Protein AF-0000000086705430 (afdb_homodimer)

Secondary structure (DSSP, 8-state):
-PPPEEETTEEEEEEEEEEESSTT-TTS-EEEEEEEEEEEGGGTTS-PPEEEEE-STTT-PPP--SSS-HHHHHHTTT-EEEEEE-TTSTTSS---TTTTTTS-HHHHHHHHTTSSHHHHHHHHHHHHHHH-TTS-EEEEEETHHHHHHHHHHHH-GGGEEEEEEES----TT--HHHHHHHHHHHHHHHHHHHHHHSTTHHHHHHHHHHHHHHS--B-TTS-B--HHHHHGGGGGGGSTTHHHHHHHHHHTSEETTEEPHHHHHHHHHH-GGGT-HHHHHTTGGGG-SSS---SHHHHHHHT-GGGS--TTSPP----S---TTHHHHSTTTGGGHHHHHHHHH---PPP---HHHHHT--S-EEEEEETT-SSS-HHHHHHHHHTSTTEEEEEESSS-TTHHHHHHHHHHHHHHHHHH--/-PPPEEETTEEEEEEEEEEESSTT-TTS-EEEEEEEEEEEGGGTTS-PPEEEEE-STTT-PPP--SSS-HHHHHHTTT-EEEEEE-TTSTTSS---TTTTTTS-HHHHHHHHTTSSHHHHHHHHHHHHHHH-TTS-EEEEEETHHHHHHHHHHHH-GGGEEEEEEES----TT--HHHHHHHHHHHHHHHHHHHHHHSTTHHHHHHHHHHHHHHS--B-TTS-B--HHHHHGGGGGGGSTTHHHHHHHHHHTSEETTEEPHHHHHHHHHH-GGGT-HHHHHTTGGGG-SSS---SHHHHHHHT-GGGS--TTSPP----S---TTHHHHSTTTGGGHHHHHHHHH---PPP---HHHHHT--S-EEEEEETT-SSS-HHHHHHHHHTSTTEEEEEESSS-TTHHHHHHHHHHHHHHHHHH--

InterPro domains:
  IPR000073 Alpha/beta hydrolase fold-1 [PF00561] (49-266)
  IPR002410 Peptidase S33 [PR00793] (51-59)
  IPR002410 Peptidase S33 [PR00793] (81-92)
  IPR002410 Peptidase S33 [PR00793] (139-153)
  IPR029058 Alpha/Beta hydrolase fold [G3DSA:3.40.50.1820] (36-416)
  IPR029058 Alpha/Beta hydrolase fold [SSF53474] (45-415)
  IPR051601 Serine protease/Carboxylesterase S33 [PTHR43248] (41-415)

pLDDT: mean 97.18, std 2.96, range [55.62, 98.94]

Organism: NCBI:txid218936

Sequence (844 aa):
MMTPYTLDGMLCQPMTLSVPLDHQQPQGAQITLFARTLVDKDRQDDNLPWLLFLQGGPGFGAPRPTARSGWLKRALQEFRVLLLDQRGTGNSTPVSAQALAHLTPTEQADYLRHFRADNIVRDAECWRAQLSPERPWSLLGQSFGGFCCLTYLSLFPEALREVYITGGIPPLGRRADEVYEATLRRVADKQDALCTRFPAMQGLLDRLATHLHHNEVCLPNGQRLTVEQFQQQGLDLGASDGPESLYYLLEGAFDGEQLNPAFLYQLQGMQPFNSHPIFAILHESIYAEGLATAWAAERVRQRHPDLNWAPGKALRFTGEMIYPWMFEQFRELRPLREAAHLLAEKRDWPPLYDRARLAANLVPVACAVYAEDMYVEFDYSRDTLKGLGSSRVWITNEYEHNGIRADGERILDRLITLNRDRMMTPYTLDGMLCQPMTLSVPLDHQQPQGAQITLFARTLVDKDRQDDNLPWLLFLQGGPGFGAPRPTARSGWLKRALQEFRVLLLDQRGTGNSTPVSAQALAHLTPTEQADYLRHFRADNIVRDAECWRAQLSPERPWSLLGQSFGGFCCLTYLSLFPEALREVYITGGIPPLGRRADEVYEATLRRVADKQDALCTRFPAMQGLLDRLATHLHHNEVCLPNGQRLTVEQFQQQGLDLGASDGPESLYYLLEGAFDGEQLNPAFLYQLQGMQPFNSHPIFAILHESIYAEGLATAWAAERVRQRHPDLNWAPGKALRFTGEMIYPWMFEQFRELRPLREAAHLLAEKRDWPPLYDRARLAANLVPVACAVYAEDMYVEFDYSRDTLKGLGSSRVWITNEYEHNGIRADGERILDRLITLNRDR

Solvent-accessible surface area (backbone atoms only — not comparable to full-atom values): 43039 Å² total; per-residue (Å²): 130,60,75,62,36,72,47,77,64,27,36,36,36,49,46,72,46,81,41,40,51,44,78,92,37,65,87,52,60,68,39,45,34,23,35,34,36,37,26,35,51,93,49,64,85,54,92,55,51,44,32,40,43,33,43,36,63,50,41,38,35,36,84,79,80,73,55,67,46,45,37,55,42,51,45,42,74,64,25,30,37,37,35,35,18,39,65,38,6,63,70,1,55,49,58,42,49,76,74,44,60,90,47,52,48,68,50,39,31,63,58,55,68,45,60,42,53,64,44,42,40,52,52,49,49,57,50,37,57,71,77,37,66,88,50,48,32,27,40,40,14,32,29,43,10,12,36,31,48,52,28,31,44,37,74,45,46,82,51,41,54,37,37,36,30,38,43,19,58,52,52,73,94,47,53,51,44,57,52,43,53,54,29,51,52,38,37,50,51,50,49,54,50,45,34,64,54,34,73,62,43,58,59,49,48,32,51,51,40,49,48,33,72,77,37,95,42,61,31,61,61,65,31,62,50,42,52,68,60,57,22,38,58,38,46,43,55,34,34,82,52,20,54,52,51,52,50,53,48,55,70,42,29,53,56,85,92,38,71,28,69,45,32,37,51,52,54,52,69,69,49,61,49,68,57,20,41,44,39,50,67,46,37,69,55,78,51,34,57,52,36,45,51,60,48,27,45,44,57,45,49,70,75,36,66,67,62,63,69,49,92,92,47,69,68,45,59,40,38,94,64,58,46,77,63,49,27,71,46,38,71,51,34,35,83,41,33,64,20,38,54,53,54,28,58,38,46,76,39,65,74,52,66,39,66,68,46,31,40,65,30,74,47,38,28,15,32,41,43,30,62,70,24,32,84,47,54,45,69,42,27,52,56,37,51,74,47,34,28,50,57,44,78,47,76,40,74,88,40,38,54,45,32,60,78,76,44,7,34,62,51,50,51,49,34,53,49,60,43,66,73,112,130,59,77,63,35,72,46,75,65,25,35,35,37,48,44,72,47,80,42,39,51,43,76,92,37,67,88,51,61,69,42,45,35,24,34,35,38,38,28,35,52,94,49,65,85,54,91,53,51,46,31,38,43,34,44,36,63,51,42,41,35,38,84,78,78,75,56,66,46,44,38,55,42,51,45,42,74,63,25,30,36,37,35,36,18,41,65,40,7,62,69,1,55,49,57,44,47,75,75,44,59,88,44,52,49,68,51,41,31,63,59,55,68,44,59,43,55,66,46,42,41,52,52,49,49,56,49,37,58,71,77,38,66,88,50,49,32,28,41,40,13,34,29,44,11,12,36,31,48,50,26,32,44,37,75,45,45,84,51,42,54,37,38,37,28,38,41,19,58,52,50,73,92,48,54,52,46,58,52,43,53,53,29,51,52,37,36,49,52,51,48,53,51,44,34,65,56,34,73,62,44,56,60,48,48,34,51,52,38,50,48,33,72,77,36,94,43,59,31,62,61,64,31,64,49,44,51,68,62,57,22,37,56,36,45,42,55,35,34,82,54,22,53,52,51,51,49,54,47,53,70,42,29,53,56,86,92,40,72,28,68,44,32,37,51,51,53,51,70,68,49,61,50,67,58,20,40,43,39,50,69,46,38,70,55,77,52,34,57,53,37,46,52,59,49,26,46,46,58,45,48,70,73,36,65,69,59,62,68,49,93,93,48,69,69,44,58,40,38,96,65,56,47,76,63,48,28,71,47,39,72,51,34,36,82,41,32,62,18,38,55,52,54,28,58,38,45,76,41,64,73,51,66,39,66,69,46,31,40,65,30,74,47,38,28,14,31,41,42,30,63,69,24,34,83,44,56,44,69,43,28,52,57,36,52,74,47,34,27,51,59,43,78,47,77,39,75,87,40,36,54,46,33,60,78,76,44,7,34,63,51,50,52,49,34,53,48,60,45,64,73,112

Radius of gyration: 27.66 Å; Cα contacts (8 Å, |Δi|>4): 1716; chains: 2; bounding box: 60×81×69 Å

Structure (mmCIF, N/CA/C/O backbone):
data_AF-0000000086705430-model_v1
#
loop_
_entity.id
_entity.type
_entity.pdbx_description
1 polymer 'Alpha/beta hydrolase'
#
loop_
_atom_site.group_PDB
_atom_site.id
_atom_site.type_symbol
_atom_site.label_atom_id
_atom_site.label_alt_id
_atom_site.label_comp_id
_atom_site.label_asym_id
_atom_site.label_entity_id
_atom_site.label_seq_id
_atom_site.pdbx_PDB_ins_code
_atom_site.Cartn_x
_atom_site.Cartn_y
_atom_site.Cartn_z
_atom_site.occupancy
_atom_site.B_iso_or_equiv
_atom_site.auth_seq_id
_atom_site.auth_comp_id
_atom_site.auth_asym_id
_atom_site.auth_atom_id
_atom_site.pdbx_PDB_model_num
ATOM 1 N N . MET A 1 1 ? 25.406 -14.023 -11.812 1 56.09 1 MET A N 1
ATOM 2 C CA . MET A 1 1 ? 24.688 -14.32 -10.578 1 56.09 1 MET A CA 1
ATOM 3 C C . MET A 1 1 ? 24.406 -13.047 -9.797 1 56.09 1 MET A C 1
ATOM 5 O O . MET A 1 1 ? 25.234 -12.141 -9.75 1 56.09 1 MET A O 1
ATOM 9 N N . MET A 1 2 ? 23.109 -12.875 -9.391 1 79.75 2 MET A N 1
ATOM 10 C CA . MET A 1 2 ? 22.766 -11.695 -8.594 1 79.75 2 MET A CA 1
ATOM 11 C C . MET A 1 2 ? 23.438 -11.742 -7.23 1 79.75 2 MET A C 1
ATOM 13 O O . MET A 1 2 ? 23.688 -12.828 -6.691 1 79.75 2 MET A O 1
ATOM 17 N N . THR A 1 3 ? 23.953 -10.734 -6.789 1 88.06 3 THR A N 1
ATOM 18 C CA . THR A 1 3 ? 24.766 -10.641 -5.578 1 88.06 3 THR A CA 1
ATOM 19 C C . THR A 1 3 ? 23.906 -10.852 -4.336 1 88.06 3 THR A C 1
ATOM 21 O O . THR A 1 3 ? 22.828 -10.258 -4.207 1 88.06 3 THR A O 1
ATOM 24 N N . PRO A 1 4 ? 24.359 -11.852 -3.506 1 93.5 4 PRO A N 1
ATOM 25 C CA . PRO A 1 4 ? 23.656 -12.031 -2.238 1 93.5 4 PRO A CA 1
ATOM 26 C C . PRO A 1 4 ? 23.719 -10.789 -1.347 1 93.5 4 PRO A C 1
ATOM 28 O O . PRO A 1 4 ? 24.594 -9.945 -1.522 1 93.5 4 PRO A O 1
ATOM 31 N N . TYR A 1 5 ? 22.797 -10.648 -0.457 1 93.88 5 TYR A N 1
ATOM 32 C CA . TYR A 1 5 ? 22.781 -9.594 0.545 1 93.88 5 TYR A CA 1
ATOM 33 C C . TYR A 1 5 ? 22.188 -10.094 1.859 1 93.88 5 TYR A C 1
ATOM 35 O O . TYR A 1 5 ? 21.609 -11.18 1.914 1 93.88 5 TYR A O 1
ATOM 43 N N . THR A 1 6 ? 22.453 -9.359 2.932 1 94.44 6 THR A N 1
ATOM 44 C CA . THR A 1 6 ? 21.938 -9.703 4.25 1 94.44 6 THR A CA 1
ATOM 45 C C . THR A 1 6 ? 20.812 -8.758 4.652 1 94.44 6 THR A C 1
ATOM 47 O O . THR A 1 6 ? 20.875 -7.559 4.402 1 94.44 6 THR A O 1
ATOM 50 N N . LEU A 1 7 ? 19.797 -9.352 5.207 1 94.25 7 LEU A N 1
ATOM 51 C CA . LEU A 1 7 ? 18.625 -8.617 5.699 1 94.25 7 LEU A CA 1
ATOM 52 C C . LEU A 1 7 ? 18.172 -9.164 7.047 1 94.25 7 LEU A C 1
ATOM 54 O O . LEU A 1 7 ? 17.703 -10.305 7.133 1 94.25 7 LEU A O 1
ATOM 58 N N . ASP A 1 8 ? 18.312 -8.352 8.102 1 94.25 8 ASP A N 1
ATOM 59 C CA . ASP A 1 8 ? 17.844 -8.695 9.438 1 94.25 8 ASP A CA 1
ATOM 60 C C . ASP A 1 8 ? 18.297 -10.094 9.836 1 94.25 8 ASP A C 1
ATOM 62 O O . ASP A 1 8 ? 17.484 -10.93 10.234 1 94.25 8 ASP A O 1
ATOM 66 N N . GLY A 1 9 ? 19.438 -10.422 9.57 1 95.56 9 GLY A N 1
ATOM 67 C CA . GLY A 1 9 ? 20.031 -11.68 9.984 1 95.56 9 GLY A CA 1
ATOM 68 C C . GLY A 1 9 ? 19.781 -12.812 9.008 1 95.56 9 GLY A C 1
ATOM 69 O O . GLY A 1 9 ? 20.172 -13.953 9.25 1 95.56 9 GLY A O 1
ATOM 70 N N . MET A 1 10 ? 19.141 -12.555 7.902 1 97.44 10 MET A N 1
ATOM 71 C CA . MET A 1 10 ? 18.922 -13.539 6.848 1 97.44 10 MET A CA 1
ATOM 72 C C . MET A 1 10 ? 19.875 -13.312 5.676 1 97.44 10 MET A C 1
ATOM 74 O O . MET A 1 10 ? 20.109 -12.172 5.281 1 97.44 10 MET A O 1
ATOM 78 N N . LEU A 1 11 ? 20.422 -14.352 5.262 1 97.38 11 LEU A N 1
ATOM 79 C CA . LEU A 1 11 ? 21.125 -14.297 3.99 1 97.38 11 LEU A CA 1
ATOM 80 C C . LEU A 1 11 ? 20.172 -14.508 2.824 1 97.38 11 LEU A C 1
ATOM 82 O O . LEU A 1 11 ? 19.453 -15.508 2.779 1 97.38 11 LEU A O 1
ATOM 86 N N . CYS A 1 12 ? 20.156 -13.555 1.908 1 97.31 12 CYS A N 1
ATOM 87 C CA . CYS A 1 12 ? 19.266 -13.57 0.756 1 97.31 12 CYS A CA 1
ATOM 88 C C . CYS A 1 12 ? 20.047 -13.727 -0.542 1 97.31 12 CYS A C 1
ATOM 90 O O . CYS A 1 12 ? 21 -12.977 -0.793 1 97.31 12 CYS A O 1
ATOM 92 N N . GLN A 1 13 ? 19.609 -14.695 -1.346 1 96.56 13 GLN A N 1
ATOM 93 C CA . GLN A 1 13 ? 20.312 -14.945 -2.604 1 96.56 13 GLN A CA 1
ATOM 94 C C . GLN A 1 13 ? 19.328 -15.023 -3.77 1 96.56 13 GLN A C 1
ATOM 96 O O . GLN A 1 13 ? 18.625 -16.031 -3.939 1 96.56 13 GLN A O 1
ATOM 101 N N . PRO A 1 14 ? 19.266 -13.961 -4.594 1 96.38 14 PRO A N 1
ATOM 102 C CA . PRO A 1 14 ? 18.5 -14.055 -5.84 1 96.38 14 PRO A CA 1
ATOM 103 C C . PRO A 1 14 ? 19.156 -14.977 -6.867 1 96.38 14 PRO A C 1
ATOM 105 O O . PRO A 1 14 ? 20.375 -15 -6.984 1 96.38 14 PRO A O 1
ATOM 108 N N . MET A 1 15 ? 18.266 -15.727 -7.531 1 96.69 15 MET A N 1
ATOM 109 C CA . MET A 1 15 ? 18.75 -16.688 -8.531 1 96.69 15 MET A CA 1
ATOM 110 C C . MET A 1 15 ? 17.797 -16.75 -9.719 1 96.69 15 MET A C 1
ATOM 112 O O . MET A 1 15 ? 16.609 -16.391 -9.594 1 96.69 15 MET A O 1
ATOM 116 N N . THR A 1 16 ? 18.328 -17.172 -10.852 1 97.19 16 THR A N 1
ATOM 117 C CA . THR A 1 16 ? 17.516 -17.406 -12.039 1 97.19 16 THR A CA 1
ATOM 118 C C . THR A 1 16 ? 17.766 -18.797 -12.602 1 97.19 16 THR A C 1
ATOM 120 O O . THR A 1 16 ? 18.797 -19.406 -12.336 1 97.19 16 THR A O 1
ATOM 123 N N . LEU A 1 17 ? 16.844 -19.297 -13.273 1 97.88 17 LEU A N 1
ATOM 124 C CA . LEU A 1 17 ? 16.875 -20.609 -13.914 1 97.88 17 LEU A CA 1
ATOM 125 C C . LEU A 1 17 ? 16.109 -20.594 -15.234 1 97.88 17 LEU A C 1
ATOM 127 O O . LEU A 1 17 ? 15.016 -20.031 -15.312 1 97.88 17 LEU A O 1
ATOM 131 N N . SER A 1 18 ? 16.734 -21.078 -16.312 1 98.12 18 SER A N 1
ATOM 132 C CA . SER A 1 18 ? 16.016 -21.219 -17.578 1 98.12 18 SER A CA 1
ATOM 133 C C . SER A 1 18 ? 15.258 -22.531 -17.625 1 98.12 18 SER A C 1
ATOM 135 O O . SER A 1 18 ? 15.797 -23.594 -17.297 1 98.12 18 SER A O 1
ATOM 137 N N . VAL A 1 19 ? 14.008 -22.453 -17.969 1 98.62 19 VAL A N 1
ATOM 138 C CA . VAL A 1 19 ? 13.172 -23.641 -18.094 1 98.62 19 VAL A CA 1
ATOM 139 C C . VAL A 1 19 ? 12.352 -23.562 -19.375 1 98.62 19 VAL A C 1
ATOM 141 O O . VAL A 1 19 ? 12.188 -22.5 -19.953 1 98.62 19 VAL A O 1
ATOM 144 N N . PRO A 1 20 ? 11.859 -24.75 -19.844 1 98.5 20 PRO A N 1
ATOM 145 C CA . PRO A 1 20 ? 11.008 -24.703 -21.031 1 98.5 20 PRO A CA 1
ATOM 146 C C . PRO A 1 20 ? 9.68 -24 -20.781 1 98.5 20 PRO A C 1
ATOM 148 O O . PRO A 1 20 ? 9.094 -24.141 -19.703 1 98.5 20 PRO A O 1
ATOM 151 N N . LEU A 1 21 ? 9.211 -23.219 -21.781 1 98.62 21 LEU A N 1
ATOM 152 C CA . LEU A 1 21 ? 7.852 -22.688 -21.734 1 98.62 21 LEU A CA 1
ATOM 153 C C . LEU A 1 21 ? 6.832 -23.812 -21.609 1 98.62 21 LEU A C 1
ATOM 155 O O . LEU A 1 21 ? 5.914 -23.75 -20.797 1 98.62 21 LEU A O 1
ATOM 159 N N . ASP A 1 22 ? 6.973 -24.75 -22.469 1 98.19 22 ASP A N 1
ATOM 160 C CA . ASP A 1 22 ? 6.203 -25.984 -22.469 1 98.19 22 ASP A CA 1
ATOM 161 C C . ASP A 1 22 ? 7.059 -27.172 -22.016 1 98.19 22 ASP A C 1
ATOM 163 O O . ASP A 1 22 ? 7.918 -27.641 -22.766 1 98.19 22 ASP A O 1
ATOM 167 N N . HIS A 1 23 ? 6.816 -27.656 -20.812 1 97.69 23 HIS A N 1
ATOM 168 C CA . HIS A 1 23 ? 7.629 -28.734 -20.25 1 97.69 23 HIS A CA 1
ATOM 169 C C . HIS A 1 23 ? 7.504 -30.016 -21.062 1 97.69 23 HIS A C 1
ATOM 171 O O . HIS A 1 23 ? 8.32 -30.922 -20.922 1 97.69 23 HIS A O 1
ATOM 177 N N . GLN A 1 24 ? 6.488 -30.125 -21.891 1 95.94 24 GLN A N 1
ATOM 178 C CA . GLN A 1 24 ? 6.355 -31.266 -22.781 1 95.94 24 GLN A CA 1
ATOM 179 C C . GLN A 1 24 ? 7.262 -31.125 -24 1 95.94 24 GLN A C 1
ATOM 181 O O . GLN A 1 24 ? 7.465 -32.094 -24.75 1 95.94 24 GLN A O 1
ATOM 186 N N . GLN A 1 25 ? 7.75 -29.922 -24.172 1 97 25 GLN A N 1
ATOM 187 C CA . GLN A 1 25 ? 8.719 -29.641 -25.219 1 97 25 GLN A CA 1
ATOM 188 C C . GLN A 1 25 ? 9.992 -29.016 -24.656 1 97 25 GLN A C 1
ATOM 190 O O . GLN A 1 25 ? 10.289 -27.859 -24.891 1 97 25 GLN A O 1
ATOM 195 N N . PRO A 1 26 ? 10.789 -29.781 -24.016 1 95.94 26 PRO A N 1
ATOM 196 C CA . PRO A 1 26 ? 11.945 -29.266 -23.281 1 95.94 26 PRO A CA 1
ATOM 197 C C . PRO A 1 26 ? 12.922 -28.516 -24.188 1 95.94 26 PRO A C 1
ATOM 199 O O . PRO A 1 26 ? 13.672 -27.656 -23.719 1 95.94 26 PRO A O 1
ATOM 202 N N . GLN A 1 27 ? 12.93 -28.812 -25.547 1 96.25 27 GLN A N 1
ATOM 203 C CA . GLN A 1 27 ? 13.859 -28.156 -26.469 1 96.25 27 GLN A CA 1
ATOM 204 C C . GLN A 1 27 ? 13.203 -26.953 -27.141 1 96.25 27 GLN A C 1
ATOM 206 O O . GLN A 1 27 ? 13.82 -26.312 -28 1 96.25 27 GLN A O 1
ATOM 211 N N . GLY A 1 28 ? 11.977 -26.641 -26.734 1 97.25 28 GLY A N 1
ATOM 212 C CA . GLY A 1 28 ? 11.266 -25.516 -27.312 1 97.25 28 GLY A CA 1
ATOM 213 C C . GLY A 1 28 ? 11.633 -24.188 -26.703 1 97.25 28 GLY A C 1
ATOM 214 O O . GLY A 1 28 ? 12.766 -24 -26.234 1 97.25 28 GLY A O 1
ATOM 215 N N . ALA A 1 29 ? 10.758 -23.281 -26.797 1 97.56 29 ALA A N 1
ATOM 216 C CA . ALA A 1 29 ? 10.961 -21.938 -26.234 1 97.56 29 ALA A CA 1
ATOM 217 C C . ALA A 1 29 ? 11.273 -22.016 -24.75 1 97.56 29 ALA A C 1
ATOM 219 O O . ALA A 1 29 ? 10.703 -22.828 -24.016 1 97.56 29 ALA A O 1
ATOM 220 N N . GLN A 1 30 ? 12.148 -21.172 -24.297 1 98.19 30 GLN A N 1
ATOM 221 C CA . GLN A 1 30 ? 12.57 -21.125 -22.906 1 98.19 30 GLN A CA 1
ATOM 222 C C . GLN A 1 30 ? 12.062 -19.844 -22.219 1 98.19 30 GLN A C 1
ATOM 224 O O . GLN A 1 30 ? 11.828 -18.844 -22.891 1 98.19 30 GLN A O 1
ATOM 229 N N . ILE A 1 31 ? 11.852 -19.938 -20.938 1 98.12 31 ILE A N 1
ATOM 230 C CA . ILE A 1 31 ? 11.586 -18.766 -20.125 1 98.12 31 ILE A CA 1
ATOM 231 C C . ILE A 1 31 ? 12.523 -18.734 -18.922 1 98.12 31 ILE A C 1
ATOM 233 O O . ILE A 1 31 ? 13.148 -19.75 -18.594 1 98.12 31 ILE A O 1
ATOM 237 N N . THR A 1 32 ? 12.656 -17.578 -18.375 1 97.75 32 THR A N 1
ATOM 238 C CA . THR A 1 32 ? 13.508 -17.406 -17.203 1 97.75 32 THR A CA 1
ATOM 239 C C . THR A 1 32 ? 12.672 -17.375 -15.922 1 97.75 32 THR A C 1
ATOM 241 O O . THR A 1 32 ? 11.688 -16.641 -15.844 1 97.75 32 THR A O 1
ATOM 244 N N . LEU A 1 33 ? 13.055 -18.188 -14.938 1 98.31 33 LEU A N 1
ATOM 245 C CA . LEU A 1 33 ? 12.477 -18.141 -13.602 1 98.31 33 LEU A CA 1
ATOM 246 C C . LEU A 1 33 ? 13.375 -17.391 -12.633 1 98.31 33 LEU A C 1
ATOM 248 O O . LEU A 1 33 ? 14.602 -17.422 -12.766 1 98.31 33 LEU A O 1
ATOM 252 N N . PHE A 1 34 ? 12.75 -16.703 -11.758 1 98.12 34 PHE A N 1
ATOM 253 C CA . PHE A 1 34 ? 13.438 -16.031 -10.664 1 98.12 34 PHE A CA 1
ATOM 254 C C . PHE A 1 34 ? 13.023 -16.594 -9.32 1 98.12 34 PHE A C 1
ATOM 256 O O . PHE A 1 34 ? 11.844 -16.891 -9.094 1 98.12 34 PHE A O 1
ATOM 263 N N . ALA A 1 35 ? 13.953 -16.797 -8.414 1 98.5 35 ALA A N 1
ATOM 264 C CA . ALA A 1 35 ? 13.695 -17.156 -7.027 1 98.5 35 ALA A CA 1
ATOM 265 C C . ALA A 1 35 ? 14.703 -16.516 -6.09 1 98.5 35 ALA A C 1
ATOM 267 O O . ALA A 1 35 ? 15.742 -16.016 -6.535 1 98.5 35 ALA A O 1
ATOM 268 N N . ARG A 1 36 ? 14.344 -16.391 -4.898 1 98 36 ARG A N 1
ATOM 269 C CA . ARG A 1 36 ? 15.227 -15.898 -3.844 1 98 36 ARG A CA 1
ATOM 270 C C . ARG A 1 36 ? 15.32 -16.906 -2.701 1 98 36 ARG A C 1
ATOM 272 O O . ARG A 1 36 ? 14.305 -17.328 -2.158 1 98 36 ARG A O 1
ATOM 279 N N . THR A 1 37 ? 16.531 -17.281 -2.359 1 98.31 37 THR A N 1
ATOM 280 C CA . THR A 1 37 ? 16.719 -18.172 -1.22 1 98.31 37 THR A CA 1
ATOM 281 C C . THR A 1 37 ? 16.969 -17.375 0.055 1 98.31 37 THR A C 1
ATOM 283 O O . THR A 1 37 ? 17.625 -16.344 0.02 1 98.31 37 THR A O 1
ATOM 286 N N . LEU A 1 38 ? 16.422 -17.797 1.114 1 98.69 38 LEU A N 1
ATOM 287 C CA . LEU A 1 38 ? 16.609 -17.219 2.436 1 98.69 38 LEU A CA 1
ATOM 288 C C . LEU A 1 38 ? 17.094 -18.266 3.428 1 98.69 38 LEU A C 1
ATOM 290 O O . LEU A 1 38 ? 16.625 -19.406 3.422 1 98.69 38 LEU A O 1
ATOM 294 N N . VAL A 1 39 ? 18.047 -17.922 4.227 1 98.62 39 VAL A N 1
ATOM 295 C CA . VAL A 1 39 ? 18.516 -18.781 5.297 1 98.62 39 VAL A CA 1
ATOM 296 C C . VAL A 1 39 ? 19.031 -17.938 6.457 1 98.62 39 VAL A C 1
ATOM 298 O O . VAL A 1 39 ? 19.469 -16.797 6.262 1 98.62 39 VAL A O 1
ATOM 301 N N . ASP A 1 40 ? 18.859 -18.453 7.645 1 98.38 40 ASP A N 1
ATOM 302 C CA . ASP A 1 40 ? 19.516 -17.812 8.781 1 98.38 40 ASP A CA 1
ATOM 303 C C . ASP A 1 40 ? 21.016 -17.672 8.539 1 98.38 40 ASP A C 1
ATOM 305 O O . ASP A 1 40 ? 21.703 -18.672 8.289 1 98.38 40 ASP A O 1
ATOM 309 N N . LYS A 1 41 ? 21.469 -16.484 8.648 1 97.38 41 LYS A N 1
ATOM 310 C CA . LYS A 1 41 ? 22.859 -16.203 8.328 1 97.38 41 LYS A CA 1
ATOM 311 C C . LYS A 1 41 ? 23.797 -17.047 9.172 1 97.38 41 LYS A C 1
ATOM 313 O O . LYS A 1 41 ? 24.859 -17.484 8.703 1 97.38 41 LYS A O 1
ATOM 318 N N . ASP A 1 42 ? 23.422 -17.281 10.398 1 97.31 42 ASP A N 1
ATOM 319 C CA . ASP A 1 42 ? 24.266 -18.047 11.32 1 97.31 42 ASP A CA 1
ATOM 320 C C . ASP A 1 42 ? 24.172 -19.531 11.039 1 97.31 42 ASP A C 1
ATOM 322 O O . ASP A 1 42 ? 24.953 -20.328 11.578 1 97.31 42 ASP A O 1
ATOM 326 N N . ARG A 1 43 ? 23.281 -19.984 10.156 1 97.5 43 ARG A N 1
ATOM 327 C CA . ARG A 1 43 ? 23.094 -21.406 9.859 1 97.5 43 ARG A CA 1
ATOM 328 C C . ARG A 1 43 ? 23.281 -21.672 8.367 1 97.5 43 ARG A C 1
ATOM 330 O O . ARG A 1 43 ? 22.734 -22.641 7.844 1 97.5 43 ARG A O 1
ATOM 337 N N . GLN A 1 44 ? 23.922 -20.766 7.703 1 96.06 44 GLN A N 1
ATOM 338 C CA . GLN A 1 44 ? 24.047 -20.844 6.254 1 96.06 44 GLN A CA 1
ATOM 339 C C . GLN A 1 44 ? 24.812 -22.094 5.832 1 96.06 44 GLN A C 1
ATOM 341 O O . GLN A 1 44 ? 24.625 -22.609 4.727 1 96.06 44 GLN A O 1
ATOM 346 N N . ASP A 1 45 ? 25.625 -22.688 6.734 1 96.75 45 ASP A N 1
ATOM 347 C CA . ASP A 1 45 ? 26.453 -23.859 6.398 1 96.75 45 ASP A CA 1
ATOM 348 C C . ASP A 1 45 ? 25.797 -25.141 6.875 1 96.75 45 ASP A C 1
ATOM 350 O O . ASP A 1 45 ? 26.281 -26.234 6.586 1 96.75 45 ASP A O 1
ATOM 354 N N . ASP A 1 46 ? 24.703 -24.984 7.566 1 96.94 46 ASP A N 1
ATOM 355 C CA . ASP A 1 46 ? 23.969 -26.156 8.008 1 96.94 46 ASP A CA 1
ATOM 356 C C . ASP A 1 46 ? 23.234 -26.828 6.836 1 96.94 46 ASP A C 1
ATOM 358 O O . ASP A 1 46 ? 22.922 -26.172 5.848 1 96.94 46 ASP A O 1
ATOM 362 N N . ASN A 1 47 ? 23.078 -28.125 6.961 1 96.06 47 ASN A N 1
ATOM 363 C CA . ASN A 1 47 ? 22.281 -28.859 5.977 1 96.06 47 ASN A CA 1
ATOM 364 C C . ASN A 1 47 ? 20.797 -28.828 6.316 1 96.06 47 ASN A C 1
ATOM 366 O O . ASN A 1 47 ? 20.219 -29.844 6.652 1 96.06 47 ASN A O 1
ATOM 370 N N . LEU A 1 48 ? 20.234 -27.703 6.121 1 97.94 48 LEU A N 1
ATOM 371 C CA . LEU A 1 48 ? 18.828 -27.5 6.453 1 97.94 48 LEU A CA 1
ATOM 372 C C . LEU A 1 48 ? 17.922 -27.953 5.309 1 97.94 48 LEU A C 1
ATOM 374 O O . LEU A 1 48 ? 18.297 -27.828 4.137 1 97.94 48 LEU A O 1
ATOM 378 N N . PRO A 1 49 ? 16.812 -28.547 5.641 1 97.94 49 PRO A N 1
ATOM 379 C CA . PRO A 1 49 ? 15.852 -28.875 4.578 1 97.94 49 PRO A CA 1
ATOM 380 C C . PRO A 1 49 ? 15.289 -27.625 3.893 1 97.94 49 PRO A C 1
ATOM 382 O O . PRO A 1 49 ? 15.289 -26.547 4.477 1 97.94 49 PRO A O 1
ATOM 385 N N . TRP A 1 50 ? 14.789 -27.828 2.67 1 98.69 50 TRP A N 1
ATOM 386 C CA . TRP A 1 50 ? 14.25 -26.719 1.89 1 98.69 50 TRP A CA 1
ATOM 387 C C . TRP A 1 50 ? 12.742 -26.609 2.066 1 98.69 50 TRP A C 1
ATOM 389 O O . TRP A 1 50 ? 12.047 -27.625 2.17 1 98.69 50 TRP A O 1
ATOM 399 N N . LEU A 1 51 ? 12.258 -25.391 2.158 1 98.88 51 LEU A N 1
ATOM 400 C CA . LEU A 1 51 ? 10.844 -25.047 2.121 1 98.88 51 LEU A CA 1
ATOM 401 C C . LEU A 1 51 ? 10.531 -24.125 0.946 1 98.88 51 LEU A C 1
ATOM 403 O O . LEU A 1 51 ? 11.078 -23.031 0.86 1 98.88 51 LEU A O 1
ATOM 407 N N . LEU A 1 52 ? 9.75 -24.609 -0.003 1 98.88 52 LEU A N 1
ATOM 408 C CA . LEU A 1 52 ? 9.289 -23.797 -1.12 1 98.88 52 LEU A CA 1
ATOM 409 C C . LEU A 1 52 ? 7.984 -23.078 -0.771 1 98.88 52 LEU A C 1
ATOM 411 O O . LEU A 1 52 ? 7.027 -23.719 -0.32 1 98.88 52 LEU A O 1
ATOM 415 N N . PHE A 1 53 ? 7.988 -21.781 -0.928 1 98.88 53 PHE A N 1
ATOM 416 C CA . PHE A 1 53 ? 6.746 -21.031 -0.764 1 98.88 53 PHE A CA 1
ATOM 417 C C . PHE A 1 53 ? 6.035 -20.859 -2.102 1 98.88 53 PHE A C 1
ATOM 419 O O . PHE A 1 53 ? 6.633 -20.391 -3.07 1 98.88 53 PHE A O 1
ATOM 426 N N . LEU A 1 54 ? 4.789 -21.25 -2.17 1 98.81 54 LEU A N 1
ATOM 427 C CA . LEU A 1 54 ? 3.936 -21.047 -3.336 1 98.81 54 LEU A CA 1
ATOM 428 C C . LEU A 1 54 ? 2.895 -19.969 -3.068 1 98.81 54 LEU A C 1
ATOM 430 O O . LEU A 1 54 ? 2.008 -20.141 -2.23 1 98.81 54 LEU A O 1
ATOM 434 N N . GLN A 1 55 ? 2.977 -18.938 -3.842 1 98.12 55 GLN A N 1
ATOM 435 C CA . GLN A 1 55 ? 2.229 -17.703 -3.658 1 98.12 55 GLN A CA 1
ATOM 436 C C . GLN A 1 55 ? 0.789 -17.844 -4.141 1 98.12 55 GLN A C 1
ATOM 438 O O . GLN A 1 55 ? 0.521 -18.578 -5.094 1 98.12 55 GLN A O 1
ATOM 443 N N . GLY A 1 56 ? -0.086 -17.094 -3.457 1 97.5 56 GLY A N 1
ATOM 444 C CA . GLY A 1 56 ? -1.464 -17.016 -3.914 1 97.5 56 GLY A CA 1
ATOM 445 C C . GLY A 1 56 ? -1.619 -16.25 -5.211 1 97.5 56 GLY A C 1
ATOM 446 O O . GLY A 1 56 ? -0.658 -15.656 -5.711 1 97.5 56 GLY A O 1
ATOM 447 N N . GLY A 1 57 ? -2.893 -16.266 -5.785 1 96.62 57 GLY A N 1
ATOM 448 C CA . GLY A 1 57 ? -3.148 -15.633 -7.07 1 96.62 57 GLY A CA 1
ATOM 449 C C . GLY A 1 57 ? -4.25 -16.312 -7.863 1 96.62 57 GLY A C 1
ATOM 450 O O . GLY A 1 57 ? -5.367 -16.484 -7.367 1 96.62 57 GLY A O 1
ATOM 451 N N . PRO A 1 58 ? -3.994 -16.766 -9.07 1 97.44 58 PRO A N 1
ATOM 452 C CA . PRO A 1 58 ? -2.672 -16.797 -9.703 1 97.44 58 PRO A CA 1
ATOM 453 C C . PRO A 1 58 ? -2.215 -15.414 -10.156 1 97.44 58 PRO A C 1
ATOM 455 O O . PRO A 1 58 ? -3.014 -14.469 -10.195 1 97.44 58 PRO A O 1
ATOM 458 N N . GLY A 1 59 ? -0.959 -15.305 -10.367 1 97.94 59 GLY A N 1
ATOM 459 C CA . GLY A 1 59 ? -0.475 -14.141 -11.102 1 97.94 59 GLY A CA 1
ATOM 460 C C . GLY A 1 59 ? 0.304 -13.172 -10.234 1 97.94 59 GLY A C 1
ATOM 461 O O . GLY A 1 59 ? 0.555 -12.031 -10.641 1 97.94 59 GLY A O 1
ATOM 462 N N . PHE A 1 60 ? 0.664 -13.609 -9.078 1 97.81 60 PHE A N 1
ATOM 463 C CA . PHE A 1 60 ? 1.457 -12.758 -8.195 1 97.81 60 PHE A CA 1
ATOM 464 C C . PHE A 1 60 ? 2.809 -13.391 -7.902 1 97.81 60 PHE A C 1
ATOM 466 O O . PHE A 1 60 ? 2.906 -14.617 -7.75 1 97.81 60 PHE A O 1
ATOM 473 N N . GLY A 1 61 ? 3.824 -12.586 -7.836 1 97.25 61 GLY A N 1
ATOM 474 C CA . GLY A 1 61 ? 5.141 -13.062 -7.449 1 97.25 61 GLY A CA 1
ATOM 475 C C . GLY A 1 61 ? 5.266 -13.328 -5.961 1 97.25 61 GLY A C 1
ATOM 476 O O . GLY A 1 61 ? 4.391 -12.945 -5.18 1 97.25 61 GLY A O 1
ATOM 477 N N . ALA A 1 62 ? 6.332 -14 -5.586 1 98.06 62 ALA A N 1
ATOM 478 C CA . ALA A 1 62 ? 6.594 -14.289 -4.18 1 98.06 62 ALA A CA 1
ATOM 479 C C . ALA A 1 62 ? 6.828 -13.008 -3.389 1 98.06 62 ALA A C 1
ATOM 481 O O . ALA A 1 62 ? 7.188 -11.969 -3.961 1 98.06 62 ALA A O 1
ATOM 482 N N . PRO A 1 63 ? 6.562 -13.086 -2.094 1 97.19 63 PRO A N 1
ATOM 483 C CA . PRO A 1 63 ? 6.809 -11.898 -1.271 1 97.19 63 PRO A CA 1
ATOM 484 C C . PRO A 1 63 ? 8.266 -11.438 -1.32 1 97.19 63 PRO A C 1
ATOM 486 O O . PRO A 1 63 ? 9.172 -12.258 -1.509 1 97.19 63 PRO A O 1
ATOM 489 N N . ARG A 1 64 ? 8.484 -10.172 -1.201 1 97.38 64 ARG A N 1
ATOM 490 C CA . ARG A 1 64 ? 9.789 -9.539 -1.018 1 97.38 64 ARG A CA 1
ATOM 491 C C . ARG A 1 64 ? 10 -9.148 0.44 1 97.38 64 ARG A C 1
ATOM 493 O O . ARG A 1 64 ? 9.484 -8.125 0.898 1 97.38 64 ARG A O 1
ATOM 500 N N . PRO A 1 65 ? 10.773 -9.922 1.157 1 96.44 65 PRO A N 1
ATOM 501 C CA . PRO A 1 65 ? 10.898 -9.688 2.598 1 96.44 65 PRO A CA 1
ATOM 502 C C . PRO A 1 65 ? 11.641 -8.391 2.92 1 96.44 65 PRO A C 1
ATOM 504 O O . PRO A 1 65 ? 12.633 -8.062 2.254 1 96.44 65 PRO A O 1
ATOM 507 N N . THR A 1 66 ? 11.164 -7.688 3.91 1 95 66 THR A N 1
ATOM 508 C CA . THR A 1 66 ? 11.859 -6.488 4.371 1 95 66 THR A CA 1
ATOM 509 C C . THR A 1 66 ? 12.406 -6.695 5.781 1 95 66 THR A C 1
ATOM 511 O O . THR A 1 66 ? 13.141 -5.848 6.297 1 95 66 THR A O 1
ATOM 514 N N . ALA A 1 67 ? 12.031 -7.715 6.422 1 94.25 67 ALA A N 1
ATOM 515 C CA . ALA A 1 67 ? 12.508 -8.117 7.742 1 94.25 67 ALA A CA 1
ATOM 516 C C . ALA A 1 67 ? 12.281 -9.602 7.98 1 94.25 67 ALA A C 1
ATOM 518 O O . ALA A 1 67 ? 11.547 -10.258 7.23 1 94.25 67 ALA A O 1
ATOM 519 N N . ARG A 1 68 ? 13.047 -10.219 8.953 1 96.12 68 ARG A N 1
ATOM 520 C CA . ARG A 1 68 ? 12.789 -11.562 9.453 1 96.12 68 ARG A CA 1
ATOM 521 C C . ARG A 1 68 ? 11.539 -11.594 10.328 1 96.12 68 ARG A C 1
ATOM 523 O O . ARG A 1 68 ? 11.641 -11.578 11.555 1 96.12 68 ARG A O 1
ATOM 530 N N . SER A 1 69 ? 10.359 -11.695 9.641 1 95.62 69 SER A N 1
ATOM 531 C CA . SER A 1 69 ? 9.086 -11.57 10.352 1 95.62 69 SER A CA 1
ATOM 532 C C . SER A 1 69 ? 8.047 -12.539 9.789 1 95.62 69 SER A C 1
ATOM 534 O O . SER A 1 69 ? 8.297 -13.211 8.789 1 95.62 69 SER A O 1
ATOM 536 N N . GLY A 1 70 ? 6.941 -12.727 10.508 1 97.06 70 GLY A N 1
ATOM 537 C CA . GLY A 1 70 ? 5.84 -13.562 10.047 1 97.06 70 GLY A CA 1
ATOM 538 C C . GLY A 1 70 ? 6.223 -15.016 9.891 1 97.06 70 GLY A C 1
ATOM 539 O O . GLY A 1 70 ? 6.945 -15.57 10.727 1 97.06 70 GLY A O 1
ATOM 540 N N . TRP A 1 71 ? 5.648 -15.578 8.844 1 98.56 71 TRP A N 1
ATOM 541 C CA . TRP A 1 71 ? 5.895 -17 8.641 1 98.56 71 TRP A CA 1
ATOM 542 C C . TRP A 1 71 ? 7.363 -17.25 8.312 1 98.56 71 TRP A C 1
ATOM 544 O O . TRP A 1 71 ? 7.891 -18.328 8.602 1 98.56 71 TRP A O 1
ATOM 554 N N . LEU A 1 72 ? 8.086 -16.281 7.793 1 98.62 72 LEU A N 1
ATOM 555 C CA . LEU A 1 72 ? 9.5 -16.422 7.48 1 98.62 72 LEU A CA 1
ATOM 556 C C . LEU A 1 72 ? 10.32 -16.609 8.758 1 98.62 72 LEU A C 1
ATOM 558 O O . LEU A 1 72 ? 11.266 -17.406 8.781 1 98.62 72 LEU A O 1
ATOM 562 N N . LYS A 1 73 ? 9.93 -15.773 9.797 1 98.31 73 LYS A N 1
ATOM 563 C CA . LYS A 1 73 ? 10.609 -15.891 11.078 1 98.31 73 LYS A CA 1
ATOM 564 C C . LYS A 1 73 ? 10.539 -17.328 11.602 1 98.31 73 LYS A C 1
ATOM 566 O O . LYS A 1 73 ? 11.547 -17.875 12.062 1 98.31 73 LYS A O 1
ATOM 571 N N . ARG A 1 74 ? 9.398 -17.906 11.484 1 98.69 74 ARG A N 1
ATOM 572 C CA . ARG A 1 74 ? 9.211 -19.266 11.969 1 98.69 74 ARG A CA 1
ATOM 573 C C . ARG A 1 74 ? 9.898 -20.281 11.055 1 98.69 74 ARG A C 1
ATOM 575 O O . ARG A 1 74 ? 10.523 -21.234 11.531 1 98.69 74 ARG A O 1
ATOM 582 N N . ALA A 1 75 ? 9.781 -20.125 9.766 1 98.81 75 ALA A N 1
ATOM 583 C CA . ALA A 1 75 ? 10.328 -21.078 8.789 1 98.81 75 ALA A CA 1
ATOM 584 C C . ALA A 1 75 ? 11.852 -21.141 8.898 1 98.81 75 ALA A C 1
ATOM 586 O O . ALA A 1 75 ? 12.43 -22.234 8.828 1 98.81 75 ALA A O 1
ATOM 587 N N . LEU A 1 76 ? 12.469 -20.031 9.102 1 98.69 76 LEU A N 1
ATOM 588 C CA . LEU A 1 76 ? 13.922 -19.922 9.055 1 98.69 76 LEU A CA 1
ATOM 589 C C . LEU A 1 76 ? 14.562 -20.578 10.281 1 98.69 76 LEU A C 1
ATOM 591 O O . LEU A 1 76 ? 15.773 -20.797 10.312 1 98.69 76 LEU A O 1
ATOM 595 N N . GLN A 1 77 ? 13.727 -20.938 11.25 1 98.06 77 GLN A N 1
ATOM 596 C CA . GLN A 1 77 ? 14.234 -21.672 12.398 1 98.06 77 GLN A CA 1
ATOM 597 C C . GLN A 1 77 ? 14.672 -23.078 11.992 1 98.06 77 GLN A C 1
ATOM 599 O O . GLN A 1 77 ? 15.539 -23.672 12.641 1 98.06 77 GLN A O 1
ATOM 604 N N . GLU A 1 78 ? 14.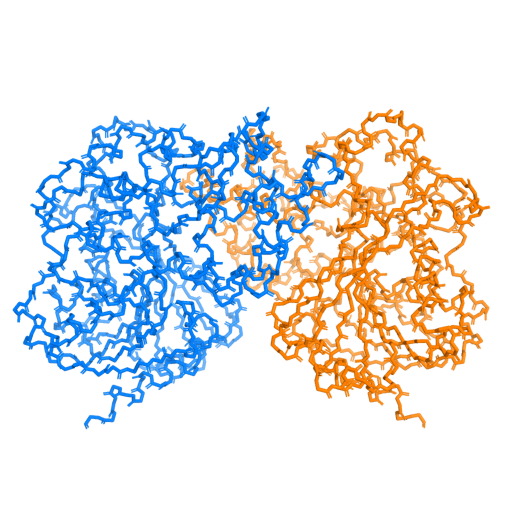109 -23.594 10.891 1 97.31 78 GLU A N 1
ATOM 605 C CA . GLU A 1 78 ? 14.398 -25 10.625 1 97.31 78 GLU A CA 1
ATOM 606 C C . GLU A 1 78 ? 14.609 -25.234 9.133 1 97.31 78 GLU A C 1
ATOM 608 O O . GLU A 1 78 ? 15.055 -26.312 8.734 1 97.31 78 GLU A O 1
ATOM 613 N N . PHE A 1 79 ? 14.336 -24.219 8.297 1 98.69 79 PHE A N 1
ATOM 614 C CA . PHE A 1 79 ? 14.375 -24.453 6.855 1 98.69 79 PHE A CA 1
ATOM 615 C C . PHE A 1 79 ? 15.289 -23.438 6.176 1 98.69 79 PHE A C 1
ATOM 617 O O . PHE A 1 79 ? 15.539 -22.359 6.723 1 98.69 79 PHE A O 1
ATOM 624 N N . ARG A 1 80 ? 15.797 -23.812 4.996 1 98.56 80 ARG A N 1
ATOM 625 C CA . ARG A 1 80 ? 16.094 -22.859 3.932 1 98.56 80 ARG A CA 1
ATOM 626 C C . ARG A 1 80 ? 14.844 -22.578 3.098 1 98.56 80 ARG A C 1
ATOM 628 O O . ARG A 1 80 ? 14.117 -23.5 2.717 1 98.56 80 ARG A O 1
ATOM 635 N N . VAL A 1 81 ? 14.633 -21.328 2.857 1 98.88 81 VAL A N 1
ATOM 636 C CA . VAL A 1 81 ? 13.375 -20.969 2.203 1 98.88 81 VAL A CA 1
ATOM 637 C C . VAL A 1 81 ? 13.641 -20.578 0.756 1 98.88 81 VAL A C 1
ATOM 639 O O . VAL A 1 81 ? 14.609 -19.859 0.47 1 98.88 81 VAL A O 1
ATOM 642 N N . LEU A 1 82 ? 12.852 -21.094 -0.143 1 98.88 82 LEU A N 1
ATOM 643 C CA . LEU A 1 82 ? 12.852 -20.641 -1.53 1 98.88 82 LEU A CA 1
ATOM 644 C C . LEU A 1 82 ? 11.578 -19.859 -1.842 1 98.88 82 LEU A C 1
ATOM 646 O O . LEU A 1 82 ? 10.469 -20.391 -1.744 1 98.88 82 LEU A O 1
ATOM 650 N N . LEU A 1 83 ? 11.742 -18.609 -2.131 1 98.81 83 LEU A N 1
ATOM 651 C CA . LEU A 1 83 ? 10.672 -17.75 -2.641 1 98.81 83 LEU A CA 1
ATOM 652 C C . LEU A 1 83 ? 10.68 -17.719 -4.164 1 98.81 83 LEU A C 1
ATOM 654 O O . LEU A 1 83 ? 11.523 -17.062 -4.773 1 98.81 83 LEU A O 1
ATOM 658 N N . LEU A 1 84 ? 9.695 -18.359 -4.742 1 98.69 84 LEU A N 1
ATOM 659 C CA . LEU A 1 84 ? 9.648 -18.531 -6.191 1 98.69 84 LEU A CA 1
ATOM 660 C C . LEU A 1 84 ? 8.641 -17.562 -6.816 1 98.69 84 LEU A C 1
ATOM 662 O O . LEU A 1 84 ? 7.461 -17.578 -6.465 1 98.69 84 LEU A O 1
ATOM 666 N N . ASP A 1 85 ? 9.156 -16.688 -7.66 1 98.62 85 ASP A N 1
ATOM 667 C CA . ASP A 1 85 ? 8.211 -16.062 -8.578 1 98.62 85 ASP A CA 1
ATOM 668 C C . ASP A 1 85 ? 7.672 -17.062 -9.586 1 98.62 85 ASP A C 1
ATOM 670 O O . ASP A 1 85 ? 8.406 -17.531 -10.469 1 98.62 85 ASP A O 1
ATOM 674 N N . GLN A 1 86 ? 6.445 -17.391 -9.414 1 98.81 86 GLN A N 1
ATOM 675 C CA . GLN A 1 86 ? 5.844 -18.328 -10.367 1 98.81 86 GLN A CA 1
ATOM 676 C C . GLN A 1 86 ? 5.922 -17.766 -11.789 1 98.81 86 GLN A C 1
ATOM 678 O O . GLN A 1 86 ? 6 -16.562 -11.992 1 98.81 86 GLN A O 1
ATOM 683 N N . ARG A 1 87 ? 6.031 -18.75 -12.797 1 98.75 87 ARG A N 1
ATOM 684 C CA . ARG A 1 87 ? 6.156 -18.328 -14.188 1 98.75 87 ARG A CA 1
ATOM 685 C C . ARG A 1 87 ? 5.156 -17.219 -14.523 1 98.75 87 ARG A C 1
ATOM 687 O O . ARG A 1 87 ? 3.988 -17.297 -14.133 1 98.75 87 ARG A O 1
ATOM 694 N N . GLY A 1 88 ? 5.633 -16.156 -15.195 1 98.38 88 GLY A N 1
ATOM 695 C CA . GLY A 1 88 ? 4.797 -15.055 -15.648 1 98.38 88 GLY A CA 1
ATOM 696 C C . GLY A 1 88 ? 4.621 -13.969 -14.602 1 98.38 88 GLY A C 1
ATOM 697 O O . GLY A 1 88 ? 3.967 -12.953 -14.852 1 98.38 88 GLY A O 1
ATOM 698 N N . THR A 1 89 ? 5.23 -14.117 -13.406 1 98.19 89 THR A N 1
ATOM 699 C CA . THR A 1 89 ? 5.031 -13.164 -12.32 1 98.19 89 THR A CA 1
ATOM 700 C C . THR A 1 89 ? 6.371 -12.625 -11.828 1 98.19 89 THR A C 1
ATOM 702 O O . THR A 1 89 ? 7.418 -13.227 -12.086 1 98.19 89 THR A O 1
ATOM 705 N N . GLY A 1 90 ? 6.293 -11.461 -11.156 1 97 90 GLY A N 1
ATOM 706 C CA . GLY A 1 90 ? 7.504 -10.906 -10.57 1 97 90 GLY A CA 1
ATOM 707 C C . GLY A 1 90 ? 8.625 -10.742 -11.578 1 97 90 GLY A C 1
ATOM 708 O O . GLY A 1 90 ? 8.445 -10.102 -12.617 1 97 90 GLY A O 1
ATOM 709 N N . ASN A 1 91 ? 9.719 -11.461 -11.266 1 97.12 91 ASN A N 1
ATOM 710 C CA . ASN A 1 91 ? 10.883 -11.367 -12.141 1 97.12 91 ASN A CA 1
ATOM 711 C C . ASN A 1 91 ? 11.047 -12.625 -13 1 97.12 91 ASN A C 1
ATOM 713 O O . ASN A 1 91 ? 12.062 -12.797 -13.664 1 97.12 91 ASN A O 1
ATOM 717 N N . SER A 1 92 ? 10.023 -13.484 -12.938 1 98.25 92 SER A N 1
ATOM 718 C CA . SER A 1 92 ? 10.016 -14.68 -13.773 1 98.25 92 SER A CA 1
ATOM 719 C C . SER A 1 92 ? 9.32 -14.43 -15.102 1 98.25 92 SER A C 1
ATOM 721 O O . SER A 1 92 ? 8.133 -14.734 -15.25 1 98.25 92 SER A O 1
ATOM 723 N N . THR A 1 93 ? 9.984 -13.93 -16.047 1 97.56 93 THR A N 1
ATOM 724 C CA . THR A 1 93 ? 9.414 -13.625 -17.359 1 97.56 93 THR A CA 1
ATOM 725 C C . THR A 1 93 ? 7.984 -13.117 -17.219 1 97.56 93 THR A C 1
ATOM 727 O O . THR A 1 93 ? 7.043 -13.773 -17.672 1 97.56 93 THR A O 1
ATOM 730 N N . PRO A 1 94 ? 7.852 -11.922 -16.719 1 97.56 94 PRO A N 1
ATOM 731 C CA . PRO A 1 94 ? 6.512 -11.445 -16.375 1 97.56 94 PRO A CA 1
ATOM 732 C C . PRO A 1 94 ? 5.621 -11.234 -17.594 1 97.56 94 PRO A C 1
ATOM 734 O O . PRO A 1 94 ? 6.094 -10.781 -18.641 1 97.56 94 PRO A O 1
ATOM 737 N N . VAL A 1 95 ? 4.375 -11.578 -17.406 1 97.69 95 VAL A N 1
ATOM 738 C CA . VAL A 1 95 ? 3.365 -11.43 -18.438 1 97.69 95 VAL A CA 1
ATOM 739 C C . VAL A 1 95 ? 2.73 -10.039 -18.344 1 97.69 95 VAL A C 1
ATOM 741 O O . VAL A 1 95 ? 2.42 -9.57 -17.25 1 97.69 95 VAL A O 1
ATOM 744 N N . SER A 1 96 ? 2.59 -9.367 -19.438 1 96.75 96 SER A N 1
ATOM 745 C CA . SER A 1 96 ? 1.839 -8.133 -19.625 1 96.75 96 SER A CA 1
ATOM 746 C C . SER A 1 96 ? 1.338 -8.008 -21.062 1 96.75 96 SER A C 1
ATOM 748 O O . SER A 1 96 ? 1.777 -8.742 -21.953 1 96.75 96 SER A O 1
ATOM 750 N N . ALA A 1 97 ? 0.358 -7.125 -21.203 1 96.56 97 ALA A N 1
ATOM 751 C CA . ALA A 1 97 ? -0.102 -6.871 -22.562 1 96.56 97 ALA A CA 1
ATOM 752 C C . ALA A 1 97 ? 1.053 -6.43 -23.469 1 96.56 97 ALA A C 1
ATOM 754 O O . ALA A 1 97 ? 1.145 -6.844 -24.625 1 96.56 97 ALA A O 1
ATOM 755 N N . GLN A 1 98 ? 1.901 -5.625 -22.922 1 95.38 98 GLN A N 1
ATOM 756 C CA . GLN A 1 98 ? 3.053 -5.121 -23.656 1 95.38 98 GLN A CA 1
ATOM 757 C C . GLN A 1 98 ? 3.998 -6.254 -24.047 1 95.38 98 GLN A C 1
ATOM 759 O O . GLN A 1 98 ? 4.465 -6.312 -25.188 1 95.38 98 GLN A O 1
ATOM 764 N N . ALA A 1 99 ? 4.273 -7.129 -23.156 1 96.19 99 ALA A N 1
ATOM 765 C CA . ALA A 1 99 ? 5.203 -8.227 -23.391 1 96.19 99 ALA A CA 1
ATOM 766 C C . ALA A 1 99 ? 4.676 -9.172 -24.469 1 96.19 99 ALA A C 1
ATOM 768 O O . ALA A 1 99 ? 5.453 -9.812 -25.172 1 96.19 99 ALA A O 1
ATOM 769 N N . LEU A 1 100 ? 3.359 -9.211 -24.609 1 97.75 100 LEU A N 1
ATOM 770 C CA . LEU A 1 100 ? 2.762 -10.172 -25.531 1 97.75 100 LEU A CA 1
ATOM 771 C C . LEU A 1 100 ? 2.285 -9.484 -26.812 1 97.75 100 LEU A C 1
ATOM 773 O O . LEU A 1 100 ? 1.687 -10.125 -27.672 1 97.75 100 LEU A O 1
ATOM 777 N N . ALA A 1 101 ? 2.564 -8.211 -26.953 1 96.88 101 ALA A N 1
ATOM 778 C CA . ALA A 1 101 ? 2.002 -7.395 -28.031 1 96.88 101 ALA A CA 1
ATOM 779 C C . ALA A 1 101 ? 2.453 -7.902 -29.391 1 96.88 101 ALA A C 1
ATOM 781 O O . ALA A 1 101 ? 1.766 -7.695 -30.406 1 96.88 101 ALA A O 1
ATOM 782 N N . HIS A 1 102 ? 3.588 -8.547 -29.453 1 97.31 102 HIS A N 1
ATOM 783 C CA . HIS A 1 102 ? 4.137 -9.008 -30.719 1 97.31 102 HIS A CA 1
ATOM 784 C C . HIS A 1 102 ? 3.439 -10.281 -31.188 1 97.31 102 HIS A C 1
ATOM 786 O O . HIS A 1 102 ? 3.633 -10.711 -32.344 1 97.31 102 HIS A O 1
ATOM 792 N N . LEU A 1 103 ? 2.604 -10.883 -30.391 1 98.5 103 LEU A N 1
ATOM 793 C CA . LEU A 1 103 ? 1.909 -12.125 -30.703 1 98.5 103 LEU A CA 1
ATOM 794 C C . LEU A 1 103 ? 0.478 -11.852 -31.156 1 98.5 103 LEU A C 1
ATOM 796 O O . LEU A 1 103 ? -0.154 -10.906 -30.688 1 98.5 103 LEU A O 1
ATOM 800 N N . THR A 1 104 ? -0.049 -12.703 -32.062 1 98.5 104 THR A N 1
ATOM 801 C CA . THR A 1 104 ? -1.469 -12.68 -32.406 1 98.5 104 THR A CA 1
ATOM 802 C C . THR A 1 104 ? -2.309 -13.188 -31.219 1 98.5 104 THR A C 1
ATOM 804 O O . THR A 1 104 ? -1.785 -13.828 -30.312 1 98.5 104 THR A O 1
ATOM 807 N N . PRO A 1 105 ? -3.572 -12.914 -31.234 1 98.38 105 PRO A N 1
ATOM 808 C CA . PRO A 1 105 ? -4.422 -13.398 -30.141 1 98.38 105 PRO A CA 1
ATOM 809 C C . PRO A 1 105 ? -4.336 -14.906 -29.953 1 98.38 105 PRO A C 1
ATOM 811 O O . PRO A 1 105 ? -4.285 -15.391 -28.812 1 98.38 105 PRO A O 1
ATOM 814 N N . THR A 1 106 ? -4.305 -15.625 -31.016 1 98.62 106 THR A N 1
ATOM 815 C CA . THR A 1 106 ? -4.188 -17.078 -30.938 1 98.62 106 THR A CA 1
ATOM 816 C C . THR A 1 106 ? -2.852 -17.484 -30.328 1 98.62 106 THR A C 1
ATOM 818 O O . THR A 1 106 ? -2.793 -18.375 -29.484 1 98.62 106 THR A O 1
ATOM 821 N N . GLU A 1 107 ? -1.828 -16.75 -30.719 1 98.62 107 GLU A N 1
ATOM 822 C CA . GLU A 1 107 ? -0.504 -17.016 -30.156 1 98.62 107 GLU A CA 1
ATOM 823 C C . GLU A 1 107 ? -0.436 -16.625 -28.688 1 98.62 107 GLU A C 1
ATOM 825 O O . GLU A 1 107 ? 0.232 -17.297 -27.891 1 98.62 107 GLU A O 1
ATOM 830 N N . GLN A 1 108 ? -1.082 -15.516 -28.359 1 98.75 108 GLN A N 1
ATOM 831 C CA . GLN A 1 108 ? -1.166 -15.125 -26.953 1 98.75 108 GLN A CA 1
ATOM 832 C C . GLN A 1 108 ? -1.816 -16.219 -26.125 1 98.75 108 GLN A C 1
ATOM 834 O O . GLN A 1 108 ? -1.298 -16.578 -25.062 1 98.75 108 GLN A O 1
ATOM 839 N N . ALA A 1 109 ? -2.943 -16.703 -26.562 1 98.69 109 ALA A N 1
ATOM 840 C CA . ALA A 1 109 ? -3.658 -17.75 -25.859 1 98.69 109 ALA A CA 1
ATOM 841 C C . ALA A 1 109 ? -2.799 -19.016 -25.719 1 98.69 109 ALA A C 1
ATOM 843 O O . ALA A 1 109 ? -2.764 -19.641 -24.656 1 98.69 109 ALA A O 1
ATOM 844 N N . ASP A 1 110 ? -2.098 -19.359 -26.812 1 98.19 110 ASP A N 1
ATOM 845 C CA . ASP A 1 110 ? -1.225 -20.531 -26.828 1 98.19 110 ASP A CA 1
ATOM 846 C C . ASP A 1 110 ? -0.073 -20.359 -25.844 1 98.19 110 ASP A C 1
ATOM 848 O O . ASP A 1 110 ? 0.352 -21.328 -25.203 1 98.19 110 ASP A O 1
ATOM 852 N N . TYR A 1 111 ? 0.433 -19.156 -25.766 1 98.56 111 TYR A N 1
ATOM 853 C CA . TYR A 1 111 ? 1.497 -18.828 -24.828 1 98.56 111 TYR A CA 1
ATOM 854 C C . TYR A 1 111 ? 0.995 -18.922 -23.391 1 98.56 111 TYR A C 1
ATOM 856 O O . TYR A 1 111 ? 1.604 -19.594 -22.547 1 98.56 111 TYR A O 1
ATOM 864 N N . LEU A 1 112 ? -0.143 -18.328 -23.125 1 98.69 112 LEU A N 1
ATOM 865 C CA . LEU A 1 112 ? -0.667 -18.125 -21.781 1 98.69 112 LEU A CA 1
ATOM 866 C C . LEU A 1 112 ? -1.159 -19.438 -21.188 1 98.69 112 LEU A C 1
ATOM 868 O O . LEU A 1 112 ? -1.149 -19.609 -19.969 1 98.69 112 LEU A O 1
ATOM 872 N N . ARG A 1 113 ? -1.525 -20.375 -22 1 97.94 113 ARG A N 1
ATOM 873 C CA . ARG A 1 113 ? -2.051 -21.641 -21.5 1 97.94 113 ARG A CA 1
ATOM 874 C C .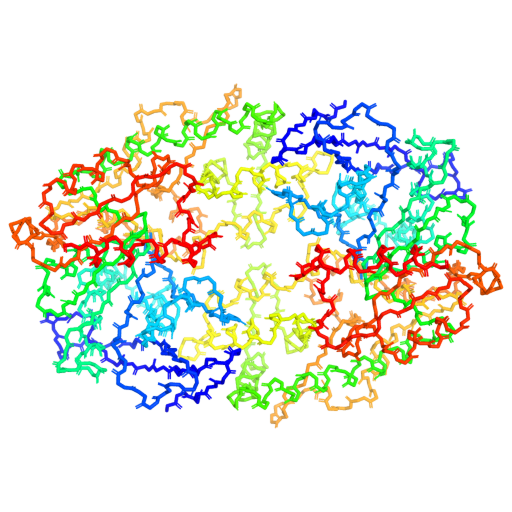 ARG A 1 113 ? -0.99 -22.391 -20.719 1 97.94 113 ARG A C 1
ATOM 876 O O . ARG A 1 113 ? -1.312 -23.312 -19.953 1 97.94 113 ARG A O 1
ATOM 883 N N . HIS A 1 114 ? 0.298 -22.016 -20.828 1 98.38 114 HIS A N 1
ATOM 884 C CA . HIS A 1 114 ? 1.403 -22.719 -20.188 1 98.38 114 HIS A CA 1
ATOM 885 C C . HIS A 1 114 ? 1.713 -22.156 -18.812 1 98.38 114 HIS A C 1
ATOM 887 O O . HIS A 1 114 ? 2.705 -22.531 -18.188 1 98.38 114 HIS A O 1
ATOM 893 N N . PHE A 1 115 ? 0.904 -21.281 -18.297 1 98.5 115 PHE A N 1
ATOM 894 C CA . PHE A 1 115 ? 1.241 -20.594 -17.062 1 98.5 115 PHE A CA 1
ATOM 895 C C . PHE A 1 115 ? 0.311 -21.016 -15.938 1 98.5 115 PHE A C 1
ATOM 897 O O . PHE A 1 115 ? 0.076 -20.25 -15 1 98.5 115 PHE A O 1
ATOM 904 N N . ARG A 1 116 ? -0.19 -22.234 -15.961 1 97.62 116 ARG A N 1
ATOM 905 C CA . ARG A 1 116 ? -1.086 -22.766 -14.945 1 97.62 116 ARG A CA 1
ATOM 906 C C . ARG A 1 116 ? -0.319 -23.609 -13.93 1 97.62 116 ARG A C 1
ATOM 908 O O . ARG A 1 116 ? 0.91 -23.703 -13.992 1 97.62 116 ARG A O 1
ATOM 915 N N . ALA A 1 117 ? -1.05 -24.188 -12.969 1 98.44 117 ALA A N 1
ATOM 916 C CA . ALA A 1 117 ? -0.491 -24.875 -11.812 1 98.44 117 ALA A CA 1
ATOM 917 C C . ALA A 1 117 ? 0.391 -26.047 -12.242 1 98.44 117 ALA A C 1
ATOM 919 O O . ALA A 1 117 ? 1.415 -26.328 -11.609 1 98.44 117 ALA A O 1
ATOM 920 N N . ASP A 1 118 ? 0.046 -26.781 -13.297 1 98.06 118 ASP A N 1
ATOM 921 C CA . ASP A 1 118 ? 0.819 -27.953 -13.734 1 98.06 118 ASP A CA 1
ATOM 922 C C . ASP A 1 118 ? 2.246 -27.547 -14.109 1 98.06 118 ASP A C 1
ATOM 924 O O . ASP A 1 118 ? 3.205 -28.219 -13.711 1 98.06 118 ASP A O 1
ATOM 928 N N . ASN A 1 119 ? 2.355 -26.406 -14.797 1 98.5 119 ASN A N 1
ATOM 929 C CA . ASN A 1 119 ? 3.686 -25.953 -15.188 1 98.5 119 ASN A CA 1
ATOM 930 C C . ASN A 1 119 ? 4.402 -25.25 -14.039 1 98.5 119 ASN A C 1
ATOM 932 O O . ASN A 1 119 ? 5.633 -25.312 -13.945 1 98.5 119 ASN A O 1
ATOM 936 N N . ILE A 1 120 ? 3.674 -24.578 -13.172 1 98.75 120 ILE A N 1
ATOM 937 C CA . ILE A 1 120 ? 4.277 -23.984 -11.992 1 98.75 120 ILE A CA 1
ATOM 938 C C . ILE A 1 120 ? 4.953 -25.062 -11.148 1 98.75 120 ILE A C 1
ATOM 940 O O . ILE A 1 120 ? 6.082 -24.891 -10.688 1 98.75 120 ILE A O 1
ATOM 944 N N . VAL A 1 121 ? 4.293 -26.188 -10.977 1 98.81 121 VAL A N 1
ATOM 945 C CA . VAL A 1 121 ? 4.816 -27.312 -10.195 1 98.81 121 VAL A CA 1
ATOM 946 C C . VAL A 1 121 ? 6.047 -27.891 -10.891 1 98.81 121 VAL A C 1
ATOM 948 O O . VAL A 1 121 ? 7.035 -28.234 -10.242 1 98.81 121 VAL A O 1
ATOM 951 N N . ARG A 1 122 ? 6 -28.016 -12.203 1 98.81 122 ARG A N 1
ATOM 952 C CA . ARG A 1 122 ? 7.145 -28.531 -12.945 1 98.81 122 ARG A CA 1
ATOM 953 C C . ARG A 1 122 ? 8.328 -27.578 -12.875 1 98.81 122 ARG A C 1
ATOM 955 O O . ARG A 1 122 ? 9.477 -28 -12.852 1 98.81 122 ARG A O 1
ATOM 962 N N . ASP A 1 123 ? 8.031 -26.25 -12.906 1 98.88 123 ASP A N 1
ATOM 963 C CA . ASP A 1 123 ? 9.078 -25.266 -12.625 1 98.88 123 ASP A CA 1
ATOM 964 C C . ASP A 1 123 ? 9.719 -25.516 -11.266 1 98.88 123 ASP A C 1
ATOM 966 O O . ASP A 1 123 ? 10.945 -25.469 -11.133 1 98.88 123 ASP A O 1
ATOM 970 N N . ALA A 1 124 ? 8.875 -25.734 -10.242 1 98.81 124 ALA A N 1
ATOM 971 C CA . ALA A 1 124 ? 9.359 -26 -8.891 1 98.81 124 ALA A CA 1
ATOM 972 C C . ALA A 1 124 ? 10.273 -27.219 -8.875 1 98.81 124 ALA A C 1
ATOM 974 O O . ALA A 1 124 ? 11.297 -27.234 -8.18 1 98.81 124 ALA A O 1
ATOM 975 N N . GLU A 1 125 ? 9.953 -28.25 -9.609 1 98.56 125 GLU A N 1
ATOM 976 C CA . GLU A 1 125 ? 10.766 -29.453 -9.672 1 98.56 125 GLU A CA 1
ATOM 977 C C . GLU A 1 125 ? 12.133 -29.172 -10.305 1 98.56 125 GLU A C 1
ATOM 979 O O . GLU A 1 125 ? 13.133 -29.781 -9.93 1 98.56 125 GLU A O 1
ATOM 984 N N . CYS A 1 126 ? 12.125 -28.25 -11.273 1 98.5 126 CYS A N 1
ATOM 985 C CA . CYS A 1 126 ? 13.406 -27.859 -11.836 1 98.5 126 CYS A CA 1
ATOM 986 C C . CYS A 1 126 ? 14.297 -27.234 -10.766 1 98.5 126 CYS A C 1
ATOM 988 O O . CYS A 1 126 ? 15.5 -27.5 -10.727 1 98.5 126 CYS A O 1
ATOM 990 N N . TRP A 1 127 ? 13.742 -26.422 -9.914 1 98.62 127 TRP A N 1
ATOM 991 C CA . TRP A 1 127 ? 14.484 -25.844 -8.805 1 98.62 127 TRP A CA 1
ATOM 992 C C . TRP A 1 127 ? 14.922 -26.922 -7.82 1 98.62 127 TRP A C 1
ATOM 994 O O . TRP A 1 127 ? 16.062 -26.906 -7.34 1 98.62 127 TRP A O 1
ATOM 1004 N N . ARG A 1 128 ? 14.016 -27.859 -7.469 1 98.56 128 ARG A N 1
ATOM 1005 C CA . ARG A 1 128 ? 14.328 -28.922 -6.512 1 98.56 128 ARG A CA 1
ATOM 1006 C C . ARG A 1 128 ? 15.508 -29.75 -6.98 1 98.56 128 ARG A C 1
ATOM 1008 O O . ARG A 1 128 ? 16.391 -30.094 -6.188 1 98.56 128 ARG A O 1
ATOM 1015 N N . ALA A 1 129 ? 15.469 -30.031 -8.25 1 97.69 129 ALA A N 1
ATOM 1016 C CA . ALA A 1 129 ? 16.547 -30.844 -8.828 1 97.69 129 ALA A CA 1
ATOM 1017 C C . ALA A 1 129 ? 17.906 -30.172 -8.625 1 97.69 129 ALA A C 1
ATOM 1019 O O . ALA A 1 129 ? 18.922 -30.844 -8.469 1 97.69 129 ALA A O 1
ATOM 1020 N N . GLN A 1 130 ? 17.906 -28.906 -8.57 1 96.88 130 GLN A N 1
ATOM 1021 C CA . GLN A 1 130 ? 19.141 -28.141 -8.422 1 96.88 130 GLN A CA 1
ATOM 1022 C C . GLN A 1 130 ? 19.484 -27.953 -6.945 1 96.88 130 GLN A C 1
ATOM 1024 O O . GLN A 1 130 ? 20.656 -28.094 -6.551 1 96.88 130 GLN A O 1
ATOM 1029 N N . LEU A 1 131 ? 18.547 -27.672 -6.121 1 97.44 131 LEU A N 1
ATOM 1030 C CA . LEU A 1 131 ? 18.797 -27.188 -4.766 1 97.44 131 LEU A CA 1
ATOM 1031 C C . LEU A 1 131 ? 18.781 -28.344 -3.77 1 97.44 131 LEU A C 1
ATOM 1033 O O . LEU A 1 131 ? 19.453 -28.297 -2.738 1 97.44 131 LEU A O 1
ATOM 1037 N N . SER A 1 132 ? 17.953 -29.25 -4.059 1 96.75 132 SER A N 1
ATOM 1038 C CA . SER A 1 132 ? 17.75 -30.375 -3.148 1 96.75 132 SER A CA 1
ATOM 1039 C C . SER A 1 132 ? 17.656 -31.688 -3.91 1 96.75 132 SER A C 1
ATOM 1041 O O . SER A 1 132 ? 16.703 -32.438 -3.738 1 96.75 132 SER A O 1
ATOM 1043 N N . PRO A 1 133 ? 18.609 -32.094 -4.637 1 95 133 PRO A N 1
ATOM 1044 C CA . PRO A 1 133 ? 18.531 -33.281 -5.508 1 95 133 PRO A CA 1
ATOM 1045 C C . PRO A 1 133 ? 18.422 -34.594 -4.73 1 95 133 PRO A C 1
ATOM 1047 O O . PRO A 1 133 ? 17.844 -35.562 -5.23 1 95 133 PRO A O 1
ATOM 1050 N N . GLU A 1 134 ? 18.859 -34.656 -3.523 1 93.31 134 GLU A N 1
ATOM 1051 C CA . GLU A 1 134 ? 18.984 -35.938 -2.828 1 93.31 134 GLU A CA 1
ATOM 1052 C C . GLU A 1 134 ? 17.859 -36.125 -1.805 1 93.31 134 GLU A C 1
ATOM 1054 O O . GLU A 1 134 ? 17.75 -37.188 -1.179 1 93.31 134 GLU A O 1
ATOM 1059 N N . ARG A 1 135 ? 17.125 -35.125 -1.61 1 94.75 135 ARG A N 1
ATOM 1060 C CA . ARG A 1 135 ? 16.094 -35.219 -0.592 1 94.75 135 ARG A CA 1
ATOM 1061 C C . ARG A 1 135 ? 14.82 -34.5 -1.012 1 94.75 135 ARG A C 1
ATOM 1063 O O . ARG A 1 135 ? 14.898 -33.469 -1.701 1 94.75 135 ARG A O 1
ATOM 1070 N N . PRO A 1 136 ? 13.703 -35 -0.574 1 97.94 136 PRO A N 1
ATOM 1071 C CA . PRO A 1 136 ? 12.461 -34.25 -0.788 1 97.94 136 PRO A CA 1
ATOM 1072 C C . PRO A 1 136 ? 12.422 -32.938 -0.042 1 97.94 136 PRO A C 1
ATOM 1074 O O . PRO A 1 136 ? 13.148 -32.75 0.94 1 97.94 136 PRO A O 1
ATOM 1077 N N . TRP A 1 137 ? 11.703 -32 -0.591 1 98.62 137 TRP A N 1
ATOM 1078 C CA . TRP A 1 137 ? 11.586 -30.719 0.087 1 98.62 137 TRP A CA 1
ATOM 1079 C C . TRP A 1 137 ? 10.164 -30.5 0.586 1 98.62 137 TRP A C 1
ATOM 1081 O O . TRP A 1 137 ? 9.305 -31.375 0.438 1 98.62 137 TRP A O 1
ATOM 1091 N N . SER A 1 138 ? 9.93 -29.422 1.392 1 98.81 138 SER A N 1
ATOM 1092 C CA . SER A 1 1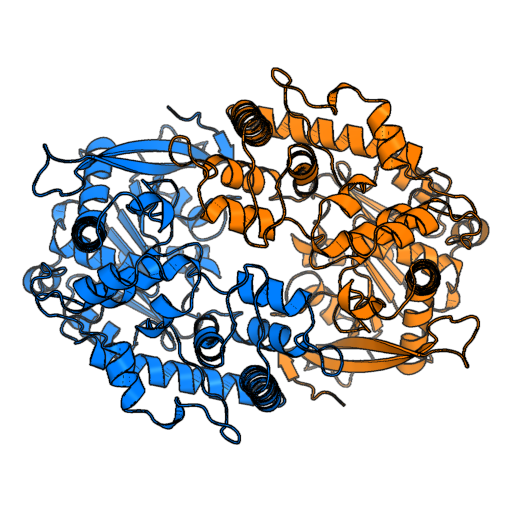38 ? 8.641 -29.094 1.983 1 98.81 138 SER A CA 1
ATOM 1093 C C . SER A 1 138 ? 7.988 -27.922 1.256 1 98.81 138 SER A C 1
ATOM 1095 O O . SER A 1 138 ? 8.672 -27.141 0.593 1 98.81 138 SER A O 1
ATOM 1097 N N . LEU A 1 139 ? 6.668 -27.875 1.348 1 98.88 139 LEU A N 1
ATOM 1098 C CA . LEU A 1 139 ? 5.926 -26.812 0.698 1 98.88 139 LEU A CA 1
ATOM 1099 C C . LEU A 1 139 ? 5.141 -26 1.72 1 98.88 139 LEU A C 1
ATOM 1101 O O . LEU A 1 139 ? 4.648 -26.547 2.711 1 98.88 139 LEU A O 1
ATOM 1105 N N . LEU A 1 140 ? 5.062 -24.719 1.529 1 98.94 140 LEU A N 1
ATOM 1106 C CA . LEU A 1 140 ? 4.078 -23.828 2.119 1 98.94 140 LEU A CA 1
ATOM 1107 C C . LEU A 1 140 ? 3.293 -23.094 1.037 1 98.94 140 LEU A C 1
ATOM 1109 O O . LEU A 1 140 ? 3.863 -22.328 0.263 1 98.94 140 LEU A O 1
ATOM 1113 N N . GLY A 1 141 ? 2.02 -23.375 0.922 1 98.81 141 GLY A N 1
ATOM 1114 C CA . GLY A 1 141 ? 1.187 -22.766 -0.107 1 98.81 141 GLY A CA 1
ATOM 1115 C C . GLY A 1 141 ? 0.058 -21.938 0.457 1 98.81 141 GLY A C 1
ATOM 1116 O O . GLY A 1 141 ? -0.646 -22.359 1.373 1 98.81 141 GLY A O 1
ATOM 1117 N N . GLN A 1 142 ? -0.068 -20.766 -0.03 1 98.5 142 GLN A N 1
ATOM 1118 C CA . GLN A 1 142 ? -1.135 -19.859 0.357 1 98.5 142 GLN A CA 1
ATOM 1119 C C . GLN A 1 142 ? -2.139 -19.672 -0.777 1 98.5 142 GLN A C 1
ATOM 1121 O O . GLN A 1 142 ? -1.755 -19.375 -1.91 1 98.5 142 GLN A O 1
ATOM 1126 N N . SER A 1 143 ? -3.504 -19.844 -0.435 1 98.38 143 SER A N 1
ATOM 1127 C CA . SER A 1 143 ? -4.539 -19.609 -1.435 1 98.38 143 SER A CA 1
ATOM 1128 C C . SER A 1 143 ? -4.27 -20.406 -2.709 1 98.38 143 SER A C 1
ATOM 1130 O O . SER A 1 143 ? -4.125 -21.625 -2.664 1 98.38 143 SER A O 1
ATOM 1132 N N . PHE A 1 144 ? -4.09 -19.781 -3.863 1 98.69 144 PHE A N 1
ATOM 1133 C CA . PHE A 1 144 ? -3.758 -20.453 -5.113 1 98.69 144 PHE A CA 1
ATOM 1134 C C . PHE A 1 144 ? -2.5 -21.297 -4.949 1 98.69 144 PHE A C 1
ATOM 1136 O O . PHE A 1 144 ? -2.391 -22.375 -5.539 1 98.69 144 PHE A O 1
ATOM 1143 N N . GLY A 1 145 ? -1.587 -20.828 -4.129 1 98.81 145 GLY A N 1
ATOM 1144 C CA . GLY A 1 145 ? -0.417 -21.641 -3.826 1 98.81 145 GLY A CA 1
ATOM 1145 C C . GLY A 1 145 ? -0.762 -22.969 -3.189 1 98.81 145 GLY A C 1
ATOM 1146 O O . GLY A 1 145 ? -0.054 -23.953 -3.385 1 98.81 145 GLY A O 1
ATOM 1147 N N . GLY A 1 146 ? -1.817 -22.953 -2.393 1 98.88 146 GLY A N 1
ATOM 1148 C CA . GLY A 1 146 ? -2.318 -24.203 -1.855 1 98.88 146 GLY A CA 1
ATOM 1149 C C . GLY A 1 146 ? -2.887 -25.125 -2.92 1 98.88 146 GLY A C 1
ATOM 1150 O O . GLY A 1 146 ? -2.695 -26.344 -2.865 1 98.88 146 GLY A O 1
ATOM 1151 N N . PHE A 1 147 ? -3.594 -24.547 -3.947 1 98.81 147 PHE A N 1
ATOM 1152 C CA . PHE A 1 147 ? -4.039 -25.328 -5.09 1 98.81 147 PHE A CA 1
ATOM 1153 C C . PHE A 1 147 ? -2.859 -26 -5.781 1 98.81 147 PHE A C 1
ATOM 1155 O O . PHE A 1 147 ? -2.92 -27.188 -6.113 1 98.81 147 PHE A O 1
ATOM 1162 N N . CYS A 1 148 ? -1.785 -25.266 -5.875 1 98.88 148 CYS A N 1
ATOM 1163 C CA . CYS A 1 148 ? -0.58 -25.797 -6.504 1 98.88 148 CYS A CA 1
ATOM 1164 C C . CYS A 1 148 ? 0.015 -26.938 -5.684 1 98.88 148 CYS A C 1
ATOM 1166 O O . CYS A 1 148 ? 0.593 -27.875 -6.238 1 98.88 148 CYS A O 1
ATOM 1168 N N . CYS A 1 149 ? -0.13 -26.875 -4.367 1 98.88 149 CYS A N 1
ATOM 1169 C CA . CYS A 1 149 ? 0.363 -27.953 -3.518 1 98.88 149 CYS A CA 1
ATOM 1170 C C . CYS A 1 149 ? -0.323 -29.266 -3.859 1 98.88 149 CYS A C 1
ATOM 1172 O O . CYS A 1 149 ? 0.327 -30.312 -3.922 1 98.88 149 CYS A O 1
ATOM 1174 N N . LEU A 1 150 ? -1.617 -29.219 -4.09 1 98.88 150 LEU A N 1
ATOM 1175 C CA . LEU A 1 150 ? -2.318 -30.453 -4.422 1 98.88 150 LEU A CA 1
ATOM 1176 C C . LEU A 1 150 ? -1.959 -30.922 -5.828 1 98.88 150 LEU A C 1
ATOM 1178 O O . LEU A 1 150 ? -1.907 -32.125 -6.094 1 98.88 150 LEU A O 1
ATOM 1182 N N . THR A 1 151 ? -1.742 -29.953 -6.734 1 98.88 151 THR A N 1
ATOM 1183 C CA . THR A 1 151 ? -1.202 -30.328 -8.031 1 98.88 151 THR A CA 1
ATOM 1184 C C . THR A 1 151 ? 0.15 -31.016 -7.879 1 98.88 151 THR A C 1
ATOM 1186 O O . THR A 1 151 ? 0.415 -32.031 -8.531 1 98.88 151 THR A O 1
ATOM 1189 N N . TYR A 1 152 ? 0.958 -30.484 -7.008 1 98.94 152 TYR A N 1
ATOM 1190 C CA . TYR A 1 152 ? 2.277 -31.047 -6.738 1 98.94 152 TYR A CA 1
ATOM 1191 C C . TYR A 1 152 ? 2.164 -32.469 -6.18 1 98.94 152 TYR A C 1
ATOM 1193 O O . TYR A 1 152 ? 2.857 -33.375 -6.637 1 98.94 152 TYR A O 1
ATOM 1201 N N . LEU A 1 153 ? 1.297 -32.719 -5.238 1 98.81 153 LEU A N 1
ATOM 1202 C CA . LEU A 1 153 ? 1.058 -34.031 -4.645 1 98.81 153 LEU A CA 1
ATOM 1203 C C . LEU A 1 153 ? 0.543 -35.031 -5.691 1 98.81 153 LEU A C 1
ATOM 1205 O O . LEU A 1 153 ? 0.772 -36.219 -5.582 1 98.81 153 LEU A O 1
ATOM 1209 N N . SER A 1 154 ? -0.146 -34.5 -6.703 1 98.75 154 SER A N 1
ATOM 1210 C CA . SER A 1 154 ? -0.683 -35.344 -7.777 1 98.75 154 SER A CA 1
ATOM 1211 C C . SER A 1 154 ? 0.413 -35.75 -8.75 1 98.75 154 SER A C 1
ATOM 1213 O O . SER A 1 154 ? 0.413 -36.875 -9.242 1 98.75 154 SER A O 1
ATOM 1215 N N . LEU A 1 155 ? 1.366 -34.844 -8.969 1 98.31 155 LEU A N 1
ATOM 1216 C CA . LEU A 1 155 ? 2.322 -35.062 -10.047 1 98.31 155 LEU A CA 1
ATOM 1217 C C . LEU A 1 155 ? 3.627 -35.625 -9.516 1 98.31 155 LEU A C 1
ATOM 1219 O O . LEU A 1 155 ? 4.242 -36.5 -10.156 1 98.31 155 LEU A O 1
ATOM 1223 N N . PHE A 1 156 ? 4.066 -35.125 -8.328 1 98.38 156 PHE A N 1
ATOM 1224 C CA . PHE A 1 156 ? 5.383 -35.469 -7.824 1 98.38 156 PHE A CA 1
ATOM 1225 C C . PHE A 1 156 ? 5.348 -35.688 -6.312 1 98.38 156 PHE A C 1
ATOM 1227 O O . PHE A 1 156 ? 6.148 -35.094 -5.582 1 98.38 156 PHE A O 1
ATOM 1234 N N . PRO A 1 157 ? 4.531 -36.625 -5.82 1 98.31 157 PRO A N 1
ATOM 1235 C CA . PRO A 1 157 ? 4.48 -36.812 -4.371 1 98.31 157 PRO A CA 1
ATOM 1236 C C . PRO A 1 157 ? 5.812 -37.281 -3.789 1 98.31 157 PRO A C 1
ATOM 1238 O O . PRO A 1 157 ? 6.141 -36.938 -2.645 1 98.31 157 PRO A O 1
ATOM 1241 N N . GLU A 1 158 ? 6.609 -37.969 -4.543 1 97.56 158 GLU A N 1
ATOM 1242 C CA . GLU A 1 158 ? 7.883 -38.5 -4.086 1 97.56 158 GLU A CA 1
ATOM 1243 C C . GLU A 1 158 ? 8.898 -37.406 -3.826 1 97.56 158 GLU A C 1
ATOM 1245 O O . GLU A 1 158 ? 9.906 -37.625 -3.146 1 97.56 158 GLU A O 1
ATOM 1250 N N . ALA A 1 159 ? 8.633 -36.219 -4.328 1 98.44 159 ALA A N 1
ATOM 1251 C CA . ALA A 1 159 ? 9.547 -35.094 -4.199 1 98.44 159 ALA A CA 1
ATOM 1252 C C . ALA A 1 159 ? 9.266 -34.312 -2.928 1 98.44 159 ALA A C 1
ATOM 1254 O O . ALA A 1 159 ? 9.984 -33.344 -2.607 1 98.44 159 ALA A O 1
ATOM 1255 N N . LEU A 1 160 ? 8.273 -34.719 -2.119 1 98.75 160 LEU A N 1
ATOM 1256 C CA . LEU A 1 160 ? 7.801 -33.875 -1.034 1 98.75 160 LEU A CA 1
ATOM 1257 C C . LEU A 1 160 ? 7.984 -34.562 0.315 1 98.75 160 LEU A C 1
ATOM 1259 O O . LEU A 1 160 ? 7.758 -35.781 0.437 1 98.75 160 LEU A O 1
ATOM 1263 N N . ARG A 1 161 ? 8.453 -33.781 1.249 1 98.12 161 ARG A N 1
ATOM 1264 C CA . ARG A 1 161 ? 8.625 -34.281 2.609 1 98.12 161 ARG A CA 1
ATOM 1265 C C . ARG A 1 161 ? 7.406 -33.969 3.467 1 98.12 161 ARG A C 1
ATOM 1267 O O . ARG A 1 161 ? 6.902 -34.844 4.176 1 98.12 161 ARG A O 1
ATOM 1274 N N . GLU A 1 162 ? 6.949 -32.781 3.523 1 98.19 162 GLU A N 1
ATOM 1275 C CA . GLU A 1 162 ? 5.77 -32.281 4.227 1 98.19 162 GLU A CA 1
ATOM 1276 C C . GLU A 1 162 ? 5.172 -31.078 3.51 1 98.19 162 GLU A C 1
ATOM 1278 O O . GLU A 1 162 ? 5.883 -30.344 2.828 1 98.19 162 GLU A O 1
ATOM 1283 N N . VAL A 1 163 ? 3.887 -30.891 3.658 1 98.81 163 VAL A N 1
ATOM 1284 C CA . VAL A 1 163 ? 3.178 -29.844 2.943 1 98.81 163 VAL A CA 1
ATOM 1285 C C . VAL A 1 163 ? 2.311 -29.047 3.918 1 98.81 163 VAL A C 1
ATOM 1287 O O . VAL A 1 163 ? 1.557 -29.625 4.703 1 98.81 163 VAL A O 1
ATOM 1290 N N . TYR A 1 164 ? 2.439 -27.734 3.896 1 98.88 164 TYR A N 1
ATOM 1291 C CA . TYR A 1 164 ? 1.614 -26.812 4.672 1 98.88 164 TYR A CA 1
ATOM 1292 C C . TYR A 1 164 ? 0.765 -25.938 3.754 1 98.88 164 TYR A C 1
ATOM 1294 O O . TYR A 1 164 ? 1.277 -25.344 2.807 1 98.88 164 TYR A O 1
ATOM 1302 N N . ILE A 1 165 ? -0.543 -25.859 3.994 1 98.81 165 ILE A N 1
ATOM 1303 C CA . ILE A 1 165 ? -1.442 -25.109 3.135 1 98.81 165 ILE A CA 1
ATOM 1304 C C . ILE A 1 165 ? -2.27 -24.141 3.979 1 98.81 165 ILE A C 1
ATOM 1306 O O . ILE A 1 165 ? -2.807 -24.516 5.023 1 98.81 165 ILE A O 1
ATOM 1310 N N . THR A 1 166 ? -2.354 -22.891 3.568 1 98.75 166 THR A N 1
ATOM 1311 C CA . THR A 1 166 ? -3.186 -21.906 4.242 1 98.75 166 THR A CA 1
ATOM 1312 C C . THR A 1 166 ? -4.203 -21.312 3.275 1 98.75 166 THR A C 1
ATOM 1314 O O . THR A 1 166 ? -3.832 -20.672 2.283 1 98.75 166 THR A O 1
ATOM 1317 N N . GLY A 1 167 ? -5.453 -21.531 3.506 1 98.06 167 GLY A N 1
ATOM 1318 C CA . GLY A 1 167 ? -6.539 -20.938 2.746 1 98.06 167 GLY A CA 1
ATOM 1319 C C . GLY A 1 167 ? -6.555 -21.359 1.29 1 98.06 167 GLY A C 1
ATOM 1320 O O . GLY A 1 167 ? -6.906 -20.578 0.409 1 98.06 167 GLY A O 1
ATOM 1321 N N . GLY A 1 168 ? -6.133 -22.562 1.017 1 98.44 168 GLY A N 1
ATOM 1322 C CA . GLY A 1 168 ? -5.977 -22.891 -0.392 1 98.44 168 GLY A CA 1
ATOM 1323 C C . GLY A 1 168 ? -6.188 -24.359 -0.692 1 98.44 168 GLY A C 1
ATOM 1324 O O . GLY A 1 168 ? -5.301 -25.016 -1.233 1 98.44 168 GLY A O 1
ATOM 1325 N N . ILE A 1 169 ? -7.355 -24.953 -0.311 1 98.62 169 ILE A N 1
ATOM 1326 C CA . ILE A 1 169 ? -7.738 -26.312 -0.72 1 98.62 169 ILE A CA 1
ATOM 1327 C C . ILE A 1 169 ? -8.656 -26.234 -1.939 1 98.62 169 ILE A C 1
ATOM 1329 O O . ILE A 1 169 ? -9.75 -25.656 -1.869 1 98.62 169 ILE A O 1
ATOM 1333 N N . PRO A 1 170 ? -8.203 -26.766 -3.09 1 98.38 170 PRO A N 1
ATOM 1334 C CA . PRO A 1 170 ? -9.008 -26.625 -4.309 1 98.38 170 PRO A CA 1
ATOM 1335 C C . PRO A 1 170 ? -10.328 -27.391 -4.238 1 98.38 170 PRO A C 1
ATOM 1337 O O . PRO A 1 170 ? -10.414 -28.422 -3.557 1 98.38 170 PRO A O 1
ATOM 1340 N N . PRO A 1 171 ? -11.32 -26.984 -4.926 1 97.88 171 PRO A N 1
ATOM 1341 C CA . PRO A 1 171 ? -12.617 -27.656 -4.992 1 97.88 171 PRO A CA 1
ATOM 1342 C C . PRO A 1 171 ? -12.625 -28.797 -6.004 1 97.88 171 PRO A C 1
ATOM 1344 O O . PRO A 1 171 ? -13.266 -28.703 -7.055 1 97.88 171 PRO A O 1
ATOM 1347 N N . LEU A 1 172 ? -12.039 -29.922 -5.656 1 97.06 172 LEU A N 1
ATOM 1348 C CA . LEU A 1 172 ? -11.891 -31.047 -6.574 1 97.06 172 LEU A CA 1
ATOM 1349 C C . LEU A 1 172 ? -13.258 -31.578 -7.004 1 97.06 172 LEU A C 1
ATOM 1351 O O . LEU A 1 172 ? -14.148 -31.766 -6.172 1 97.06 172 LEU A O 1
ATOM 1355 N N . GLY A 1 173 ? -13.398 -31.688 -8.25 1 92.06 173 GLY A N 1
ATOM 1356 C CA . GLY A 1 173 ? -14.617 -32.281 -8.789 1 92.06 173 GLY A CA 1
ATOM 1357 C C . GLY A 1 173 ? -15.742 -31.297 -8.953 1 92.06 173 GLY A C 1
ATOM 1358 O O . GLY A 1 173 ? -16.844 -31.656 -9.375 1 92.06 173 GLY A O 1
ATOM 1359 N N . ARG A 1 174 ? -15.469 -30.094 -8.625 1 94.69 174 ARG A N 1
ATOM 1360 C CA . ARG A 1 174 ? -16.484 -29.062 -8.773 1 94.69 174 ARG A CA 1
ATOM 1361 C C . ARG A 1 174 ? -16.266 -28.25 -10.047 1 94.69 174 ARG A C 1
ATOM 1363 O O . ARG A 1 174 ? -15.125 -28 -10.445 1 94.69 174 ARG A O 1
ATOM 1370 N N . ARG A 1 175 ? -17.391 -27.891 -10.633 1 94.88 175 ARG A N 1
ATOM 1371 C CA . ARG A 1 175 ? -17.312 -26.984 -11.766 1 94.88 175 ARG A CA 1
ATOM 1372 C C . ARG A 1 175 ? -17.109 -25.547 -11.297 1 94.88 175 ARG A C 1
ATOM 1374 O O . ARG A 1 175 ? -17.516 -25.188 -10.188 1 94.88 175 ARG A O 1
ATOM 1381 N N . ALA A 1 176 ? -16.547 -24.75 -12.172 1 97.62 176 ALA A N 1
ATOM 1382 C CA . ALA A 1 176 ? -16.344 -23.328 -11.867 1 97.62 176 ALA A CA 1
ATOM 1383 C C . ALA A 1 176 ? -17.656 -22.656 -11.477 1 97.62 176 ALA A C 1
ATOM 1385 O O . ALA A 1 176 ? -17.688 -21.812 -10.586 1 97.62 176 ALA A O 1
ATOM 1386 N N . ASP A 1 177 ? -18.766 -23.062 -12.094 1 98 177 ASP A N 1
ATOM 1387 C CA . ASP A 1 177 ? -20.078 -22.5 -11.797 1 98 177 ASP A CA 1
ATOM 1388 C C . ASP A 1 177 ? -20.422 -22.688 -10.32 1 98 177 ASP A C 1
ATOM 1390 O O . ASP A 1 177 ? -20.938 -21.766 -9.68 1 98 177 ASP A O 1
ATOM 1394 N N . GLU A 1 178 ? -20.188 -23.844 -9.852 1 98 178 GLU A N 1
ATOM 1395 C CA . GLU A 1 178 ? -20.5 -24.156 -8.461 1 98 178 GLU A CA 1
ATOM 1396 C C . GLU A 1 178 ? -19.672 -23.297 -7.512 1 98 178 GLU A C 1
ATOM 1398 O O . GLU A 1 178 ? -20.172 -22.797 -6.5 1 98 178 GLU A O 1
ATOM 1403 N N . VAL A 1 179 ? -18.422 -23.156 -7.848 1 98.19 179 VAL A N 1
ATOM 1404 C CA . VAL A 1 179 ? -17.516 -22.375 -7.027 1 98.19 179 VAL A CA 1
ATOM 1405 C C . VAL A 1 179 ? -18 -20.922 -6.965 1 98.19 179 VAL A C 1
ATOM 1407 O O . VAL A 1 179 ? -18.078 -20.344 -5.883 1 98.19 179 VAL A O 1
ATOM 1410 N N . TYR A 1 180 ? -18.344 -20.344 -8.094 1 98.44 180 TYR A N 1
ATOM 1411 C CA . TYR A 1 180 ? -18.734 -18.938 -8.148 1 98.44 180 TYR A CA 1
ATOM 1412 C C . TYR A 1 180 ? -20.078 -18.734 -7.461 1 98.44 180 TYR A C 1
ATOM 1414 O O . TYR A 1 180 ? -20.312 -17.688 -6.844 1 98.44 180 TYR A O 1
ATOM 1422 N N . GLU A 1 181 ? -21 -19.75 -7.578 1 98.31 181 GLU A N 1
ATOM 1423 C CA . GLU A 1 181 ? -22.266 -19.656 -6.848 1 98.31 181 GLU A CA 1
ATOM 1424 C C . GLU A 1 181 ? -22.016 -19.562 -5.344 1 98.31 181 GLU A C 1
ATOM 1426 O O . GLU A 1 181 ? -22.625 -18.734 -4.66 1 98.31 181 GLU A O 1
ATOM 1431 N N . ALA A 1 182 ? -21.156 -20.391 -4.891 1 98.25 182 ALA A N 1
ATOM 1432 C CA . ALA A 1 182 ? -20.859 -20.438 -3.459 1 98.25 182 ALA A CA 1
ATOM 1433 C C . ALA A 1 182 ? -20.156 -19.156 -3.01 1 98.25 182 ALA A C 1
ATOM 1435 O O . ALA A 1 182 ? -20.484 -18.594 -1.967 1 98.25 182 ALA A O 1
ATOM 1436 N N . THR A 1 183 ? -19.172 -18.703 -3.758 1 97.94 183 THR A N 1
ATOM 1437 C CA . THR A 1 183 ? -18.359 -17.562 -3.334 1 97.94 183 THR A CA 1
ATOM 1438 C C . THR A 1 183 ? -19.156 -16.266 -3.463 1 97.94 183 THR A C 1
ATOM 1440 O O . THR A 1 183 ? -18.953 -15.328 -2.686 1 97.94 183 THR A O 1
ATOM 1443 N N . LEU A 1 184 ? -20.062 -16.188 -4.438 1 97.94 184 LEU A N 1
ATOM 1444 C CA . LEU A 1 184 ? -20.938 -15.023 -4.531 1 97.94 184 LEU A CA 1
ATOM 1445 C C . LEU A 1 184 ? -21.781 -14.883 -3.273 1 97.94 184 LEU A C 1
ATOM 1447 O O . LEU A 1 184 ? -22.047 -13.766 -2.816 1 97.94 184 LEU A O 1
ATOM 1451 N N . ARG A 1 185 ? -22.25 -16.016 -2.758 1 97 185 ARG A N 1
ATOM 1452 C CA . ARG A 1 185 ? -23.016 -15.977 -1.517 1 97 185 ARG A CA 1
ATOM 1453 C C . ARG A 1 185 ? -22.172 -15.445 -0.365 1 97 185 ARG A C 1
ATOM 1455 O O . ARG A 1 185 ? -22.656 -14.68 0.47 1 97 185 ARG A O 1
ATOM 1462 N N . ARG A 1 186 ? -20.891 -15.867 -0.33 1 98 186 ARG A N 1
ATOM 1463 C CA . ARG A 1 186 ? -19.984 -15.383 0.7 1 98 186 ARG A CA 1
ATOM 1464 C C . ARG A 1 186 ? -19.781 -13.875 0.595 1 98 186 ARG A C 1
ATOM 1466 O O . ARG A 1 186 ? -19.703 -13.18 1.611 1 98 186 ARG A O 1
ATOM 1473 N N . VAL A 1 187 ? -19.672 -13.352 -0.61 1 98.25 187 VAL A N 1
ATOM 1474 C CA . VAL A 1 187 ? -19.531 -11.914 -0.824 1 98.25 187 VAL A CA 1
ATOM 1475 C C . VAL A 1 187 ? -20.734 -11.172 -0.268 1 98.25 187 VAL A C 1
ATOM 1477 O O . VAL A 1 187 ? -20.594 -10.156 0.411 1 98.25 187 VAL A O 1
ATOM 1480 N N . ALA A 1 188 ? -21.906 -11.711 -0.6 1 97.94 188 ALA A N 1
ATOM 1481 C CA . ALA A 1 188 ? -23.141 -11.102 -0.115 1 97.94 188 ALA A CA 1
ATOM 1482 C C . ALA A 1 188 ? -23.172 -11.062 1.41 1 97.94 188 ALA A C 1
ATOM 1484 O O . ALA A 1 188 ? -23.547 -10.047 2.004 1 97.94 188 ALA A O 1
ATOM 1485 N N . ASP A 1 189 ? -22.781 -12.164 2.01 1 97.88 189 ASP A N 1
ATOM 1486 C CA . ASP A 1 189 ? -22.734 -12.234 3.467 1 97.88 189 ASP A CA 1
ATOM 1487 C C . ASP A 1 189 ? -21.766 -11.188 4.027 1 97.88 189 ASP A C 1
ATOM 1489 O O . ASP A 1 189 ? -22.078 -10.516 5.016 1 97.88 189 ASP A O 1
ATOM 1493 N N . LYS A 1 190 ? -20.594 -11.109 3.416 1 98.06 190 LYS A N 1
ATOM 1494 C CA . LYS A 1 190 ? -19.578 -10.156 3.867 1 98.06 190 LYS A CA 1
ATOM 1495 C C . LYS A 1 190 ? -20.062 -8.719 3.707 1 98.06 190 LYS A C 1
ATOM 1497 O O . LYS A 1 190 ? -19.797 -7.875 4.562 1 98.06 190 LYS A O 1
ATOM 1502 N N . GLN A 1 191 ? -20.703 -8.445 2.631 1 98.12 191 GLN A N 1
ATOM 1503 C CA . GLN A 1 191 ? -21.234 -7.098 2.426 1 98.12 191 GLN A CA 1
ATOM 1504 C C . GLN A 1 191 ? -22.312 -6.773 3.451 1 98.12 191 GLN A C 1
ATOM 1506 O O . GLN A 1 191 ? -22.359 -5.656 3.975 1 98.12 191 GLN A O 1
ATOM 1511 N N . ASP A 1 192 ? -23.234 -7.715 3.68 1 97.88 192 ASP A N 1
ATOM 1512 C CA . ASP A 1 192 ? -24.281 -7.496 4.68 1 97.88 192 ASP A CA 1
ATOM 1513 C C . ASP A 1 192 ? -23.672 -7.195 6.047 1 97.88 192 ASP A C 1
ATOM 1515 O O . ASP A 1 192 ? -24.125 -6.293 6.754 1 97.88 192 ASP A O 1
ATOM 1519 N N . ALA A 1 193 ? -22.688 -7.934 6.375 1 96.88 193 ALA A N 1
ATOM 1520 C CA . ALA A 1 193 ? -21.984 -7.695 7.637 1 96.88 193 ALA A CA 1
ATOM 1521 C C . ALA A 1 193 ? -21.328 -6.316 7.648 1 96.88 193 ALA A C 1
ATOM 1523 O O . ALA A 1 193 ? -21.359 -5.625 8.672 1 96.88 193 ALA A O 1
ATOM 1524 N N . LEU A 1 194 ? -20.703 -5.938 6.551 1 96.81 194 LEU A N 1
ATOM 1525 C CA . LEU A 1 194 ? -20.094 -4.625 6.398 1 96.81 194 LEU A CA 1
ATOM 1526 C C . LEU A 1 194 ? -21.109 -3.518 6.633 1 96.81 194 LEU A C 1
ATOM 1528 O O . LEU A 1 194 ? -20.844 -2.572 7.379 1 96.81 194 LEU A O 1
ATOM 1532 N N . CYS A 1 195 ? -22.25 -3.609 6.012 1 96.62 195 CYS A N 1
ATOM 1533 C CA . CYS A 1 195 ? -23.281 -2.58 6.094 1 96.62 195 CYS A CA 1
ATOM 1534 C C . CYS A 1 195 ? -23.906 -2.549 7.484 1 96.62 195 CYS A C 1
ATOM 1536 O O . CYS A 1 195 ? -24.391 -1.506 7.926 1 96.62 195 CYS A O 1
ATOM 1538 N N . THR A 1 196 ? -23.891 -3.711 8.148 1 95.38 196 THR A N 1
ATOM 1539 C CA . THR A 1 196 ? -24.359 -3.746 9.531 1 95.38 196 THR A CA 1
ATOM 1540 C C . THR A 1 196 ? -23.391 -3.016 10.445 1 95.38 196 THR A C 1
ATOM 1542 O O . THR A 1 196 ? -23.797 -2.24 11.312 1 95.38 196 THR A O 1
ATOM 1545 N N . ARG A 1 197 ? -22.156 -3.223 10.25 1 93.94 197 ARG A N 1
ATOM 1546 C CA . ARG A 1 197 ? -21.109 -2.629 11.07 1 93.94 197 ARG A CA 1
ATOM 1547 C C . ARG A 1 197 ? -21.016 -1.125 10.844 1 93.94 197 ARG A C 1
ATOM 1549 O O . ARG A 1 197 ? -20.734 -0.365 11.773 1 93.94 197 ARG A O 1
ATOM 1556 N N . PHE A 1 198 ? -21.172 -0.788 9.617 1 94.62 198 PHE A N 1
ATOM 1557 C CA . PHE A 1 198 ? -21.141 0.615 9.219 1 94.62 198 PHE A CA 1
ATOM 1558 C C . PHE A 1 198 ? -22.484 1.038 8.633 1 94.62 198 PHE A C 1
ATOM 1560 O O . PHE A 1 198 ? -22.688 0.962 7.422 1 94.62 198 PHE A O 1
ATOM 1567 N N . PRO A 1 199 ? -23.281 1.613 9.391 1 91.69 199 PRO A N 1
ATOM 1568 C CA . PRO A 1 199 ? -24.656 1.889 8.961 1 91.69 199 PRO A CA 1
ATOM 1569 C C . PRO A 1 199 ? -24.719 2.834 7.766 1 91.69 199 PRO A C 1
ATOM 1571 O O . PRO A 1 199 ? -25.672 2.781 6.98 1 91.69 199 PRO A O 1
ATOM 1574 N N . ALA A 1 200 ? -23.734 3.639 7.578 1 92.75 200 ALA A N 1
ATOM 1575 C CA . ALA A 1 200 ? -23.719 4.602 6.48 1 92.75 200 ALA A CA 1
ATOM 1576 C C . ALA A 1 200 ? -23.234 3.949 5.188 1 92.75 200 ALA A C 1
ATOM 1578 O O . ALA A 1 200 ? -23.359 4.531 4.105 1 92.75 200 ALA A O 1
ATOM 1579 N N . MET A 1 201 ? -22.797 2.756 5.238 1 96.12 201 MET A N 1
ATOM 1580 C CA . MET A 1 201 ? -22.031 2.15 4.152 1 96.12 201 MET A CA 1
ATOM 1581 C C . MET A 1 201 ? -22.891 2.008 2.896 1 96.12 201 MET A C 1
ATOM 1583 O O . MET A 1 201 ? -22.469 2.398 1.807 1 96.12 201 MET A O 1
ATOM 1587 N N . GLN A 1 202 ? -24.109 1.448 3.039 1 97.06 202 GLN A N 1
ATOM 1588 C CA . GLN A 1 202 ? -24.938 1.219 1.86 1 97.06 202 GLN A CA 1
ATOM 1589 C C . GLN A 1 202 ? -25.25 2.529 1.139 1 97.06 202 GLN A C 1
ATOM 1591 O O . GLN A 1 202 ? -25.25 2.578 -0.094 1 97.06 202 GLN A O 1
ATOM 1596 N N . GLY A 1 203 ? -25.531 3.578 1.931 1 96.38 203 GLY A N 1
ATOM 1597 C CA . GLY A 1 203 ? -25.734 4.883 1.327 1 96.38 203 GLY A CA 1
ATOM 1598 C C . GLY A 1 203 ? -24.531 5.379 0.54 1 96.38 203 GLY A C 1
ATOM 1599 O O . GLY A 1 203 ? -24.688 5.938 -0.548 1 96.38 203 GLY A O 1
ATOM 1600 N N . LEU A 1 204 ? -23.344 5.18 1.071 1 96.69 204 LEU A N 1
ATOM 1601 C CA . LEU A 1 204 ? -22.109 5.574 0.392 1 96.69 204 LEU A CA 1
ATOM 1602 C C . LEU A 1 204 ? -21.938 4.797 -0.91 1 96.69 204 LEU A C 1
ATOM 1604 O O . LEU A 1 204 ? -21.562 5.371 -1.935 1 96.69 204 LEU A O 1
ATOM 1608 N N . LEU A 1 205 ? -22.234 3.518 -0.852 1 98.25 205 LEU A N 1
ATOM 1609 C CA . LEU A 1 205 ? -22.141 2.67 -2.035 1 98.25 205 LEU A CA 1
ATOM 1610 C C . LEU A 1 205 ? -23.078 3.168 -3.131 1 98.25 205 LEU A C 1
ATOM 1612 O O . LEU A 1 205 ? -22.672 3.326 -4.281 1 98.25 205 LEU A O 1
ATOM 1616 N N . ASP A 1 206 ? -24.266 3.412 -2.756 1 98.31 206 ASP A N 1
ATOM 1617 C CA . ASP A 1 206 ? -25.297 3.812 -3.715 1 98.31 206 ASP A CA 1
ATOM 1618 C C . ASP A 1 206 ? -25 5.195 -4.293 1 98.31 206 ASP A C 1
ATOM 1620 O O . ASP A 1 206 ? -25.25 5.445 -5.473 1 98.31 206 ASP A O 1
ATOM 1624 N N . ARG A 1 207 ? -24.469 6.066 -3.453 1 97.69 207 ARG A N 1
ATOM 1625 C CA . ARG A 1 207 ? -24.109 7.398 -3.922 1 97.69 207 ARG A CA 1
ATOM 1626 C C . ARG A 1 207 ? -23.062 7.332 -5.016 1 97.69 207 ARG A C 1
ATOM 1628 O O . ARG A 1 207 ? -23.188 7.984 -6.051 1 97.69 207 ARG A O 1
ATOM 1635 N N . LEU A 1 208 ? -22.016 6.559 -4.77 1 98.38 208 LEU A N 1
ATOM 1636 C CA . LEU A 1 208 ? -20.953 6.449 -5.762 1 98.38 208 LEU A CA 1
ATOM 1637 C C . LEU A 1 208 ? -21.469 5.777 -7.035 1 98.38 208 LEU A C 1
ATOM 1639 O O . LEU A 1 208 ? -21.172 6.23 -8.141 1 98.38 208 LEU A O 1
ATOM 1643 N N . ALA A 1 209 ? -22.219 4.691 -6.906 1 98.62 209 ALA A N 1
ATOM 1644 C CA . ALA A 1 209 ? -22.766 4 -8.078 1 98.62 209 ALA A CA 1
ATOM 1645 C C . ALA A 1 209 ? -23.609 4.945 -8.93 1 98.62 209 ALA A C 1
ATOM 1647 O O . ALA A 1 209 ? -23.484 4.969 -10.156 1 98.62 209 ALA A O 1
ATOM 1648 N N . THR A 1 210 ? -24.453 5.684 -8.25 1 98.38 210 THR A N 1
ATOM 1649 C CA . THR A 1 210 ? -25.312 6.645 -8.945 1 98.38 210 THR A CA 1
ATOM 1650 C C . THR A 1 210 ? -24.469 7.695 -9.656 1 98.38 210 THR A C 1
ATOM 1652 O O . THR A 1 210 ? -24.734 8.039 -10.812 1 98.38 210 THR A O 1
ATOM 1655 N N . HIS A 1 211 ? -23.469 8.172 -8.992 1 98.44 211 HIS A N 1
ATOM 1656 C CA . HIS A 1 211 ? -22.578 9.156 -9.602 1 98.44 211 HIS A CA 1
ATOM 1657 C C . HIS A 1 211 ? -21.906 8.594 -10.852 1 98.44 211 HIS A C 1
ATOM 1659 O O . HIS A 1 211 ? -21.828 9.266 -11.883 1 98.44 211 HIS A O 1
ATOM 1665 N N . LEU A 1 212 ? -21.422 7.359 -10.781 1 98.44 212 LEU A N 1
ATOM 1666 C CA . LEU A 1 212 ? -20.734 6.719 -11.898 1 98.44 212 LEU A CA 1
ATOM 1667 C C . LEU A 1 212 ? -21.688 6.488 -13.062 1 98.44 212 LEU A C 1
ATOM 1669 O O . LEU A 1 212 ? -21.266 6.508 -14.227 1 98.44 212 LEU A O 1
ATOM 1673 N N . HIS A 1 213 ? -22.938 6.234 -12.734 1 97.81 213 HIS A N 1
ATOM 1674 C CA . HIS A 1 213 ? -23.938 6.016 -13.766 1 97.81 213 HIS A CA 1
ATOM 1675 C C . HIS A 1 213 ? -24.219 7.293 -14.555 1 97.81 213 HIS A C 1
ATOM 1677 O O . HIS A 1 213 ? -24.391 7.25 -15.773 1 97.81 213 HIS A O 1
ATOM 1683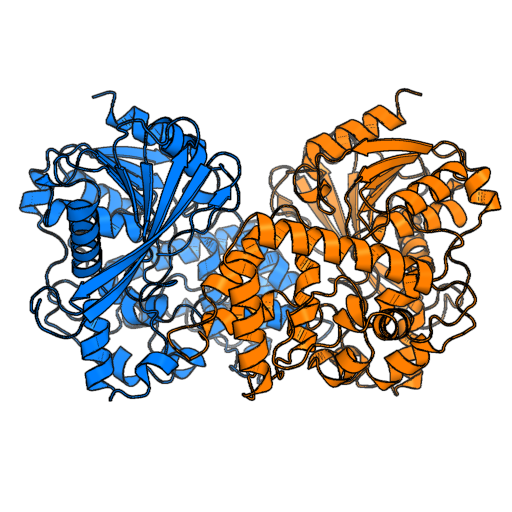 N N . HIS A 1 214 ? -24.172 8.422 -13.891 1 97.25 214 HIS A N 1
ATOM 1684 C CA . HIS A 1 214 ? -24.594 9.68 -14.492 1 97.25 214 HIS A CA 1
ATOM 1685 C C . HIS A 1 214 ? -23.422 10.453 -15.055 1 97.25 214 HIS A C 1
ATOM 1687 O O . HIS A 1 214 ? -23.594 11.406 -15.82 1 97.25 214 HIS A O 1
ATOM 1693 N N . ASN A 1 215 ? -22.219 10.055 -14.656 1 97.56 215 ASN A N 1
ATOM 1694 C CA . ASN A 1 215 ? -21.031 10.82 -15.062 1 97.56 215 ASN A CA 1
ATOM 1695 C C . ASN A 1 215 ? -19.953 9.906 -15.625 1 97.56 215 ASN A C 1
ATOM 1697 O O . ASN A 1 215 ? -19.781 8.773 -15.18 1 97.56 215 ASN A O 1
ATOM 1701 N N . GLU A 1 216 ? -19.281 10.383 -16.656 1 97.62 216 GLU A N 1
ATOM 1702 C CA . GLU A 1 216 ? -18.078 9.695 -17.109 1 97.62 216 GLU A CA 1
ATOM 1703 C C . GLU A 1 216 ? -16.891 10 -16.188 1 97.62 216 GLU A C 1
ATOM 1705 O O . GLU A 1 216 ? -16.375 11.117 -16.188 1 97.62 216 GLU A O 1
ATOM 1710 N N . VAL A 1 217 ? -16.547 9.094 -15.383 1 98.12 217 VAL A N 1
ATOM 1711 C CA . VAL A 1 217 ? -15.438 9.227 -14.453 1 98.12 217 VAL A CA 1
ATOM 1712 C C . VAL A 1 217 ? -14.266 8.375 -14.922 1 98.12 217 VAL A C 1
ATOM 1714 O O . VAL A 1 217 ? -14.438 7.203 -15.266 1 98.12 217 VAL A O 1
ATOM 1717 N N . CYS A 1 218 ? -13.062 8.922 -14.961 1 98.19 218 CYS A N 1
ATOM 1718 C CA . CYS A 1 218 ? -11.867 8.188 -15.344 1 98.19 218 CYS A CA 1
ATOM 1719 C C . CYS A 1 218 ? -10.883 8.109 -14.18 1 98.19 218 CYS A C 1
ATOM 1721 O O . CYS A 1 218 ? -10.734 9.07 -13.422 1 98.19 218 CYS A O 1
ATOM 1723 N N . LEU A 1 219 ? -10.266 6.949 -14.039 1 98 219 LEU A N 1
ATOM 1724 C CA . LEU A 1 219 ? -9.133 6.805 -13.125 1 98 219 LEU A CA 1
ATOM 1725 C C . LEU A 1 219 ? -7.902 7.52 -13.68 1 98 219 LEU A C 1
ATOM 1727 O O . LEU A 1 219 ? -7.891 7.941 -14.836 1 98 219 LEU A O 1
ATOM 1731 N N . PRO A 1 220 ? -6.879 7.668 -12.844 1 97 220 PRO A N 1
ATOM 1732 C CA . PRO A 1 220 ? -5.707 8.438 -13.273 1 97 220 PRO A CA 1
ATOM 1733 C C . PRO A 1 220 ? -5.055 7.867 -14.531 1 97 220 PRO A C 1
ATOM 1735 O O . PRO A 1 220 ? -4.484 8.617 -15.328 1 97 220 PRO A O 1
ATOM 1738 N N . ASN A 1 221 ? -5.168 6.641 -14.789 1 97.06 221 ASN A N 1
ATOM 1739 C CA . ASN A 1 221 ? -4.539 6.027 -15.953 1 97.06 221 ASN A CA 1
ATOM 1740 C C . ASN A 1 221 ? -5.41 6.172 -17.203 1 97.06 221 ASN A C 1
ATOM 1742 O O . ASN A 1 221 ? -5.113 5.582 -18.234 1 97.06 221 ASN A O 1
ATOM 1746 N N . GLY A 1 222 ? -6.535 6.855 -17.094 1 97.38 222 GLY A N 1
ATOM 1747 C CA . GLY A 1 222 ? -7.418 7.086 -18.234 1 97.38 222 GLY A CA 1
ATOM 1748 C C . GLY A 1 222 ? -8.523 6.051 -18.344 1 97.38 222 GLY A C 1
ATOM 1749 O O . GLY A 1 222 ? -9.422 6.184 -19.172 1 97.38 222 GLY A O 1
ATOM 1750 N N . GLN A 1 223 ? -8.492 5.027 -17.531 1 97.88 223 GLN A N 1
ATOM 1751 C CA . GLN A 1 223 ? -9.508 3.979 -17.516 1 97.88 223 GLN A CA 1
ATOM 1752 C C . GLN A 1 223 ? -10.836 4.512 -16.984 1 97.88 223 GLN A C 1
ATOM 1754 O O . GLN A 1 223 ? -10.891 5.133 -15.93 1 97.88 223 GLN A O 1
ATOM 1759 N N . ARG A 1 224 ? -11.898 4.312 -17.781 1 98.19 224 ARG A N 1
ATOM 1760 C CA . ARG A 1 224 ? -13.219 4.676 -17.266 1 98.19 224 ARG A CA 1
ATOM 1761 C C . ARG A 1 224 ? -13.602 3.807 -16.078 1 98.19 224 ARG A C 1
ATOM 1763 O O . ARG A 1 224 ? -13.414 2.59 -16.109 1 98.19 224 ARG A O 1
ATOM 1770 N N . LEU A 1 225 ? -14.016 4.457 -15.031 1 98.5 225 LEU A N 1
ATOM 1771 C CA . LEU A 1 225 ? -14.523 3.738 -13.867 1 98.5 225 LEU A CA 1
ATOM 1772 C C . LEU A 1 225 ? -16.031 3.521 -13.969 1 98.5 225 LEU A C 1
ATOM 1774 O O . LEU A 1 225 ? -16.797 4.48 -13.914 1 98.5 225 LEU A O 1
ATOM 1778 N N . THR A 1 226 ? -16.453 2.303 -14.148 1 98.38 226 THR A N 1
ATOM 1779 C CA . THR A 1 226 ? -17.859 1.97 -14.312 1 98.38 226 THR A CA 1
ATOM 1780 C C . THR A 1 226 ? -18.422 1.374 -13.031 1 98.38 226 THR A C 1
ATOM 1782 O O . THR A 1 226 ? -17.672 1.065 -12.102 1 98.38 226 THR A O 1
ATOM 1785 N N . VAL A 1 227 ? -19.734 1.257 -12.945 1 98.38 227 VAL A N 1
ATOM 1786 C CA . VAL A 1 227 ? -20.406 0.67 -11.789 1 98.38 227 VAL A CA 1
ATOM 1787 C C . VAL A 1 227 ? -19.969 -0.781 -11.617 1 98.38 227 VAL A C 1
ATOM 1789 O O . VAL A 1 227 ? -19.75 -1.242 -10.492 1 98.38 227 VAL A O 1
ATOM 1792 N N . GLU A 1 228 ? -19.766 -1.509 -12.727 1 97.69 228 GLU A N 1
ATOM 1793 C CA . GLU A 1 228 ? -19.344 -2.902 -12.656 1 97.69 228 GLU A CA 1
ATOM 1794 C C . GLU A 1 228 ? -17.938 -3.02 -12.055 1 97.69 228 GLU A C 1
ATOM 1796 O O . GLU A 1 228 ? -17.672 -3.92 -11.258 1 97.69 228 GLU A O 1
ATOM 1801 N N . GLN A 1 229 ? -17.062 -2.104 -12.508 1 98 229 GLN A N 1
ATOM 1802 C CA . GLN A 1 229 ? -15.727 -2.086 -11.906 1 98 229 GLN A CA 1
ATOM 1803 C C . GLN A 1 229 ? -15.805 -1.821 -10.406 1 98 229 GLN A C 1
ATOM 1805 O O . GLN A 1 229 ? -15.102 -2.459 -9.617 1 98 229 GLN A O 1
ATOM 1810 N N . PHE A 1 230 ? -16.672 -0.834 -10.062 1 98.38 230 PHE A N 1
ATOM 1811 C CA . PHE A 1 230 ? -16.844 -0.499 -8.648 1 98.38 230 PHE A CA 1
ATOM 1812 C C . PHE A 1 230 ? -17.391 -1.692 -7.875 1 98.38 230 PHE A C 1
ATOM 1814 O O . PHE A 1 230 ? -16.953 -1.963 -6.754 1 98.38 230 PHE A O 1
ATOM 1821 N N . GLN A 1 231 ? -18.312 -2.488 -8.43 1 98.44 231 GLN A N 1
ATOM 1822 C CA . GLN A 1 231 ? -18.844 -3.697 -7.809 1 98.44 231 GLN A CA 1
ATOM 1823 C C . GLN A 1 231 ? -17.734 -4.699 -7.512 1 98.44 231 GLN A C 1
ATOM 1825 O O . GLN A 1 231 ? -17.766 -5.398 -6.496 1 98.44 231 GLN A O 1
ATOM 1830 N N . GLN A 1 232 ? -16.719 -4.676 -8.312 1 97.25 232 GLN A N 1
ATOM 1831 C CA . GLN A 1 232 ? -15.625 -5.633 -8.188 1 97.25 232 GLN A CA 1
ATOM 1832 C C . GLN A 1 232 ? -14.758 -5.328 -6.969 1 97.25 232 GLN A C 1
ATOM 1834 O O . GLN A 1 232 ? -13.992 -6.184 -6.516 1 97.25 232 GLN A O 1
ATOM 1839 N N . GLN A 1 233 ? -14.953 -4.152 -6.312 1 97.12 233 GLN A N 1
ATOM 1840 C CA . GLN A 1 233 ? -14.18 -3.787 -5.133 1 97.12 233 GLN A CA 1
ATOM 1841 C C . GLN A 1 233 ? -14.516 -4.695 -3.951 1 97.12 233 GLN A C 1
ATOM 1843 O O . GLN A 1 233 ? -13.773 -4.746 -2.971 1 97.12 233 GLN A O 1
ATOM 1848 N N . GLY A 1 234 ? -15.609 -5.461 -4.098 1 97.94 234 GLY A N 1
ATOM 1849 C CA . GLY A 1 234 ? -15.898 -6.469 -3.094 1 97.94 234 GLY A CA 1
ATOM 1850 C C . GLY A 1 234 ? -14.781 -7.48 -2.92 1 97.94 234 GLY A C 1
ATOM 1851 O O . GLY A 1 234 ? -14.742 -8.203 -1.924 1 97.94 234 GLY A O 1
ATOM 1852 N N . LEU A 1 235 ? -13.875 -7.531 -3.891 1 97.12 235 LEU A N 1
ATOM 1853 C CA . LEU A 1 235 ? -12.688 -8.383 -3.832 1 97.12 235 LEU A CA 1
ATOM 1854 C C . LEU A 1 235 ? -11.938 -8.172 -2.52 1 97.12 235 LEU A C 1
ATOM 1856 O O . LEU A 1 235 ? -11.344 -9.117 -1.985 1 97.12 235 LEU A O 1
ATOM 1860 N N . ASP A 1 236 ? -12.016 -7.008 -1.949 1 96.69 236 ASP A N 1
ATOM 1861 C CA . ASP A 1 236 ? -11.203 -6.641 -0.792 1 96.69 236 ASP A CA 1
ATOM 1862 C C . ASP A 1 236 ? -11.859 -7.109 0.507 1 96.69 236 ASP A C 1
ATOM 1864 O O . ASP A 1 236 ? -11.219 -7.113 1.562 1 96.69 236 ASP A O 1
ATOM 1868 N N . LEU A 1 237 ? -13.031 -7.617 0.501 1 97.69 237 LEU A N 1
ATOM 1869 C CA . LEU A 1 237 ? -13.805 -7.91 1.706 1 97.69 237 LEU A CA 1
ATOM 1870 C C . LEU A 1 237 ? -13.312 -9.195 2.363 1 97.69 237 LEU A C 1
ATOM 1872 O O . LEU A 1 237 ? -13.656 -9.477 3.514 1 97.69 237 LEU A O 1
ATOM 1876 N N . GLY A 1 238 ? -12.5 -9.961 1.617 1 97 238 GLY A N 1
ATOM 1877 C CA . GLY A 1 238 ? -12.078 -11.25 2.145 1 97 238 GLY A CA 1
ATOM 1878 C C . GLY A 1 238 ? -10.844 -11.156 3.018 1 97 238 GLY A C 1
ATOM 1879 O O . GLY A 1 238 ? -10.406 -12.164 3.586 1 97 238 GLY A O 1
ATOM 1880 N N . ALA A 1 239 ? -10.273 -10 3.16 1 95.56 239 ALA A N 1
ATOM 1881 C CA . ALA A 1 239 ? -9.102 -9.789 4.008 1 95.56 239 ALA A CA 1
ATOM 1882 C C . ALA A 1 239 ? -9.492 -9.125 5.324 1 95.56 239 ALA A C 1
ATOM 1884 O O . ALA A 1 239 ? -10.5 -8.43 5.398 1 95.56 239 ALA A O 1
ATOM 1885 N N . SER A 1 240 ? -8.672 -9.305 6.43 1 93.25 240 SER A N 1
ATOM 1886 C CA . SER A 1 240 ? -8.984 -8.844 7.777 1 93.25 240 SER A CA 1
ATOM 1887 C C . SER A 1 240 ? -9.195 -7.332 7.812 1 93.25 240 SER A C 1
ATOM 1889 O O . SER A 1 240 ? -10.039 -6.84 8.57 1 93.25 240 SER A O 1
ATOM 1891 N N . ASP A 1 241 ? -8.539 -6.535 7.043 1 93 241 ASP A N 1
ATOM 1892 C CA . ASP A 1 241 ? -8.711 -5.086 7.086 1 93 241 ASP A CA 1
ATOM 1893 C C . ASP A 1 241 ? -9.469 -4.582 5.855 1 93 241 ASP A C 1
ATOM 1895 O O . ASP A 1 241 ? -9.562 -3.375 5.633 1 93 241 ASP A O 1
ATOM 1899 N N . GLY A 1 242 ? -10.039 -5.453 5.137 1 95.88 242 GLY A N 1
ATOM 1900 C CA . GLY A 1 242 ? -10.727 -5.109 3.896 1 95.88 242 GLY A CA 1
ATOM 1901 C C . GLY A 1 242 ? -11.938 -4.223 4.109 1 95.88 242 GLY A C 1
ATOM 1902 O O . GLY A 1 242 ? -12.055 -3.168 3.486 1 95.88 242 GLY A O 1
ATOM 1903 N N . PRO A 1 243 ? -12.844 -4.637 5.039 1 96.31 243 PRO A N 1
ATOM 1904 C CA . PRO A 1 243 ? -14.055 -3.848 5.285 1 96.31 243 PRO A CA 1
ATOM 1905 C C . PRO A 1 243 ? -13.75 -2.408 5.691 1 96.31 243 PRO A C 1
ATOM 1907 O O . PRO A 1 243 ? -14.328 -1.471 5.137 1 96.31 243 PRO A O 1
ATOM 1910 N N . GLU A 1 244 ? -12.836 -2.217 6.633 1 96.25 244 GLU A N 1
ATOM 1911 C CA . GLU A 1 244 ? -12.477 -0.876 7.086 1 96.25 244 GLU A CA 1
ATOM 1912 C C . GLU A 1 244 ? -11.852 -0.062 5.957 1 96.25 244 GLU A C 1
ATOM 1914 O O . GLU A 1 244 ? -12.164 1.12 5.789 1 96.25 244 GLU A O 1
ATOM 1919 N N . SER A 1 245 ? -10.961 -0.742 5.199 1 96.38 245 SER A N 1
ATOM 1920 C CA . SER A 1 245 ? -10.312 -0.063 4.082 1 96.38 245 SER A CA 1
ATOM 1921 C C . SER A 1 245 ? -11.344 0.435 3.068 1 96.38 245 SER A C 1
ATOM 1923 O O . SER A 1 245 ? -11.227 1.554 2.562 1 96.38 245 SER A O 1
ATOM 1925 N N . LEU A 1 246 ? -12.312 -0.375 2.785 1 97.12 246 LEU A N 1
ATOM 1926 C CA . LEU A 1 246 ? -13.352 0.011 1.841 1 97.12 246 LEU A CA 1
ATOM 1927 C C . LEU A 1 246 ? -14.211 1.143 2.404 1 97.12 246 LEU A C 1
ATOM 1929 O O . LEU A 1 246 ? -14.594 2.057 1.674 1 97.12 246 LEU A O 1
ATOM 1933 N N . TYR A 1 247 ? -14.555 1.037 3.652 1 96.75 247 TYR A N 1
ATOM 1934 C CA . TYR A 1 247 ? -15.336 2.094 4.289 1 96.75 247 TYR A CA 1
ATOM 1935 C C . TYR A 1 247 ? -14.609 3.434 4.199 1 96.75 247 TYR A C 1
ATOM 1937 O O . TYR A 1 247 ? -15.195 4.438 3.789 1 96.75 247 TYR A O 1
ATOM 1945 N N . TYR A 1 248 ? -13.312 3.432 4.566 1 96.88 248 TYR A N 1
ATOM 1946 C CA . TYR A 1 248 ? -12.539 4.668 4.562 1 96.88 248 TYR A CA 1
ATOM 1947 C C . TYR A 1 248 ? -12.375 5.203 3.146 1 96.88 248 TYR A C 1
ATOM 1949 O O . TYR A 1 248 ? -12.367 6.418 2.93 1 96.88 248 TYR A O 1
ATOM 1957 N N . LEU A 1 249 ? -12.188 4.289 2.182 1 97.19 249 LEU A N 1
ATOM 1958 C CA . LEU A 1 249 ? -12.125 4.691 0.782 1 97.19 249 LEU A CA 1
ATOM 1959 C C . LEU A 1 249 ? -13.367 5.484 0.39 1 97.19 249 LEU A C 1
ATOM 1961 O O . LEU A 1 249 ? -13.266 6.559 -0.203 1 97.19 249 LEU A O 1
ATOM 1965 N N . LEU A 1 250 ? -14.523 4.969 0.776 1 97.19 250 LEU A N 1
ATOM 1966 C CA . LEU A 1 250 ? -15.789 5.57 0.354 1 97.19 250 LEU A CA 1
ATOM 1967 C C . LEU A 1 250 ? -16.094 6.82 1.175 1 97.19 250 LEU A C 1
ATOM 1969 O O . LEU A 1 250 ? -16.703 7.766 0.667 1 97.19 250 LEU A O 1
ATOM 1973 N N . GLU A 1 251 ? -15.672 6.785 2.432 1 95.69 251 GLU A N 1
ATOM 1974 C CA . GLU A 1 251 ? -15.852 7.961 3.279 1 95.69 251 GLU A CA 1
ATOM 1975 C C . GLU A 1 251 ? -15.164 9.188 2.678 1 95.69 251 GLU A C 1
ATOM 1977 O O . GLU A 1 251 ? -15.664 10.305 2.805 1 95.69 251 GLU A O 1
ATOM 1982 N N . GLY A 1 252 ? -14.07 8.953 1.973 1 95.56 252 GLY A N 1
ATOM 1983 C CA . GLY A 1 252 ? -13.289 10.047 1.418 1 95.56 252 GLY A CA 1
ATOM 1984 C C . GLY A 1 252 ? -13.5 10.234 -0.072 1 95.56 252 GLY A C 1
ATOM 1985 O O . GLY A 1 252 ? -12.758 10.977 -0.722 1 95.56 252 GLY A O 1
ATOM 1986 N N . ALA A 1 253 ? -14.547 9.641 -0.648 1 97.62 253 ALA A N 1
ATOM 1987 C CA . ALA A 1 253 ? -14.703 9.578 -2.1 1 97.62 253 ALA A CA 1
ATOM 1988 C C . ALA A 1 253 ? -15.117 10.93 -2.672 1 97.62 253 ALA A C 1
ATOM 1990 O O . ALA A 1 253 ? -14.719 11.289 -3.781 1 97.62 253 ALA A O 1
ATOM 1991 N N . PHE A 1 254 ? -15.891 11.695 -1.86 1 96.44 254 PHE A N 1
ATOM 1992 C CA . PHE A 1 254 ? -16.5 12.891 -2.422 1 96.44 254 PHE A CA 1
ATOM 1993 C C . PHE A 1 254 ? -16.016 14.141 -1.688 1 96.44 254 PHE A C 1
ATOM 1995 O O . PHE A 1 254 ? -15.812 14.109 -0.473 1 96.44 254 PHE A O 1
ATOM 2002 N N . ASP A 1 255 ? -15.742 15.156 -2.318 1 91.81 255 ASP A N 1
ATOM 2003 C CA . ASP A 1 255 ? -15.656 16.531 -1.853 1 91.81 255 ASP A CA 1
ATOM 2004 C C . ASP A 1 255 ? -16.812 17.375 -2.395 1 91.81 255 ASP A C 1
ATOM 2006 O O . ASP A 1 255 ? -16.734 17.906 -3.5 1 91.81 255 ASP A O 1
ATOM 2010 N N . GLY A 1 256 ? -17.781 17.594 -1.554 1 90.44 256 GLY A N 1
ATOM 2011 C CA . GLY A 1 256 ? -19.031 18.094 -2.094 1 90.44 256 GLY A CA 1
ATOM 2012 C C . GLY A 1 256 ? -19.688 17.125 -3.078 1 90.44 256 GLY A C 1
ATOM 2013 O O . GLY A 1 256 ? -19.906 15.961 -2.758 1 90.44 256 GLY A O 1
ATOM 2014 N N . GLU A 1 257 ? -19.859 17.578 -4.285 1 91.69 257 GLU A N 1
ATOM 2015 C CA . GLU A 1 257 ? -20.516 16.766 -5.309 1 91.69 257 GLU A CA 1
ATOM 2016 C C . GLU A 1 257 ? -19.484 16.172 -6.27 1 91.69 257 GLU A C 1
ATOM 2018 O O . GLU A 1 257 ? -19.812 15.32 -7.098 1 91.69 257 GLU A O 1
ATOM 2023 N N . GLN A 1 258 ? -18.297 16.562 -6.043 1 94 258 GLN A N 1
ATOM 2024 C CA . GLN A 1 258 ? -17.25 16.078 -6.93 1 94 258 GLN A CA 1
ATOM 2025 C C . GLN A 1 258 ? -16.438 14.969 -6.266 1 94 258 GLN A C 1
ATOM 2027 O O . GLN A 1 258 ? -16.328 14.914 -5.039 1 94 258 GLN A O 1
ATOM 2032 N N . LEU A 1 259 ? -15.922 14.125 -7.109 1 97.12 259 LEU A N 1
ATOM 2033 C CA . LEU A 1 259 ? -15.047 13.086 -6.574 1 97.12 259 LEU A CA 1
ATOM 2034 C C . LEU A 1 259 ? -13.68 13.664 -6.219 1 97.12 259 LEU A C 1
ATOM 2036 O O . LEU A 1 259 ? -13.141 14.5 -6.953 1 97.12 259 LEU A O 1
ATOM 2040 N N . ASN A 1 260 ? -13.211 13.281 -5.078 1 96.25 260 ASN A N 1
ATOM 2041 C CA . ASN A 1 260 ? -11.859 13.617 -4.629 1 96.25 260 ASN A CA 1
ATOM 2042 C C . ASN A 1 260 ? -10.805 12.938 -5.496 1 96.25 260 ASN A C 1
ATOM 2044 O O . ASN A 1 260 ? -10.789 11.711 -5.625 1 96.25 260 ASN A O 1
ATOM 2048 N N . PRO A 1 261 ? -9.883 13.727 -6.098 1 95.81 261 PRO A N 1
ATOM 2049 C CA . PRO A 1 261 ? -8.844 13.102 -6.91 1 95.81 261 PRO A CA 1
ATOM 2050 C C . PRO A 1 261 ? -8.047 12.047 -6.145 1 95.81 261 PRO A C 1
ATOM 2052 O O . PRO A 1 261 ? -7.645 11.031 -6.715 1 95.81 261 PRO A O 1
ATOM 2055 N N . ALA A 1 262 ? -7.797 12.289 -4.879 1 96.62 262 ALA A N 1
ATOM 2056 C CA . ALA A 1 262 ? -7.066 11.32 -4.066 1 96.62 262 ALA A CA 1
ATOM 2057 C C . ALA A 1 262 ? -7.809 9.984 -4.012 1 96.62 262 ALA A C 1
ATOM 2059 O O . ALA A 1 262 ? -7.184 8.922 -3.975 1 96.62 262 ALA A O 1
ATOM 2060 N N . PHE A 1 263 ? -9.164 10.086 -3.982 1 97.69 263 PHE A N 1
ATOM 2061 C CA . PHE A 1 263 ? -9.992 8.883 -4.016 1 97.69 263 PHE A CA 1
ATOM 2062 C C . PHE A 1 263 ? -9.711 8.062 -5.27 1 97.69 263 PHE A C 1
ATOM 2064 O O . PHE A 1 263 ? -9.555 6.844 -5.203 1 97.69 263 PHE A O 1
ATOM 2071 N N . LEU A 1 264 ? -9.586 8.68 -6.434 1 98.06 264 LEU A N 1
ATOM 2072 C CA . LEU A 1 264 ? -9.391 7.996 -7.707 1 98.06 264 LEU A CA 1
ATOM 2073 C C . LEU A 1 264 ? -8.031 7.309 -7.754 1 98.06 264 LEU A C 1
ATOM 2075 O O . LEU A 1 264 ? -7.91 6.191 -8.258 1 98.06 264 LEU A O 1
ATOM 2079 N N . TYR A 1 265 ? -7.02 7.969 -7.23 1 97.44 265 TYR A N 1
ATOM 2080 C CA . TYR A 1 265 ? -5.703 7.352 -7.156 1 97.44 265 TYR A CA 1
ATOM 2081 C C . TYR A 1 265 ? -5.719 6.137 -6.23 1 97.44 265 TYR A C 1
ATOM 2083 O O . TYR A 1 265 ? -5.129 5.102 -6.547 1 97.44 265 TYR A O 1
ATOM 2091 N N . GLN A 1 266 ? -6.434 6.312 -5.094 1 97 266 GLN A N 1
ATOM 2092 C CA . GLN A 1 266 ? -6.504 5.211 -4.141 1 97 266 GLN A CA 1
ATOM 2093 C C . GLN A 1 266 ? -7.25 4.02 -4.73 1 97 266 GLN A C 1
ATOM 2095 O O . GLN A 1 266 ? -6.805 2.877 -4.609 1 97 266 GLN A O 1
ATOM 2100 N N . LEU A 1 267 ? -8.367 4.289 -5.371 1 97.81 267 LEU A N 1
ATOM 2101 C CA . LEU A 1 267 ? -9.156 3.215 -5.965 1 97.81 267 LEU A CA 1
ATOM 2102 C C . LEU A 1 267 ? -8.359 2.496 -7.051 1 97.81 267 LEU A C 1
ATOM 2104 O O . LEU A 1 267 ? -8.375 1.266 -7.125 1 97.81 267 LEU A O 1
ATOM 2108 N N . GLN A 1 268 ? -7.68 3.256 -7.875 1 97 268 GLN A N 1
ATOM 2109 C CA . GLN A 1 268 ? -6.848 2.648 -8.906 1 97 268 GLN A CA 1
ATOM 2110 C C . GLN A 1 268 ? -5.809 1.713 -8.297 1 97 268 GLN A C 1
ATOM 2112 O O . GLN A 1 268 ? -5.562 0.623 -8.82 1 97 268 GLN A O 1
ATOM 2117 N N . GLY A 1 269 ? -5.258 2.156 -7.195 1 95.75 269 GLY A N 1
ATOM 2118 C CA . GLY A 1 269 ? -4.246 1.354 -6.527 1 95.75 269 GLY A CA 1
ATOM 2119 C C . GLY A 1 269 ? -4.793 0.065 -5.949 1 95.75 269 GLY A C 1
ATOM 2120 O O . GLY A 1 269 ? -4.047 -0.894 -5.738 1 95.75 269 GLY A O 1
ATOM 2121 N N . MET A 1 270 ? -6.062 0.019 -5.715 1 95.69 270 MET A N 1
ATOM 2122 C CA . MET A 1 270 ? -6.707 -1.15 -5.125 1 95.69 270 MET A CA 1
ATOM 2123 C C . MET A 1 270 ? -7.074 -2.172 -6.195 1 95.69 270 MET A C 1
ATOM 2125 O O . MET A 1 270 ? -7.414 -3.312 -5.879 1 95.69 270 MET A O 1
ATOM 2129 N N . GLN A 1 271 ? -7.023 -1.781 -7.453 1 95.38 271 GLN A N 1
ATOM 2130 C CA . GLN A 1 271 ? -7.316 -2.705 -8.547 1 95.38 271 GLN A CA 1
ATOM 2131 C C . GLN A 1 271 ? -6.059 -3.43 -9.008 1 95.38 271 GLN A C 1
ATOM 2133 O O . GLN A 1 271 ? -5.176 -2.824 -9.617 1 95.38 271 GLN A O 1
ATOM 2138 N N . PRO A 1 272 ? -6 -4.699 -8.805 1 95.5 272 PRO A N 1
ATOM 2139 C CA . PRO A 1 272 ? -4.75 -5.398 -9.102 1 95.5 272 PRO A CA 1
ATOM 2140 C C . PRO A 1 272 ? -4.59 -5.727 -10.586 1 95.5 272 PRO A C 1
ATOM 2142 O O . PRO A 1 272 ? -3.498 -6.102 -11.023 1 95.5 272 PRO A O 1
ATOM 2145 N N . PHE A 1 273 ? -5.527 -5.543 -11.43 1 96 273 PHE A N 1
ATOM 2146 C CA . PHE A 1 273 ? -5.629 -6.176 -12.734 1 96 273 PHE A CA 1
ATOM 2147 C C . PHE A 1 273 ? -4.707 -5.5 -13.742 1 96 273 PHE A C 1
ATOM 2149 O O . PHE A 1 273 ? -4.27 -6.121 -14.711 1 96 273 PHE A O 1
ATOM 2156 N N . ASN A 1 274 ? -4.391 -4.238 -13.438 1 92.19 274 ASN A N 1
ATOM 2157 C CA . ASN A 1 274 ? -3.521 -3.516 -14.359 1 92.19 274 ASN A CA 1
ATOM 2158 C C . ASN A 1 274 ? -2.07 -3.971 -14.242 1 92.19 274 ASN A C 1
ATOM 2160 O O . ASN A 1 274 ? -1.328 -3.955 -15.227 1 92.19 274 ASN A O 1
ATOM 2164 N N . SER A 1 275 ? -1.71 -4.449 -13.07 1 95.56 275 SER A N 1
ATOM 2165 C CA . SER A 1 275 ? -0.315 -4.82 -12.859 1 95.56 275 SER A CA 1
ATOM 2166 C C . SER A 1 275 ? -0.153 -6.336 -12.773 1 95.56 275 SER A C 1
ATOM 2168 O O . SER A 1 275 ? 0.968 -6.848 -12.82 1 95.56 275 SER A O 1
ATOM 2170 N N . HIS A 1 276 ? -1.187 -7.039 -12.703 1 97.44 276 HIS A N 1
ATOM 2171 C CA . HIS A 1 276 ? -1.16 -8.492 -12.602 1 97.44 276 HIS A CA 1
ATOM 2172 C C . HIS A 1 276 ? -2.16 -9.133 -13.555 1 97.44 276 HIS A C 1
ATOM 2174 O O . HIS A 1 276 ? -3.127 -9.766 -13.125 1 97.44 276 HIS A O 1
ATOM 2180 N N . PRO A 1 277 ? -1.886 -9.078 -14.812 1 97.88 277 PRO A N 1
ATOM 2181 C CA . PRO A 1 277 ? -2.857 -9.523 -15.82 1 97.88 277 PRO A CA 1
ATOM 2182 C C . PRO A 1 277 ? -3.166 -11.016 -15.727 1 97.88 277 PRO A C 1
ATOM 2184 O O . PRO A 1 277 ? -4.266 -11.445 -16.078 1 97.88 277 PRO A O 1
ATOM 2187 N N . ILE A 1 278 ? -2.213 -11.797 -15.203 1 98.56 278 ILE A N 1
ATOM 2188 C CA . ILE A 1 278 ? -2.455 -13.227 -15.062 1 98.56 278 ILE A CA 1
ATOM 2189 C C . ILE A 1 278 ? -3.604 -13.461 -14.086 1 98.56 278 ILE A C 1
ATOM 2191 O O . ILE A 1 278 ? -4.406 -14.383 -14.273 1 98.56 278 ILE A O 1
ATOM 2195 N N . PHE A 1 279 ? -3.736 -12.609 -13.094 1 98.44 279 PHE A N 1
ATOM 2196 C CA . PHE A 1 279 ? -4.793 -12.727 -12.102 1 98.44 279 PHE A CA 1
ATOM 2197 C C . PHE A 1 279 ? -6.168 -12.641 -12.758 1 98.44 279 PHE A C 1
ATOM 2199 O O . PHE A 1 279 ? -7.121 -13.273 -12.297 1 98.44 279 PHE A O 1
ATOM 2206 N N . ALA A 1 280 ? -6.246 -11.93 -13.875 1 98.38 280 ALA A N 1
ATOM 2207 C CA . ALA A 1 280 ? -7.504 -11.828 -14.609 1 98.38 280 ALA A CA 1
ATOM 2208 C C . ALA A 1 280 ? -7.609 -12.906 -15.68 1 98.38 280 ALA A C 1
ATOM 2210 O O . ALA A 1 280 ? -8.547 -13.703 -15.672 1 98.38 280 ALA A O 1
ATOM 2211 N N . ILE A 1 281 ? -6.609 -13.086 -16.469 1 98.31 281 ILE A N 1
ATOM 2212 C CA . ILE A 1 281 ? -6.73 -13.82 -17.719 1 98.31 281 ILE A CA 1
ATOM 2213 C C . ILE A 1 281 ? -6.711 -15.32 -17.438 1 98.31 281 ILE A C 1
ATOM 2215 O O . ILE A 1 281 ? -7.316 -16.109 -18.172 1 98.31 281 ILE A O 1
ATOM 2219 N N . LEU A 1 282 ? -6.031 -15.742 -16.312 1 98.25 282 LEU A N 1
ATOM 2220 C CA . LEU A 1 282 ? -5.945 -17.172 -16.047 1 98.25 282 LEU A CA 1
ATOM 2221 C C . LEU A 1 282 ? -6.668 -17.531 -14.75 1 98.25 282 LEU A C 1
ATOM 2223 O O . LEU A 1 282 ? -6.629 -18.688 -14.312 1 98.25 282 LEU A O 1
ATOM 2227 N N . HIS A 1 283 ? -7.355 -16.609 -14.156 1 98.31 283 HIS A N 1
ATOM 2228 C CA . HIS A 1 283 ? -8.008 -16.891 -12.883 1 98.31 283 HIS A CA 1
ATOM 2229 C C . HIS A 1 283 ? -8.984 -18.047 -13 1 98.31 283 HIS A C 1
ATOM 2231 O O . HIS A 1 283 ? -8.883 -19.031 -12.25 1 98.31 283 HIS A O 1
ATOM 2237 N N . GLU A 1 284 ? -9.906 -18 -13.906 1 97.94 284 GLU A N 1
ATOM 2238 C CA . GLU A 1 284 ? -10.961 -19 -14 1 97.94 284 GLU A CA 1
ATOM 2239 C C . GLU A 1 284 ? -10.406 -20.344 -14.445 1 97.94 284 GLU A C 1
ATOM 2241 O O . GLU A 1 284 ? -10.961 -21.391 -14.094 1 97.94 284 GLU A O 1
ATOM 2246 N N . SER A 1 285 ? -9.25 -20.312 -15.125 1 97.44 285 SER A N 1
ATOM 2247 C CA . SER A 1 285 ? -8.656 -21.547 -15.633 1 97.44 285 SER A CA 1
ATOM 2248 C C . SER A 1 285 ? -8.141 -22.422 -14.492 1 97.44 285 SER A C 1
ATOM 2250 O O . SER A 1 285 ? -7.871 -23.594 -14.688 1 97.44 285 SER A O 1
ATOM 2252 N N . ILE A 1 286 ? -8.031 -21.859 -13.289 1 97.62 286 ILE A N 1
ATOM 2253 C CA . ILE A 1 286 ? -7.52 -22.641 -12.172 1 97.62 286 ILE A CA 1
ATOM 2254 C C . ILE A 1 286 ? -8.523 -23.719 -11.797 1 97.62 286 ILE A C 1
ATOM 2256 O O . ILE A 1 286 ? -8.18 -24.688 -11.109 1 97.62 286 ILE A O 1
ATOM 2260 N N . TYR A 1 287 ? -9.812 -23.594 -12.328 1 97.38 287 TYR A N 1
ATOM 2261 C CA . TYR A 1 287 ? -10.867 -24.562 -12.055 1 97.38 287 TYR A CA 1
ATOM 2262 C C . TYR A 1 287 ? -11.062 -25.5 -13.242 1 97.38 287 TYR A C 1
ATOM 2264 O O . TYR A 1 287 ? -11.906 -26.406 -13.195 1 97.38 287 TYR A O 1
ATOM 2272 N N . ALA A 1 288 ? -10.336 -25.328 -14.289 1 96.5 288 ALA A N 1
ATOM 2273 C CA . ALA A 1 288 ? -10.625 -26.031 -15.539 1 96.5 288 ALA A CA 1
ATOM 2274 C C . ALA A 1 288 ? -9.82 -27.328 -15.648 1 96.5 288 ALA A C 1
ATOM 2276 O O . ALA A 1 288 ? -8.594 -27.297 -15.547 1 96.5 288 ALA A O 1
ATOM 2277 N N . GLU A 1 289 ? -10.461 -28.438 -15.781 1 94.25 289 GLU A N 1
ATOM 2278 C CA . GLU A 1 289 ? -9.891 -29.75 -16.078 1 94.25 289 GLU A CA 1
ATOM 2279 C C . GLU A 1 289 ? -10.656 -30.453 -17.188 1 94.25 289 GLU A C 1
ATOM 2281 O O . GLU A 1 289 ? -11.664 -31.109 -16.938 1 94.25 289 GLU A O 1
ATOM 2286 N N . GLY A 1 290 ? -10.203 -30.344 -18.391 1 91.5 290 GLY A N 1
ATOM 2287 C CA . GLY A 1 290 ? -10.805 -31.047 -19.5 1 91.5 290 GLY A CA 1
ATOM 2288 C C . GLY A 1 290 ? -12.102 -30.422 -19.984 1 91.5 290 GLY A C 1
ATOM 2289 O O . GLY A 1 290 ? -12.859 -31.031 -20.734 1 91.5 290 GLY A O 1
ATOM 2290 N N . LEU A 1 291 ? -12.445 -29.297 -19.438 1 92.19 291 LEU A N 1
ATOM 2291 C CA . LEU A 1 291 ? -13.656 -28.594 -19.859 1 92.19 291 LEU A CA 1
ATOM 2292 C C . LEU A 1 291 ? -13.391 -27.094 -19.953 1 92.19 291 LEU A C 1
ATOM 2294 O O . LEU A 1 291 ? -12.547 -26.562 -19.234 1 92.19 291 LEU A O 1
ATOM 2298 N N . ALA A 1 292 ? -14.156 -26.531 -20.859 1 96.56 292 ALA A N 1
ATOM 2299 C CA . ALA A 1 292 ? -14.117 -25.078 -20.953 1 96.56 292 ALA A CA 1
ATOM 2300 C C . ALA A 1 292 ? -14.836 -24.438 -19.766 1 96.56 292 ALA A C 1
ATOM 2302 O O . ALA A 1 292 ? -15.883 -24.922 -19.328 1 96.56 292 ALA A O 1
ATOM 2303 N N . THR A 1 293 ? -14.281 -23.391 -19.234 1 97.5 293 THR A N 1
ATOM 2304 C CA . THR A 1 293 ? -14.953 -22.656 -18.172 1 97.5 293 THR A CA 1
ATOM 2305 C C . THR A 1 293 ? -16.062 -21.766 -18.734 1 97.5 293 THR A C 1
ATOM 2307 O O . THR A 1 293 ? -17.062 -21.516 -18.047 1 97.5 293 THR A O 1
ATOM 2310 N N . ALA A 1 294 ? -15.812 -21.297 -19.984 1 98.12 294 ALA A N 1
ATOM 2311 C CA . ALA A 1 294 ? -16.828 -20.594 -20.75 1 98.12 294 ALA A CA 1
ATOM 2312 C C . ALA A 1 294 ? -17.406 -19.422 -19.938 1 98.12 294 ALA A C 1
ATOM 2314 O O . ALA A 1 294 ? -18.625 -19.281 -19.828 1 98.12 294 ALA A O 1
ATOM 2315 N N . TRP A 1 295 ? -16.547 -18.688 -19.312 1 98.44 295 TRP A N 1
ATOM 2316 C CA . TRP A 1 295 ? -16.953 -17.516 -18.547 1 98.44 295 TRP A CA 1
ATOM 2317 C C . TRP A 1 295 ? -18.016 -17.891 -17.5 1 98.44 295 TRP A C 1
ATOM 2319 O O . TRP A 1 295 ? -19.078 -17.281 -17.438 1 98.44 295 TRP A O 1
ATOM 2329 N N . ALA A 1 296 ? -17.625 -18.812 -16.672 1 98.62 296 ALA A N 1
ATOM 2330 C CA . ALA A 1 296 ? -18.516 -19.359 -15.641 1 98.62 296 ALA A CA 1
ATOM 2331 C C . ALA A 1 296 ? -18.984 -18.25 -14.695 1 98.62 296 ALA A C 1
ATOM 2333 O O . ALA A 1 296 ? -20.156 -18.203 -14.305 1 98.62 296 ALA A O 1
ATOM 2334 N N . ALA A 1 297 ? -18.094 -17.344 -14.266 1 98.5 297 ALA A N 1
ATOM 2335 C CA . ALA A 1 297 ? -18.453 -16.266 -13.367 1 98.5 297 ALA A CA 1
ATOM 2336 C C . ALA A 1 297 ? -19.578 -15.406 -13.953 1 98.5 297 ALA A C 1
ATOM 2338 O O . ALA A 1 297 ? -20.5 -15.023 -13.242 1 98.5 297 ALA A O 1
ATOM 2339 N N . GLU A 1 298 ? -19.438 -15.102 -15.219 1 98.19 298 GLU A N 1
ATOM 2340 C CA . GLU A 1 298 ? -20.469 -14.305 -15.898 1 98.19 298 GLU A CA 1
ATOM 2341 C C . GLU A 1 298 ? -21.781 -15.062 -15.984 1 98.19 298 GLU A C 1
ATOM 2343 O O . GLU A 1 298 ? -22.844 -14.477 -15.766 1 98.19 298 GLU A O 1
ATOM 2348 N N . ARG A 1 299 ? -21.656 -16.328 -16.328 1 98.19 299 ARG A N 1
ATOM 2349 C CA . ARG A 1 299 ? -22.875 -17.141 -16.391 1 98.19 299 ARG A CA 1
ATOM 2350 C C . ARG A 1 299 ? -23.578 -17.188 -15.039 1 98.19 299 ARG A C 1
ATOM 2352 O O . ARG A 1 299 ? -24.797 -17.062 -14.969 1 98.19 299 ARG A O 1
ATOM 2359 N N . VAL A 1 300 ? -22.828 -17.344 -14 1 98.44 300 VAL A N 1
ATOM 2360 C CA . VAL A 1 300 ? -23.391 -17.391 -12.656 1 98.44 300 VAL A CA 1
AT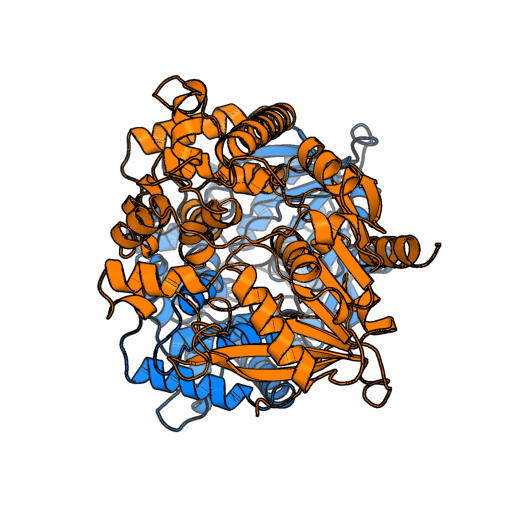OM 2361 C C . VAL A 1 300 ? -23.969 -16.016 -12.305 1 98.44 300 VAL A C 1
ATOM 2363 O O . VAL A 1 300 ? -25.062 -15.93 -11.742 1 98.44 300 VAL A O 1
ATOM 2366 N N . ARG A 1 301 ? -23.25 -14.938 -12.602 1 97.62 301 ARG A N 1
ATOM 2367 C CA . ARG A 1 301 ? -23.719 -13.578 -12.336 1 97.62 301 ARG A CA 1
ATOM 2368 C C . ARG A 1 301 ? -25.078 -13.336 -12.969 1 97.62 301 ARG A C 1
ATOM 2370 O O . ARG A 1 301 ? -25.938 -12.68 -12.375 1 97.62 301 ARG A O 1
ATOM 2377 N N . GLN A 1 302 ? -25.312 -13.844 -14.133 1 96.44 302 GLN A N 1
ATOM 2378 C CA . GLN A 1 302 ? -26.547 -13.648 -14.883 1 96.44 302 GLN A CA 1
ATOM 2379 C C . GLN A 1 302 ? -27.734 -14.297 -14.172 1 96.44 302 GLN A C 1
ATOM 2381 O O . GLN A 1 302 ? -28.891 -13.906 -14.383 1 96.44 302 GLN A O 1
ATOM 2386 N N . ARG A 1 303 ? -27.469 -15.211 -13.328 1 96.75 303 ARG A N 1
ATOM 2387 C CA . ARG A 1 303 ? -28.531 -15.875 -12.562 1 96.75 303 ARG A CA 1
ATOM 2388 C C . ARG A 1 303 ? -28.875 -15.086 -11.305 1 96.75 303 ARG A C 1
ATOM 2390 O O . ARG A 1 303 ? -29.781 -15.453 -10.562 1 96.75 303 ARG A O 1
ATOM 2397 N N . HIS A 1 304 ? -28.172 -14.062 -11.031 1 96.75 304 HIS A N 1
ATOM 2398 C CA . HIS A 1 304 ? -28.375 -13.227 -9.852 1 96.75 304 HIS A CA 1
ATOM 2399 C C . HIS A 1 304 ? -28.734 -11.797 -10.258 1 96.75 304 HIS A C 1
ATOM 2401 O O . HIS A 1 304 ? -27.875 -10.906 -10.227 1 96.75 304 HIS A O 1
ATOM 2407 N N . PRO A 1 305 ? -29.922 -11.531 -10.469 1 94.25 305 PRO A N 1
ATOM 2408 C CA . PRO A 1 305 ? -30.359 -10.227 -10.977 1 94.25 305 PRO A CA 1
ATOM 2409 C C . PRO A 1 305 ? -30.031 -9.086 -10.008 1 94.25 305 PRO A C 1
ATOM 2411 O O . PRO A 1 305 ? -29.922 -7.93 -10.43 1 94.25 305 PRO A O 1
ATOM 2414 N N . ASP A 1 306 ? -29.875 -9.422 -8.742 1 93.75 306 ASP A N 1
ATOM 2415 C CA . ASP A 1 306 ? -29.547 -8.406 -7.75 1 93.75 306 ASP A CA 1
ATOM 2416 C C . ASP A 1 306 ? -28.172 -7.781 -8.039 1 93.75 306 ASP A C 1
ATOM 2418 O O . ASP A 1 306 ? -27.891 -6.676 -7.582 1 93.75 306 ASP A O 1
ATOM 2422 N N . LEU A 1 307 ? -27.344 -8.43 -8.789 1 96.75 307 LEU A N 1
ATOM 2423 C CA . LEU A 1 307 ? -26 -7.941 -9.094 1 96.75 307 LEU A CA 1
ATOM 2424 C C . LEU A 1 307 ? -26.031 -6.98 -10.281 1 96.75 307 LEU A C 1
ATOM 2426 O O . LEU A 1 307 ? -25.062 -6.258 -10.523 1 96.75 307 LEU A O 1
ATOM 2430 N N . ASN A 1 308 ? -27.109 -6.992 -11.016 1 96.44 308 ASN A N 1
ATOM 2431 C CA . ASN A 1 308 ? -27.281 -6.02 -12.086 1 96.44 308 ASN A CA 1
ATOM 2432 C C . ASN A 1 308 ? -27.766 -4.672 -11.547 1 96.44 308 ASN A C 1
ATOM 2434 O O . ASN A 1 308 ? -28.969 -4.434 -11.43 1 96.44 308 ASN A O 1
ATOM 2438 N N . TRP A 1 309 ? -26.875 -3.846 -11.336 1 97.06 309 TRP A N 1
ATOM 2439 C CA . TRP A 1 309 ? -27.188 -2.561 -10.719 1 97.06 309 TRP A CA 1
ATOM 2440 C C . TRP A 1 309 ? -27.938 -1.655 -11.695 1 97.06 309 TRP A C 1
ATOM 2442 O O . TRP A 1 309 ? -27.641 -1.656 -12.898 1 97.06 309 TRP A O 1
ATOM 2452 N N . ALA A 1 310 ? -28.844 -0.937 -11.266 1 96.25 310 ALA A N 1
ATOM 2453 C CA . ALA A 1 310 ? -29.578 0.134 -11.938 1 96.25 310 ALA A CA 1
ATOM 2454 C C . ALA A 1 310 ? -29.938 1.254 -10.969 1 96.25 310 ALA A C 1
ATOM 2456 O O . ALA A 1 310 ? -29.891 1.062 -9.75 1 96.25 310 ALA A O 1
ATOM 2457 N N . PRO A 1 311 ? -30.156 2.475 -11.547 1 95.62 311 PRO A N 1
ATOM 2458 C CA . PRO A 1 311 ? -30.547 3.543 -10.625 1 95.62 311 PRO A CA 1
ATOM 2459 C C . PRO A 1 311 ? -31.703 3.137 -9.703 1 95.62 311 PRO A C 1
ATOM 2461 O O . PRO A 1 311 ? -32.688 2.572 -10.172 1 95.62 311 PRO A O 1
ATOM 2464 N N . GLY A 1 312 ? -31.516 3.402 -8.422 1 94.25 312 GLY A N 1
ATOM 2465 C CA . GLY A 1 312 ? -32.531 3.057 -7.449 1 94.25 312 GLY A CA 1
ATOM 2466 C C . GLY A 1 312 ? -32.312 1.722 -6.773 1 94.25 312 GLY A C 1
ATOM 2467 O O . GLY A 1 312 ? -32.875 1.438 -5.723 1 94.25 312 GLY A O 1
ATOM 2468 N N . LYS A 1 313 ? -31.469 0.917 -7.305 1 95.81 313 LYS A N 1
ATOM 2469 C CA . LYS A 1 313 ? -31.125 -0.364 -6.691 1 95.81 313 LYS A CA 1
ATOM 2470 C C . LYS A 1 313 ? -29.922 -0.224 -5.762 1 95.81 313 LYS A C 1
ATOM 2472 O O . LYS A 1 313 ? -29.031 0.592 -6.008 1 95.81 313 LYS A O 1
ATOM 2477 N N . ALA A 1 314 ? -29.969 -1.043 -4.73 1 97.31 314 ALA A N 1
ATOM 2478 C CA . ALA A 1 314 ? -28.812 -1.097 -3.842 1 97.31 314 ALA A CA 1
ATOM 2479 C C . ALA A 1 314 ? -27.625 -1.762 -4.527 1 97.31 314 ALA A C 1
ATOM 2481 O O . ALA A 1 314 ? -27.781 -2.783 -5.203 1 97.31 314 ALA A O 1
ATOM 2482 N N . LEU A 1 315 ? -26.484 -1.136 -4.438 1 98.44 315 LEU A N 1
ATOM 2483 C CA . LEU A 1 315 ? -25.297 -1.727 -5.039 1 98.44 315 LEU A CA 1
ATOM 2484 C C . LEU A 1 315 ? -24.891 -3.002 -4.305 1 98.44 315 LEU A C 1
ATOM 2486 O O . LEU A 1 315 ? -24.797 -3.012 -3.076 1 98.44 315 LEU A O 1
ATOM 2490 N N . ARG A 1 316 ? -24.672 -4.039 -5.027 1 98.44 316 ARG A N 1
ATOM 2491 C CA . ARG A 1 316 ? -24.156 -5.305 -4.516 1 98.44 316 ARG A CA 1
ATOM 2492 C C . ARG A 1 316 ? -22.781 -5.621 -5.117 1 98.44 316 ARG A C 1
ATOM 2494 O O . ARG A 1 316 ? -22.578 -5.465 -6.32 1 98.44 316 ARG A O 1
ATOM 2501 N N . PHE A 1 317 ? -21.906 -6.074 -4.25 1 98.56 317 PHE A N 1
ATOM 2502 C CA . PHE A 1 317 ? -20.531 -6.34 -4.668 1 98.56 317 PHE A CA 1
ATOM 2503 C C . PHE A 1 317 ? -20.422 -7.695 -5.355 1 98.56 317 PHE A C 1
ATOM 2505 O O . PHE A 1 317 ? -21.25 -8.578 -5.117 1 98.56 317 PHE A O 1
ATOM 2512 N N . THR A 1 318 ? -19.484 -7.766 -6.211 1 98.06 318 THR A N 1
ATOM 2513 C CA . THR A 1 318 ? -18.906 -9.039 -6.602 1 98.06 318 THR A CA 1
ATOM 2514 C C . THR A 1 318 ? -17.547 -9.242 -5.934 1 98.06 318 THR A C 1
ATOM 2516 O O . THR A 1 318 ? -17.078 -8.367 -5.207 1 98.06 318 THR A O 1
ATOM 2519 N N . GLY A 1 319 ? -16.953 -10.383 -6.027 1 96.44 319 GLY A N 1
ATOM 2520 C CA . GLY A 1 319 ? -15.719 -10.734 -5.359 1 96.44 319 GLY A CA 1
ATOM 2521 C C . GLY A 1 319 ? -14.625 -11.148 -6.32 1 96.44 319 GLY A C 1
ATOM 2522 O O . GLY A 1 319 ? -14.359 -10.461 -7.309 1 96.44 319 GLY A O 1
ATOM 2523 N N . GLU A 1 320 ? -13.914 -12.172 -5.988 1 96.94 320 GLU A N 1
ATOM 2524 C CA . GLU A 1 320 ? -12.836 -12.703 -6.809 1 96.94 320 GLU A CA 1
ATOM 2525 C C . GLU A 1 320 ? -13.375 -13.469 -8.016 1 96.94 320 GLU A C 1
ATOM 2527 O O . GLU A 1 320 ? -13.305 -14.695 -8.055 1 96.94 320 GLU A O 1
ATOM 2532 N N . MET A 1 321 ? -13.883 -12.727 -8.93 1 97.69 321 MET A N 1
ATOM 2533 C CA . MET A 1 321 ? -14.5 -13.234 -10.148 1 97.69 321 MET A CA 1
ATOM 2534 C C . MET A 1 321 ? -14.062 -12.422 -11.367 1 97.69 321 MET A C 1
ATOM 2536 O O . MET A 1 321 ? -13.938 -11.203 -11.281 1 97.69 321 MET A O 1
ATOM 2540 N N . ILE A 1 322 ? -13.828 -13.109 -12.43 1 98.31 322 ILE A N 1
ATOM 2541 C CA . ILE A 1 322 ? -13.375 -12.445 -13.648 1 98.31 322 ILE A CA 1
ATOM 2542 C C . ILE A 1 322 ? -14.477 -12.492 -14.703 1 98.31 322 ILE A C 1
ATOM 2544 O O . ILE A 1 322 ? -15.016 -13.562 -15 1 98.31 322 ILE A O 1
ATOM 2548 N N . TYR A 1 323 ? -14.773 -11.367 -15.211 1 98.38 323 TYR A N 1
ATOM 2549 C CA . TYR A 1 323 ? -15.852 -11.234 -16.188 1 98.38 323 TYR A CA 1
ATOM 2550 C C . TYR A 1 323 ? -15.305 -10.812 -17.547 1 98.38 323 TYR A C 1
ATOM 2552 O O . TYR A 1 323 ? -14.266 -10.141 -17.625 1 98.38 323 TYR A O 1
ATOM 2560 N N . PRO A 1 324 ? -16.016 -11.172 -18.656 1 98.38 324 PRO A N 1
ATOM 2561 C CA . PRO A 1 324 ? -15.523 -10.805 -19.984 1 98.38 324 PRO A CA 1
ATOM 2562 C C . PRO A 1 324 ? -15.43 -9.289 -20.172 1 98.38 324 PRO A C 1
ATOM 2564 O O . PRO A 1 324 ? -14.523 -8.805 -20.859 1 98.38 324 PRO A O 1
ATOM 2567 N N . TRP A 1 325 ? -16.312 -8.562 -19.562 1 98.06 325 TRP A N 1
ATOM 2568 C CA . TRP A 1 325 ? -16.328 -7.109 -19.734 1 98.06 325 TRP A CA 1
ATOM 2569 C C . TRP A 1 325 ? -15.047 -6.488 -19.172 1 98.06 325 TRP A C 1
ATOM 2571 O O . TRP A 1 325 ? -14.688 -5.367 -19.531 1 98.06 325 TRP A O 1
ATOM 2581 N N . MET A 1 326 ? -14.375 -7.145 -18.234 1 98.5 326 MET A N 1
ATOM 2582 C CA . MET A 1 326 ? -13.125 -6.637 -17.672 1 98.5 326 MET A CA 1
ATOM 2583 C C . MET A 1 326 ? -12.086 -6.426 -18.766 1 98.5 326 MET A C 1
ATOM 2585 O O . MET A 1 326 ? -11.312 -5.469 -18.719 1 98.5 326 MET A O 1
ATOM 2589 N N . PHE A 1 327 ? -12.094 -7.277 -19.797 1 98.62 327 PHE A N 1
ATOM 2590 C CA . PHE A 1 327 ? -11.141 -7.203 -20.891 1 98.62 327 PHE A CA 1
ATOM 2591 C C . PHE A 1 327 ? -11.578 -6.164 -21.922 1 98.62 327 PHE A C 1
ATOM 2593 O O . PHE A 1 327 ? -10.891 -5.938 -22.922 1 98.62 327 PHE A O 1
ATOM 2600 N N . GLU A 1 328 ? -12.664 -5.523 -21.672 1 98.19 328 GLU A N 1
ATOM 2601 C CA . GLU A 1 328 ? -13.133 -4.395 -22.469 1 98.19 328 GLU A CA 1
ATOM 2602 C C . GLU A 1 328 ? -12.898 -3.072 -21.75 1 98.19 328 GLU A C 1
ATOM 2604 O O . GLU A 1 328 ? -12.773 -2.023 -22.391 1 98.19 328 GLU A O 1
ATOM 2609 N N . GLN A 1 329 ? -12.797 -3.23 -20.438 1 97.88 329 GLN A N 1
ATOM 2610 C CA . GLN A 1 329 ? -12.852 -1.987 -19.672 1 97.88 329 GLN A CA 1
ATOM 2611 C C . GLN A 1 329 ? -11.508 -1.686 -19.016 1 97.88 329 GLN A C 1
ATOM 2613 O O . GLN A 1 329 ? -11.133 -0.521 -18.859 1 97.88 329 GLN A O 1
ATOM 2618 N N . PHE A 1 330 ? -10.789 -2.631 -18.531 1 97.94 330 PHE A N 1
ATOM 2619 C CA . PHE A 1 330 ? -9.492 -2.393 -17.891 1 97.94 330 PHE A CA 1
ATOM 2620 C C . PHE A 1 330 ? -8.422 -2.096 -18.938 1 97.94 330 PHE A C 1
ATOM 2622 O O . PHE A 1 330 ? -8.234 -2.871 -19.875 1 97.94 330 PHE A O 1
ATOM 2629 N N . ARG A 1 331 ? -7.75 -1.054 -18.688 1 97 331 ARG A N 1
ATOM 2630 C CA . ARG A 1 331 ? -6.836 -0.496 -19.688 1 97 331 ARG A CA 1
ATOM 2631 C C . ARG A 1 331 ? -5.789 -1.525 -20.109 1 97 331 ARG A C 1
ATOM 2633 O O . ARG A 1 331 ? -5.52 -1.692 -21.297 1 97 331 ARG A O 1
ATOM 2640 N N . GLU A 1 332 ? -5.25 -2.264 -19.141 1 96.75 332 GLU A N 1
ATOM 2641 C CA . GLU A 1 332 ? -4.117 -3.135 -19.438 1 96.75 332 GLU A CA 1
ATOM 2642 C C . GLU A 1 332 ? -4.582 -4.527 -19.844 1 96.75 332 GLU A C 1
ATOM 2644 O O . GLU A 1 332 ? -3.785 -5.348 -20.297 1 96.75 332 GLU A O 1
ATOM 2649 N N . LEU A 1 333 ? -5.883 -4.789 -19.75 1 98.25 333 LEU A N 1
ATOM 2650 C CA . LEU A 1 333 ? -6.418 -6.094 -20.125 1 98.25 333 LEU A CA 1
ATOM 2651 C C . LEU A 1 333 ? -7.008 -6.062 -21.531 1 98.25 333 LEU A C 1
ATOM 2653 O O . LEU A 1 333 ? -7.102 -7.098 -22.188 1 98.25 333 LEU A O 1
ATOM 2657 N N . ARG A 1 334 ? -7.367 -4.914 -22.031 1 98.19 334 ARG A N 1
ATOM 2658 C CA . ARG A 1 334 ? -8.078 -4.746 -23.297 1 98.19 334 ARG A CA 1
ATOM 2659 C C . ARG A 1 334 ? -7.324 -5.418 -24.438 1 98.19 334 ARG A C 1
ATOM 2661 O O . ARG A 1 334 ? -7.926 -6.117 -25.266 1 98.19 334 ARG A O 1
ATOM 2668 N N . PRO A 1 335 ? -5.949 -5.266 -24.453 1 98.06 335 PRO A N 1
ATOM 2669 C CA . PRO A 1 335 ? -5.227 -5.875 -25.578 1 98.06 335 PRO A CA 1
ATOM 2670 C C . PRO A 1 335 ? -5.242 -7.402 -25.531 1 98.06 335 PRO A C 1
ATOM 2672 O O . PRO A 1 335 ? -4.855 -8.055 -26.5 1 98.06 335 PRO A O 1
ATOM 2675 N N . LEU A 1 336 ? -5.699 -7.961 -24.484 1 98.62 336 LEU A N 1
ATOM 2676 C CA . LEU A 1 336 ? -5.688 -9.414 -24.312 1 98.62 336 LEU A CA 1
ATOM 2677 C C . LEU A 1 336 ? -7.09 -9.984 -24.453 1 98.62 336 LEU A C 1
ATOM 2679 O O . LEU A 1 336 ? -7.316 -11.164 -24.141 1 98.62 336 LEU A O 1
ATOM 2683 N N . ARG A 1 337 ? -8.047 -9.188 -24.891 1 98.69 337 ARG A N 1
ATOM 2684 C CA . ARG A 1 337 ? -9.461 -9.547 -24.922 1 98.69 337 ARG A CA 1
ATOM 2685 C C . ARG A 1 337 ? -9.688 -10.82 -25.719 1 98.69 337 ARG A C 1
ATOM 2687 O O . ARG A 1 337 ? -10.32 -11.758 -25.234 1 98.69 337 ARG A O 1
ATOM 2694 N N . GLU A 1 338 ? -9.164 -10.867 -26.922 1 98.75 338 GLU A N 1
ATOM 2695 C CA . GLU A 1 338 ? -9.406 -12.023 -27.781 1 98.75 338 GLU A CA 1
ATOM 2696 C C . GLU A 1 338 ? -8.75 -13.281 -27.219 1 98.75 338 GLU A C 1
ATOM 2698 O O . GLU A 1 338 ? -9.344 -14.359 -27.25 1 98.75 338 GLU A O 1
ATOM 2703 N N . ALA A 1 339 ? -7.527 -13.141 -26.688 1 98.81 339 ALA A N 1
ATOM 2704 C CA . ALA A 1 339 ? -6.859 -14.273 -26.047 1 98.81 339 ALA A CA 1
ATOM 2705 C C . ALA A 1 339 ? -7.684 -14.805 -24.875 1 98.81 339 ALA A C 1
ATOM 2707 O O . ALA A 1 339 ? -7.762 -16.016 -24.656 1 98.81 339 ALA A O 1
ATOM 2708 N N . ALA A 1 340 ? -8.266 -13.883 -24.141 1 98.75 340 ALA A N 1
ATOM 2709 C CA . ALA A 1 340 ? -9.078 -14.266 -22.984 1 98.75 340 ALA A CA 1
ATOM 2710 C C . ALA A 1 340 ? -10.281 -15.102 -23.422 1 98.75 340 ALA A C 1
ATOM 2712 O O . ALA A 1 340 ? -10.617 -16.094 -22.781 1 98.75 340 ALA A O 1
ATOM 2713 N N . HIS A 1 341 ? -10.945 -14.695 -24.484 1 98.75 341 HIS A N 1
ATOM 2714 C CA . HIS A 1 341 ? -12.086 -15.445 -25 1 98.75 341 HIS A CA 1
ATOM 2715 C C . HIS A 1 341 ? -11.672 -16.828 -25.5 1 98.75 341 HIS A C 1
ATOM 2717 O O . HIS A 1 341 ? -12.375 -17.812 -25.266 1 98.75 341 HIS A O 1
ATOM 2723 N N . LEU A 1 342 ? -10.523 -16.891 -26.156 1 98.75 342 LEU A N 1
ATOM 2724 C CA . LEU A 1 342 ? -10.008 -18.172 -26.625 1 98.75 342 LEU A CA 1
ATOM 2725 C C . LEU A 1 342 ? -9.742 -19.109 -25.469 1 98.75 342 LEU A C 1
ATOM 2727 O O . LEU A 1 342 ? -10.094 -20.297 -25.516 1 98.75 342 LEU A O 1
ATOM 2731 N N . LEU A 1 343 ? -9.18 -18.594 -24.438 1 98.56 343 LEU A N 1
ATOM 2732 C CA . LEU A 1 343 ? -8.852 -19.406 -23.266 1 98.56 343 LEU A CA 1
ATOM 2733 C C . LEU A 1 343 ? -10.117 -19.844 -22.547 1 98.56 343 LEU A C 1
ATOM 2735 O O . LEU A 1 343 ? -10.188 -20.969 -22.047 1 98.56 343 LEU A O 1
ATOM 2739 N N . ALA A 1 344 ? -11.133 -18.953 -22.484 1 98.5 344 ALA A N 1
ATOM 2740 C CA . ALA A 1 344 ? -12.391 -19.281 -21.828 1 98.5 344 ALA A CA 1
ATOM 2741 C C . ALA A 1 344 ? -13.102 -20.438 -22.547 1 98.5 344 ALA A C 1
ATOM 2743 O O . ALA A 1 344 ? -13.828 -21.203 -21.922 1 98.5 344 ALA A O 1
ATOM 2744 N N . GLU A 1 345 ? -12.836 -20.562 -23.812 1 98 345 GLU A N 1
ATOM 2745 C CA . GLU A 1 345 ? -13.531 -21.562 -24.609 1 98 345 GLU A CA 1
ATOM 2746 C C . GLU A 1 345 ? -12.695 -22.844 -24.766 1 98 345 GLU A C 1
ATOM 2748 O O . GLU A 1 345 ? -13.148 -23.828 -25.344 1 98 345 GLU A O 1
ATOM 2753 N N . LYS A 1 346 ? -11.516 -22.797 -24.281 1 97.38 346 LYS A N 1
ATOM 2754 C CA . LYS A 1 346 ? -10.617 -23.938 -24.406 1 97.38 346 LYS A CA 1
ATOM 2755 C C . LYS A 1 346 ? -11.195 -25.156 -23.703 1 97.38 346 LYS A C 1
ATOM 2757 O O . LYS A 1 346 ? -11.641 -25.078 -22.547 1 97.38 346 LYS A O 1
ATOM 2762 N N . ARG A 1 347 ? -11.141 -26.328 -24.359 1 96.38 347 ARG A N 1
ATOM 2763 C CA . ARG A 1 347 ? -11.836 -27.516 -23.859 1 96.38 347 ARG A CA 1
ATOM 2764 C C . ARG A 1 347 ? -10.844 -28.609 -23.484 1 96.38 347 ARG A C 1
ATOM 2766 O O . ARG A 1 347 ? -11.227 -29.625 -22.906 1 96.38 347 ARG A O 1
ATOM 2773 N N . ASP A 1 348 ? -9.695 -28.375 -23.797 1 95.88 348 ASP A N 1
ATOM 2774 C CA . ASP A 1 348 ? -8.742 -29.469 -23.609 1 95.88 348 ASP A CA 1
ATOM 2775 C C . ASP A 1 348 ? -7.684 -29.109 -22.578 1 95.88 348 ASP A C 1
ATOM 2777 O O . ASP A 1 348 ? -6.492 -29.359 -22.781 1 95.88 348 ASP A O 1
ATOM 2781 N N . TRP A 1 349 ? -8.102 -28.438 -21.516 1 96.25 349 TRP A N 1
ATOM 2782 C CA . TRP A 1 349 ? -7.172 -28.188 -20.422 1 96.25 349 TRP A CA 1
ATOM 2783 C C . TRP A 1 349 ? -6.684 -29.484 -19.812 1 96.25 349 TRP A C 1
ATOM 2785 O O . TRP A 1 349 ? -7.465 -30.422 -19.625 1 96.25 349 TRP A O 1
ATOM 2795 N N . PRO A 1 350 ? -5.363 -29.641 -19.578 1 94.44 350 PRO A N 1
ATOM 2796 C CA . PRO A 1 350 ? -4.875 -30.859 -18.922 1 94.44 350 PRO A CA 1
ATOM 2797 C C . PRO A 1 350 ? -5.367 -31 -17.484 1 94.44 350 PRO A C 1
ATOM 2799 O O . PRO A 1 350 ? -5.746 -30 -16.859 1 94.44 350 PRO A O 1
ATOM 2802 N N . PRO A 1 351 ? -5.383 -32.281 -16.969 1 95.19 351 PRO A N 1
ATOM 2803 C CA . PRO A 1 351 ? -5.742 -32.438 -15.562 1 95.19 351 PRO A CA 1
ATOM 2804 C C . PRO A 1 351 ? -4.734 -31.781 -14.617 1 95.19 351 PRO A C 1
ATOM 2806 O O . PRO A 1 351 ? -3.529 -31.812 -14.891 1 95.19 351 PRO A O 1
ATOM 2809 N N . LEU A 1 352 ? -5.258 -31.219 -13.57 1 97.56 352 LEU A N 1
ATOM 2810 C CA . LEU A 1 352 ? -4.41 -30.609 -12.547 1 97.56 352 LEU A CA 1
ATOM 2811 C C . LEU A 1 352 ? -4.254 -31.547 -11.352 1 97.56 352 LEU A C 1
ATOM 2813 O O . LEU A 1 352 ? -3.275 -31.453 -10.609 1 97.56 352 LEU A O 1
ATOM 2817 N N . TYR A 1 353 ? -5.219 -32.438 -11.195 1 98.19 353 TYR A N 1
ATOM 2818 C CA . TYR A 1 353 ? -5.238 -33.281 -10.008 1 98.19 353 TYR A CA 1
ATOM 2819 C C . TYR A 1 353 ? -5.449 -34.75 -10.391 1 98.19 353 TYR A C 1
ATOM 2821 O O . TYR A 1 353 ? -6.188 -35.062 -11.336 1 98.19 353 TYR A O 1
ATOM 2829 N N . ASP A 1 354 ? -4.758 -35.656 -9.727 1 98.12 354 ASP A N 1
ATOM 2830 C CA . ASP A 1 354 ? -4.992 -37.094 -9.758 1 98.12 354 ASP A CA 1
ATOM 2831 C C . ASP A 1 354 ? -5.645 -37.562 -8.469 1 98.12 354 ASP A C 1
ATOM 2833 O O . ASP A 1 354 ? -4.957 -37.812 -7.477 1 98.12 354 ASP A O 1
ATOM 2837 N N . ARG A 1 355 ? -6.906 -37.781 -8.539 1 97.25 355 ARG A N 1
ATOM 2838 C CA . ARG A 1 355 ? -7.684 -38.062 -7.332 1 97.25 355 ARG A CA 1
ATOM 2839 C C . ARG A 1 355 ? -7.23 -39.375 -6.676 1 97.25 355 ARG A C 1
ATOM 2841 O O . ARG A 1 355 ? -7.234 -39.5 -5.449 1 97.25 355 ARG A O 1
ATOM 2848 N N . ALA A 1 356 ? -6.926 -40.281 -7.449 1 98.06 356 ALA A N 1
ATOM 2849 C CA . ALA A 1 356 ? -6.461 -41.562 -6.906 1 98.06 356 ALA A CA 1
ATOM 2850 C C . ALA A 1 356 ? -5.137 -41.375 -6.168 1 98.06 356 ALA A C 1
ATOM 2852 O O . ALA A 1 356 ? -4.953 -41.938 -5.078 1 98.06 356 ALA A O 1
ATOM 2853 N N . ARG A 1 357 ? -4.289 -40.656 -6.734 1 98.38 357 ARG A N 1
ATOM 2854 C CA . ARG A 1 357 ? -2.996 -40.406 -6.102 1 98.38 357 ARG A CA 1
ATOM 2855 C C . ARG A 1 357 ? -3.158 -39.562 -4.828 1 98.38 357 ARG A C 1
ATOM 2857 O O . ARG A 1 357 ? -2.461 -39.812 -3.838 1 98.38 357 ARG A O 1
ATOM 2864 N N . LEU A 1 358 ? -4.035 -38.625 -4.918 1 98.69 358 LEU A N 1
ATOM 2865 C CA . LEU A 1 358 ? -4.293 -37.812 -3.738 1 98.69 358 LEU A CA 1
ATOM 2866 C C . LEU A 1 358 ? -4.871 -38.656 -2.607 1 98.69 358 LEU A C 1
ATOM 2868 O O . LEU A 1 358 ? -4.512 -38.469 -1.442 1 98.69 358 LEU A O 1
ATOM 2872 N N . ALA A 1 359 ? -5.73 -39.562 -2.918 1 98.44 359 ALA A N 1
ATOM 2873 C CA . ALA A 1 359 ? -6.332 -40.438 -1.918 1 98.44 359 ALA A CA 1
ATOM 2874 C C . ALA A 1 359 ? -5.285 -41.344 -1.286 1 98.44 359 ALA A C 1
ATOM 2876 O O . ALA A 1 359 ? -5.367 -41.656 -0.097 1 98.44 359 ALA A O 1
ATOM 2877 N N . ALA A 1 360 ? -4.355 -41.719 -2.049 1 98.5 360 ALA A N 1
ATOM 2878 C CA . ALA A 1 360 ? -3.322 -42.625 -1.597 1 98.5 360 ALA A CA 1
ATOM 2879 C C . ALA A 1 360 ? -2.117 -41.875 -1.034 1 98.5 360 ALA A C 1
ATOM 2881 O O . ALA A 1 360 ? -1.099 -42.5 -0.701 1 98.5 360 ALA A O 1
ATOM 2882 N N . ASN A 1 361 ? -2.203 -40.625 -0.955 1 98.5 361 ASN A N 1
ATOM 2883 C CA . ASN A 1 361 ? -1.076 -39.781 -0.545 1 98.5 361 ASN A CA 1
ATOM 2884 C C . ASN A 1 361 ? -0.558 -40.188 0.833 1 98.5 361 ASN A C 1
ATOM 2886 O O . ASN A 1 361 ? -1.342 -40.375 1.766 1 98.5 361 ASN A O 1
ATOM 2890 N N . LEU A 1 362 ? 0.767 -40.281 0.98 1 97.94 362 LEU A N 1
ATOM 2891 C CA . LEU A 1 362 ? 1.386 -40.594 2.26 1 97.94 362 LEU A CA 1
ATOM 2892 C C . LEU A 1 362 ? 2.178 -39.406 2.801 1 97.94 362 LEU A C 1
ATOM 2894 O O . LEU A 1 362 ? 2.588 -39.406 3.963 1 97.94 362 LEU A O 1
ATOM 2898 N N . VAL A 1 363 ? 2.428 -38.344 1.959 1 98.31 363 VAL A N 1
ATOM 2899 C CA . VAL A 1 363 ? 3.129 -37.156 2.404 1 98.31 363 VAL A CA 1
ATOM 2900 C C . VAL A 1 363 ? 2.301 -36.438 3.467 1 98.31 363 VAL A C 1
ATOM 2902 O O . VAL A 1 363 ? 1.117 -36.156 3.256 1 98.31 363 VAL A O 1
ATOM 2905 N N . PRO A 1 364 ? 2.875 -36.125 4.652 1 98.44 364 PRO A N 1
ATOM 2906 C CA . PRO A 1 364 ? 2.102 -35.406 5.656 1 98.44 364 PRO A CA 1
ATOM 2907 C C . PRO A 1 364 ? 1.656 -34.031 5.164 1 98.44 364 PRO A C 1
ATOM 2909 O O . PRO A 1 364 ? 2.48 -33.219 4.699 1 98.44 364 PRO A O 1
ATOM 2912 N N . VAL A 1 365 ? 0.381 -33.75 5.25 1 98.69 365 VAL A N 1
ATOM 2913 C CA . VAL A 1 365 ? -0.193 -32.469 4.84 1 98.69 365 VAL A CA 1
ATOM 2914 C C . VAL A 1 365 ? -0.926 -31.844 6.02 1 98.69 365 VAL A C 1
ATOM 2916 O O . VAL A 1 365 ? -1.75 -32.5 6.668 1 98.69 365 VAL A O 1
ATOM 2919 N N . ALA A 1 366 ? -0.579 -30.625 6.402 1 98.69 366 ALA A N 1
ATOM 2920 C CA . ALA A 1 366 ? -1.307 -29.844 7.391 1 98.69 366 ALA A CA 1
ATOM 2921 C C . ALA A 1 366 ? -1.911 -28.594 6.758 1 98.69 366 ALA A C 1
ATOM 2923 O O . ALA A 1 366 ? -1.229 -27.859 6.031 1 98.69 366 ALA A O 1
ATOM 2924 N N . CYS A 1 367 ? -3.154 -28.328 7.035 1 98.25 367 CYS A N 1
ATOM 2925 C CA . CYS A 1 367 ? -3.857 -27.25 6.352 1 98.25 367 CYS A CA 1
ATOM 2926 C C . CYS A 1 367 ? -4.598 -26.359 7.348 1 98.25 367 CYS A C 1
ATOM 2928 O O . CYS A 1 367 ? -5.184 -26.859 8.312 1 98.25 367 CYS A O 1
ATOM 2930 N N . ALA A 1 368 ? -4.477 -25.109 7.152 1 98.62 368 ALA A N 1
ATOM 2931 C CA . ALA A 1 368 ? -5.391 -24.156 7.785 1 98.62 368 ALA A CA 1
ATOM 2932 C C . ALA A 1 368 ? -6.559 -23.828 6.863 1 98.62 368 ALA A C 1
ATOM 2934 O O . ALA A 1 368 ? -6.363 -23.312 5.758 1 98.62 368 ALA A O 1
ATOM 2935 N N . VAL A 1 369 ? -7.742 -24.172 7.258 1 98.5 369 VAL A N 1
ATOM 2936 C CA . VAL A 1 369 ? -8.969 -23.859 6.539 1 98.5 369 VAL A CA 1
ATOM 2937 C C . VAL A 1 369 ? -9.758 -22.797 7.297 1 98.5 369 VAL A C 1
ATOM 2939 O O . VAL A 1 369 ? -10.117 -22.984 8.461 1 98.5 369 VAL A O 1
ATOM 2942 N N . TYR A 1 370 ? -10.008 -21.719 6.656 1 98.19 370 TYR A N 1
ATOM 2943 C CA . TYR A 1 370 ? -10.719 -20.609 7.285 1 98.19 370 TYR A CA 1
ATOM 2944 C C . TYR A 1 370 ? -12.227 -20.734 7.066 1 98.19 370 TYR A C 1
ATOM 2946 O O . TYR A 1 370 ? -12.695 -20.719 5.926 1 98.19 370 TYR A O 1
ATOM 2954 N N . ALA A 1 371 ? -12.938 -20.75 8.078 1 97.62 371 ALA A N 1
ATOM 2955 C CA . ALA A 1 371 ? -14.352 -21.094 8.047 1 97.62 371 ALA A CA 1
ATOM 2956 C C . ALA A 1 371 ? -15.164 -20.047 7.293 1 97.62 371 ALA A C 1
ATOM 2958 O O . ALA A 1 371 ? -16.172 -20.375 6.656 1 97.62 371 ALA A O 1
ATOM 2959 N N . GLU A 1 372 ? -14.719 -18.891 7.336 1 96.19 372 GLU A N 1
ATOM 2960 C CA . GLU A 1 372 ? -15.492 -17.797 6.734 1 96.19 372 GLU A CA 1
ATOM 2961 C C . GLU A 1 372 ? -14.766 -17.219 5.523 1 96.19 372 GLU A C 1
ATOM 2963 O O . GLU A 1 372 ? -14.984 -16.062 5.164 1 96.19 372 GLU A O 1
ATOM 2968 N N . ASP A 1 373 ? -13.938 -18 4.977 1 97.94 373 ASP A N 1
ATOM 2969 C CA . ASP A 1 373 ? -13.164 -17.578 3.812 1 97.94 373 ASP A CA 1
ATOM 2970 C C . ASP A 1 373 ? -14.078 -17.156 2.668 1 97.94 373 ASP A C 1
ATOM 2972 O O . ASP A 1 373 ? -15.016 -17.875 2.318 1 97.94 373 ASP A O 1
ATOM 2976 N N . MET A 1 374 ? -13.789 -16.016 2.104 1 98.19 374 MET A N 1
ATOM 2977 C CA . MET A 1 374 ? -14.641 -15.484 1.05 1 98.19 374 MET A CA 1
ATOM 2978 C C . MET A 1 374 ? -14.289 -16.078 -0.304 1 98.19 374 MET A C 1
ATOM 2980 O O . MET A 1 374 ? -15.125 -16.125 -1.208 1 98.19 374 MET A O 1
ATOM 2984 N N . TYR A 1 375 ? -13.062 -16.547 -0.458 1 98.25 375 TYR A N 1
ATOM 2985 C CA . TYR A 1 375 ? -12.539 -16.891 -1.775 1 98.25 375 TYR A CA 1
ATOM 2986 C C . TYR A 1 375 ? -12.562 -18.406 -1.994 1 98.25 375 TYR A C 1
ATOM 2988 O O . TYR A 1 375 ? -12.688 -18.875 -3.129 1 98.25 375 TYR A O 1
ATOM 2996 N N . VAL A 1 376 ? -12.297 -19.141 -0.956 1 98.31 376 VAL A N 1
ATOM 2997 C CA . VAL A 1 376 ? -12.242 -20.594 -1.003 1 98.31 376 VAL A CA 1
ATOM 2998 C C . VAL A 1 376 ? -13.344 -21.188 -0.128 1 98.31 376 VAL A C 1
ATOM 3000 O O . VAL A 1 376 ? -13.289 -21.094 1.101 1 98.31 376 VAL A O 1
ATOM 3003 N N . GLU A 1 377 ? -14.305 -21.828 -0.762 1 97.94 377 GLU A N 1
ATOM 3004 C CA . GLU A 1 377 ? -15.508 -22.281 -0.076 1 97.94 377 GLU A CA 1
ATOM 3005 C C . GLU A 1 377 ? -15.188 -23.375 0.944 1 97.94 377 GLU A C 1
ATOM 3007 O O . GLU A 1 377 ? -14.594 -24.406 0.599 1 97.94 377 GLU A O 1
ATOM 3012 N N . PHE A 1 378 ? -15.625 -23.141 2.148 1 97.94 378 PHE A N 1
ATOM 3013 C CA . PHE A 1 378 ? -15.336 -23.969 3.309 1 97.94 378 PHE A CA 1
ATOM 3014 C C . PHE A 1 378 ? -15.773 -25.406 3.061 1 97.94 378 PHE A C 1
ATOM 3016 O O . PHE A 1 378 ? -14.984 -26.344 3.248 1 97.94 378 PHE A O 1
ATOM 3023 N N . ASP A 1 379 ? -16.984 -25.625 2.602 1 97.69 379 ASP A N 1
ATOM 3024 C CA . ASP A 1 379 ? -17.547 -26.969 2.43 1 97.69 379 ASP A CA 1
ATOM 3025 C C . ASP A 1 379 ? -16.812 -27.719 1.316 1 97.69 379 ASP A C 1
ATOM 3027 O O . ASP A 1 379 ? -16.625 -28.938 1.408 1 97.69 379 ASP A O 1
ATOM 3031 N N . TYR A 1 380 ? -16.469 -27.031 0.285 1 98.31 380 TYR A N 1
ATOM 3032 C CA . TYR A 1 380 ? -15.734 -27.672 -0.802 1 98.31 380 TYR A CA 1
ATOM 3033 C C . TYR A 1 380 ? -14.344 -28.094 -0.348 1 98.31 380 TYR A C 1
ATOM 3035 O O . TYR A 1 380 ? -13.836 -29.141 -0.758 1 98.31 380 TYR A O 1
ATOM 3043 N N . SER A 1 381 ? -13.719 -27.234 0.469 1 98.38 381 SER A N 1
ATOM 3044 C CA . SER A 1 381 ? -12.43 -27.594 1.051 1 98.38 381 SER A CA 1
ATOM 3045 C C . SER A 1 381 ? -12.531 -28.875 1.875 1 98.38 381 SER A C 1
ATOM 3047 O O . SER A 1 381 ? -11.688 -29.766 1.756 1 98.38 381 SER A O 1
ATOM 3049 N N . ARG A 1 382 ? -13.562 -28.953 2.695 1 97.81 382 ARG A N 1
ATOM 3050 C CA . ARG A 1 382 ? -13.766 -30.125 3.533 1 97.81 382 ARG A CA 1
ATOM 3051 C C . ARG A 1 382 ? -13.977 -31.375 2.684 1 97.81 382 ARG A C 1
ATOM 3053 O O . ARG A 1 382 ? -13.445 -32.438 2.998 1 97.81 382 ARG A O 1
ATOM 3060 N N . ASP A 1 383 ? -14.719 -31.219 1.656 1 98 383 ASP A N 1
ATOM 3061 C CA . ASP A 1 383 ? -14.969 -32.344 0.761 1 98 383 ASP A CA 1
ATOM 3062 C C . ASP A 1 383 ? -13.664 -32.875 0.147 1 98 383 ASP A C 1
ATOM 3064 O O . ASP A 1 383 ? -13.438 -34.062 0.074 1 98 383 ASP A O 1
ATOM 3068 N N . THR A 1 384 ? -12.852 -31.938 -0.328 1 98.56 384 THR A N 1
ATOM 3069 C CA . THR A 1 384 ? -11.57 -32.312 -0.919 1 98.56 384 THR A CA 1
ATOM 3070 C C . THR A 1 384 ? -10.68 -33 0.106 1 98.56 384 THR A C 1
ATOM 3072 O O . THR A 1 384 ? -10.039 -34 -0.201 1 98.56 384 THR A O 1
ATOM 3075 N N . LEU A 1 385 ? -10.688 -32.5 1.301 1 98.12 385 LEU A N 1
ATOM 3076 C CA . LEU A 1 385 ? -9.789 -33 2.342 1 98.12 385 LEU A CA 1
ATOM 3077 C C . LEU A 1 385 ? -10.195 -34.375 2.791 1 98.12 385 LEU A C 1
ATOM 3079 O O . LEU A 1 385 ? -9.352 -35.156 3.227 1 98.12 385 LEU A O 1
ATOM 3083 N N . LYS A 1 386 ? -11.508 -34.719 2.65 1 97.19 386 LYS A N 1
ATOM 3084 C CA . LYS A 1 386 ? -11.969 -36.094 2.939 1 97.19 386 LYS A CA 1
ATOM 3085 C C . LYS A 1 386 ? -11.273 -37.094 2.039 1 97.19 386 LYS A C 1
ATOM 3087 O O . LYS A 1 386 ? -11.062 -38.25 2.441 1 97.19 386 LYS A O 1
ATOM 3092 N N . GLY A 1 387 ? -10.898 -36.656 0.894 1 97.25 387 GLY A N 1
ATOM 3093 C CA . GLY A 1 387 ? -10.305 -37.562 -0.082 1 97.25 387 GLY A CA 1
ATOM 3094 C C . GLY A 1 387 ? -8.797 -37.469 -0.157 1 97.25 387 GLY A C 1
ATOM 3095 O O . GLY A 1 387 ? -8.164 -38.125 -0.989 1 97.25 387 GLY A O 1
ATOM 3096 N N . LEU A 1 388 ? -8.211 -36.688 0.648 1 98.38 388 LEU A N 1
ATOM 3097 C CA . LEU A 1 388 ? -6.766 -36.5 0.625 1 98.38 388 LEU A CA 1
ATOM 3098 C C . LEU A 1 388 ? -6.09 -37.312 1.719 1 98.38 388 LEU A C 1
ATOM 3100 O O . LEU A 1 388 ? -6.336 -37.094 2.906 1 98.38 388 LEU A O 1
ATOM 3104 N N . GLY A 1 389 ? -5.258 -38.25 1.317 1 98 389 GLY A N 1
ATOM 3105 C CA . GLY A 1 389 ? -4.539 -39.062 2.275 1 98 389 GLY A CA 1
ATOM 3106 C C . GLY A 1 389 ? -3.533 -38.281 3.102 1 98 389 GLY A C 1
ATOM 3107 O O . GLY A 1 389 ? -2.922 -37.344 2.607 1 98 389 GLY A O 1
ATOM 3108 N N . SER A 1 390 ? -3.361 -38.656 4.426 1 97.62 390 SER A N 1
ATOM 3109 C CA . SER A 1 390 ? -2.342 -38.156 5.344 1 97.62 390 SER A CA 1
ATOM 3110 C C . SER A 1 390 ? -2.477 -36.656 5.555 1 97.62 390 SER A C 1
ATOM 3112 O O . SER A 1 390 ? -1.48 -35.938 5.543 1 97.62 390 SER A O 1
ATOM 3114 N N . SER A 1 391 ? -3.713 -36.188 5.586 1 97.75 391 SER A N 1
ATOM 3115 C CA . SER A 1 391 ? -3.955 -34.75 5.801 1 97.75 391 SER A CA 1
ATOM 3116 C C . SER A 1 391 ? -4.551 -34.5 7.18 1 97.75 391 SER A C 1
ATOM 3118 O O . SER A 1 391 ? -5.32 -35.312 7.691 1 97.75 391 SER A O 1
ATOM 3120 N N . ARG A 1 392 ? -4.07 -33.438 7.801 1 97.56 392 ARG A N 1
ATOM 3121 C CA . ARG A 1 392 ? -4.629 -32.906 9.039 1 97.56 392 ARG A CA 1
ATOM 3122 C C . ARG A 1 392 ? -5.078 -31.453 8.859 1 97.56 392 ARG A C 1
ATOM 3124 O O . ARG A 1 392 ? -4.434 -30.688 8.148 1 97.56 392 ARG A O 1
ATOM 3131 N N . VAL A 1 393 ? -6.176 -31.172 9.516 1 97.81 393 VAL A N 1
ATOM 3132 C CA . VAL A 1 393 ? -6.805 -29.891 9.211 1 97.81 393 VAL A CA 1
ATOM 3133 C C . VAL A 1 393 ? -7.008 -29.094 10.5 1 97.81 393 VAL A C 1
ATOM 3135 O O . VAL A 1 393 ? -7.41 -29.656 11.523 1 97.81 393 VAL A O 1
ATOM 3138 N N . TRP A 1 394 ? -6.602 -27.859 10.508 1 98.25 394 TRP A N 1
ATOM 3139 C CA . TRP A 1 394 ? -6.965 -26.859 11.5 1 98.25 394 TRP A CA 1
ATOM 3140 C C . TRP A 1 394 ? -8.016 -25.906 10.953 1 98.25 394 TRP A C 1
ATOM 3142 O O . TRP A 1 394 ? -7.723 -25.078 10.07 1 98.25 394 TRP A O 1
ATOM 3152 N N . ILE A 1 395 ? -9.297 -26.078 11.375 1 98.31 395 ILE A N 1
ATOM 3153 C CA . ILE A 1 395 ? -10.391 -25.203 10.977 1 98.31 395 ILE A CA 1
ATOM 3154 C C . ILE A 1 395 ? -10.516 -24.047 11.969 1 98.31 395 ILE A C 1
ATOM 3156 O O . ILE A 1 395 ? -10.539 -24.266 13.18 1 98.31 395 ILE A O 1
ATOM 3160 N N . THR A 1 396 ? -10.516 -22.859 11.5 1 97.94 396 THR A N 1
ATOM 3161 C CA . THR A 1 396 ? -10.602 -21.734 12.414 1 97.94 396 THR A CA 1
ATOM 3162 C C . THR A 1 396 ? -11.383 -20.578 11.781 1 97.94 396 THR A C 1
ATOM 3164 O O . THR A 1 396 ? -11.406 -20.453 10.555 1 97.94 396 THR A O 1
ATOM 3167 N N . ASN A 1 397 ? -12.086 -19.812 12.539 1 96.94 397 ASN A N 1
ATOM 3168 C CA . ASN A 1 397 ? -12.703 -18.562 12.109 1 96.94 397 ASN A CA 1
ATOM 3169 C C . ASN A 1 397 ? -12.016 -17.359 12.727 1 96.94 397 ASN A C 1
ATOM 3171 O O . ASN A 1 397 ? -12.57 -16.25 12.75 1 96.94 397 ASN A O 1
ATOM 3175 N N . GLU A 1 398 ? -10.766 -17.609 13.219 1 96.19 398 GLU A N 1
ATOM 3176 C CA . GLU A 1 398 ? -10 -16.531 13.828 1 96.19 398 GLU A CA 1
ATOM 3177 C C . GLU A 1 398 ? -9.375 -15.633 12.766 1 96.19 398 GLU A C 1
ATOM 3179 O O . GLU A 1 398 ? -9 -14.492 13.055 1 96.19 398 GLU A O 1
ATOM 3184 N N . TYR A 1 399 ? -9.25 -16.141 11.586 1 96.94 399 TYR A N 1
ATOM 3185 C CA . TYR A 1 399 ? -8.547 -15.422 10.523 1 96.94 399 TYR A CA 1
ATOM 3186 C C . TYR A 1 399 ? -9.398 -15.352 9.258 1 96.94 399 TYR A C 1
ATOM 3188 O O . TYR A 1 399 ? -10.266 -16.203 9.039 1 96.94 399 TYR A O 1
ATOM 3196 N N . GLU A 1 400 ? -9.148 -14.273 8.523 1 96.81 400 GLU A N 1
ATOM 3197 C CA . GLU A 1 400 ? -9.641 -14.211 7.148 1 96.81 400 GLU A CA 1
ATOM 3198 C C . GLU A 1 400 ? -8.656 -14.852 6.176 1 96.81 400 GLU A C 1
ATOM 3200 O O . GLU A 1 400 ? -7.688 -15.484 6.594 1 96.81 400 GLU A O 1
ATOM 3205 N N . HIS A 1 401 ? -8.953 -14.734 4.926 1 97.75 401 HIS A N 1
ATOM 3206 C CA . HIS A 1 401 ? -8.188 -15.406 3.881 1 97.75 401 HIS A CA 1
ATOM 3207 C C . HIS A 1 401 ? -6.711 -15.055 3.971 1 97.75 401 HIS A C 1
ATOM 3209 O O . HIS A 1 401 ? -5.852 -15.859 3.594 1 97.75 401 HIS A O 1
ATOM 3215 N N . ASN A 1 402 ? -6.402 -13.922 4.508 1 96.56 402 ASN A N 1
ATOM 3216 C CA . ASN A 1 402 ? -5.023 -13.445 4.562 1 96.56 402 ASN A CA 1
ATOM 3217 C C . ASN A 1 402 ? -4.352 -13.828 5.875 1 96.56 402 ASN A C 1
ATOM 3219 O O . ASN A 1 402 ? -3.404 -13.164 6.309 1 96.56 402 ASN A O 1
ATOM 3223 N N . GLY A 1 403 ? -4.762 -14.867 6.527 1 97 403 GLY A N 1
ATOM 3224 C CA . GLY A 1 403 ? -4.25 -15.273 7.824 1 97 403 GLY A CA 1
ATOM 3225 C C . GLY A 1 403 ? -2.736 -15.359 7.867 1 97 403 GLY A C 1
ATOM 3226 O O . GLY A 1 403 ? -2.104 -14.859 8.797 1 97 403 GLY A O 1
ATOM 3227 N N . ILE A 1 404 ? -2.162 -15.93 6.859 1 96.75 404 ILE A N 1
ATOM 3228 C CA . ILE A 1 404 ? -0.724 -16.172 6.844 1 96.75 404 ILE A CA 1
ATOM 3229 C C . ILE A 1 404 ? 0.022 -14.844 6.852 1 96.75 404 ILE A C 1
ATOM 3231 O O . ILE A 1 404 ? 1.138 -14.75 7.367 1 96.75 404 ILE A O 1
ATOM 3235 N N . ARG A 1 405 ? -0.548 -13.812 6.262 1 94.5 405 ARG A N 1
ATOM 3236 C CA . ARG A 1 405 ? 0.047 -12.484 6.293 1 94.5 405 ARG A CA 1
ATOM 3237 C C . ARG A 1 405 ? -0.198 -11.805 7.637 1 94.5 405 ARG A C 1
ATOM 3239 O O . ARG A 1 405 ? 0.669 -11.094 8.148 1 94.5 405 ARG A O 1
ATOM 3246 N N . ALA A 1 406 ? -1.295 -12.055 8.234 1 94.31 406 ALA A N 1
ATOM 3247 C CA . ALA A 1 406 ? -1.728 -11.383 9.453 1 94.31 406 ALA A CA 1
ATOM 3248 C C . ALA A 1 406 ? -1.023 -11.961 10.68 1 94.31 406 ALA A C 1
ATOM 3250 O O . ALA A 1 406 ? -0.697 -11.227 11.617 1 94.31 406 ALA A O 1
ATOM 3251 N N . ASP A 1 407 ? -0.815 -13.258 10.672 1 97.12 407 ASP A N 1
ATOM 3252 C CA . ASP A 1 407 ? -0.282 -13.961 11.828 1 97.12 407 ASP A CA 1
ATOM 3253 C C . ASP A 1 407 ? 0.514 -15.195 11.406 1 97.12 407 ASP A C 1
ATOM 3255 O O . ASP A 1 407 ? 0.286 -16.297 11.922 1 97.12 407 ASP A O 1
ATOM 3259 N N . GLY A 1 408 ? 1.426 -14.992 10.5 1 98.12 408 GLY A N 1
ATOM 3260 C CA . GLY A 1 408 ? 2.113 -16.078 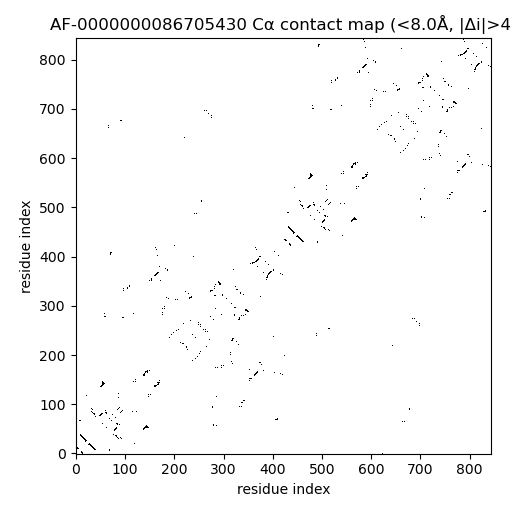9.82 1 98.12 408 GLY A CA 1
ATOM 3261 C C . GLY A 1 408 ? 2.967 -16.922 10.758 1 98.12 408 GLY A C 1
ATOM 3262 O O . GLY A 1 408 ? 3.086 -18.125 10.578 1 98.12 408 GLY A O 1
ATOM 3263 N N . GLU A 1 409 ? 3.613 -16.281 11.781 1 98.19 409 GLU A N 1
ATOM 3264 C CA . GLU A 1 409 ? 4.457 -17.031 12.711 1 98.19 409 GLU A CA 1
ATOM 3265 C C . GLU A 1 409 ? 3.646 -18.078 13.477 1 98.19 409 GLU A C 1
ATOM 3267 O O . GLU A 1 409 ? 4.031 -19.234 13.539 1 98.19 409 GLU A O 1
ATOM 3272 N N . ARG A 1 410 ? 2.523 -17.688 14.023 1 98.12 410 ARG A N 1
ATOM 3273 C CA . ARG A 1 410 ? 1.658 -18.594 14.789 1 98.12 410 ARG A CA 1
ATOM 3274 C C . ARG A 1 410 ? 1.043 -19.656 13.891 1 98.12 410 ARG A C 1
ATOM 3276 O O . ARG A 1 410 ? 0.997 -20.828 14.258 1 98.12 410 ARG A O 1
ATOM 3283 N N . ILE A 1 411 ? 0.586 -19.281 12.727 1 98.69 411 ILE A N 1
ATOM 3284 C CA . ILE A 1 411 ? -0.126 -20.188 11.844 1 98.69 411 ILE A CA 1
ATOM 3285 C C . ILE A 1 411 ? 0.826 -21.281 11.344 1 98.69 411 ILE A C 1
ATOM 3287 O O . ILE A 1 411 ? 0.499 -22.469 11.391 1 98.69 411 ILE A O 1
ATOM 3291 N N . LEU A 1 412 ? 2.014 -20.859 10.883 1 98.81 412 LEU A N 1
ATOM 3292 C CA . LEU A 1 412 ? 2.955 -21.875 10.398 1 98.81 412 LEU A CA 1
ATOM 3293 C C . LEU A 1 412 ? 3.408 -22.781 11.531 1 98.81 412 LEU A C 1
ATOM 3295 O O . LEU A 1 412 ? 3.562 -23.984 11.344 1 98.81 412 LEU A O 1
ATOM 3299 N N . ASP A 1 413 ? 3.654 -22.156 12.734 1 98.69 413 ASP A N 1
ATOM 3300 C CA . ASP A 1 413 ? 4.031 -22.969 13.891 1 98.69 413 ASP A CA 1
ATOM 3301 C C . ASP A 1 413 ? 2.967 -24.031 14.195 1 98.69 413 ASP A C 1
ATOM 3303 O O . ASP A 1 413 ? 3.287 -25.188 14.445 1 98.69 413 ASP A O 1
ATOM 3307 N N . ARG A 1 414 ? 1.737 -23.625 14.156 1 98.38 414 ARG A N 1
ATOM 3308 C CA . ARG A 1 414 ? 0.624 -24.547 14.422 1 98.38 414 ARG A CA 1
ATOM 3309 C C . ARG A 1 414 ? 0.562 -25.641 13.367 1 98.38 414 ARG A C 1
ATOM 3311 O O . ARG A 1 414 ? 0.335 -26.812 13.703 1 98.38 414 ARG A O 1
ATOM 3318 N N . LEU A 1 415 ? 0.737 -25.297 12.133 1 98.69 415 LEU A N 1
ATOM 3319 C CA . LEU A 1 415 ? 0.666 -26.297 11.062 1 98.69 415 LEU A CA 1
ATOM 3320 C C . LEU A 1 415 ? 1.815 -27.281 11.156 1 98.69 415 LEU A C 1
ATOM 3322 O O . LEU A 1 415 ? 1.629 -28.484 10.93 1 98.69 415 LEU A O 1
ATOM 3326 N N . ILE A 1 416 ? 3.025 -26.781 11.469 1 98.44 416 ILE A N 1
ATOM 3327 C CA . ILE A 1 416 ? 4.176 -27.672 11.625 1 98.44 416 ILE A CA 1
ATOM 3328 C C . ILE A 1 416 ? 3.918 -28.656 12.766 1 98.44 416 ILE A C 1
ATOM 3330 O O . ILE A 1 416 ? 4.145 -29.859 12.617 1 98.44 416 ILE A O 1
ATOM 3334 N N . THR A 1 417 ? 3.4 -28.109 13.859 1 97.94 417 THR A N 1
ATOM 3335 C CA . THR A 1 417 ? 3.09 -28.953 15.008 1 97.94 417 THR A CA 1
ATOM 3336 C C . THR A 1 417 ? 2.02 -29.984 14.648 1 97.94 417 THR A C 1
ATOM 3338 O O . THR A 1 417 ? 2.143 -31.156 14.992 1 97.94 417 THR A O 1
ATOM 3341 N N . LEU A 1 418 ? 1.015 -29.516 13.953 1 97.19 418 LEU A N 1
ATOM 3342 C CA . LEU A 1 418 ? -0.082 -30.375 13.539 1 97.19 418 LEU A CA 1
ATOM 3343 C C . LEU A 1 418 ? 0.427 -31.516 12.656 1 97.19 418 LEU A C 1
ATOM 3345 O O . LEU A 1 418 ? -0.038 -32.656 12.766 1 97.19 418 LEU A O 1
ATOM 3349 N N . ASN A 1 419 ? 1.32 -31.188 11.805 1 95.62 419 ASN A N 1
ATOM 3350 C CA . ASN A 1 419 ? 1.868 -32.188 10.875 1 95.62 419 ASN A CA 1
ATOM 3351 C C . ASN A 1 419 ? 2.773 -33.188 11.586 1 95.62 419 ASN A C 1
ATOM 3353 O O . ASN A 1 419 ? 2.826 -34.344 11.203 1 95.62 419 ASN A O 1
ATOM 3357 N N . ARG A 1 420 ? 3.459 -32.812 12.602 1 92.44 420 ARG A N 1
ATOM 3358 C CA . ARG A 1 420 ? 4.512 -33.625 13.195 1 92.44 420 ARG A CA 1
ATOM 3359 C C . ARG A 1 420 ? 4.012 -34.344 14.445 1 92.44 420 ARG A C 1
ATOM 3361 O O . ARG A 1 420 ? 4.641 -35.281 14.922 1 92.44 420 ARG A O 1
ATOM 3368 N N . ASP A 1 421 ? 2.91 -33.969 15.055 1 87.06 421 ASP A N 1
ATOM 3369 C CA . ASP A 1 421 ? 2.287 -34.688 16.156 1 87.06 421 ASP A CA 1
ATOM 3370 C C . ASP A 1 421 ? 1.479 -35.875 15.633 1 87.06 421 ASP A C 1
ATOM 3372 O O . ASP A 1 421 ? 0.41 -36.188 16.172 1 87.06 421 ASP A O 1
ATOM 3376 N N . ARG A 1 422 ? 2.018 -36.719 14.727 1 73.81 422 ARG A N 1
ATOM 3377 C CA . ARG A 1 422 ? 1.31 -37.844 14.133 1 73.81 422 ARG A CA 1
ATOM 3378 C C . ARG A 1 422 ? 1.604 -39.125 14.883 1 73.81 422 ARG A C 1
ATOM 3380 O O . ARG A 1 422 ? 2.684 -39.281 15.453 1 73.81 422 ARG A O 1
ATOM 3387 N N . MET B 1 1 ? -25.078 14.258 11.516 1 55.62 1 MET B N 1
ATOM 3388 C CA . MET B 1 1 ? -23.969 13.648 12.242 1 55.62 1 MET B CA 1
ATOM 3389 C C . MET B 1 1 ? -23.641 12.281 11.664 1 55.62 1 MET B C 1
ATOM 3391 O O . MET B 1 1 ? -24.531 11.523 11.289 1 55.62 1 MET B O 1
ATOM 3395 N N . MET B 1 2 ? -22.328 12.055 11.375 1 79.62 2 MET B N 1
ATOM 3396 C CA . MET B 1 2 ? -21.922 10.75 10.867 1 79.62 2 MET B CA 1
ATOM 3397 C C . MET B 1 2 ? -22.109 9.672 11.93 1 79.62 2 MET B C 1
ATOM 3399 O O . MET B 1 2 ? -22 9.953 13.125 1 79.62 2 MET B O 1
ATOM 3403 N N . THR B 1 3 ? -22.594 8.609 11.602 1 88 3 THR B N 1
ATOM 3404 C CA . THR B 1 3 ? -22.969 7.527 12.508 1 88 3 THR B CA 1
ATOM 3405 C C . THR B 1 3 ? -21.734 6.879 13.117 1 88 3 THR B C 1
ATOM 3407 O O . THR B 1 3 ? -20.781 6.555 12.406 1 88 3 THR B O 1
ATOM 3410 N N . PRO B 1 4 ? -21.75 6.844 14.5 1 93.44 4 PRO B N 1
ATOM 3411 C CA . PRO B 1 4 ? -20.641 6.129 15.148 1 93.44 4 PRO B CA 1
ATOM 3412 C C . PRO B 1 4 ? -20.594 4.648 14.781 1 93.44 4 PRO B C 1
ATOM 3414 O O . PRO B 1 4 ? -21.609 4.094 14.328 1 93.44 4 PRO B O 1
ATOM 3417 N N . TYR B 1 5 ? -19.469 4.035 14.906 1 93.88 5 TYR B N 1
ATOM 3418 C CA . TYR B 1 5 ? -19.297 2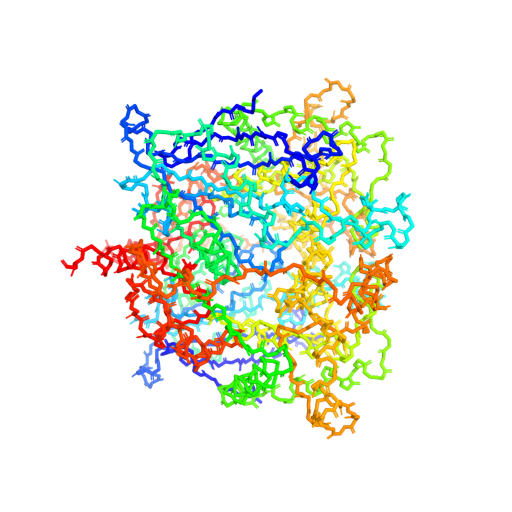.602 14.711 1 93.88 5 TYR B CA 1
ATOM 3419 C C . TYR B 1 5 ? -18.25 2.041 15.664 1 93.88 5 TYR B C 1
ATOM 3421 O O . TYR B 1 5 ? -17.531 2.801 16.328 1 93.88 5 TYR B O 1
ATOM 3429 N N . THR B 1 6 ? -18.266 0.728 15.852 1 94.44 6 THR B N 1
ATOM 3430 C CA . THR B 1 6 ? -17.297 0.056 16.719 1 94.44 6 THR B CA 1
ATOM 3431 C C . THR B 1 6 ? -16.266 -0.697 15.891 1 94.44 6 THR B C 1
ATOM 3433 O O . THR B 1 6 ? -16.594 -1.31 14.875 1 94.44 6 THR B O 1
ATOM 3436 N N . LEU B 1 7 ? -15.047 -0.574 16.328 1 94.25 7 LEU B N 1
ATOM 3437 C CA . LEU B 1 7 ? -13.914 -1.246 15.703 1 94.25 7 LEU B CA 1
ATOM 3438 C C . LEU B 1 7 ? -12.969 -1.814 16.75 1 94.25 7 LEU B C 1
ATOM 3440 O O . LEU B 1 7 ? -12.336 -1.062 17.5 1 94.25 7 LEU B O 1
ATOM 3444 N N . ASP B 1 8 ? -12.875 -3.146 16.797 1 94.25 8 ASP B N 1
ATOM 3445 C CA . ASP B 1 8 ? -11.953 -3.842 17.703 1 94.25 8 ASP B CA 1
ATOM 3446 C C . ASP B 1 8 ? -12.039 -3.285 19.109 1 94.25 8 ASP B C 1
ATOM 3448 O O . ASP B 1 8 ? -11.023 -2.908 19.703 1 94.25 8 ASP B O 1
ATOM 3452 N N . GLY B 1 9 ? -13.148 -3.047 19.562 1 95.56 9 GLY B N 1
ATOM 3453 C CA . GLY B 1 9 ? -13.375 -2.619 20.938 1 95.56 9 GLY B CA 1
ATOM 3454 C C . GLY B 1 9 ? -13.281 -1.114 21.109 1 95.56 9 GLY B C 1
ATOM 3455 O O . GLY B 1 9 ? -13.391 -0.608 22.234 1 95.56 9 GLY B O 1
ATOM 3456 N N . MET B 1 10 ? -13.094 -0.368 20.078 1 97.44 10 MET B N 1
ATOM 3457 C CA . MET B 1 10 ? -13.078 1.092 20.109 1 97.44 10 MET B CA 1
ATOM 3458 C C . MET B 1 10 ? -14.375 1.667 19.547 1 97.44 10 MET B C 1
ATOM 3460 O O . MET B 1 10 ? -14.898 1.175 18.547 1 97.44 10 MET B O 1
ATOM 3464 N N . LEU B 1 11 ? -14.867 2.572 20.25 1 97.38 11 LEU B N 1
ATOM 3465 C CA . LEU B 1 11 ? -15.945 3.375 19.688 1 97.38 11 LEU B CA 1
ATOM 3466 C C . LEU B 1 11 ? -15.391 4.52 18.844 1 97.38 11 LEU B C 1
ATOM 3468 O O . LEU B 1 11 ? -14.57 5.309 19.328 1 97.38 11 LEU B O 1
ATOM 3472 N N . CYS B 1 12 ? -15.812 4.57 17.609 1 97.31 12 CYS B N 1
ATOM 3473 C CA . CYS B 1 12 ? -15.344 5.57 16.656 1 97.31 12 CYS B CA 1
ATOM 3474 C C . CYS B 1 12 ? -16.469 6.516 16.25 1 97.31 12 CYS B C 1
ATOM 3476 O O . CYS B 1 12 ? -17.547 6.07 15.844 1 97.31 12 CYS B O 1
ATOM 3478 N N . GLN B 1 13 ? -16.172 7.809 16.344 1 96.56 13 GLN B N 1
ATOM 3479 C CA . GLN B 1 13 ? -17.188 8.805 16.016 1 96.56 13 GLN B CA 1
ATOM 3480 C C . GLN B 1 13 ? -16.641 9.867 15.07 1 96.56 13 GLN B C 1
ATOM 3482 O O . GLN B 1 13 ? -15.898 10.758 15.492 1 96.56 13 GLN B O 1
ATOM 3487 N N . PRO B 1 14 ? -17 9.781 13.773 1 96.38 14 PRO B N 1
ATOM 3488 C CA . PRO B 1 14 ? -16.672 10.883 12.867 1 96.38 14 PRO B CA 1
ATOM 3489 C C . PRO B 1 14 ? -17.484 12.148 13.148 1 96.38 14 PRO B C 1
ATOM 3491 O O . PRO B 1 14 ? -18.656 12.07 13.492 1 96.38 14 PRO B O 1
ATOM 3494 N N . MET B 1 15 ? -16.766 13.273 13.031 1 96.69 15 MET B N 1
ATOM 3495 C CA . MET B 1 15 ? -17.391 14.562 13.297 1 96.69 15 MET B CA 1
ATOM 3496 C C . MET B 1 15 ? -16.859 15.625 12.344 1 96.69 15 MET B C 1
ATOM 3498 O O . MET B 1 15 ? -15.781 15.484 11.773 1 96.69 15 MET B O 1
ATOM 3502 N N . THR B 1 16 ? -17.672 16.672 12.156 1 97.19 16 THR B N 1
ATOM 3503 C CA . THR B 1 16 ? -17.25 17.812 11.367 1 97.19 16 THR B CA 1
ATOM 3504 C C . THR B 1 16 ? -17.453 19.109 12.148 1 97.19 16 THR B C 1
ATOM 3506 O O . THR B 1 16 ? -18.25 19.156 13.086 1 97.19 16 THR B O 1
ATOM 3509 N N . LEU B 1 17 ? -16.719 20.078 11.82 1 97.81 17 LEU B N 1
ATOM 3510 C CA . LEU B 1 17 ? -16.766 21.406 12.43 1 97.81 17 LEU B CA 1
ATOM 3511 C C . LEU B 1 17 ? -16.484 22.484 11.391 1 97.81 17 LEU B C 1
ATOM 3513 O O . LEU B 1 17 ? -15.562 22.344 10.578 1 97.81 17 LEU B O 1
ATOM 3517 N N . SER B 1 18 ? -17.328 23.5 11.312 1 98.12 18 SER B N 1
ATOM 3518 C CA . SER B 1 18 ? -17.062 24.641 10.445 1 98.12 18 SER B CA 1
ATOM 3519 C C . SER B 1 18 ? -16.156 25.656 11.141 1 98.12 18 SER B C 1
ATOM 3521 O O . SER B 1 18 ? -16.406 26.047 12.289 1 98.12 18 SER B O 1
ATOM 3523 N N . VAL B 1 19 ? -15.109 26.047 10.477 1 98.56 19 VAL B N 1
ATOM 3524 C CA . VAL B 1 19 ? -14.195 27.047 11.016 1 98.56 19 VAL B CA 1
ATOM 3525 C C . VAL B 1 19 ? -13.852 28.062 9.938 1 98.56 19 VAL B C 1
ATOM 3527 O O . VAL B 1 19 ? -14.047 27.812 8.75 1 98.56 19 VAL B O 1
ATOM 3530 N N . PRO B 1 20 ? -13.359 29.266 10.367 1 98.5 20 PRO B N 1
ATOM 3531 C CA . PRO B 1 20 ? -12.961 30.234 9.352 1 98.5 20 PRO B CA 1
ATOM 3532 C C . PRO B 1 20 ? -11.734 29.781 8.555 1 98.5 20 PRO B C 1
ATOM 3534 O O . PRO B 1 20 ? -10.82 29.172 9.109 1 98.5 20 PRO B O 1
ATOM 3537 N N . LEU B 1 21 ? -11.734 30.094 7.238 1 98.62 21 LEU B N 1
ATOM 3538 C CA . LEU B 1 21 ? -10.523 29.906 6.438 1 98.62 21 LEU B CA 1
ATOM 3539 C C . LEU B 1 21 ? -9.367 30.719 7.02 1 98.62 21 LEU B C 1
ATOM 3541 O O . LEU B 1 21 ? -8.25 30.203 7.16 1 98.62 21 LEU B O 1
ATOM 3545 N N . ASP B 1 22 ? -9.633 31.938 7.262 1 98.12 22 ASP B N 1
ATOM 3546 C CA . ASP B 1 22 ? -8.734 32.875 7.93 1 98.12 22 ASP B CA 1
ATOM 3547 C C . ASP B 1 22 ? -9.211 33.156 9.352 1 98.12 22 ASP B C 1
ATOM 3549 O O . ASP B 1 22 ? -10.18 33.906 9.539 1 98.12 22 ASP B O 1
ATOM 3553 N N . HIS B 1 23 ? -8.523 32.656 10.344 1 97.62 23 HIS B N 1
ATOM 3554 C CA . HIS B 1 23 ? -8.938 32.812 11.734 1 97.62 23 HIS B CA 1
ATOM 3555 C C . HIS B 1 23 ? -8.898 34.281 12.156 1 97.62 23 HIS B C 1
ATOM 3557 O O . HIS B 1 23 ? -9.477 34.625 13.18 1 97.62 23 HIS B O 1
ATOM 3563 N N . GLN B 1 24 ? -8.195 35.094 11.43 1 95.88 24 GLN B N 1
ATOM 3564 C CA . GLN B 1 24 ? -8.188 36.531 11.703 1 95.88 24 GLN B CA 1
ATOM 3565 C C . GLN B 1 24 ? -9.453 37.219 11.164 1 95.88 24 GLN B C 1
ATOM 3567 O O . GLN B 1 24 ? -9.742 38.344 11.5 1 95.88 24 GLN B O 1
ATOM 3572 N N . GLN B 1 25 ? -10.148 36.469 10.336 1 97 25 GLN B N 1
ATOM 3573 C CA . GLN B 1 25 ? -11.43 36.906 9.805 1 97 25 GLN B CA 1
ATOM 3574 C C . GLN B 1 25 ? -12.531 35.906 10.094 1 97 25 GLN B C 1
ATOM 3576 O O . GLN B 1 25 ? -13.055 35.281 9.172 1 97 25 GLN B O 1
ATOM 3581 N N . PRO B 1 26 ? -12.961 35.812 11.281 1 95.88 26 PRO B N 1
ATOM 3582 C CA . PRO B 1 26 ? -13.891 34.75 11.695 1 95.88 26 PRO B CA 1
ATOM 3583 C C . PRO B 1 26 ? -15.203 34.781 10.914 1 95.88 26 PRO B C 1
ATOM 3585 O O . PRO B 1 26 ? -15.883 33.75 10.805 1 95.88 26 PRO B O 1
ATOM 3588 N N . GLN B 1 27 ? -15.594 36 10.344 1 96.19 27 GLN B N 1
ATOM 3589 C CA . GLN B 1 27 ? -16.844 36.094 9.609 1 96.19 27 GLN B CA 1
ATOM 3590 C C . GLN B 1 27 ? -16.641 35.906 8.109 1 96.19 27 GLN B C 1
ATOM 3592 O O . GLN B 1 27 ? -17.578 36.031 7.328 1 96.19 27 GLN B O 1
ATOM 3597 N N . GLY B 1 28 ? -15.398 35.594 7.73 1 97.19 28 GLY B N 1
ATOM 3598 C CA . GLY B 1 28 ? -15.086 35.375 6.324 1 97.19 28 GLY B CA 1
ATOM 3599 C C . GLY B 1 28 ? -15.438 34 5.82 1 97.19 28 GLY B C 1
ATOM 3600 O O . GLY B 1 28 ? -16.359 33.375 6.324 1 97.19 28 GLY B O 1
ATOM 3601 N N . ALA B 1 29 ? -14.773 33.594 4.809 1 97.5 29 ALA B N 1
ATOM 3602 C CA . ALA B 1 29 ? -14.984 32.281 4.219 1 97.5 29 ALA B CA 1
ATOM 3603 C C . ALA B 1 29 ? -14.789 31.188 5.254 1 97.5 29 ALA B C 1
ATOM 3605 O O . ALA B 1 29 ? -13.906 31.266 6.105 1 97.5 29 ALA B O 1
ATOM 3606 N N . GLN B 1 30 ? -15.602 30.172 5.168 1 98.19 30 GLN B N 1
ATOM 3607 C CA . GLN B 1 30 ? -15.555 29.047 6.094 1 98.19 30 GLN B CA 1
ATOM 3608 C C . GLN B 1 30 ? -15.047 27.781 5.395 1 98.19 30 GLN B C 1
ATOM 3610 O O . GLN B 1 30 ? -15.18 27.641 4.18 1 98.19 30 GLN B O 1
ATOM 3615 N N . ILE B 1 31 ? -14.43 26.922 6.156 1 98.06 31 ILE B N 1
ATOM 3616 C CA . ILE B 1 31 ? -14.086 25.578 5.684 1 98.06 31 ILE B CA 1
ATOM 3617 C C . ILE B 1 31 ? -14.578 24.531 6.684 1 98.06 31 ILE B C 1
ATOM 3619 O O . ILE B 1 31 ? -14.922 24.875 7.82 1 98.06 31 ILE B O 1
ATOM 3623 N N . THR B 1 32 ? -14.695 23.359 6.195 1 97.69 32 THR B N 1
ATOM 3624 C CA . THR B 1 32 ? -15.141 22.25 7.039 1 97.69 32 THR B CA 1
ATOM 3625 C C . THR B 1 32 ? -13.961 21.406 7.5 1 97.69 32 THR B C 1
ATOM 3627 O O . THR B 1 32 ? -13.117 21.016 6.688 1 97.69 32 THR B O 1
ATOM 3630 N N . LEU B 1 33 ? -13.891 21.141 8.805 1 98.31 33 LEU B N 1
ATOM 3631 C CA . LEU B 1 33 ? -12.922 20.219 9.375 1 98.31 33 LEU B CA 1
ATOM 3632 C C . LEU B 1 33 ? -13.57 18.875 9.672 1 98.31 33 LEU B C 1
ATOM 3634 O O . LEU B 1 33 ? -14.758 18.812 10.008 1 98.31 33 LEU B O 1
ATOM 3638 N N . PHE B 1 34 ? -12.797 17.859 9.492 1 98.12 34 PHE B N 1
ATOM 3639 C CA . PHE B 1 34 ? -13.195 16.5 9.852 1 98.12 34 PHE B CA 1
ATOM 3640 C C . PHE B 1 34 ? -12.289 15.945 10.938 1 98.12 34 PHE B C 1
ATOM 3642 O O . PHE B 1 34 ? -11.07 16.141 10.906 1 98.12 34 PHE B O 1
ATOM 3649 N N . ALA B 1 35 ? -12.844 15.273 11.906 1 98.5 35 ALA B N 1
ATOM 3650 C CA . ALA B 1 35 ? -12.102 14.523 12.922 1 98.5 35 ALA B CA 1
ATOM 3651 C C . ALA B 1 35 ? -12.852 13.25 13.32 1 98.5 35 ALA B C 1
ATOM 3653 O O . ALA B 1 35 ? -14.039 13.109 13.031 1 98.5 35 ALA B O 1
ATOM 3654 N N . ARG B 1 36 ? -12.141 12.336 13.812 1 98 36 ARG B N 1
ATOM 3655 C CA . ARG B 1 36 ? -12.703 11.109 14.359 1 98 36 ARG B CA 1
ATOM 3656 C C . ARG B 1 36 ? -12.273 10.906 15.805 1 98 36 ARG B C 1
ATOM 3658 O O . ARG B 1 36 ? -11.086 10.938 16.125 1 98 36 ARG B O 1
ATOM 3665 N N . THR B 1 37 ? -13.242 10.727 16.688 1 98.31 37 THR B N 1
ATOM 3666 C CA . THR B 1 37 ? -12.914 10.438 18.078 1 98.31 37 THR B CA 1
ATOM 3667 C C . THR B 1 37 ? -12.859 8.93 18.312 1 98.31 37 THR B C 1
ATOM 3669 O O . THR B 1 37 ? -13.648 8.172 17.75 1 98.31 37 THR B O 1
ATOM 3672 N N . LEU B 1 38 ? -11.938 8.508 19.078 1 98.69 38 LEU B N 1
ATOM 3673 C CA . LEU B 1 38 ? -11.789 7.113 19.484 1 98.69 38 LEU B CA 1
ATOM 3674 C C . LEU B 1 38 ? -11.766 6.992 21.016 1 98.69 38 LEU B C 1
ATOM 3676 O O . LEU B 1 38 ? -11.141 7.812 21.688 1 98.69 38 LEU B O 1
ATOM 3680 N N . VAL B 1 39 ? -12.438 6.027 21.531 1 98.62 39 VAL B N 1
ATOM 3681 C CA . VAL B 1 39 ? -12.406 5.734 22.953 1 98.62 39 VAL B CA 1
ATOM 3682 C C . VAL B 1 39 ? -12.648 4.242 23.188 1 98.62 39 VAL B C 1
ATOM 3684 O O . VAL B 1 39 ? -13.281 3.578 22.359 1 98.62 39 VAL B O 1
ATOM 3687 N N . ASP B 1 40 ? -12.016 3.719 24.203 1 98.38 40 ASP B N 1
ATOM 3688 C CA . ASP B 1 40 ? -12.359 2.359 24.609 1 98.38 40 ASP B CA 1
ATOM 3689 C C . ASP B 1 40 ? -13.859 2.223 24.844 1 98.38 40 ASP B C 1
ATOM 3691 O O . ASP B 1 40 ? -14.43 2.959 25.656 1 98.38 40 ASP B O 1
ATOM 3695 N N . LYS B 1 41 ? -14.422 1.293 24.172 1 97.38 41 LYS B N 1
ATOM 3696 C CA . LYS B 1 41 ? -15.875 1.14 24.219 1 97.38 41 LYS B CA 1
ATOM 3697 C C . LYS B 1 41 ? -16.359 0.92 25.656 1 97.38 41 LYS B C 1
ATOM 3699 O O . LYS B 1 41 ? -17.422 1.389 26.031 1 97.38 41 LYS B O 1
ATOM 3704 N N . ASP B 1 42 ? -15.57 0.227 26.422 1 97.25 42 ASP B N 1
ATOM 3705 C CA . ASP B 1 42 ? -15.945 -0.087 27.797 1 97.25 42 ASP B CA 1
ATOM 3706 C C . ASP B 1 42 ? -15.727 1.113 28.719 1 97.25 42 ASP B C 1
ATOM 3708 O O . ASP B 1 42 ? -16.172 1.11 29.859 1 97.25 42 ASP B O 1
ATOM 3712 N N . ARG B 1 43 ? -15.117 2.191 28.25 1 97.44 43 ARG B N 1
ATOM 3713 C CA . ARG B 1 43 ? -14.828 3.369 29.062 1 97.44 43 ARG B CA 1
ATOM 3714 C C . ARG B 1 43 ? -15.43 4.625 28.438 1 97.44 43 ARG B C 1
ATOM 3716 O O . ARG B 1 43 ? -14.953 5.734 28.672 1 97.44 43 ARG B O 1
ATOM 3723 N N . GLN B 1 44 ? -16.391 4.434 27.578 1 96 44 GLN B N 1
ATOM 3724 C CA . GLN B 1 44 ? -16.953 5.543 26.812 1 96 44 GLN B CA 1
ATOM 3725 C C . GLN B 1 44 ? -17.625 6.559 27.734 1 96 44 GLN B C 1
ATOM 3727 O O . GLN B 1 44 ? -17.719 7.738 27.406 1 96 44 GLN B O 1
ATOM 3732 N N . ASP B 1 45 ? -18 6.168 28.969 1 96.69 45 ASP B N 1
ATOM 3733 C CA . ASP B 1 45 ? -18.703 7.055 29.906 1 96.69 45 ASP B CA 1
ATOM 3734 C C . ASP B 1 45 ? -17.734 7.645 30.922 1 96.69 45 ASP B C 1
ATOM 3736 O O . ASP B 1 45 ? -18.125 8.5 31.719 1 96.69 45 ASP B O 1
ATOM 3740 N N . ASP B 1 46 ? -16.516 7.176 30.859 1 96.88 46 ASP B N 1
ATOM 3741 C CA . ASP B 1 46 ? -15.516 7.734 31.75 1 96.88 46 ASP B CA 1
ATOM 3742 C C . ASP B 1 46 ? -15.109 9.148 31.328 1 96.88 46 ASP B C 1
ATOM 3744 O O . ASP B 1 46 ? -15.227 9.5 30.156 1 96.88 46 ASP B O 1
ATOM 3748 N N . ASN B 1 47 ? -14.727 9.93 32.312 1 96.06 47 ASN B N 1
ATOM 3749 C CA . ASN B 1 47 ? -14.195 11.258 32 1 96.06 47 ASN B CA 1
ATOM 3750 C C . ASN B 1 47 ? -12.703 11.203 31.703 1 96.06 47 ASN B C 1
ATOM 3752 O O . ASN B 1 47 ? -11.883 11.719 32.469 1 96.06 47 ASN B O 1
ATOM 3756 N N . LEU B 1 48 ? -12.398 10.695 30.578 1 97.94 48 LEU B N 1
ATOM 3757 C CA . LEU B 1 48 ? -11.008 10.531 30.172 1 97.94 48 LEU B CA 1
ATOM 3758 C C . LEU B 1 48 ? -10.469 11.812 29.547 1 97.94 48 LEU B C 1
ATOM 3760 O O . LEU B 1 48 ? -11.203 12.547 28.891 1 97.94 48 LEU B O 1
ATOM 3764 N N . PRO B 1 49 ? -9.219 12.125 29.828 1 97.94 49 PRO B N 1
ATOM 3765 C CA . PRO B 1 49 ? -8.617 13.266 29.141 1 97.94 49 PRO B CA 1
ATOM 3766 C C . PRO B 1 49 ? -8.5 13.047 27.625 1 97.94 49 PRO B C 1
ATOM 3768 O O . PRO B 1 49 ? -8.469 11.906 27.172 1 97.94 49 PRO B O 1
ATOM 3771 N N . TRP B 1 50 ? -8.398 14.164 26.891 1 98.69 50 TRP B N 1
ATOM 3772 C CA . TRP B 1 50 ? -8.312 14.094 25.438 1 98.69 50 TRP B CA 1
ATOM 3773 C C . TRP B 1 50 ? -6.863 14.109 24.969 1 98.69 50 TRP B C 1
ATOM 3775 O O . TRP B 1 50 ? -6.023 14.797 25.562 1 98.69 50 TRP B O 1
ATOM 3785 N N . LEU B 1 51 ? -6.578 13.328 23.969 1 98.88 51 LEU B N 1
ATOM 3786 C CA . LEU B 1 51 ? -5.312 13.344 23.25 1 98.88 51 LEU B CA 1
ATOM 3787 C C . LEU B 1 51 ? -5.539 13.656 21.766 1 98.88 51 LEU B C 1
ATOM 3789 O O . LEU B 1 51 ? -6.242 12.914 21.078 1 98.88 51 LEU B O 1
ATOM 3793 N N . LEU B 1 52 ? -5.039 14.789 21.312 1 98.88 52 LEU B N 1
ATOM 3794 C CA . LEU B 1 52 ? -5.086 15.156 19.906 1 98.88 52 LEU B CA 1
ATOM 3795 C C . LEU B 1 52 ? -3.861 14.625 19.156 1 98.88 52 LEU B C 1
ATOM 3797 O O . LEU B 1 52 ? -2.729 14.844 19.594 1 98.88 52 LEU B O 1
ATOM 3801 N N . PHE B 1 53 ? -4.113 13.898 18.094 1 98.88 53 PHE B N 1
ATOM 3802 C CA . PHE B 1 53 ? -3.016 13.469 17.25 1 98.88 53 PHE B CA 1
ATOM 3803 C C . PHE B 1 53 ? -2.805 14.453 16.094 1 98.88 53 PHE B C 1
ATOM 3805 O O . PHE B 1 53 ? -3.744 14.773 15.367 1 98.88 53 PHE B O 1
ATOM 3812 N N . LEU B 1 54 ? -1.6 14.945 15.953 1 98.81 54 LEU B N 1
ATOM 3813 C CA . LEU B 1 54 ? -1.207 15.805 14.844 1 98.81 54 LEU B CA 1
ATOM 3814 C C . LEU B 1 54 ? -0.307 15.055 13.867 1 98.81 54 LEU B C 1
ATOM 3816 O O . LEU B 1 54 ? 0.812 14.672 14.219 1 98.81 54 LEU B O 1
ATOM 3820 N N . GLN B 1 55 ? -0.782 14.953 12.664 1 98.12 55 GLN B N 1
ATOM 3821 C CA . GLN B 1 55 ? -0.211 14.109 11.617 1 98.12 55 GLN B CA 1
ATOM 3822 C C . GLN B 1 55 ? 1.006 14.773 10.984 1 98.12 55 GLN B C 1
ATOM 3824 O O . GLN B 1 55 ? 1.062 16 10.867 1 98.12 55 GLN B O 1
ATOM 3829 N N . GLY B 1 56 ? 1.926 13.906 10.547 1 97.5 56 GLY B N 1
ATOM 3830 C CA . GLY B 1 56 ? 3.057 14.391 9.773 1 97.5 56 GLY B CA 1
ATOM 3831 C C . GLY B 1 56 ? 2.668 14.867 8.391 1 97.5 56 GLY B C 1
ATOM 3832 O O . GLY B 1 56 ? 1.521 14.703 7.969 1 97.5 56 GLY B O 1
ATOM 3833 N N . GLY B 1 57 ? 3.662 15.5 7.652 1 96.56 57 GLY B N 1
ATOM 3834 C CA . GLY B 1 57 ? 3.387 16.078 6.348 1 96.56 57 GLY B CA 1
ATOM 3835 C C . GLY B 1 57 ? 4.285 17.266 6.016 1 96.56 57 GLY B C 1
ATOM 3836 O O . GLY B 1 57 ? 5.512 17.141 6.066 1 96.56 57 GLY B O 1
ATOM 3837 N N . PRO B 1 58 ? 3.73 18.438 5.734 1 97.38 58 PRO B N 1
ATOM 3838 C CA . PRO B 1 58 ? 2.295 18.719 5.801 1 97.38 58 PRO B CA 1
ATOM 3839 C C . PRO B 1 58 ? 1.515 18.078 4.656 1 97.38 58 PRO B C 1
ATOM 3841 O O . PRO B 1 58 ? 2.111 17.609 3.68 1 97.38 58 PRO B O 1
ATOM 3844 N N . GLY B 1 59 ? 0.255 17.969 4.848 1 97.88 59 GLY B N 1
ATOM 3845 C CA . GLY B 1 59 ? -0.606 17.672 3.713 1 97.88 59 GLY B CA 1
ATOM 3846 C C . GLY B 1 59 ? -1.198 16.281 3.754 1 97.88 59 GLY B C 1
ATOM 3847 O O . GLY B 1 59 ? -1.732 15.789 2.754 1 97.88 59 GLY B O 1
ATOM 3848 N N . PHE B 1 60 ? -1.094 15.656 4.879 1 97.81 60 PHE B N 1
ATOM 3849 C CA . PHE B 1 60 ? -1.679 14.328 5.023 1 97.81 60 PHE B CA 1
ATOM 3850 C C . PHE B 1 60 ? -2.756 14.328 6.105 1 97.81 60 PHE B C 1
ATOM 3852 O O . PHE B 1 60 ? -2.619 15 7.125 1 97.81 60 PHE B O 1
ATOM 3859 N N . GLY B 1 61 ? -3.801 13.594 5.871 1 97.25 61 GLY B N 1
ATOM 3860 C CA . GLY B 1 61 ? -4.84 13.422 6.875 1 97.25 61 GLY B CA 1
ATOM 3861 C C . GLY B 1 61 ? -4.438 12.477 7.992 1 97.25 61 GLY B C 1
ATOM 3862 O O . GLY B 1 61 ? -3.428 11.781 7.891 1 97.25 61 GLY B O 1
ATOM 3863 N N . ALA B 1 62 ? -5.219 12.477 9.055 1 98.06 62 ALA B N 1
ATOM 3864 C CA . ALA B 1 62 ? -4.973 11.594 10.18 1 98.06 62 ALA B CA 1
ATOM 3865 C C . ALA B 1 62 ? -5.129 10.125 9.773 1 98.06 62 ALA B C 1
ATOM 3867 O O . ALA B 1 62 ? -5.801 9.82 8.789 1 98.06 62 ALA B O 1
ATOM 3868 N N . PRO B 1 63 ? -4.453 9.266 10.516 1 97.19 63 PRO B N 1
ATOM 3869 C CA . PRO B 1 63 ? -4.59 7.84 10.211 1 97.19 63 PRO B CA 1
ATOM 3870 C C . PRO B 1 63 ? -6.031 7.352 10.305 1 97.19 63 PRO B C 1
ATOM 3872 O O . PRO B 1 63 ? -6.82 7.891 11.086 1 97.19 63 PRO B O 1
ATOM 3875 N N . ARG B 1 64 ? -6.383 6.395 9.523 1 97.38 64 ARG B N 1
ATOM 3876 C CA . ARG B 1 64 ? -7.637 5.645 9.57 1 97.38 64 ARG B CA 1
ATOM 3877 C C . ARG B 1 64 ? -7.426 4.277 10.211 1 97.38 64 ARG B C 1
ATOM 3879 O O . ARG B 1 64 ? -6.957 3.344 9.555 1 97.38 64 ARG B O 1
ATOM 3886 N N . PRO B 1 65 ? -7.801 4.141 11.453 1 96.38 65 PRO B N 1
ATOM 3887 C CA . PRO B 1 65 ? -7.492 2.9 12.164 1 96.38 65 PRO B CA 1
ATOM 3888 C C . PRO B 1 65 ? -8.289 1.707 11.641 1 96.38 65 PRO B C 1
ATOM 3890 O O . PRO B 1 65 ? -9.477 1.841 11.336 1 96.38 65 PRO B O 1
ATOM 3893 N N . THR B 1 66 ? -7.637 0.572 11.547 1 95.06 66 THR B N 1
ATOM 3894 C CA . THR B 1 66 ? -8.32 -0.657 11.164 1 95.06 66 THR B CA 1
ATOM 3895 C C . THR B 1 66 ? -8.352 -1.645 12.328 1 95.06 66 THR B C 1
ATOM 3897 O O . THR B 1 66 ? -9.008 -2.688 12.242 1 95.06 66 THR B O 1
ATOM 3900 N N . ALA B 1 67 ? -7.645 -1.386 13.336 1 94.25 67 ALA B N 1
ATOM 3901 C CA . ALA B 1 67 ? -7.602 -2.17 14.57 1 94.25 67 ALA B CA 1
ATOM 3902 C C . ALA B 1 67 ? -7.094 -1.331 15.734 1 94.25 67 ALA B C 1
ATOM 3904 O O . ALA B 1 67 ? -6.555 -0.239 15.539 1 94.25 67 ALA B O 1
ATOM 3905 N N . ARG B 1 68 ? -7.398 -1.768 17 1 96.12 68 ARG B N 1
ATOM 3906 C CA . ARG B 1 68 ? -6.793 -1.207 18.219 1 96.12 68 ARG B CA 1
ATOM 3907 C C . ARG B 1 68 ? -5.34 -1.647 18.359 1 96.12 68 ARG B C 1
ATOM 3909 O O . ARG B 1 68 ? -5.039 -2.584 19.094 1 96.12 68 ARG B O 1
ATOM 3916 N N . SER B 1 69 ? -4.449 -0.903 17.625 1 95.75 69 SER B N 1
ATOM 3917 C CA . SER B 1 69 ? -3.051 -1.317 17.547 1 95.75 69 SER B CA 1
ATOM 3918 C C . SER B 1 69 ? -2.113 -0.114 17.609 1 95.75 69 SER B C 1
ATOM 3920 O O . SER B 1 69 ? -2.566 1.032 17.594 1 95.75 69 SER B O 1
ATOM 3922 N N . GLY B 1 70 ? -0.817 -0.354 17.797 1 97.06 70 GLY B N 1
ATOM 3923 C CA . GLY B 1 70 ? 0.187 0.698 17.797 1 97.06 70 GLY B CA 1
ATOM 3924 C C . GLY B 1 70 ? -0.003 1.708 18.906 1 97.06 70 GLY B C 1
ATOM 3925 O O . GLY B 1 70 ? -0.319 1.338 20.047 1 97.06 70 GLY B O 1
ATOM 3926 N N . TRP B 1 71 ? 0.281 2.941 18.531 1 98.56 71 TRP B N 1
ATOM 3927 C CA . TRP B 1 71 ? 0.199 3.984 19.547 1 98.56 71 TRP B CA 1
ATOM 3928 C C . TRP B 1 71 ? -1.239 4.172 20.016 1 98.56 71 TRP B C 1
ATOM 3930 O O . TRP B 1 71 ? -1.478 4.582 21.156 1 98.56 71 TRP B O 1
ATOM 3940 N N . LEU B 1 72 ? -2.225 3.814 19.219 1 98.62 72 LEU B N 1
ATOM 3941 C CA . LEU B 1 72 ? -3.629 3.924 19.594 1 98.62 72 LEU B CA 1
ATOM 3942 C C . LEU B 1 72 ? -3.957 2.975 20.734 1 98.62 72 LEU B C 1
ATOM 3944 O O . LEU B 1 72 ? -4.711 3.33 21.656 1 98.62 72 LEU B O 1
ATOM 3948 N N . LYS B 1 73 ? -3.379 1.718 20.609 1 98.31 73 LYS B N 1
ATOM 3949 C CA . LYS B 1 73 ? -3.588 0.745 21.672 1 98.31 73 LYS B CA 1
ATOM 3950 C C . LYS B 1 73 ? -3.141 1.303 23.031 1 98.31 73 LYS B C 1
ATOM 3952 O O . LYS B 1 73 ? -3.85 1.17 24.031 1 98.31 73 LYS B O 1
ATOM 3957 N N . ARG B 1 74 ? -2.021 1.947 23.016 1 98.69 74 ARG B N 1
ATOM 3958 C CA . ARG B 1 74 ? -1.486 2.508 24.25 1 98.69 74 ARG B CA 1
ATOM 3959 C C . ARG B 1 74 ? -2.277 3.74 24.688 1 98.69 74 ARG B C 1
ATOM 3961 O O . ARG B 1 74 ? -2.562 3.918 25.859 1 98.69 74 ARG B O 1
ATOM 3968 N N . ALA B 1 75 ? -2.602 4.617 23.781 1 98.81 75 ALA B N 1
ATOM 3969 C CA . ALA B 1 75 ? -3.289 5.871 24.078 1 98.81 75 ALA B CA 1
ATOM 3970 C C . ALA B 1 75 ? -4.664 5.613 24.688 1 98.81 75 ALA B C 1
ATOM 3972 O O . ALA B 1 75 ? -5.066 6.285 25.641 1 98.81 75 ALA B O 1
ATOM 3973 N N . LEU B 1 76 ? -5.344 4.633 24.188 1 98.62 76 LEU B N 1
ATOM 3974 C CA . LEU B 1 76 ? -6.738 4.379 24.547 1 98.62 76 LEU B CA 1
ATOM 3975 C C . LEU B 1 76 ? -6.84 3.805 25.953 1 98.62 76 LEU B C 1
ATOM 3977 O O . LEU B 1 76 ? -7.934 3.738 26.516 1 98.62 76 LEU B O 1
ATOM 3981 N N . GLN B 1 77 ? -5.691 3.447 26.516 1 98.06 77 GLN B N 1
ATOM 3982 C CA . GLN B 1 77 ? -5.688 3.006 27.906 1 98.06 77 GLN B CA 1
ATOM 3983 C C . GLN B 1 77 ? -6.023 4.156 28.844 1 98.06 77 GLN B C 1
ATOM 3985 O O . GLN B 1 77 ? -6.535 3.938 29.953 1 98.06 77 GLN B O 1
ATOM 3990 N N . GLU B 1 78 ? -5.773 5.395 28.406 1 97.31 78 GLU B N 1
ATOM 3991 C CA . GLU B 1 78 ? -5.934 6.469 29.375 1 97.31 78 GLU B CA 1
ATOM 3992 C C . GLU B 1 78 ? -6.559 7.707 28.734 1 97.31 78 GLU B C 1
ATOM 3994 O O . GLU B 1 78 ? -6.953 8.641 29.438 1 97.31 78 GLU B O 1
ATOM 3999 N N . PHE B 1 79 ? -6.727 7.699 27.406 1 98.69 79 PHE B N 1
ATOM 4000 C CA . PHE B 1 79 ? -7.188 8.906 26.734 1 98.69 79 PHE B CA 1
ATOM 4001 C C . PHE B 1 79 ? -8.414 8.609 25.875 1 98.69 79 PHE B C 1
ATOM 4003 O O . PHE B 1 79 ? -8.633 7.461 25.469 1 98.69 79 PHE B O 1
ATOM 4010 N N . ARG B 1 80 ? -9.203 9.656 25.625 1 98.56 80 ARG B N 1
ATOM 4011 C CA . ARG B 1 80 ? -9.961 9.781 24.375 1 98.56 80 ARG B CA 1
ATOM 4012 C C . ARG B 1 80 ? -9.109 10.398 23.281 1 98.56 80 ARG B C 1
ATOM 4014 O O . ARG B 1 80 ? -8.414 11.391 23.5 1 98.56 80 ARG B O 1
ATOM 4021 N N . VAL B 1 81 ? -9.172 9.789 22.141 1 98.88 81 VAL B N 1
ATOM 4022 C CA . VAL B 1 81 ? -8.258 10.227 21.094 1 98.88 81 VAL B CA 1
ATOM 4023 C C . VAL B 1 81 ? -9.039 11 20.016 1 98.88 81 VAL B C 1
ATOM 4025 O O . VAL B 1 81 ? -10.141 10.602 19.641 1 98.88 81 VAL B O 1
ATOM 4028 N N . LEU B 1 82 ? -8.508 12.125 19.625 1 98.88 82 LEU B N 1
ATOM 4029 C CA . LEU B 1 82 ? -9.023 12.859 18.469 1 98.88 82 LEU B CA 1
ATOM 4030 C C . LEU B 1 82 ? -8.055 12.766 17.297 1 98.88 82 LEU B C 1
ATOM 4032 O O . LEU B 1 82 ? -6.91 13.203 17.391 1 98.88 82 LEU B O 1
ATOM 4036 N N . LEU B 1 83 ? -8.492 12.125 16.25 1 98.81 83 LEU B N 1
ATOM 4037 C CA . LEU B 1 83 ? -7.781 12.109 14.984 1 98.81 83 LEU B CA 1
ATOM 4038 C C . LEU B 1 83 ? -8.281 13.219 14.062 1 98.81 83 LEU B C 1
ATOM 4040 O O . LEU B 1 83 ? -9.367 13.109 13.484 1 98.81 83 LEU B O 1
ATOM 4044 N N . LEU B 1 84 ? -7.445 14.219 13.875 1 98.69 84 LEU B N 1
ATOM 4045 C CA . LEU B 1 84 ? -7.844 15.398 13.125 1 98.69 84 LEU B CA 1
ATOM 4046 C C . LEU B 1 84 ? -7.246 15.383 11.727 1 98.69 84 LEU B C 1
ATOM 4048 O O . LEU B 1 84 ? -6.023 15.305 11.57 1 98.69 84 LEU B O 1
ATOM 4052 N N . ASP B 1 85 ? -8.125 15.352 10.734 1 98.62 85 ASP B N 1
ATOM 4053 C CA . ASP B 1 85 ? -7.629 15.758 9.422 1 98.62 85 ASP B CA 1
ATOM 4054 C C . ASP B 1 85 ? -7.301 17.25 9.406 1 98.62 85 ASP B C 1
ATOM 4056 O O . ASP B 1 85 ? -8.203 18.094 9.453 1 98.62 85 ASP B O 1
ATOM 4060 N N . GLN B 1 86 ? -6.047 17.516 9.367 1 98.81 86 GLN B N 1
ATOM 4061 C CA . GLN B 1 86 ? -5.652 18.922 9.297 1 98.81 86 GLN B CA 1
ATOM 4062 C C . GLN B 1 86 ? -6.25 19.609 8.07 1 98.81 86 GLN B C 1
ATOM 4064 O O . GLN B 1 86 ? -6.555 18.938 7.074 1 98.81 86 GLN B O 1
ATOM 4069 N N . ARG B 1 87 ? -6.531 20.969 8.227 1 98.75 87 ARG B N 1
ATOM 4070 C CA . ARG B 1 87 ? -7.156 21.703 7.137 1 98.75 87 ARG B CA 1
ATOM 4071 C C . ARG B 1 87 ? -6.488 21.375 5.805 1 98.75 87 ARG B C 1
ATOM 4073 O O . ARG B 1 87 ? -5.258 21.312 5.719 1 98.75 87 ARG B O 1
ATOM 4080 N N . GLY B 1 88 ? -7.312 21.109 4.758 1 98.38 88 GLY B N 1
ATOM 4081 C CA . GLY B 1 88 ? -6.836 20.844 3.41 1 98.38 88 GLY B CA 1
ATOM 4082 C C . GLY B 1 88 ? -6.508 19.391 3.166 1 98.38 88 GLY B C 1
ATOM 4083 O O . GLY B 1 88 ? -6.129 19.016 2.057 1 98.38 88 GLY B O 1
ATOM 4084 N N . THR B 1 89 ? -6.672 18.516 4.172 1 98.19 89 THR B N 1
ATOM 4085 C CA . THR B 1 89 ? -6.285 17.109 4.043 1 98.19 89 THR B CA 1
ATOM 4086 C C . THR B 1 89 ? -7.465 16.203 4.367 1 98.19 89 THR B C 1
ATOM 4088 O O . THR B 1 89 ? -8.43 16.625 5 1 98.19 89 THR B O 1
ATOM 4091 N N . GLY B 1 90 ? -7.352 14.938 3.883 1 97 90 GLY B N 1
ATOM 4092 C CA . GLY B 1 90 ? -8.383 13.969 4.203 1 97 90 GLY B CA 1
ATOM 4093 C C . GLY B 1 90 ? -9.781 14.438 3.854 1 97 90 GLY B C 1
ATOM 4094 O O . GLY B 1 90 ? -10.039 14.828 2.713 1 97 90 GLY B O 1
ATOM 4095 N N . ASN B 1 91 ? -10.594 14.516 4.926 1 97.12 91 ASN B N 1
ATOM 4096 C CA . ASN B 1 91 ? -11.977 14.93 4.715 1 97.12 91 ASN B CA 1
ATOM 4097 C C . ASN B 1 91 ? -12.211 16.359 5.188 1 97.12 91 ASN B C 1
ATOM 4099 O O . ASN B 1 91 ? -13.352 16.828 5.246 1 97.12 91 ASN B O 1
ATOM 4103 N N . SER B 1 92 ? -11.109 17.031 5.527 1 98.25 92 SER B N 1
ATOM 4104 C CA . SER B 1 92 ? -11.195 18.438 5.918 1 98.25 92 SER B CA 1
ATOM 4105 C C . SER B 1 92 ? -11 19.359 4.719 1 98.25 92 SER B C 1
ATOM 4107 O O . SER B 1 92 ? -9.891 19.844 4.477 1 98.25 92 SER B O 1
ATOM 4109 N N . THR B 1 93 ? -11.992 19.641 4.012 1 97.56 93 THR B N 1
ATOM 4110 C CA . THR B 1 93 ? -11.93 20.5 2.828 1 97.56 93 THR B CA 1
ATOM 4111 C C . THR B 1 93 ? -10.625 20.266 2.07 1 97.56 93 THR B C 1
ATOM 4113 O O . THR B 1 93 ? -9.781 21.172 1.997 1 97.56 93 THR B O 1
ATOM 4116 N N . PRO B 1 94 ? -10.523 19.156 1.434 1 97.56 94 PRO B N 1
ATOM 4117 C CA . PRO B 1 94 ? -9.227 18.766 0.857 1 97.56 94 PRO B CA 1
ATOM 4118 C C . PRO B 1 94 ? -8.812 19.672 -0.303 1 97.56 94 PRO B C 1
ATOM 4120 O O . PRO B 1 94 ? -9.656 20.078 -1.104 1 97.56 94 PRO B O 1
ATOM 4123 N N . VAL B 1 95 ? -7.539 19.953 -0.335 1 97.69 95 VAL B N 1
ATOM 4124 C CA . VAL B 1 95 ? -6.945 20.781 -1.387 1 97.69 95 VAL B CA 1
ATOM 4125 C C . VAL B 1 95 ? -6.531 19.891 -2.561 1 97.69 95 VAL B C 1
ATOM 4127 O O . VAL B 1 95 ? -5.965 18.812 -2.365 1 97.69 95 VAL B O 1
ATOM 4130 N N . SER B 1 96 ? -6.859 20.266 -3.752 1 96.81 96 SER B N 1
ATOM 4131 C CA . SER B 1 96 ? -6.402 19.703 -5.02 1 96.81 96 SER B CA 1
ATOM 4132 C C . SER B 1 96 ? -6.418 20.766 -6.125 1 96.81 96 SER B C 1
ATOM 4134 O O . SER B 1 96 ? -7 21.828 -5.961 1 96.81 96 SER B O 1
ATOM 4136 N N . ALA B 1 97 ? -5.676 20.438 -7.172 1 96.56 97 ALA B N 1
ATOM 4137 C CA . ALA B 1 97 ? -5.719 21.344 -8.312 1 96.56 97 ALA B CA 1
ATOM 4138 C C . ALA B 1 97 ? -7.152 21.547 -8.805 1 96.56 97 ALA B C 1
ATOM 4140 O O . ALA B 1 97 ? -7.547 22.672 -9.148 1 96.56 97 ALA B O 1
ATOM 4141 N N . GLN B 1 98 ? -7.898 20.5 -8.797 1 95.38 98 GLN B N 1
ATOM 4142 C CA . GLN B 1 98 ? -9.289 20.531 -9.234 1 95.38 98 GLN B CA 1
ATOM 4143 C C . GLN B 1 98 ? -10.125 21.438 -8.328 1 95.38 98 GLN B C 1
ATOM 4145 O O . GLN B 1 98 ? -10.922 22.25 -8.805 1 95.38 98 GLN B O 1
ATOM 4150 N N . ALA B 1 99 ? -9.969 21.312 -7.07 1 96.25 99 ALA B N 1
ATOM 4151 C CA . ALA B 1 99 ? -10.75 22.062 -6.094 1 96.25 99 ALA B CA 1
ATOM 4152 C C . ALA B 1 99 ? -10.453 23.562 -6.195 1 96.25 99 ALA B C 1
ATOM 4154 O O . ALA B 1 99 ? -11.312 24.391 -5.895 1 96.25 99 ALA B O 1
ATOM 4155 N N . LEU B 1 100 ? -9.266 23.891 -6.684 1 97.75 100 LEU B N 1
ATOM 4156 C CA . LEU B 1 100 ? -8.852 25.281 -6.707 1 97.75 100 LEU B CA 1
ATOM 4157 C C . LEU B 1 100 ? -8.914 25.859 -8.117 1 97.75 100 LEU B C 1
ATOM 4159 O O . LEU B 1 100 ? -8.531 27 -8.352 1 97.75 100 LEU B O 1
ATOM 4163 N N . ALA B 1 101 ? -9.422 25.078 -9.062 1 96.88 101 ALA B N 1
ATOM 4164 C CA . ALA B 1 101 ? -9.359 25.422 -10.477 1 96.88 101 ALA B CA 1
ATOM 4165 C C . ALA B 1 101 ? -10.141 26.703 -10.766 1 96.88 101 ALA B C 1
ATOM 4167 O O . ALA B 1 101 ? -9.844 27.422 -11.734 1 96.88 101 ALA B O 1
ATOM 4168 N N . HIS B 1 102 ? -11.117 27 -9.961 1 97.31 102 HIS B N 1
ATOM 4169 C CA . HIS B 1 102 ? -11.969 28.156 -10.195 1 97.31 102 HIS B CA 1
ATOM 4170 C C . HIS B 1 102 ? -11.273 29.453 -9.75 1 97.31 102 HIS B C 1
ATOM 4172 O O . HIS B 1 102 ? -11.75 30.547 -10.047 1 97.31 102 HIS B O 1
ATOM 4178 N N . LEU B 1 103 ? -10.133 29.375 -9.102 1 98.5 103 LEU B N 1
ATOM 4179 C CA . LEU B 1 103 ? -9.398 30.531 -8.578 1 98.5 103 LEU B CA 1
ATOM 4180 C C . LEU B 1 103 ? -8.25 30.891 -9.508 1 98.5 103 LEU B C 1
ATOM 4182 O O . LEU B 1 103 ? -7.645 30.016 -10.141 1 98.5 103 LEU B O 1
ATOM 4186 N N . THR B 1 104 ? -7.926 32.188 -9.586 1 98.5 104 THR B N 1
ATOM 4187 C CA . THR B 1 104 ? -6.711 32.656 -10.258 1 98.5 104 THR B CA 1
ATOM 4188 C C . THR B 1 104 ? -5.477 32.25 -9.461 1 98.5 104 THR B C 1
ATOM 4190 O O . THR B 1 104 ? -5.574 31.906 -8.273 1 98.5 104 THR B O 1
ATOM 4193 N N . PRO B 1 105 ? -4.336 32.25 -10.07 1 98.38 105 PRO B N 1
ATOM 4194 C CA . PRO B 1 105 ? -3.115 31.891 -9.336 1 98.38 105 PRO B CA 1
ATOM 4195 C C . PRO B 1 105 ? -2.916 32.719 -8.078 1 98.38 105 PRO B C 1
ATOM 4197 O O . PRO B 1 105 ? -2.531 32.188 -7.031 1 98.38 105 PRO B O 1
ATOM 4200 N N . THR B 1 106 ? -3.182 34 -8.164 1 98.62 106 THR B N 1
ATOM 4201 C CA . THR B 1 106 ? -3.051 34.844 -7.004 1 98.62 106 THR B CA 1
ATOM 4202 C C . THR B 1 106 ? -4.047 34.469 -5.918 1 98.62 106 THR B C 1
ATOM 4204 O O . THR B 1 106 ? -3.699 34.406 -4.734 1 98.62 106 THR B O 1
ATOM 4207 N N . GLU B 1 107 ? -5.234 34.125 -6.359 1 98.62 107 GLU B N 1
ATOM 4208 C CA . GLU B 1 107 ? -6.258 33.688 -5.414 1 98.62 107 GLU B CA 1
ATOM 4209 C C . GLU B 1 107 ? -5.906 32.344 -4.809 1 98.62 107 GLU B C 1
ATOM 4211 O O . GLU B 1 107 ? -6.18 32.094 -3.633 1 98.62 107 GLU B O 1
ATOM 4216 N N . GLN B 1 108 ? -5.355 31.469 -5.648 1 98.75 108 GLN B N 1
ATOM 4217 C CA . GLN B 1 108 ? -4.891 30.188 -5.137 1 98.75 108 GLN B CA 1
ATOM 4218 C C . GLN B 1 108 ? -3.85 30.375 -4.035 1 98.75 108 GLN B C 1
ATOM 4220 O O . GLN B 1 108 ? -3.943 29.75 -2.975 1 98.75 108 GLN B O 1
ATOM 4225 N N . ALA B 1 109 ? -2.863 31.188 -4.297 1 98.69 109 ALA B N 1
ATOM 4226 C CA . ALA B 1 109 ? -1.811 31.453 -3.32 1 98.69 109 ALA B CA 1
ATOM 4227 C C . ALA B 1 109 ? -2.389 32.062 -2.041 1 98.69 109 ALA B C 1
ATOM 4229 O O . ALA B 1 109 ? -1.99 31.672 -0.937 1 98.69 109 ALA B O 1
ATOM 4230 N N . ASP B 1 110 ? -3.35 33 -2.213 1 98.19 110 ASP B N 1
ATOM 4231 C CA . ASP B 1 110 ? -3.996 33.625 -1.071 1 98.19 110 ASP B CA 1
ATOM 4232 C C . ASP B 1 110 ? -4.781 32.625 -0.243 1 98.19 110 ASP B C 1
ATOM 4234 O O . ASP B 1 110 ? -4.832 32.719 0.984 1 98.19 110 ASP B O 1
ATOM 4238 N N . TYR B 1 111 ? -5.414 31.703 -0.935 1 98.56 111 TYR B N 1
ATOM 4239 C CA . TYR B 1 111 ? -6.156 30.625 -0.271 1 98.56 111 TYR B CA 1
ATOM 4240 C C . TYR B 1 111 ? -5.211 29.703 0.482 1 98.56 111 TYR B C 1
ATOM 4242 O O . TYR B 1 111 ? -5.414 29.422 1.667 1 98.56 111 TYR B O 1
ATOM 4250 N N . LEU B 1 112 ? -4.148 29.297 -0.166 1 98.62 112 LEU B N 1
ATOM 4251 C CA . LEU B 1 112 ? -3.26 28.234 0.31 1 98.62 112 LEU B CA 1
ATOM 4252 C C . LEU B 1 112 ? -2.412 28.734 1.479 1 98.62 112 LEU B C 1
ATOM 4254 O O . LEU B 1 112 ? -2.004 27.938 2.332 1 98.62 112 LEU B O 1
ATOM 4258 N N . ARG B 1 113 ? -2.191 30 1.571 1 97.94 113 ARG B N 1
ATOM 4259 C CA . ARG B 1 113 ? -1.352 30.547 2.637 1 97.94 113 ARG B CA 1
ATOM 4260 C C . ARG B 1 113 ? -1.979 30.297 4.004 1 97.94 113 ARG B C 1
ATOM 4262 O O . ARG B 1 113 ? -1.298 30.375 5.031 1 97.94 113 ARG B O 1
ATOM 4269 N N . HIS B 1 114 ? -3.275 29.922 4.066 1 98.38 114 HIS B N 1
ATOM 4270 C CA . HIS B 1 114 ? -4.004 29.766 5.32 1 98.38 114 HIS B CA 1
ATOM 4271 C C . HIS B 1 114 ? -3.936 28.312 5.809 1 98.38 114 HIS B C 1
ATOM 4273 O O . HIS B 1 114 ? -4.609 27.953 6.773 1 98.38 114 HIS B O 1
ATOM 4279 N N . PHE B 1 115 ? -3.135 27.469 5.207 1 98.5 115 PHE B N 1
ATOM 4280 C CA . PHE B 1 115 ? -3.158 26.047 5.531 1 98.5 115 PHE B CA 1
ATOM 4281 C C . PHE B 1 115 ? -1.862 25.641 6.215 1 98.5 115 PHE B C 1
ATOM 4283 O O . PHE B 1 115 ? -1.458 24.469 6.133 1 98.5 115 PHE B O 1
ATOM 4290 N N . ARG B 1 116 ? -1.219 26.531 6.934 1 97.56 116 ARG B N 1
ATOM 4291 C CA . ARG B 1 116 ? 0.027 26.266 7.645 1 97.56 116 ARG B CA 1
ATOM 4292 C C . ARG B 1 116 ? -0.239 25.953 9.117 1 97.56 116 ARG B C 1
ATOM 4294 O O . ARG B 1 116 ? -1.394 25.859 9.539 1 97.56 116 ARG B O 1
ATOM 4301 N N . ALA B 1 117 ? 0.835 25.734 9.875 1 98.44 117 ALA B N 1
ATOM 4302 C CA . ALA B 1 117 ? 0.787 25.25 11.25 1 98.44 117 ALA B CA 1
ATOM 4303 C C . ALA B 1 117 ? -0 26.203 12.148 1 98.44 117 ALA B C 1
ATOM 4305 O O . ALA B 1 117 ? -0.712 25.766 13.055 1 98.44 117 ALA B O 1
ATOM 4306 N N . ASP B 1 118 ? 0.097 27.531 11.953 1 98 118 ASP B N 1
ATOM 4307 C CA . ASP B 1 118 ? -0.591 28.5 12.797 1 98 118 ASP B CA 1
ATOM 4308 C C . ASP B 1 118 ? -2.104 28.297 12.742 1 98 118 ASP B C 1
ATOM 4310 O O . ASP B 1 118 ? -2.773 28.297 13.781 1 98 118 ASP B O 1
ATOM 4314 N N . ASN B 1 119 ? -2.605 28.031 11.523 1 98.44 119 ASN B N 1
ATOM 4315 C CA . ASN B 1 119 ? -4.047 27.828 11.391 1 98.44 119 ASN B CA 1
ATOM 4316 C C . ASN B 1 119 ? -4.453 26.406 11.773 1 98.44 119 ASN B C 1
ATOM 4318 O O . ASN B 1 119 ? -5.562 26.188 12.266 1 98.44 119 ASN B O 1
ATOM 4322 N N . ILE B 1 120 ? -3.588 25.438 11.562 1 98.75 120 ILE B N 1
ATOM 4323 C CA . ILE B 1 120 ? -3.863 24.078 12.008 1 98.75 120 ILE B CA 1
ATOM 4324 C C . ILE B 1 120 ? -4.066 24.062 13.523 1 98.75 120 ILE B C 1
ATOM 4326 O O . ILE B 1 120 ? -4.996 23.438 14.023 1 98.75 120 ILE B O 1
ATOM 4330 N N . VAL B 1 121 ? -3.221 24.781 14.258 1 98.81 121 VAL B N 1
ATOM 4331 C CA . VAL B 1 121 ? -3.295 24.859 15.711 1 98.81 121 VAL B CA 1
ATOM 4332 C C . VAL B 1 121 ? -4.578 25.562 16.125 1 98.81 121 VAL B C 1
ATOM 4334 O O . VAL B 1 121 ? -5.242 25.156 17.078 1 98.81 121 VAL B O 1
ATOM 4337 N N . ARG B 1 122 ? -4.941 26.625 15.422 1 98.81 122 ARG B N 1
ATOM 4338 C CA . ARG B 1 122 ? -6.176 27.344 15.734 1 98.81 122 ARG B CA 1
ATOM 4339 C C . ARG B 1 122 ? -7.398 26.484 15.445 1 98.81 122 ARG B C 1
ATOM 4341 O O . ARG B 1 122 ? -8.406 26.578 16.141 1 98.81 122 ARG B O 1
ATOM 4348 N N . ASP B 1 123 ? -7.332 25.672 14.352 1 98.88 123 ASP B N 1
ATOM 4349 C CA . ASP B 1 123 ? -8.367 24.672 14.125 1 98.88 123 ASP B CA 1
ATOM 4350 C C . ASP B 1 123 ? -8.5 23.734 15.32 1 98.88 123 ASP B C 1
ATOM 4352 O O . ASP B 1 123 ? -9.609 23.422 15.75 1 98.88 123 ASP B O 1
ATOM 4356 N N . ALA B 1 124 ? -7.344 23.234 15.812 1 98.81 124 ALA B N 1
ATOM 4357 C CA . ALA B 1 124 ? -7.328 22.344 16.969 1 98.81 124 ALA B CA 1
ATOM 4358 C C . ALA B 1 124 ? -7.992 23 18.172 1 98.81 124 ALA B C 1
ATOM 4360 O O . ALA B 1 124 ? -8.719 22.328 18.922 1 98.81 124 ALA B O 1
ATOM 4361 N N . GLU B 1 125 ? -7.766 24.266 18.391 1 98.56 125 GLU B N 1
ATOM 4362 C CA . GLU B 1 125 ? -8.367 24.984 19.516 1 98.56 125 GLU B CA 1
ATOM 4363 C C . GLU B 1 125 ? -9.891 25.047 19.375 1 98.56 125 GLU B C 1
ATOM 4365 O O . GLU B 1 125 ? -10.617 25.031 20.359 1 98.56 125 GLU B O 1
ATOM 4370 N N . CYS B 1 126 ? -10.336 25.172 18.125 1 98.56 126 CYS B N 1
ATOM 4371 C CA . CYS B 1 126 ? -11.781 25.125 17.906 1 98.56 126 CYS B CA 1
ATOM 4372 C C . CYS B 1 126 ? -12.359 23.797 18.359 1 98.56 126 CYS B C 1
ATOM 4374 O O . CYS B 1 126 ? -13.43 23.766 18.984 1 98.56 126 CYS B O 1
ATOM 4376 N N . TRP B 1 127 ? -11.68 22.719 18.094 1 98.62 127 TRP B N 1
ATOM 4377 C CA . TRP B 1 127 ? -12.109 21.406 18.562 1 98.62 127 TRP B CA 1
ATOM 4378 C C . TRP B 1 127 ? -12.039 21.312 20.078 1 98.62 127 TRP B C 1
ATOM 4380 O O . TRP B 1 127 ? -12.945 20.797 20.719 1 98.62 127 TRP B O 1
ATOM 4390 N N . ARG B 1 128 ? -10.938 21.812 20.688 1 98.56 128 ARG B N 1
ATOM 4391 C CA . ARG B 1 128 ? -10.75 21.75 22.125 1 98.56 128 ARG B CA 1
ATOM 4392 C C . ARG B 1 128 ? -11.883 22.469 22.859 1 98.56 128 ARG B C 1
ATOM 4394 O O . ARG B 1 128 ? -12.398 21.969 23.859 1 98.56 128 ARG B O 1
ATOM 4401 N N . ALA B 1 129 ? -12.211 23.594 22.312 1 97.69 129 ALA B N 1
ATOM 4402 C CA . ALA B 1 129 ? -13.281 24.391 22.922 1 97.69 129 ALA B CA 1
ATOM 4403 C C . ALA B 1 129 ? -14.586 23.609 22.969 1 97.69 129 ALA B C 1
ATOM 4405 O O . ALA B 1 129 ? -15.383 23.781 23.906 1 97.69 129 ALA B O 1
ATOM 4406 N N . GLN B 1 130 ? -14.766 22.734 22.078 1 96.94 130 GLN B N 1
ATOM 4407 C CA . GLN B 1 130 ? -15.992 21.938 22 1 96.94 130 GLN B CA 1
ATOM 4408 C C . GLN B 1 130 ? -15.875 20.672 22.828 1 96.94 130 GLN B C 1
ATOM 4410 O O . GLN B 1 130 ? -16.812 20.312 23.547 1 96.94 130 GLN B O 1
ATOM 4415 N N . LEU B 1 131 ? -14.773 20.016 22.812 1 97.44 131 LEU B N 1
ATOM 4416 C CA . LEU B 1 131 ? -14.648 18.656 23.344 1 97.44 131 LEU B CA 1
ATOM 4417 C C . LEU B 1 131 ? -14.125 18.688 24.766 1 97.44 131 LEU B C 1
ATOM 4419 O O . LEU B 1 131 ? -14.438 17.797 25.562 1 97.44 131 LEU B O 1
ATOM 4423 N N . SER B 1 132 ? -13.32 19.609 25 1 96.75 132 SER B N 1
ATOM 4424 C CA . SER B 1 132 ? -12.672 19.703 26.312 1 96.75 132 SER B CA 1
ATOM 4425 C C . SER B 1 132 ? -12.633 21.141 26.812 1 96.75 132 SER B C 1
ATOM 4427 O O . SER B 1 132 ? -11.57 21.656 27.156 1 96.75 132 SER B O 1
ATOM 4429 N N . PRO B 1 133 ? -13.688 21.797 26.984 1 94.94 133 PRO B N 1
ATOM 4430 C CA . PRO B 1 133 ? -13.734 23.234 27.312 1 94.94 133 PRO B CA 1
ATOM 4431 C C . PRO B 1 133 ? -13.18 23.531 28.703 1 94.94 133 PRO B C 1
ATOM 4433 O O . PRO B 1 133 ? -12.664 24.625 28.953 1 94.94 133 PRO B O 1
ATOM 4436 N N . GLU B 1 134 ? -13.18 22.625 29.625 1 93.25 134 GLU B N 1
ATOM 4437 C CA . GLU B 1 134 ? -12.883 22.922 31.016 1 93.25 134 GLU B CA 1
ATOM 4438 C C . GLU B 1 134 ? -11.484 22.453 31.391 1 93.25 134 GLU B C 1
ATOM 4440 O O . GLU B 1 134 ? -11.031 22.688 32.531 1 93.25 134 GLU B O 1
ATOM 4445 N N . ARG B 1 135 ? -10.875 21.766 30.531 1 94.75 135 ARG B N 1
ATOM 4446 C CA . ARG B 1 135 ? -9.555 21.25 30.875 1 94.75 135 ARG B CA 1
ATOM 4447 C C . ARG B 1 135 ? -8.625 21.266 29.672 1 94.75 135 ARG B C 1
ATOM 4449 O O . ARG B 1 135 ? -9.062 21.094 28.531 1 94.75 135 ARG B O 1
ATOM 4456 N N . PRO B 1 136 ? -7.359 21.438 29.953 1 97.94 136 PRO B N 1
ATOM 4457 C CA . PRO B 1 136 ? -6.371 21.297 28.875 1 97.94 136 PRO B CA 1
ATOM 4458 C C . PRO B 1 136 ? -6.301 19.875 28.312 1 97.94 136 PRO B C 1
ATOM 4460 O O . PRO B 1 136 ? -6.695 18.922 29 1 97.94 136 PRO B O 1
ATOM 4463 N N . TRP B 1 137 ? -5.941 19.781 27.078 1 98.62 137 TRP B N 1
ATOM 4464 C CA . TRP B 1 137 ? -5.809 18.453 26.484 1 98.62 137 TRP B CA 1
ATOM 4465 C C . TRP B 1 137 ? -4.352 18.156 26.156 1 98.62 137 TRP B C 1
ATOM 4467 O O . TRP B 1 137 ? -3.463 18.969 26.438 1 98.62 137 TRP B O 1
ATOM 4477 N N . SER B 1 138 ? -4.039 16.891 25.766 1 98.81 138 SER B N 1
ATOM 4478 C CA . SER B 1 138 ? -2.691 16.422 25.453 1 98.81 138 SER B CA 1
ATOM 4479 C C . SER B 1 138 ? -2.49 16.297 23.953 1 98.81 138 SER B C 1
ATOM 4481 O O . SER B 1 138 ? -3.461 16.172 23.203 1 98.81 138 SER B O 1
ATOM 4483 N N . LEU B 1 139 ? -1.234 16.391 23.547 1 98.88 139 LEU B N 1
ATOM 4484 C CA . LEU B 1 139 ? -0.909 16.281 22.125 1 98.88 139 LEU B CA 1
ATOM 4485 C C . LEU B 1 139 ? 0.035 15.109 21.875 1 98.88 139 LEU B C 1
ATOM 4487 O O . LEU B 1 139 ? 0.897 14.812 22.703 1 98.88 139 LEU B O 1
ATOM 4491 N N . LEU B 1 140 ? -0.144 14.43 20.797 1 98.94 140 LEU B N 1
ATOM 4492 C CA . LEU B 1 140 ? 0.831 13.555 20.156 1 98.94 140 LEU B CA 1
ATOM 4493 C C . LEU B 1 140 ? 1.108 14 18.734 1 98.94 140 LEU B C 1
ATOM 4495 O O . LEU B 1 140 ? 0.21 13.977 17.891 1 98.94 140 LEU B O 1
ATOM 4499 N N . GLY B 1 141 ? 2.305 14.453 18.469 1 98.81 141 GLY B N 1
ATOM 4500 C CA . GLY B 1 141 ? 2.662 14.945 17.141 1 98.81 141 GLY B CA 1
ATOM 4501 C C . GLY B 1 141 ? 3.771 14.148 16.484 1 98.81 141 GLY B C 1
ATOM 4502 O O . GLY B 1 141 ? 4.789 13.852 17.125 1 98.81 141 GLY B O 1
ATOM 4503 N N . GLN B 1 142 ? 3.564 13.773 15.289 1 98.5 142 GLN B N 1
ATOM 4504 C CA . GLN B 1 142 ? 4.547 13.039 14.5 1 98.5 142 GLN B CA 1
ATOM 4505 C C . GLN B 1 142 ? 5.098 13.906 13.367 1 98.5 142 GLN B C 1
ATOM 4507 O O . GLN B 1 142 ? 4.332 14.5 12.609 1 98.5 142 GLN B O 1
ATOM 4512 N N . SER B 1 143 ? 6.508 13.977 13.266 1 98.38 143 SER B N 1
ATOM 4513 C CA . SER B 1 143 ? 7.121 14.719 12.172 1 98.38 143 SER B CA 1
ATOM 4514 C C . SER B 1 143 ? 6.578 16.141 12.094 1 98.38 143 SER B C 1
ATOM 4516 O O . SER B 1 143 ? 6.633 16.891 13.078 1 98.38 143 SER B O 1
ATOM 4518 N N . PHE B 1 144 ? 5.941 16.562 11.008 1 98.69 144 PHE B N 1
ATOM 4519 C CA . PHE B 1 144 ? 5.328 17.875 10.883 1 98.69 144 PHE B CA 1
ATOM 4520 C C . PHE B 1 144 ? 4.332 18.125 12.008 1 98.69 144 PHE B C 1
ATOM 4522 O O . PHE B 1 144 ? 4.199 19.25 12.492 1 98.69 144 PHE B O 1
ATOM 4529 N N . GLY B 1 145 ? 3.674 17.078 12.438 1 98.81 145 GLY B N 1
ATOM 4530 C CA . GLY B 1 145 ? 2.799 17.203 13.594 1 98.81 145 GLY B CA 1
ATOM 4531 C C . GLY B 1 145 ? 3.525 17.656 14.844 1 98.81 145 GLY B C 1
ATOM 4532 O O . GLY B 1 145 ? 2.949 18.328 15.688 1 98.81 145 GLY B O 1
ATOM 4533 N N . GLY B 1 146 ? 4.766 17.219 14.961 1 98.88 146 GLY B N 1
ATOM 4534 C CA . GLY B 1 146 ? 5.594 17.719 16.047 1 98.88 146 GLY B CA 1
ATOM 4535 C C . GLY B 1 146 ? 5.918 19.188 15.914 1 98.88 146 GLY B C 1
ATOM 4536 O O . GLY B 1 146 ? 5.941 19.922 16.906 1 98.88 146 GLY B O 1
ATOM 4537 N N . PHE B 1 147 ? 6.168 19.672 14.648 1 98.81 147 PHE B N 1
ATOM 4538 C CA . PHE B 1 147 ? 6.336 21.109 14.406 1 98.81 147 PHE B CA 1
ATOM 4539 C C . PHE B 1 147 ? 5.105 21.875 14.875 1 98.81 147 PHE B C 1
ATOM 4541 O O . PHE B 1 147 ? 5.23 22.906 15.531 1 98.81 147 PHE B O 1
ATOM 4548 N N . CYS B 1 148 ? 3.965 21.297 14.625 1 98.88 148 CYS B N 1
ATOM 4549 C CA . CYS B 1 148 ? 2.713 21.922 15.031 1 98.88 148 CYS B CA 1
ATOM 4550 C C . CYS B 1 148 ? 2.59 21.984 16.547 1 98.88 148 CYS B C 1
ATOM 4552 O O . CYS B 1 148 ? 2.01 22.922 17.094 1 98.88 148 CYS B O 1
ATOM 4554 N N . CYS B 1 149 ? 3.141 20.984 17.234 1 98.88 149 CYS B N 1
ATOM 4555 C CA . CYS B 1 149 ? 3.113 21 18.688 1 98.88 149 CYS B CA 1
ATOM 4556 C C . CYS B 1 149 ? 3.842 22.219 19.25 1 98.88 149 CYS B C 1
ATOM 4558 O O . CYS B 1 149 ? 3.371 22.844 20.188 1 98.88 149 CYS B O 1
ATOM 4560 N N . LEU B 1 150 ? 4.969 22.547 18.656 1 98.88 150 LEU B N 1
ATOM 4561 C CA . LEU B 1 150 ? 5.703 23.703 19.156 1 98.88 150 LEU B CA 1
ATOM 4562 C C . LEU B 1 150 ? 4.984 25 18.781 1 98.88 150 LEU B C 1
ATOM 4564 O O . LEU B 1 150 ? 5.031 25.969 19.547 1 98.88 150 LEU B O 1
ATOM 4568 N N . THR B 1 151 ? 4.34 25 17.594 1 98.88 151 THR B N 1
ATOM 4569 C CA . THR B 1 151 ? 3.475 26.125 17.281 1 98.88 151 THR B CA 1
ATOM 4570 C C . THR B 1 151 ? 2.365 26.266 18.328 1 98.88 151 THR B C 1
ATOM 4572 O O . THR B 1 151 ? 2.057 27.375 18.766 1 98.88 151 THR B O 1
ATOM 4575 N N . TYR B 1 152 ? 1.814 25.156 18.703 1 98.94 152 TYR B N 1
ATOM 4576 C CA . TYR B 1 152 ? 0.752 25.125 19.703 1 98.94 152 TYR B CA 1
ATOM 4577 C C . TYR B 1 152 ? 1.248 25.656 21.047 1 98.94 152 TYR B C 1
ATOM 4579 O O . TYR B 1 152 ? 0.588 26.484 21.672 1 98.94 152 TYR B O 1
ATOM 4587 N N . LEU B 1 153 ? 2.395 25.266 21.516 1 98.88 153 LEU B N 1
ATOM 4588 C CA . LEU B 1 153 ? 3.004 25.719 22.75 1 98.88 153 LEU B CA 1
ATOM 4589 C C . LEU B 1 153 ? 3.295 27.219 22.703 1 98.88 153 LEU B C 1
ATOM 4591 O O . LEU B 1 153 ? 3.293 27.891 23.734 1 98.88 153 LEU B O 1
ATOM 4595 N N . SER B 1 154 ? 3.545 27.719 21.516 1 98.75 154 SER B N 1
ATOM 4596 C CA . SER B 1 154 ? 3.826 29.141 21.328 1 98.75 154 SER B CA 1
ATOM 4597 C C . SER B 1 154 ? 2.553 29.969 21.406 1 98.75 154 SER B C 1
ATOM 4599 O O . SER B 1 154 ? 2.564 31.078 21.953 1 98.75 154 SER B O 1
ATOM 4601 N N . LEU B 1 155 ? 1.456 29.391 20.891 1 98.31 155 LEU B N 1
ATOM 4602 C CA . LEU B 1 155 ? 0.248 30.188 20.734 1 98.31 155 LEU B CA 1
ATOM 4603 C C . LEU B 1 155 ? -0.712 29.969 21.891 1 98.31 155 LEU B C 1
ATOM 4605 O O . LEU B 1 155 ? -1.368 30.922 22.344 1 98.31 155 LEU B O 1
ATOM 4609 N N . PHE B 1 156 ? -0.82 28.703 22.359 1 98.38 156 PHE B N 1
ATOM 4610 C CA . PHE B 1 156 ? -1.835 28.359 23.344 1 98.38 156 PHE B CA 1
ATOM 4611 C C . PHE B 1 156 ? -1.282 27.391 24.375 1 98.38 156 PHE B C 1
ATOM 4613 O O . PHE B 1 156 ? -1.884 26.344 24.641 1 98.38 156 PHE B O 1
ATOM 4620 N N . PRO B 1 157 ? -0.223 27.75 25.094 1 98.31 157 PRO B N 1
ATOM 4621 C CA . PRO B 1 157 ? 0.32 26.812 26.078 1 98.31 157 PRO B CA 1
ATOM 4622 C C . PRO B 1 157 ? -0.667 26.484 27.188 1 98.31 157 PRO B C 1
ATOM 4624 O O . PRO B 1 157 ? -0.652 25.375 27.734 1 98.31 157 PRO B O 1
ATOM 4627 N N . GLU B 1 158 ? -1.554 27.375 27.516 1 97.56 158 GLU B N 1
ATOM 4628 C CA . GLU B 1 158 ? -2.514 27.203 28.609 1 97.56 158 GLU B CA 1
ATOM 4629 C C . GLU B 1 158 ? -3.547 26.141 28.266 1 97.56 158 GLU B C 1
ATOM 4631 O O . GLU B 1 158 ? -4.234 25.625 29.156 1 97.56 158 GLU B O 1
ATOM 4636 N N . ALA B 1 159 ? -3.635 25.781 27 1 98.44 159 ALA B N 1
ATOM 4637 C CA . ALA B 1 159 ? -4.621 24.797 26.547 1 98.44 159 ALA B CA 1
ATOM 4638 C C . ALA B 1 159 ? -4.066 23.391 26.609 1 98.44 159 ALA B C 1
ATOM 4640 O O . ALA B 1 159 ? -4.777 22.422 26.328 1 98.44 159 ALA B O 1
ATOM 4641 N N . LEU B 1 160 ? -2.814 23.203 27.078 1 98.75 160 LEU B N 1
ATOM 4642 C CA . LEU B 1 160 ? -2.15 21.922 26.938 1 98.75 160 LEU B CA 1
ATOM 4643 C C . LEU B 1 160 ? -1.785 21.344 28.297 1 98.75 160 LEU B C 1
ATOM 4645 O O . LEU B 1 160 ? -1.35 22.078 29.188 1 98.75 160 LEU B O 1
ATOM 4649 N N . ARG B 1 161 ? -2.041 20.062 28.422 1 98.12 161 ARG B N 1
ATOM 4650 C CA . ARG B 1 161 ? -1.697 19.359 29.641 1 98.12 161 ARG B CA 1
ATOM 4651 C C . ARG B 1 161 ? -0.324 18.703 29.531 1 98.12 161 ARG B C 1
ATOM 4653 O O . ARG B 1 161 ? 0.506 18.828 30.438 1 98.12 161 ARG B O 1
ATOM 4660 N N . GLU B 1 162 ? -0.067 17.953 28.547 1 98.19 162 GLU B N 1
ATOM 4661 C CA . GLU B 1 162 ? 1.188 17.281 28.219 1 98.19 162 GLU B CA 1
ATOM 4662 C C . GLU B 1 162 ? 1.339 17.109 26.703 1 98.19 162 GLU B C 1
ATOM 4664 O O . GLU B 1 162 ? 0.345 17.031 25.984 1 98.19 162 GLU B O 1
ATOM 4669 N N . VAL B 1 163 ? 2.561 17.078 26.25 1 98.81 163 VAL B N 1
ATOM 4670 C CA . VAL B 1 163 ? 2.838 17.016 24.812 1 98.81 163 VAL B CA 1
ATOM 4671 C C . VAL B 1 163 ? 3.844 15.906 24.531 1 98.81 163 VAL B C 1
ATOM 4673 O O . VAL B 1 163 ? 4.883 15.812 25.188 1 98.81 163 VAL B O 1
ATOM 4676 N N . TYR B 1 164 ? 3.527 15.047 23.578 1 98.88 164 TYR B N 1
ATOM 4677 C CA . TYR B 1 164 ? 4.41 13.992 23.094 1 98.88 164 TYR B CA 1
ATOM 4678 C C . TYR B 1 164 ? 4.781 14.227 21.625 1 98.88 164 TYR B C 1
ATOM 4680 O O . TYR B 1 164 ? 3.904 14.445 20.781 1 98.88 164 TYR B O 1
ATOM 4688 N N . ILE B 1 165 ? 6.07 14.195 21.297 1 98.88 165 ILE B N 1
ATOM 4689 C CA . ILE B 1 165 ? 6.52 14.469 19.938 1 98.88 165 ILE B CA 1
ATOM 4690 C C . ILE B 1 165 ? 7.418 13.336 19.453 1 98.88 165 ILE B C 1
ATOM 4692 O O . ILE B 1 165 ? 8.312 12.891 20.172 1 98.88 165 ILE B O 1
ATOM 4696 N N . THR B 1 166 ? 7.176 12.844 18.266 1 98.75 166 THR B N 1
ATOM 4697 C CA . THR B 1 166 ? 8.016 11.82 17.656 1 98.75 166 THR B CA 1
ATOM 4698 C C . THR B 1 166 ? 8.57 12.297 16.312 1 98.75 166 THR B C 1
ATOM 4700 O O . THR B 1 166 ? 7.812 12.57 15.391 1 98.75 166 THR B O 1
ATOM 4703 N N . GLY B 1 167 ? 9.844 12.461 16.219 1 98.06 167 GLY B N 1
ATOM 4704 C CA . GLY B 1 167 ? 10.531 12.797 14.984 1 98.06 167 GLY B CA 1
ATOM 4705 C C . GLY B 1 167 ? 10.141 14.156 14.438 1 98.06 167 GLY B C 1
ATOM 4706 O O . GLY B 1 167 ? 10.078 14.344 13.219 1 98.06 167 GLY B O 1
ATOM 4707 N N . GLY B 1 168 ? 9.836 15.078 15.297 1 98.44 168 GLY B N 1
ATOM 4708 C CA . GLY B 1 168 ? 9.289 16.312 14.75 1 98.44 168 GLY B CA 1
ATOM 4709 C C . GLY B 1 168 ? 9.609 17.531 15.594 1 98.44 168 GLY B C 1
ATOM 4710 O O . GLY B 1 168 ? 8.711 18.25 16.031 1 98.44 168 GLY B O 1
ATOM 4711 N N . ILE B 1 169 ? 10.914 17.812 15.906 1 98.62 169 ILE B N 1
ATOM 4712 C CA . ILE B 1 169 ? 11.352 19.047 16.531 1 98.62 169 ILE B CA 1
ATOM 4713 C C . ILE B 1 169 ? 11.805 20.047 15.461 1 98.62 169 ILE B C 1
ATOM 4715 O O . ILE B 1 169 ? 12.758 19.781 14.734 1 98.62 169 ILE B O 1
ATOM 4719 N N . PRO B 1 170 ? 11.094 21.172 15.328 1 98.31 170 PRO B N 1
ATOM 4720 C CA . PRO B 1 170 ? 11.43 22.109 14.242 1 98.31 170 PRO B CA 1
ATOM 4721 C C . PRO B 1 170 ? 12.805 22.75 14.43 1 98.31 170 PRO B C 1
ATOM 4723 O O . PRO B 1 170 ? 13.258 22.922 15.562 1 98.31 170 PRO B O 1
ATOM 4726 N N . PRO B 1 171 ? 13.453 23.141 13.398 1 97.81 171 PRO B N 1
ATOM 4727 C CA . PRO B 1 171 ? 14.742 23.828 13.453 1 97.81 171 PRO B CA 1
ATOM 4728 C C . PRO B 1 171 ? 14.602 25.328 13.695 1 97.81 171 PRO B C 1
ATOM 4730 O O . PRO B 1 171 ? 14.844 26.141 12.789 1 97.81 171 PRO B O 1
ATOM 4733 N N . LEU B 1 172 ? 14.328 25.719 14.914 1 97 172 LEU B N 1
ATOM 4734 C CA . LEU B 1 172 ? 14.07 27.109 15.25 1 97 172 LEU B CA 1
ATOM 4735 C C . LEU B 1 172 ? 15.289 27.969 14.945 1 97 172 LEU B C 1
ATOM 4737 O O . LEU B 1 172 ? 16.406 27.625 15.312 1 97 172 LEU B O 1
ATOM 4741 N N . GLY B 1 173 ? 15.047 28.984 14.25 1 91.94 173 GLY B N 1
ATOM 4742 C CA . GLY B 1 173 ? 16.094 29.953 13.984 1 91.94 173 GLY B CA 1
ATOM 4743 C C . GLY B 1 173 ? 16.953 29.594 12.781 1 91.94 173 GLY B C 1
ATOM 4744 O O . GLY B 1 173 ? 17.891 30.312 12.445 1 91.94 173 GLY B O 1
ATOM 4745 N N . ARG B 1 174 ? 16.609 28.531 12.18 1 94.62 174 ARG B N 1
ATOM 4746 C CA . ARG B 1 174 ? 17.359 28.109 10.992 1 94.62 174 ARG B CA 1
ATOM 4747 C C . ARG B 1 174 ? 16.625 28.5 9.719 1 94.62 174 ARG B C 1
ATOM 4749 O O . ARG B 1 174 ? 15.391 28.469 9.672 1 94.62 174 ARG B O 1
ATOM 4756 N N . ARG B 1 175 ? 17.422 28.875 8.75 1 94.81 175 ARG B N 1
ATOM 4757 C CA . ARG B 1 175 ? 16.859 29.109 7.43 1 94.81 175 ARG B CA 1
ATOM 4758 C C . ARG B 1 175 ? 16.609 27.781 6.703 1 94.81 175 ARG B C 1
ATOM 4760 O O . ARG B 1 175 ? 17.281 26.781 6.965 1 94.81 175 ARG B O 1
ATOM 4767 N N . ALA B 1 176 ? 15.68 27.828 5.781 1 97.56 176 ALA B N 1
ATOM 4768 C CA . ALA B 1 176 ? 15.375 26.641 4.98 1 97.56 176 ALA B CA 1
ATOM 4769 C C . ALA B 1 176 ? 16.625 26.109 4.293 1 97.56 176 ALA B C 1
ATOM 4771 O O . ALA B 1 176 ? 16.797 24.891 4.176 1 97.56 176 ALA B O 1
ATOM 4772 N N . ASP B 1 177 ? 17.531 27 3.877 1 98 177 ASP B N 1
ATOM 4773 C CA . ASP B 1 177 ? 18.766 26.594 3.215 1 98 177 ASP B CA 1
ATOM 4774 C C . ASP B 1 177 ? 19.594 25.672 4.109 1 98 177 ASP B C 1
ATOM 4776 O O . ASP B 1 177 ? 20.141 24.672 3.646 1 98 177 ASP B O 1
ATOM 4780 N N . GLU B 1 178 ? 19.688 26.062 5.32 1 98 178 GLU B N 1
ATOM 4781 C CA . GLU B 1 178 ? 20.469 25.266 6.27 1 98 178 GLU B CA 1
ATOM 4782 C C . GLU B 1 178 ? 19.875 23.875 6.461 1 98 178 GLU B C 1
ATOM 4784 O O . GLU B 1 178 ? 20.594 22.891 6.531 1 98 178 GLU B O 1
ATOM 4789 N N . VAL B 1 179 ? 18.578 23.859 6.555 1 98.19 179 VAL B N 1
ATOM 4790 C CA . VAL B 1 179 ? 17.875 22.609 6.75 1 98.19 179 VAL B CA 1
ATOM 4791 C C . VAL B 1 179 ? 18.125 21.672 5.562 1 98.19 179 VAL B C 1
ATOM 4793 O O . VAL B 1 179 ? 18.469 20.5 5.742 1 98.19 179 VAL B O 1
ATOM 4796 N N . TYR B 1 180 ? 18 22.188 4.355 1 98.44 180 TYR B N 1
ATOM 4797 C CA . TYR B 1 180 ? 18.141 21.375 3.158 1 98.44 180 TYR B CA 1
ATOM 4798 C C . TYR B 1 180 ? 19.594 20.922 2.979 1 98.44 180 TYR B C 1
ATOM 4800 O O . TYR B 1 180 ? 19.844 19.812 2.5 1 98.44 180 TYR B O 1
ATOM 4808 N N . GLU B 1 181 ? 20.562 21.812 3.359 1 98.31 181 GLU B N 1
ATOM 4809 C CA . GLU B 1 181 ? 21.953 21.391 3.32 1 98.31 181 GLU B CA 1
ATOM 4810 C C . GLU B 1 181 ? 22.203 20.188 4.219 1 98.31 181 GLU B C 1
ATOM 4812 O O . GLU B 1 181 ? 22.859 19.219 3.814 1 98.31 181 GLU B O 1
ATOM 4817 N N . ALA B 1 182 ? 21.656 20.266 5.379 1 98.25 182 ALA B N 1
ATOM 4818 C CA . ALA B 1 182 ? 21.859 19.188 6.344 1 98.25 182 ALA B CA 1
ATOM 4819 C C . ALA B 1 182 ? 21.141 17.906 5.895 1 98.25 182 ALA B C 1
ATOM 4821 O O . ALA B 1 182 ? 21.703 16.812 5.984 1 98.25 182 ALA B O 1
ATOM 4822 N N . THR B 1 183 ? 19.922 18.016 5.438 1 97.94 183 THR B N 1
ATOM 4823 C CA . THR B 1 183 ? 19.125 16.844 5.102 1 97.94 183 THR B CA 1
ATOM 4824 C C . THR B 1 183 ? 19.641 16.203 3.811 1 97.94 183 THR B C 1
ATOM 4826 O O . THR B 1 183 ? 19.547 14.977 3.643 1 97.94 183 THR B O 1
ATOM 4829 N N . LEU B 1 184 ? 20.156 17.016 2.889 1 97.88 184 LEU B N 1
ATOM 4830 C CA . LEU B 1 184 ? 20.766 16.453 1.691 1 97.88 184 LEU B CA 1
ATOM 4831 C C . LEU B 1 184 ? 21.953 15.547 2.055 1 97.88 184 LEU B C 1
ATOM 4833 O O . LEU B 1 184 ? 22.172 14.516 1.417 1 97.88 184 LEU B O 1
ATOM 4837 N N . ARG B 1 185 ? 22.719 15.984 3.053 1 96.94 185 ARG B N 1
ATOM 4838 C CA . ARG B 1 185 ? 23.828 15.156 3.52 1 96.94 185 ARG B CA 1
ATOM 4839 C C . ARG B 1 185 ? 23.328 13.828 4.078 1 96.94 185 ARG B C 1
ATOM 4841 O O . ARG B 1 185 ? 23.938 12.781 3.854 1 96.94 185 ARG B O 1
ATOM 4848 N N . ARG B 1 186 ? 22.203 13.883 4.805 1 97.94 186 ARG B N 1
ATOM 4849 C CA . ARG B 1 186 ? 21.609 12.672 5.348 1 97.94 186 ARG B CA 1
ATOM 4850 C C . ARG B 1 186 ? 21.172 11.727 4.234 1 97.94 186 ARG B C 1
ATOM 4852 O O . ARG B 1 186 ? 21.328 10.508 4.344 1 97.94 186 ARG B O 1
ATOM 4859 N N . VAL B 1 187 ? 20.594 12.258 3.172 1 98.25 187 VAL B N 1
ATOM 4860 C CA . VAL B 1 187 ? 20.172 11.453 2.031 1 98.25 187 VAL B CA 1
ATOM 4861 C C . VAL B 1 187 ? 21.375 10.742 1.426 1 98.25 187 VAL B C 1
ATOM 4863 O O . VAL B 1 187 ? 21.312 9.547 1.116 1 98.25 187 VAL B O 1
ATOM 4866 N N . ALA B 1 188 ? 22.453 11.508 1.254 1 97.94 188 ALA B N 1
ATOM 4867 C CA . ALA B 1 188 ? 23.672 10.938 0.694 1 97.94 188 ALA B CA 1
ATOM 4868 C C . ALA B 1 188 ? 24.172 9.781 1.555 1 97.94 188 ALA B C 1
ATOM 4870 O O . ALA B 1 188 ? 24.562 8.734 1.033 1 97.94 188 ALA B O 1
ATOM 4871 N N . ASP B 1 189 ? 24.172 10.008 2.85 1 97.81 189 ASP B N 1
ATOM 4872 C CA . ASP B 1 189 ? 24.594 8.969 3.775 1 97.81 189 ASP B CA 1
ATOM 4873 C C . ASP B 1 189 ? 23.719 7.723 3.643 1 97.81 189 ASP B C 1
ATOM 4875 O O . ASP B 1 189 ? 24.219 6.598 3.627 1 97.81 189 ASP B O 1
ATOM 4879 N N . LYS B 1 190 ? 22.406 7.941 3.6 1 98.06 190 LYS B N 1
ATOM 4880 C CA . LYS B 1 190 ? 21.453 6.836 3.484 1 98.06 190 LYS B CA 1
ATOM 4881 C C . LYS B 1 190 ? 21.656 6.086 2.172 1 98.06 190 LYS B C 1
ATOM 4883 O O . LYS B 1 190 ? 21.547 4.855 2.133 1 98.06 190 LYS B O 1
ATOM 4888 N N . GLN B 1 191 ? 21.875 6.797 1.126 1 98.12 191 GLN B N 1
ATOM 4889 C CA . GLN B 1 191 ? 22.094 6.148 -0.161 1 98.12 191 GLN B CA 1
ATOM 4890 C C . GLN B 1 191 ? 23.391 5.336 -0.144 1 98.12 191 GLN B C 1
ATOM 4892 O O . GLN B 1 191 ? 23.438 4.227 -0.676 1 98.12 191 GLN B O 1
ATOM 4897 N N . ASP B 1 192 ? 24.469 5.93 0.384 1 97.88 192 ASP B N 1
ATOM 4898 C CA . ASP B 1 192 ? 25.734 5.199 0.479 1 97.88 192 ASP B CA 1
ATOM 4899 C C . ASP B 1 192 ? 25.562 3.896 1.259 1 97.88 192 ASP B C 1
ATOM 4901 O O . ASP B 1 192 ? 26.078 2.854 0.862 1 97.88 192 ASP B O 1
ATOM 4905 N N . ALA B 1 193 ? 24.859 3.992 2.32 1 96.88 193 ALA B N 1
ATOM 4906 C CA . ALA B 1 193 ? 24.562 2.801 3.113 1 96.88 193 ALA B CA 1
ATOM 4907 C C . ALA B 1 193 ? 23.766 1.786 2.309 1 96.88 193 ALA B C 1
ATOM 4909 O O . ALA B 1 193 ? 24 0.581 2.393 1 96.88 193 ALA B O 1
ATOM 4910 N N . LEU B 1 194 ? 22.766 2.256 1.578 1 96.81 194 LEU B N 1
ATOM 4911 C CA . LEU B 1 194 ? 21.938 1.413 0.713 1 96.81 194 LEU B CA 1
ATOM 4912 C C . LEU B 1 194 ? 22.812 0.665 -0.295 1 96.81 194 LEU B C 1
ATOM 4914 O O . LEU B 1 194 ? 22.656 -0.547 -0.467 1 96.81 194 LEU B O 1
ATOM 4918 N N . CYS B 1 195 ? 23.688 1.357 -0.959 1 96.62 195 CYS B N 1
ATOM 4919 C CA . CYS B 1 195 ? 24.531 0.774 -2.002 1 96.62 195 CYS B CA 1
ATOM 4920 C C . CYS B 1 195 ? 25.547 -0.18 -1.406 1 96.62 195 CYS B C 1
ATOM 4922 O O . CYS B 1 195 ? 25.984 -1.12 -2.07 1 96.62 195 CYS B O 1
ATOM 4924 N N . THR B 1 196 ? 25.922 0.089 -0.153 1 95.38 196 THR B N 1
ATOM 4925 C CA . THR B 1 196 ? 26.812 -0.841 0.543 1 95.38 196 THR B CA 1
ATOM 4926 C C . THR B 1 196 ? 26.078 -2.145 0.859 1 95.38 196 THR B C 1
ATOM 4928 O O . THR B 1 196 ? 26.625 -3.23 0.665 1 95.38 196 THR B O 1
ATOM 4931 N N . ARG B 1 197 ? 24.891 -2.053 1.299 1 94 197 ARG B N 1
ATOM 4932 C CA . ARG B 1 197 ? 24.094 -3.207 1.687 1 94 197 ARG B CA 1
ATOM 4933 C C . ARG B 1 197 ? 23.703 -4.039 0.468 1 94 197 ARG B C 1
ATOM 4935 O O . ARG B 1 197 ? 23.641 -5.266 0.546 1 94 197 ARG B O 1
ATOM 4942 N N . PHE B 1 198 ? 23.406 -3.334 -0.554 1 94.56 198 PHE B N 1
ATOM 4943 C CA . PHE B 1 198 ? 23.047 -3.965 -1.816 1 94.56 198 PHE B CA 1
ATOM 4944 C C . PHE B 1 198 ? 24.047 -3.609 -2.91 1 94.56 198 PHE B C 1
ATOM 4946 O O . PHE B 1 198 ? 23.859 -2.635 -3.641 1 94.56 198 PHE B O 1
ATOM 4953 N N . PRO B 1 199 ? 24.953 -4.422 -3.143 1 91.69 199 PRO B N 1
ATOM 4954 C CA . PRO B 1 199 ? 26.062 -4.078 -4.039 1 91.69 199 PRO B CA 1
ATOM 4955 C C . PRO B 1 199 ? 25.594 -3.803 -5.469 1 91.69 199 PRO B C 1
ATOM 4957 O O . PRO B 1 199 ? 26.25 -3.047 -6.195 1 91.69 199 PRO B O 1
ATOM 4960 N N . ALA B 1 200 ? 24.5 -4.336 -5.855 1 92.75 200 ALA B N 1
ATOM 4961 C CA . ALA B 1 200 ? 24 -4.156 -7.215 1 92.75 200 ALA B CA 1
ATOM 4962 C C . ALA B 1 200 ? 23.219 -2.846 -7.348 1 92.75 200 ALA B C 1
ATOM 4964 O O . ALA B 1 200 ? 22.906 -2.414 -8.461 1 92.75 200 ALA B O 1
ATOM 4965 N N . MET B 1 201 ? 23 -2.168 -6.293 1 96.12 201 MET B N 1
ATOM 4966 C CA . MET B 1 201 ? 22.031 -1.085 -6.246 1 96.12 201 MET B CA 1
ATOM 4967 C C . MET B 1 201 ? 22.453 0.067 -7.152 1 96.12 201 MET B C 1
ATOM 4969 O O . MET B 1 201 ? 21.641 0.555 -7.953 1 96.12 201 MET B O 1
ATOM 4973 N N . GLN B 1 202 ? 23.719 0.514 -7.047 1 97.06 202 GLN B N 1
ATOM 4974 C CA . GLN B 1 202 ? 24.141 1.661 -7.84 1 97.06 202 GLN B CA 1
ATOM 4975 C C . GLN B 1 202 ? 24 1.382 -9.336 1 97.06 202 GLN B C 1
ATOM 4977 O O . GLN B 1 202 ? 23.594 2.26 -10.102 1 97.06 202 GLN B O 1
ATOM 4982 N N . GLY B 1 203 ? 24.375 0.146 -9.727 1 96.31 203 GLY B N 1
ATOM 4983 C CA . GLY B 1 203 ? 24.172 -0.232 -11.117 1 96.31 203 GLY B CA 1
ATOM 4984 C C . GLY B 1 203 ? 22.734 -0.153 -11.57 1 96.31 203 GLY B C 1
ATOM 4985 O O . GLY B 1 203 ? 22.438 0.306 -12.672 1 96.31 203 GLY B O 1
ATOM 4986 N N . LEU B 1 204 ? 21.812 -0.592 -10.719 1 96.69 204 LEU B N 1
ATOM 4987 C CA . LEU B 1 204 ? 20.375 -0.531 -11.016 1 96.69 204 LEU B CA 1
ATOM 4988 C C . LEU B 1 204 ? 19.922 0.915 -11.164 1 96.69 204 LEU B C 1
ATOM 4990 O O . LEU B 1 204 ? 19.156 1.239 -12.07 1 96.69 204 LEU B O 1
ATOM 4994 N N . LEU B 1 205 ? 20.406 1.759 -10.273 1 98.25 205 LEU B N 1
ATOM 4995 C CA . LEU B 1 205 ? 20.062 3.178 -10.312 1 98.25 205 LEU B CA 1
ATOM 4996 C C . LEU B 1 205 ? 20.516 3.803 -11.633 1 98.25 205 LEU B C 1
ATOM 4998 O O . LEU B 1 205 ? 19.734 4.488 -12.297 1 98.25 205 LEU B O 1
ATOM 5002 N N . ASP B 1 206 ? 21.719 3.539 -11.977 1 98.31 206 ASP B N 1
ATOM 5003 C CA . ASP B 1 206 ? 22.312 4.141 -13.164 1 98.31 206 ASP B CA 1
ATOM 5004 C C . ASP B 1 206 ? 21.641 3.617 -14.438 1 98.31 206 ASP B C 1
ATOM 5006 O O . ASP B 1 206 ? 21.453 4.363 -15.398 1 98.31 206 ASP B O 1
ATOM 5010 N N . ARG B 1 207 ? 21.281 2.348 -14.414 1 97.69 207 ARG B N 1
ATOM 5011 C CA . ARG B 1 207 ? 20.609 1.765 -15.562 1 97.69 207 ARG B CA 1
ATOM 5012 C C . ARG B 1 207 ? 19.266 2.461 -15.812 1 97.69 207 ARG B C 1
ATOM 5014 O O . ARG B 1 207 ? 18.953 2.818 -16.953 1 97.69 207 ARG B O 1
ATOM 5021 N N . LEU B 1 208 ? 18.5 2.633 -14.773 1 98.38 208 LEU B N 1
ATOM 5022 C CA . LEU B 1 208 ? 17.203 3.279 -14.938 1 98.38 208 LEU B CA 1
ATOM 5023 C C . LEU B 1 208 ? 17.359 4.734 -15.352 1 98.38 208 LEU B C 1
ATOM 5025 O O . LEU B 1 208 ? 16.656 5.215 -16.25 1 98.38 208 LEU B O 1
ATOM 5029 N N . ALA B 1 209 ? 18.281 5.469 -14.711 1 98.62 209 ALA B N 1
ATOM 5030 C CA . ALA B 1 209 ? 18.516 6.867 -15.07 1 98.62 209 ALA B CA 1
ATOM 5031 C C . ALA B 1 209 ? 18.891 7.004 -16.547 1 98.62 209 ALA B C 1
ATOM 5033 O O . ALA B 1 209 ? 18.375 7.879 -17.234 1 98.62 209 ALA B O 1
ATOM 5034 N N . THR B 1 210 ? 19.781 6.141 -16.953 1 98.38 210 THR B N 1
ATOM 5035 C CA . THR B 1 210 ? 20.219 6.152 -18.344 1 98.38 210 THR B CA 1
ATOM 5036 C C . THR B 1 210 ? 19.047 5.867 -19.281 1 98.38 210 THR B C 1
ATOM 5038 O O . THR B 1 210 ? 18.891 6.531 -20.312 1 98.38 210 THR B O 1
ATOM 5041 N N . HIS B 1 211 ? 18.25 4.918 -18.922 1 98.44 211 HIS B N 1
ATOM 5042 C CA . HIS B 1 211 ? 17.078 4.594 -19.719 1 98.44 211 HIS B CA 1
ATOM 5043 C C . HIS B 1 211 ? 16.141 5.785 -19.828 1 98.44 211 HIS B C 1
ATOM 5045 O O . HIS B 1 211 ? 15.641 6.102 -20.922 1 98.44 211 HIS B O 1
ATOM 5051 N N . LEU B 1 212 ? 15.898 6.477 -18.719 1 98.44 212 LEU B N 1
ATOM 5052 C CA . LEU B 1 212 ? 14.984 7.617 -18.688 1 98.44 212 LEU B CA 1
ATOM 5053 C C . LEU B 1 212 ? 15.539 8.781 -19.5 1 98.44 212 LEU B C 1
ATOM 5055 O O . LEU B 1 212 ? 14.773 9.562 -20.062 1 98.44 212 LEU B O 1
ATOM 5059 N N . HIS B 1 213 ? 16.844 8.875 -19.531 1 97.81 213 HIS B N 1
ATOM 5060 C CA . HIS B 1 213 ? 17.484 9.938 -20.297 1 97.81 213 HIS B CA 1
ATOM 5061 C C . HIS B 1 213 ? 17.297 9.719 -21.797 1 97.81 213 HIS B C 1
ATOM 5063 O O . HIS B 1 213 ? 17.094 10.68 -22.531 1 97.81 213 HIS B O 1
ATOM 5069 N N . HIS B 1 214 ? 17.297 8.477 -22.234 1 97.25 214 HIS B N 1
ATOM 5070 C CA . HIS B 1 214 ? 17.328 8.172 -23.656 1 97.25 214 HIS B CA 1
ATOM 5071 C C . HIS B 1 214 ? 15.922 7.898 -24.188 1 97.25 214 HIS B C 1
ATOM 5073 O O . HIS B 1 214 ? 15.703 7.859 -25.391 1 97.25 214 HIS B O 1
ATOM 5079 N N . ASN B 1 215 ? 14.984 7.695 -23.266 1 97.56 215 ASN B N 1
ATOM 5080 C CA . ASN B 1 215 ? 13.633 7.316 -23.688 1 97.56 215 ASN B CA 1
ATOM 5081 C C . ASN B 1 215 ? 12.57 8.164 -23 1 97.56 215 ASN B C 1
ATOM 5083 O O . ASN B 1 215 ? 12.734 8.547 -21.844 1 97.56 215 ASN B O 1
ATOM 5087 N N . GLU B 1 216 ? 11.555 8.516 -23.75 1 97.62 216 GLU B N 1
ATOM 5088 C CA . GLU B 1 216 ? 10.383 9.117 -23.125 1 97.62 216 GLU B CA 1
ATOM 5089 C C . GLU B 1 216 ? 9.523 8.062 -22.422 1 97.62 216 GLU B C 1
ATOM 5091 O O . GLU B 1 216 ? 8.891 7.238 -23.094 1 97.62 216 GLU B O 1
ATOM 5096 N N . VAL B 1 217 ? 9.586 8.016 -21.172 1 98.12 217 VAL B N 1
ATOM 5097 C CA . VAL B 1 217 ? 8.82 7.07 -20.359 1 98.12 217 VAL B CA 1
ATOM 5098 C C . VAL B 1 217 ? 7.703 7.805 -19.625 1 98.12 217 VAL B C 1
ATOM 5100 O O . VAL B 1 217 ? 7.934 8.859 -19.031 1 98.12 217 VAL B O 1
ATOM 5103 N N . CYS B 1 218 ? 6.492 7.301 -19.672 1 98.19 218 CYS B N 1
ATOM 5104 C CA . CYS B 1 218 ? 5.359 7.887 -18.969 1 98.19 218 CYS B CA 1
ATOM 5105 C C . CYS B 1 218 ? 4.824 6.934 -17.906 1 98.19 218 CYS B C 1
ATOM 5107 O O . CYS B 1 218 ? 4.785 5.719 -18.125 1 98.19 218 CYS B O 1
ATOM 5109 N N . LEU B 1 219 ? 4.469 7.492 -16.766 1 98 219 LEU B N 1
ATOM 5110 C CA . LEU B 1 219 ? 3.723 6.742 -15.758 1 98 219 LEU B CA 1
ATOM 5111 C C . LEU B 1 219 ? 2.289 6.496 -16.203 1 98 219 LEU B C 1
ATOM 5113 O O . LEU B 1 219 ? 1.838 7.078 -17.203 1 98 219 LEU B O 1
ATOM 5117 N N . PRO B 1 220 ? 1.578 5.633 -15.5 1 97 220 PRO B N 1
ATOM 5118 C CA . PRO B 1 220 ? 0.231 5.27 -15.945 1 97 220 PRO B CA 1
ATOM 5119 C C . PRO B 1 220 ? -0.699 6.473 -16.062 1 97 220 PRO B C 1
ATOM 5121 O O . PRO B 1 220 ? -1.601 6.484 -16.906 1 97 220 PRO B O 1
ATOM 5124 N N . ASN B 1 221 ? -0.496 7.488 -15.344 1 97.06 221 ASN B N 1
ATOM 5125 C CA . ASN B 1 221 ? -1.367 8.656 -15.375 1 97.06 221 ASN B CA 1
ATOM 5126 C C . ASN B 1 221 ? -0.977 9.617 -16.5 1 97.06 221 ASN B C 1
ATOM 5128 O O . ASN B 1 221 ? -1.503 10.727 -16.594 1 97.06 221 ASN B O 1
ATOM 5132 N N . GLY B 1 222 ? 0.013 9.25 -17.297 1 97.38 222 GLY B N 1
ATOM 5133 C CA . GLY B 1 222 ? 0.441 10.07 -18.422 1 97.38 222 GLY B CA 1
ATOM 5134 C C . GLY B 1 222 ? 1.592 11 -18.078 1 97.38 222 GLY B C 1
ATOM 5135 O O . GLY B 1 222 ? 2.148 11.656 -18.969 1 97.38 222 GLY B O 1
ATOM 5136 N N . GLN B 1 223 ? 1.966 11.078 -16.844 1 97.88 223 GLN B N 1
ATOM 5137 C CA . GLN B 1 223 ? 3.078 11.898 -16.375 1 97.88 223 GLN B CA 1
ATOM 5138 C C . GLN B 1 223 ? 4.41 11.359 -16.891 1 97.88 223 GLN B C 1
ATOM 5140 O O . GLN B 1 223 ? 4.707 10.172 -16.75 1 97.88 223 GLN B O 1
ATOM 5145 N N . ARG B 1 224 ? 5.191 12.234 -17.547 1 98.19 224 ARG B N 1
ATOM 5146 C CA . ARG B 1 224 ? 6.535 11.812 -17.938 1 98.19 224 ARG B CA 1
ATOM 5147 C C . ARG B 1 224 ? 7.406 11.555 -16.719 1 98.19 224 ARG B C 1
ATOM 5149 O O . ARG B 1 224 ? 7.391 12.328 -15.758 1 98.19 224 ARG B O 1
ATOM 5156 N N . LEU B 1 225 ? 8.039 10.414 -16.703 1 98.5 225 LEU B N 1
ATOM 5157 C CA . LEU B 1 225 ? 8.984 10.094 -15.648 1 98.5 225 LEU B CA 1
ATOM 5158 C C . LEU B 1 225 ? 10.398 10.531 -16.031 1 98.5 225 LEU B C 1
ATOM 5160 O O . LEU B 1 225 ? 11 9.969 -16.953 1 98.5 225 LEU B O 1
ATOM 5164 N N . THR B 1 226 ? 10.914 11.547 -15.383 1 98.38 226 THR B N 1
ATOM 5165 C CA . THR B 1 226 ? 12.227 12.094 -15.68 1 98.38 226 THR B CA 1
ATOM 5166 C C . THR B 1 226 ? 13.258 11.617 -14.664 1 98.38 226 THR B C 1
ATOM 5168 O O . THR B 1 226 ? 12.898 11.016 -13.648 1 98.38 226 THR B O 1
ATOM 5171 N N . VAL B 1 227 ? 14.531 11.828 -14.953 1 98.38 227 VAL B N 1
ATOM 5172 C CA . VAL B 1 227 ? 15.617 11.453 -14.047 1 98.38 227 VAL B CA 1
ATOM 5173 C C . VAL B 1 227 ? 15.469 12.211 -12.727 1 98.38 227 VAL B C 1
ATOM 5175 O O . VAL B 1 227 ? 15.703 11.648 -11.656 1 98.38 227 VAL B O 1
ATOM 5178 N N . GLU B 1 228 ? 15.031 13.484 -12.781 1 97.69 228 GLU B N 1
ATOM 5179 C CA . GLU B 1 228 ? 14.852 14.281 -11.57 1 97.69 228 GLU B CA 1
ATOM 5180 C C . GLU B 1 228 ? 13.766 13.703 -10.68 1 97.69 228 GLU B C 1
ATOM 5182 O O . GLU B 1 228 ? 13.914 13.656 -9.461 1 97.69 228 GLU B O 1
ATOM 5187 N N . GLN B 1 229 ? 12.656 13.297 -11.344 1 98 229 GLN B N 1
ATOM 5188 C CA . GLN B 1 229 ? 11.602 12.648 -10.57 1 98 229 GLN B CA 1
ATOM 5189 C C . GLN B 1 229 ? 12.117 11.375 -9.906 1 98 229 GLN B C 1
ATOM 5191 O O . GLN B 1 229 ? 11.797 11.102 -8.75 1 98 229 GLN B O 1
ATOM 5196 N N . PHE B 1 230 ? 12.898 10.602 -10.719 1 98.38 230 PHE B N 1
ATOM 5197 C CA . PHE B 1 230 ? 13.461 9.367 -10.188 1 98.38 230 PHE B CA 1
ATOM 5198 C C . PHE B 1 230 ? 14.398 9.656 -9.023 1 98.38 230 PHE B C 1
ATOM 5200 O O . PHE B 1 230 ? 14.383 8.93 -8.023 1 98.38 230 PHE B O 1
ATOM 5207 N N . GLN B 1 231 ? 15.195 10.727 -9.055 1 98.44 231 GLN B N 1
ATOM 5208 C CA . GLN B 1 231 ? 16.078 11.133 -7.965 1 98.44 231 GLN B CA 1
ATOM 5209 C C . GLN B 1 231 ? 15.281 11.398 -6.691 1 98.44 231 GLN B C 1
ATOM 5211 O O . GLN B 1 231 ? 15.75 11.117 -5.586 1 98.44 231 GLN B O 1
ATOM 5216 N N . GLN B 1 232 ? 14.07 11.828 -6.855 1 97.19 232 GLN B N 1
ATOM 5217 C CA . GLN B 1 232 ? 13.234 12.203 -5.723 1 97.19 232 GLN B CA 1
ATOM 5218 C C . GLN B 1 232 ? 12.773 10.969 -4.949 1 97.19 232 GLN B C 1
ATOM 5220 O O . GLN B 1 232 ? 12.328 11.078 -3.805 1 97.19 232 GLN B O 1
ATOM 5225 N N . GLN B 1 233 ? 12.992 9.734 -5.488 1 97.12 233 GLN B N 1
ATOM 5226 C CA . GLN B 1 233 ? 12.594 8.508 -4.812 1 97.12 233 GLN B CA 1
ATOM 5227 C C . GLN B 1 233 ? 13.422 8.281 -3.549 1 97.12 233 GLN B C 1
ATOM 5229 O O . GLN B 1 233 ? 13.047 7.48 -2.693 1 97.12 233 GLN B O 1
ATOM 5234 N N . GLY B 1 234 ? 14.508 9.062 -3.42 1 97.94 234 GLY B N 1
ATOM 5235 C CA . GLY B 1 234 ? 15.25 9.023 -2.174 1 97.94 234 GLY B CA 1
ATOM 5236 C C . GLY B 1 234 ? 14.414 9.391 -0.964 1 97.94 234 GLY B C 1
ATOM 5237 O O . GLY B 1 234 ? 14.805 9.117 0.174 1 97.94 234 GLY B O 1
ATOM 5238 N N . LEU B 1 235 ? 13.258 10 -1.214 1 97.12 235 LEU B N 1
ATOM 5239 C CA . LEU B 1 235 ? 12.297 10.336 -0.168 1 97.12 235 LEU B CA 1
ATOM 5240 C C . LEU B 1 235 ? 11.977 9.117 0.69 1 97.12 235 LEU B C 1
ATOM 5242 O O . LEU B 1 235 ? 11.734 9.242 1.893 1 97.12 235 LEU B O 1
ATOM 5246 N N . ASP B 1 236 ? 12.062 7.938 0.14 1 96.69 236 ASP B N 1
ATOM 5247 C CA . ASP B 1 236 ? 11.625 6.719 0.807 1 96.69 236 ASP B CA 1
ATOM 5248 C C . ASP B 1 236 ? 12.719 6.16 1.713 1 96.69 236 ASP B C 1
ATOM 5250 O O . ASP B 1 236 ? 12.461 5.289 2.543 1 96.69 236 ASP B O 1
ATOM 5254 N N . LEU B 1 237 ? 13.891 6.672 1.702 1 97.69 237 LEU B N 1
ATOM 5255 C CA . LEU B 1 237 ? 15.039 6.09 2.389 1 97.69 237 LEU B CA 1
ATOM 5256 C C . LEU B 1 237 ? 14.977 6.375 3.885 1 97.69 237 LEU B C 1
ATOM 5258 O O . LEU B 1 237 ? 15.703 5.762 4.668 1 97.69 237 LEU B O 1
ATOM 5262 N N . GLY B 1 238 ? 14.094 7.309 4.277 1 97 238 GLY B N 1
ATOM 5263 C CA . GLY B 1 238 ? 14.055 7.703 5.676 1 97 238 GLY B CA 1
ATOM 5264 C C . GLY B 1 238 ? 13.172 6.812 6.523 1 97 238 GLY B C 1
ATOM 5265 O O . GLY B 1 238 ? 13.086 6.98 7.742 1 97 238 GLY B O 1
ATOM 5266 N N . ALA B 1 239 ? 12.508 5.855 5.93 1 95.56 239 ALA B N 1
ATOM 5267 C CA . ALA B 1 239 ? 11.656 4.91 6.648 1 95.56 239 ALA B CA 1
ATOM 5268 C C . ALA B 1 239 ? 12.352 3.562 6.82 1 95.56 239 ALA B C 1
ATOM 5270 O O . ALA B 1 239 ? 13.227 3.203 6.023 1 95.56 239 ALA B O 1
ATOM 5271 N N . SER B 1 240 ? 11.977 2.748 7.871 1 93.25 240 SER B N 1
ATOM 5272 C CA . SER B 1 240 ? 12.633 1.495 8.234 1 93.25 240 SER B CA 1
ATOM 5273 C C . SER B 1 240 ? 12.617 0.509 7.07 1 93.25 240 SER B C 1
ATOM 5275 O O . SER B 1 240 ? 13.578 -0.248 6.883 1 93.25 240 SER B O 1
ATOM 5277 N N . ASP B 1 241 ? 11.648 0.459 6.23 1 93.06 241 ASP B N 1
ATOM 5278 C CA . ASP B 1 241 ? 11.609 -0.499 5.133 1 93.06 241 ASP B CA 1
ATOM 5279 C C . ASP B 1 241 ? 11.844 0.194 3.791 1 93.06 241 ASP B C 1
ATOM 5281 O O . ASP B 1 241 ? 11.672 -0.415 2.732 1 93.06 241 ASP B O 1
ATOM 5285 N N . GLY B 1 242 ? 12.273 1.382 3.818 1 95.88 242 GLY B N 1
ATOM 5286 C CA . GLY B 1 242 ? 12.461 2.178 2.615 1 95.88 242 GLY B CA 1
ATOM 5287 C C . GLY B 1 242 ? 13.531 1.62 1.693 1 95.88 242 GLY B C 1
ATOM 5288 O O . GLY B 1 242 ? 13.281 1.412 0.504 1 95.88 242 GLY B O 1
ATOM 5289 N N . PRO B 1 243 ? 14.742 1.333 2.26 1 96.31 243 PRO B N 1
ATOM 5290 C CA . PRO B 1 243 ? 15.828 0.815 1.43 1 96.31 243 PRO B CA 1
ATOM 5291 C C . PRO B 1 243 ? 15.453 -0.474 0.701 1 96.31 243 PRO B C 1
ATOM 5293 O O . PRO B 1 243 ? 15.68 -0.592 -0.507 1 96.31 243 PRO B O 1
ATOM 5296 N N . GLU B 1 244 ? 14.875 -1.43 1.412 1 96.25 244 GLU B N 1
ATOM 5297 C CA . GLU B 1 244 ? 14.484 -2.695 0.8 1 96.25 244 GLU B CA 1
ATOM 5298 C C . GLU B 1 244 ? 13.414 -2.484 -0.269 1 96.25 244 GLU B C 1
ATOM 5300 O O . GLU B 1 244 ? 13.477 -3.092 -1.341 1 96.25 244 GLU B O 1
ATOM 5305 N N . SER B 1 245 ? 12.445 -1.609 0.068 1 96.44 245 SER B N 1
ATOM 5306 C CA . SER B 1 245 ? 11.383 -1.32 -0.887 1 96.44 245 SER B CA 1
ATOM 5307 C C . SER B 1 245 ? 11.938 -0.746 -2.184 1 96.44 245 SER B C 1
ATOM 5309 O O . SER B 1 245 ? 11.508 -1.123 -3.275 1 96.44 245 SER B O 1
ATOM 5311 N N . LEU B 1 246 ? 12.875 0.139 -2.064 1 97.19 246 LEU B N 1
ATOM 5312 C CA . LEU B 1 246 ? 13.492 0.739 -3.244 1 97.19 246 LEU B CA 1
ATOM 5313 C C . LEU B 1 246 ? 14.297 -0.294 -4.023 1 97.19 246 LEU B C 1
ATOM 5315 O O . LEU B 1 246 ? 14.289 -0.296 -5.254 1 97.19 246 LEU B O 1
ATOM 5319 N N . TYR B 1 247 ? 15.039 -1.097 -3.314 1 96.69 247 TYR B N 1
ATOM 5320 C CA . TYR B 1 247 ? 15.812 -2.146 -3.971 1 96.69 247 TYR B CA 1
ATOM 5321 C C . TYR B 1 247 ? 14.906 -3.062 -4.781 1 96.69 247 TYR B C 1
ATOM 5323 O O . TYR B 1 247 ? 15.18 -3.332 -5.957 1 96.69 247 TYR B O 1
ATOM 5331 N N . TYR B 1 248 ? 13.82 -3.529 -4.145 1 96.88 248 TYR B N 1
ATOM 5332 C CA . TYR B 1 248 ? 12.906 -4.453 -4.812 1 96.88 248 TYR B CA 1
ATOM 5333 C C . TYR B 1 248 ? 12.219 -3.779 -5.992 1 96.88 248 TYR B C 1
ATOM 5335 O O . TYR B 1 248 ? 11.961 -4.418 -7.02 1 96.88 248 TYR B O 1
ATOM 5343 N N . LEU B 1 249 ? 11.859 -2.49 -5.824 1 97.19 249 LEU B N 1
ATOM 5344 C CA . LEU B 1 249 ? 11.297 -1.728 -6.934 1 97.19 249 LEU B CA 1
ATOM 5345 C C . LEU B 1 249 ? 12.219 -1.772 -8.148 1 97.19 249 LEU B C 1
ATOM 5347 O O . LEU B 1 249 ? 11.773 -2.059 -9.258 1 97.19 249 LEU B O 1
ATOM 5351 N N . LEU B 1 250 ? 13.5 -1.548 -7.91 1 97.19 250 LEU B N 1
ATOM 5352 C CA . LEU B 1 250 ? 14.453 -1.441 -9.008 1 97.19 250 LEU B CA 1
ATOM 5353 C C . LEU B 1 250 ? 14.82 -2.82 -9.547 1 97.19 250 LEU B C 1
ATOM 5355 O O . LEU B 1 250 ? 15.078 -2.977 -10.742 1 97.19 250 LEU B O 1
ATOM 5359 N N . GLU B 1 251 ? 14.828 -3.797 -8.641 1 95.75 251 GLU B N 1
ATOM 5360 C CA . GLU B 1 251 ? 15.094 -5.168 -9.07 1 95.75 251 GLU B CA 1
ATOM 5361 C C . GLU B 1 251 ? 14.07 -5.625 -10.109 1 95.75 251 GLU B C 1
ATOM 5363 O O . GLU B 1 251 ? 14.406 -6.379 -11.023 1 95.75 251 GLU B O 1
ATOM 5368 N N . GLY B 1 252 ? 12.867 -5.113 -10.008 1 95.62 252 GLY B N 1
ATOM 5369 C CA . GLY B 1 252 ? 11.789 -5.535 -10.891 1 95.62 252 GLY B CA 1
ATOM 5370 C C . GLY B 1 252 ? 11.484 -4.523 -11.984 1 95.62 252 GLY B C 1
ATOM 5371 O O . GLY B 1 252 ? 10.477 -4.637 -12.68 1 95.62 252 GLY B O 1
ATOM 5372 N N . ALA B 1 253 ? 12.367 -3.555 -12.219 1 97.69 253 ALA B N 1
ATOM 5373 C CA . ALA B 1 253 ? 12.055 -2.412 -13.07 1 97.69 253 ALA B CA 1
ATOM 5374 C C . ALA B 1 253 ? 12.062 -2.812 -14.547 1 97.69 253 ALA B C 1
ATOM 5376 O O . ALA B 1 253 ? 11.273 -2.291 -15.344 1 97.69 253 ALA B O 1
ATOM 5377 N N . PHE B 1 254 ? 12.938 -3.789 -14.875 1 96.44 254 PHE B N 1
ATOM 5378 C CA . PHE B 1 254 ? 13.141 -4.074 -16.297 1 96.44 254 PHE B CA 1
ATOM 5379 C C . PHE B 1 254 ? 12.742 -5.508 -16.625 1 96.44 254 PHE B C 1
ATOM 5381 O O . PHE B 1 254 ? 12.945 -6.414 -15.812 1 96.44 254 PHE B O 1
ATOM 5388 N N . ASP B 1 255 ? 12.133 -5.754 -17.672 1 91.75 255 ASP B N 1
ATOM 5389 C CA . ASP B 1 255 ? 12 -7.02 -18.375 1 91.75 255 ASP B CA 1
ATOM 5390 C C . ASP B 1 255 ? 12.781 -6.988 -19.688 1 91.75 255 ASP B C 1
ATOM 5392 O O . ASP B 1 255 ? 12.266 -6.547 -20.719 1 91.75 255 ASP B O 1
ATOM 5396 N N . GLY B 1 256 ? 13.922 -7.605 -19.672 1 90.38 256 GLY B N 1
ATOM 5397 C CA . GLY B 1 256 ? 14.844 -7.34 -20.766 1 90.38 256 GLY B CA 1
ATOM 5398 C C . GLY B 1 256 ? 15.273 -5.883 -20.844 1 90.38 256 GLY B C 1
ATOM 5399 O O . GLY B 1 256 ? 15.758 -5.316 -19.859 1 90.38 256 GLY B O 1
ATOM 5400 N N . GLU B 1 257 ? 14.992 -5.27 -21.953 1 91.62 257 GLU B N 1
ATOM 5401 C CA . GLU B 1 257 ? 15.383 -3.877 -22.156 1 91.62 257 GLU B CA 1
ATOM 5402 C C . GLU B 1 257 ? 14.195 -2.936 -21.953 1 91.62 257 GLU B C 1
ATOM 5404 O O . GLU B 1 257 ? 14.367 -1.714 -21.922 1 91.62 257 GLU B O 1
ATOM 5409 N N . GLN B 1 258 ? 13.102 -3.539 -21.734 1 94 258 GLN B N 1
ATOM 5410 C CA . GLN B 1 258 ? 11.906 -2.725 -21.562 1 94 258 GLN B CA 1
ATOM 5411 C C . GLN B 1 258 ? 11.531 -2.604 -20.078 1 94 258 GLN B C 1
ATOM 5413 O O . GLN B 1 258 ? 11.836 -3.492 -19.281 1 94 258 GLN B O 1
ATOM 5418 N N . LEU B 1 259 ? 10.906 -1.507 -19.797 1 97.12 259 LEU B N 1
ATOM 5419 C CA . LEU B 1 259 ? 10.414 -1.355 -18.422 1 97.12 259 LEU B CA 1
ATOM 5420 C C . LEU B 1 259 ? 9.164 -2.201 -18.203 1 97.12 259 LEU B C 1
ATOM 5422 O O . LEU B 1 259 ? 8.305 -2.281 -19.078 1 97.12 259 LEU B O 1
ATOM 5426 N N . ASN B 1 260 ? 9.156 -2.859 -17.094 1 96.38 260 ASN B N 1
ATOM 5427 C CA . ASN B 1 260 ? 7.992 -3.607 -16.641 1 96.38 260 ASN B CA 1
ATOM 5428 C C . ASN B 1 260 ? 6.824 -2.682 -16.312 1 96.38 260 ASN B C 1
ATOM 5430 O O . ASN B 1 260 ? 6.949 -1.784 -15.484 1 96.38 260 ASN B O 1
ATOM 5434 N N . PRO B 1 261 ? 5.648 -2.895 -16.953 1 95.88 261 PRO B N 1
ATOM 5435 C CA . PRO B 1 261 ? 4.508 -2.033 -16.641 1 95.88 261 PRO B CA 1
ATOM 5436 C C . PRO B 1 261 ? 4.16 -2.029 -15.156 1 95.88 261 PRO B C 1
ATOM 5438 O O . PRO B 1 261 ? 3.752 -0.999 -14.617 1 95.88 261 PRO B O 1
ATOM 5441 N N . ALA B 1 262 ? 4.301 -3.158 -14.508 1 96.62 262 ALA B N 1
ATOM 5442 C CA . ALA B 1 262 ? 4.023 -3.23 -13.078 1 96.62 262 ALA B CA 1
ATOM 5443 C C . ALA B 1 262 ? 4.934 -2.289 -12.297 1 96.62 262 ALA B C 1
ATOM 5445 O O . ALA B 1 262 ? 4.516 -1.71 -11.289 1 96.62 262 ALA B O 1
ATOM 5446 N N . PHE B 1 263 ? 6.191 -2.174 -12.781 1 97.69 263 PHE B N 1
ATOM 5447 C CA . PHE B 1 263 ? 7.137 -1.24 -12.18 1 97.69 263 PHE B CA 1
ATOM 5448 C C . PHE B 1 263 ? 6.598 0.184 -12.227 1 97.69 263 PHE B C 1
ATOM 5450 O O . PHE B 1 263 ? 6.656 0.913 -11.234 1 97.69 263 PHE B O 1
ATOM 5457 N N . LEU B 1 264 ? 6.016 0.625 -13.336 1 98.06 264 LEU B N 1
ATOM 5458 C CA . LEU B 1 264 ? 5.527 1.986 -13.523 1 98.06 264 LEU B CA 1
ATOM 5459 C C . LEU B 1 264 ? 4.344 2.27 -12.602 1 98.06 264 LEU B C 1
ATOM 5461 O O . LEU B 1 264 ? 4.238 3.361 -12.039 1 98.06 264 LEU B O 1
ATOM 5465 N N . TYR B 1 265 ? 3.463 1.3 -12.453 1 97.44 265 TYR B N 1
ATOM 5466 C CA . TYR B 1 265 ? 2.348 1.456 -11.531 1 97.44 265 TYR B CA 1
ATOM 5467 C C . TYR B 1 265 ? 2.842 1.57 -10.094 1 97.44 265 TYR B C 1
ATOM 5469 O O . TYR B 1 265 ? 2.344 2.393 -9.32 1 97.44 265 TYR B O 1
ATOM 5477 N N . GLN B 1 266 ? 3.846 0.723 -9.781 1 97 266 GLN B N 1
ATOM 5478 C CA . GLN B 1 266 ? 4.383 0.748 -8.422 1 97 266 GLN B CA 1
ATOM 5479 C C . GLN B 1 266 ? 5.07 2.078 -8.133 1 97 266 GLN B C 1
ATOM 5481 O O . GLN B 1 266 ? 4.863 2.67 -7.07 1 97 266 GLN B O 1
ATOM 5486 N N . LEU B 1 267 ? 5.875 2.543 -9.062 1 97.81 267 LEU B N 1
ATOM 5487 C CA . LEU B 1 267 ? 6.582 3.807 -8.875 1 97.81 267 LEU B CA 1
ATOM 5488 C C . LEU B 1 267 ? 5.598 4.961 -8.734 1 97.81 267 LEU B C 1
ATOM 5490 O O . LEU B 1 267 ? 5.77 5.828 -7.871 1 97.81 267 LEU B O 1
ATOM 5494 N N . GLN B 1 268 ? 4.582 4.969 -9.57 1 97 268 GLN B N 1
ATOM 5495 C CA . GLN B 1 268 ? 3.562 6.008 -9.461 1 97 268 GLN B CA 1
ATOM 5496 C C . GLN B 1 268 ? 2.924 6.012 -8.078 1 97 268 GLN B C 1
ATOM 5498 O O . GLN B 1 268 ? 2.689 7.074 -7.5 1 97 268 GLN B O 1
ATOM 5503 N N . GLY B 1 269 ? 2.695 4.82 -7.578 1 95.75 269 GLY B N 1
ATOM 5504 C CA . GLY B 1 269 ? 2.076 4.699 -6.266 1 95.75 269 GLY B CA 1
ATOM 5505 C C . GLY B 1 269 ? 2.965 5.199 -5.141 1 95.75 269 GLY B C 1
ATOM 5506 O O . GLY B 1 269 ? 2.473 5.559 -4.07 1 95.75 269 GLY B O 1
ATOM 5507 N N . MET B 1 270 ? 4.238 5.25 -5.375 1 95.69 270 MET B N 1
ATOM 5508 C CA . MET B 1 270 ? 5.199 5.672 -4.363 1 95.69 270 MET B CA 1
ATOM 5509 C C . MET B 1 270 ? 5.355 7.188 -4.355 1 95.69 270 MET B C 1
ATOM 5511 O O . MET B 1 270 ? 5.945 7.75 -3.434 1 95.69 270 MET B O 1
ATOM 5515 N N . GLN B 1 271 ? 4.844 7.863 -5.375 1 95.38 271 GLN B N 1
ATOM 5516 C CA . GLN B 1 271 ? 4.91 9.32 -5.426 1 95.38 271 GLN B CA 1
ATOM 5517 C C . GLN B 1 271 ? 3.693 9.953 -4.762 1 95.38 271 GLN B C 1
ATOM 5519 O O . GLN B 1 271 ? 2.582 9.883 -5.289 1 95.38 271 GLN B O 1
ATOM 5524 N N . PRO B 1 272 ? 3.889 10.617 -3.686 1 95.56 272 PRO B N 1
ATOM 5525 C CA . PRO B 1 272 ? 2.727 11.109 -2.939 1 95.56 272 PRO B CA 1
ATOM 5526 C C . PRO B 1 272 ? 2.154 12.398 -3.521 1 95.56 272 PRO B C 1
ATOM 5528 O O . PRO B 1 272 ? 1.049 12.805 -3.154 1 95.56 272 PRO B O 1
ATOM 5531 N N . PHE B 1 273 ? 2.738 13.047 -4.461 1 96 273 PHE B N 1
ATOM 5532 C CA . PHE B 1 273 ? 2.51 14.445 -4.801 1 96 273 PHE B CA 1
ATOM 5533 C C . PHE B 1 273 ? 1.22 14.609 -5.598 1 96 273 PHE B C 1
ATOM 5535 O O . PHE B 1 273 ? 0.593 15.664 -5.566 1 96 273 PHE B O 1
ATOM 5542 N N . ASN B 1 274 ? 0.828 13.508 -6.242 1 92.38 274 ASN B N 1
ATOM 5543 C CA . ASN B 1 274 ? -0.388 13.586 -7.047 1 92.38 274 ASN B CA 1
ATOM 5544 C C . ASN B 1 274 ? -1.639 13.586 -6.172 1 92.38 274 ASN B C 1
ATOM 5546 O O . ASN B 1 274 ? -2.65 14.188 -6.523 1 92.38 274 ASN B O 1
ATOM 5550 N N . SER B 1 275 ? -1.527 12.977 -5.008 1 95.56 275 SER B N 1
ATOM 5551 C CA . SER B 1 275 ? -2.707 12.852 -4.156 1 95.56 275 SER B CA 1
ATOM 5552 C C . SER B 1 275 ? -2.604 13.758 -2.934 1 95.56 275 SER B C 1
ATOM 5554 O O . SER B 1 275 ? -3.586 13.953 -2.213 1 95.56 275 SER B O 1
ATOM 5556 N N . HIS B 1 276 ? -1.507 14.32 -2.705 1 97.44 276 HIS B N 1
ATOM 5557 C CA . HIS B 1 276 ? -1.278 15.195 -1.558 1 97.44 276 HIS B CA 1
ATOM 5558 C C . HIS B 1 276 ? -0.557 16.469 -1.973 1 97.44 276 HIS B C 1
ATOM 5560 O O . HIS B 1 276 ? 0.581 16.703 -1.561 1 97.44 276 HIS B O 1
ATOM 5566 N N . PRO B 1 277 ? -1.234 17.328 -2.662 1 97.88 277 PRO B N 1
ATOM 5567 C CA . PRO B 1 277 ? -0.584 18.516 -3.24 1 97.88 277 PRO B CA 1
ATOM 5568 C C . PRO B 1 277 ? -0.037 19.469 -2.178 1 97.88 277 PRO B C 1
ATOM 5570 O O . PRO B 1 277 ? 0.942 20.172 -2.424 1 97.88 277 PRO B O 1
ATOM 5573 N N . ILE B 1 278 ? -0.641 19.453 -0.981 1 98.56 278 ILE B N 1
ATOM 5574 C CA . ILE B 1 278 ? -0.154 20.312 0.083 1 98.56 278 ILE B CA 1
ATOM 5575 C C . ILE B 1 278 ? 1.27 19.922 0.465 1 98.56 278 ILE B C 1
ATOM 5577 O O . ILE B 1 278 ? 2.1 20.781 0.772 1 98.56 278 ILE B O 1
ATOM 5581 N N . PHE B 1 279 ? 1.584 18.641 0.363 1 98.44 279 PHE B N 1
ATOM 5582 C CA . PHE B 1 279 ? 2.91 18.141 0.695 1 98.44 279 PHE B CA 1
ATOM 5583 C C . PHE B 1 279 ? 3.971 18.766 -0.2 1 98.44 279 PHE B C 1
ATOM 5585 O O . PHE B 1 279 ? 5.109 18.969 0.226 1 98.44 279 PHE B O 1
ATOM 5592 N N . ALA B 1 280 ? 3.57 19.156 -1.409 1 98.38 280 ALA B N 1
ATOM 5593 C CA . ALA B 1 280 ? 4.496 19.812 -2.328 1 98.38 280 ALA B CA 1
ATOM 5594 C C . ALA B 1 280 ? 4.41 21.328 -2.191 1 98.38 280 ALA B C 1
ATOM 5596 O O . ALA B 1 280 ? 5.41 21.984 -1.892 1 98.38 280 ALA B O 1
ATOM 5597 N N . ILE B 1 281 ? 3.252 21.875 -2.207 1 98.38 281 ILE B N 1
ATOM 5598 C CA . ILE B 1 281 ? 3.076 23.312 -2.439 1 98.38 281 ILE B CA 1
ATOM 5599 C C . ILE B 1 281 ? 3.367 24.078 -1.155 1 98.38 281 ILE B C 1
ATOM 5601 O O . ILE B 1 281 ? 3.812 25.234 -1.202 1 98.38 281 ILE B O 1
ATOM 5605 N N . LEU B 1 282 ? 3.16 23.422 0.046 1 98.25 282 LEU B N 1
ATOM 5606 C CA . LEU B 1 282 ? 3.375 24.141 1.293 1 98.25 282 LEU B CA 1
ATOM 5607 C C . LEU B 1 282 ? 4.52 23.531 2.09 1 98.25 282 LEU B C 1
ATOM 5609 O O . LEU B 1 282 ? 4.801 23.953 3.213 1 98.25 282 LEU B O 1
ATOM 5613 N N . HIS B 1 283 ? 5.223 22.594 1.538 1 98.25 283 HIS B N 1
ATOM 5614 C CA . HIS B 1 283 ? 6.281 21.922 2.283 1 98.25 283 HIS B CA 1
ATOM 5615 C C . HIS B 1 283 ? 7.332 22.922 2.764 1 98.25 283 HIS B C 1
ATOM 5617 O O . HIS B 1 283 ? 7.625 22.984 3.959 1 98.25 283 HIS B O 1
ATOM 5623 N N . GLU B 1 284 ? 7.895 23.688 1.889 1 97.88 284 GLU B N 1
ATOM 5624 C CA . GLU B 1 284 ? 9.008 24.578 2.23 1 97.88 284 GLU B CA 1
ATOM 5625 C C . GLU B 1 284 ? 8.547 25.703 3.148 1 97.88 284 GLU B C 1
ATOM 5627 O O . GLU B 1 284 ? 9.328 26.219 3.953 1 97.88 284 GLU B O 1
ATOM 5632 N N . SER B 1 285 ? 7.238 26.016 3.088 1 97.38 285 SER B N 1
ATOM 5633 C CA . SER B 1 285 ? 6.707 27.109 3.891 1 97.38 285 SER B CA 1
ATOM 5634 C C . SER B 1 285 ? 6.711 26.766 5.375 1 97.38 285 SER B C 1
ATOM 5636 O O . SER B 1 285 ? 6.57 27.641 6.227 1 97.38 285 SER B O 1
ATOM 5638 N N . ILE B 1 286 ? 6.914 25.484 5.703 1 97.56 286 ILE B N 1
ATOM 5639 C CA . ILE B 1 286 ? 6.902 25.109 7.109 1 97.56 286 ILE B CA 1
ATOM 5640 C C . ILE B 1 286 ? 8.125 25.688 7.816 1 97.56 286 ILE B C 1
ATOM 5642 O O . ILE B 1 286 ? 8.164 25.766 9.047 1 97.56 286 ILE B O 1
ATOM 5646 N N . TYR B 1 287 ? 9.148 26.188 6.992 1 97.31 287 TYR B N 1
ATOM 5647 C CA . TYR B 1 287 ? 10.359 26.781 7.543 1 97.31 287 TYR B CA 1
ATOM 5648 C C . TYR B 1 287 ? 10.297 28.297 7.473 1 97.31 287 TYR B C 1
ATOM 5650 O O . TYR B 1 287 ? 11.234 28.984 7.902 1 97.31 287 TYR B O 1
ATOM 5658 N N . ALA B 1 288 ? 9.266 28.859 6.961 1 96.38 288 ALA B N 1
ATOM 5659 C CA . ALA B 1 288 ? 9.234 30.281 6.645 1 96.38 288 ALA B CA 1
ATOM 5660 C C . ALA B 1 288 ? 8.648 31.078 7.801 1 96.38 288 ALA B C 1
ATOM 5662 O O . ALA B 1 288 ? 7.535 30.812 8.258 1 96.38 288 ALA B O 1
ATOM 5663 N N . GLU B 1 289 ? 9.375 32.031 8.344 1 94.12 289 GLU B N 1
ATOM 5664 C CA . GLU B 1 289 ? 8.945 33 9.328 1 94.12 289 GLU B CA 1
ATOM 5665 C C . GLU B 1 289 ? 9.406 34.406 8.938 1 94.12 289 GLU B C 1
ATOM 5667 O O . GLU B 1 289 ? 10.531 34.812 9.242 1 94.12 289 GLU B O 1
ATOM 5672 N N . GLY B 1 290 ? 8.586 35.156 8.297 1 91.31 290 GLY B N 1
ATOM 5673 C CA . GLY B 1 290 ? 8.891 36.531 7.961 1 91.31 290 GLY B CA 1
ATOM 5674 C C . GLY B 1 290 ? 9.852 36.656 6.793 1 91.31 290 GLY B C 1
ATOM 5675 O O . GLY B 1 290 ? 10.406 37.75 6.559 1 91.31 290 GLY B O 1
ATOM 5676 N N . LEU B 1 291 ? 10.195 35.594 6.188 1 92.19 291 LEU B N 1
ATOM 5677 C CA . LEU B 1 291 ? 11.078 35.594 5.027 1 92.19 291 LEU B CA 1
ATOM 5678 C C . LEU B 1 291 ? 10.578 34.656 3.947 1 92.19 291 LEU B C 1
ATOM 5680 O O . LEU B 1 291 ? 9.945 33.656 4.254 1 92.19 291 LEU B O 1
ATOM 5684 N N . ALA B 1 292 ? 10.914 35.062 2.752 1 96.5 292 ALA B N 1
ATOM 5685 C CA . ALA B 1 292 ? 10.633 34.156 1.637 1 96.5 292 ALA B CA 1
ATOM 5686 C C . ALA B 1 292 ? 11.594 32.969 1.635 1 96.5 292 ALA B C 1
ATOM 5688 O O . ALA B 1 292 ? 12.781 33.125 1.908 1 96.5 292 ALA B O 1
ATOM 5689 N N . THR B 1 293 ? 11.078 31.812 1.349 1 97.44 293 THR B N 1
ATOM 5690 C CA . THR B 1 293 ? 11.945 30.641 1.227 1 97.44 293 THR B CA 1
ATOM 5691 C C . THR B 1 293 ? 12.664 30.641 -0.12 1 97.44 293 THR B C 1
ATOM 5693 O O . THR B 1 293 ? 13.773 30.125 -0.234 1 97.44 293 THR B O 1
ATOM 5696 N N . ALA B 1 294 ? 11.961 31.234 -1.129 1 98.12 294 ALA B N 1
ATOM 5697 C CA . ALA B 1 294 ? 12.57 31.484 -2.436 1 98.12 294 ALA B CA 1
ATOM 5698 C C . ALA B 1 294 ? 13.195 30.219 -3.004 1 98.12 294 ALA B C 1
ATOM 5700 O O . ALA B 1 294 ? 14.352 30.219 -3.428 1 98.12 294 ALA B O 1
ATOM 5701 N N . TRP B 1 295 ? 12.484 29.141 -2.912 1 98.44 295 TRP B N 1
ATOM 5702 C CA . TRP B 1 295 ? 12.938 27.859 -3.457 1 98.44 295 TRP B CA 1
ATOM 5703 C C . TRP B 1 295 ? 14.312 27.484 -2.9 1 98.44 295 TRP B C 1
ATOM 5705 O O . TRP B 1 295 ? 15.242 27.203 -3.66 1 98.44 295 TRP B O 1
ATOM 5715 N N . ALA B 1 296 ? 14.359 27.422 -1.593 1 98.62 296 ALA B N 1
ATOM 5716 C CA . ALA B 1 296 ? 15.609 27.141 -0.881 1 98.62 296 ALA B CA 1
ATOM 5717 C C . ALA B 1 296 ? 16.172 25.781 -1.283 1 98.62 296 ALA B C 1
ATOM 5719 O O . ALA B 1 296 ? 17.391 25.641 -1.459 1 98.62 296 ALA B O 1
ATOM 5720 N N . ALA B 1 297 ? 15.344 24.75 -1.427 1 98.5 297 ALA B N 1
ATOM 5721 C CA . ALA B 1 297 ? 15.805 23.422 -1.819 1 98.5 297 ALA B CA 1
ATOM 5722 C C . ALA B 1 297 ? 16.531 23.469 -3.156 1 98.5 297 ALA B C 1
ATOM 5724 O O . ALA B 1 297 ? 17.578 22.828 -3.324 1 98.5 297 ALA B O 1
ATOM 5725 N N . GLU B 1 298 ? 15.961 24.188 -4.082 1 98.19 298 GLU B N 1
ATOM 5726 C CA . GLU B 1 298 ? 16.578 24.328 -5.398 1 98.19 298 GLU B CA 1
ATOM 5727 C C . GLU B 1 298 ? 17.906 25.078 -5.312 1 98.19 298 GLU B C 1
ATOM 5729 O O . GLU B 1 298 ? 18.875 24.688 -5.965 1 98.19 298 GLU B O 1
ATOM 5734 N N . ARG B 1 299 ? 17.875 26.141 -4.543 1 98.19 299 ARG B N 1
ATOM 5735 C CA . ARG B 1 299 ? 19.109 26.891 -4.371 1 98.19 299 ARG B CA 1
ATOM 5736 C C . ARG B 1 299 ? 20.203 26.031 -3.758 1 98.19 299 ARG B C 1
ATOM 5738 O O . ARG B 1 299 ? 21.344 26.078 -4.195 1 98.19 299 ARG B O 1
ATOM 5745 N N . VAL B 1 300 ? 19.859 25.25 -2.785 1 98.44 300 VAL B N 1
ATOM 5746 C CA . VAL B 1 300 ? 20.828 24.359 -2.148 1 98.44 300 VAL B CA 1
ATOM 5747 C C . VAL B 1 300 ? 21.266 23.297 -3.139 1 98.44 300 VAL B C 1
ATOM 5749 O O . VAL B 1 300 ? 22.453 22.984 -3.229 1 98.44 300 VAL B O 1
ATOM 5752 N N . ARG B 1 301 ? 20.344 22.703 -3.893 1 97.56 301 ARG B N 1
ATOM 5753 C CA . ARG B 1 301 ? 20.656 21.688 -4.891 1 97.56 301 ARG B CA 1
ATOM 5754 C C . ARG B 1 301 ? 21.688 22.203 -5.883 1 97.56 301 ARG B C 1
ATOM 5756 O O . ARG B 1 301 ? 22.594 21.453 -6.293 1 97.56 301 ARG B O 1
ATOM 5763 N N . GLN B 1 302 ? 21.625 23.422 -6.258 1 96.44 302 GLN B N 1
ATOM 5764 C CA . GLN B 1 302 ? 22.5 24.031 -7.246 1 96.44 302 GLN B CA 1
ATOM 5765 C C . GLN B 1 302 ? 23.938 24.109 -6.727 1 96.44 302 GLN B C 1
ATOM 5767 O O . GLN B 1 302 ? 24.891 24.188 -7.516 1 96.44 302 GLN B O 1
ATOM 5772 N N . ARG B 1 303 ? 24.094 24.047 -5.477 1 96.75 303 ARG B N 1
ATOM 5773 C CA . ARG B 1 303 ? 25.422 24.078 -4.875 1 96.75 303 ARG B CA 1
ATOM 5774 C C . ARG B 1 303 ? 26.047 22.672 -4.828 1 96.75 303 ARG B C 1
ATOM 5776 O O . ARG B 1 303 ? 27.188 22.516 -4.418 1 96.75 303 ARG B O 1
ATOM 5783 N N . HIS B 1 304 ? 25.312 21.703 -5.199 1 96.75 304 HIS B N 1
ATOM 5784 C CA . HIS B 1 304 ? 25.766 20.312 -5.191 1 96.75 304 HIS B CA 1
ATOM 5785 C C . HIS B 1 304 ? 25.75 19.719 -6.598 1 96.75 304 HIS B C 1
ATOM 5787 O O . HIS B 1 304 ? 24.828 18.984 -6.957 1 96.75 304 HIS B O 1
ATOM 5793 N N . PRO B 1 305 ? 26.766 19.891 -7.301 1 94.25 305 PRO B N 1
ATOM 5794 C CA . PRO B 1 305 ? 26.797 19.469 -8.703 1 94.25 305 PRO B CA 1
ATOM 5795 C C . PRO B 1 305 ? 26.625 17.953 -8.875 1 94.25 305 PRO B C 1
ATOM 5797 O O . PRO B 1 305 ? 26.219 17.5 -9.938 1 94.25 305 PRO B O 1
ATOM 5800 N N . ASP B 1 306 ? 26.938 17.219 -7.816 1 93.75 306 ASP B N 1
ATOM 5801 C CA . ASP B 1 306 ? 26.797 15.758 -7.879 1 93.75 306 ASP B CA 1
ATOM 5802 C C . ASP B 1 306 ? 25.328 15.367 -8.07 1 93.75 306 ASP B C 1
ATOM 5804 O O . ASP B 1 306 ? 25.031 14.258 -8.531 1 93.75 306 ASP B O 1
ATOM 5808 N N . LEU B 1 307 ? 24.406 16.219 -7.766 1 96.69 307 LEU B N 1
ATOM 5809 C CA . LEU B 1 307 ? 22.984 15.93 -7.883 1 96.69 307 LEU B CA 1
ATOM 5810 C C . LEU B 1 307 ? 22.484 16.188 -9.305 1 96.69 307 LEU B C 1
ATOM 5812 O O . LEU B 1 307 ? 21.391 15.75 -9.672 1 96.69 307 LEU B O 1
ATOM 5816 N N . ASN B 1 308 ? 23.266 16.891 -10.078 1 96.31 308 ASN B N 1
ATOM 5817 C CA . ASN B 1 308 ? 22.953 17.078 -11.484 1 96.31 308 ASN B CA 1
ATOM 5818 C C . ASN B 1 308 ? 23.359 15.859 -12.312 1 96.31 308 ASN B C 1
ATOM 5820 O O . ASN B 1 308 ? 24.484 15.805 -12.812 1 96.31 308 ASN B O 1
ATOM 5824 N N . TRP B 1 309 ? 22.469 15.031 -12.516 1 97.06 309 TRP B N 1
ATOM 5825 C CA . TRP B 1 309 ? 22.781 13.781 -13.203 1 97.06 309 TRP B CA 1
ATOM 5826 C C . TRP B 1 309 ? 23.031 14.023 -14.688 1 97.06 309 TRP B C 1
ATOM 5828 O O . TRP B 1 309 ? 22.391 14.875 -15.305 1 97.06 309 TRP B O 1
ATOM 5838 N N . ALA B 1 310 ? 23.922 13.367 -15.25 1 96.25 310 ALA B N 1
ATOM 5839 C CA . ALA B 1 310 ? 24.234 13.273 -16.672 1 96.25 310 ALA B CA 1
ATOM 5840 C C . ALA B 1 310 ? 24.703 11.867 -17.031 1 96.25 310 ALA B C 1
ATOM 5842 O O . ALA B 1 310 ? 25.078 11.086 -16.156 1 96.25 310 ALA B O 1
ATOM 5843 N N . PRO B 1 311 ? 24.531 11.523 -18.359 1 95.56 311 PRO B N 1
ATOM 5844 C CA . PRO B 1 311 ? 25.047 10.203 -18.734 1 95.56 311 PRO B CA 1
ATOM 5845 C C . PRO B 1 311 ? 26.469 9.969 -18.25 1 95.56 311 PRO B C 1
ATOM 5847 O O . PRO B 1 311 ? 27.344 10.828 -18.438 1 95.56 311 PRO B O 1
ATOM 5850 N N . GLY B 1 312 ? 26.688 8.812 -17.625 1 94.25 312 GLY B N 1
ATOM 5851 C CA . GLY B 1 312 ? 28 8.477 -17.141 1 94.25 312 GLY B CA 1
ATOM 5852 C C . GLY B 1 312 ? 28.203 8.812 -15.664 1 94.25 312 GLY B C 1
ATOM 5853 O O . GLY B 1 312 ? 29.109 8.305 -15.023 1 94.25 312 GLY B O 1
ATOM 5854 N N . LYS B 1 313 ? 27.359 9.609 -15.117 1 95.81 313 LYS B N 1
ATOM 5855 C CA . LYS B 1 313 ? 27.422 9.945 -13.695 1 95.81 313 LYS B CA 1
ATOM 5856 C C . LYS B 1 313 ? 26.578 8.984 -12.867 1 95.81 313 LYS B C 1
ATOM 5858 O O . LYS B 1 313 ? 25.547 8.5 -13.328 1 95.81 313 LYS B O 1
ATOM 5863 N N . ALA B 1 314 ? 27.078 8.766 -11.656 1 97.31 314 ALA B N 1
ATOM 5864 C CA . ALA B 1 314 ? 26.281 7.969 -10.727 1 97.31 314 ALA B CA 1
ATOM 5865 C C . ALA B 1 314 ? 25.062 8.742 -10.258 1 97.31 314 ALA B C 1
ATOM 5867 O O . ALA B 1 314 ? 25.141 9.93 -9.953 1 97.31 314 ALA B O 1
ATOM 5868 N N . LEU B 1 315 ? 23.922 8.094 -10.312 1 98.44 315 LEU B N 1
ATOM 5869 C CA . LEU B 1 315 ? 22.703 8.75 -9.852 1 98.44 315 LEU B CA 1
ATOM 5870 C C . LEU B 1 315 ? 22.75 8.984 -8.344 1 98.44 315 LEU B C 1
ATOM 5872 O O . LEU B 1 315 ? 23.062 8.07 -7.574 1 98.44 315 LEU B O 1
ATOM 5876 N N . ARG B 1 316 ? 22.469 10.172 -7.93 1 98.44 316 ARG B N 1
ATOM 5877 C CA . ARG B 1 316 ? 22.344 10.547 -6.523 1 98.44 316 ARG B CA 1
ATOM 5878 C C . ARG B 1 316 ? 20.922 11 -6.207 1 98.44 316 ARG B C 1
ATOM 5880 O O . ARG B 1 316 ? 20.312 11.758 -6.969 1 98.44 316 ARG B O 1
ATOM 5887 N N . PHE B 1 317 ? 20.438 10.508 -5.082 1 98.5 317 PHE B N 1
ATOM 5888 C CA . PHE B 1 317 ? 19.047 10.789 -4.691 1 98.5 317 PHE B CA 1
ATOM 5889 C C . PHE B 1 317 ? 18.938 12.172 -4.062 1 98.5 317 PHE B C 1
ATOM 5891 O O . PHE B 1 317 ? 19.922 12.703 -3.535 1 98.5 317 PHE B O 1
ATOM 5898 N N . THR B 1 318 ? 17.797 12.711 -4.223 1 98 318 THR B N 1
ATOM 5899 C CA . THR B 1 318 ? 17.312 13.75 -3.322 1 98 318 THR B CA 1
ATOM 5900 C C . THR B 1 318 ? 16.297 13.188 -2.344 1 98 318 THR B C 1
ATOM 5902 O O . THR B 1 318 ? 15.953 12 -2.404 1 98 318 THR B O 1
ATOM 5905 N N . GLY B 1 319 ? 15.883 13.922 -1.365 1 96.44 319 GLY B N 1
ATOM 5906 C CA . GLY B 1 319 ? 14.992 13.469 -0.312 1 96.44 319 GLY B CA 1
ATOM 5907 C C . GLY B 1 319 ? 13.719 14.297 -0.217 1 96.44 319 GLY B C 1
ATOM 5908 O O . GLY B 1 319 ? 13.055 14.547 -1.228 1 96.44 319 GLY B O 1
ATOM 5909 N N . GLU B 1 320 ? 13.32 14.609 0.958 1 96.88 320 GLU B N 1
ATOM 5910 C CA . GLU B 1 320 ? 12.117 15.398 1.214 1 96.88 320 GLU B CA 1
ATOM 5911 C C . GLU B 1 320 ? 12.352 16.875 0.894 1 96.88 320 GLU B C 1
ATOM 5913 O O . GLU B 1 320 ? 12.461 17.703 1.8 1 96.88 320 GLU B O 1
ATOM 5918 N N . MET B 1 321 ? 12.422 17.141 -0.365 1 97.69 321 MET B N 1
ATOM 5919 C CA . MET B 1 321 ? 12.688 18.469 -0.908 1 97.69 321 MET B CA 1
ATOM 5920 C C . MET B 1 321 ? 11.758 18.781 -2.084 1 97.69 321 MET B C 1
ATOM 5922 O O . MET B 1 321 ? 11.484 17.891 -2.902 1 97.69 321 MET B O 1
ATOM 5926 N N . ILE B 1 322 ? 11.305 19.969 -2.129 1 98.31 322 ILE B N 1
ATOM 5927 C CA . ILE B 1 322 ? 10.391 20.375 -3.191 1 98.31 322 ILE B CA 1
ATOM 5928 C C . ILE B 1 322 ? 11.086 21.359 -4.133 1 98.31 322 ILE B C 1
ATOM 5930 O O . ILE B 1 322 ? 11.648 22.359 -3.689 1 98.31 322 ILE B O 1
ATOM 5934 N N . TYR B 1 323 ? 11.031 21.047 -5.359 1 98.38 323 TYR B N 1
ATOM 5935 C CA . TYR B 1 323 ? 11.703 21.844 -6.383 1 98.38 323 TYR B CA 1
ATOM 5936 C C . TYR B 1 323 ? 10.688 22.484 -7.32 1 98.38 323 TYR B C 1
ATOM 5938 O O . TYR B 1 323 ? 9.594 21.953 -7.527 1 98.38 323 TYR B O 1
ATOM 5946 N N . PRO B 1 324 ? 11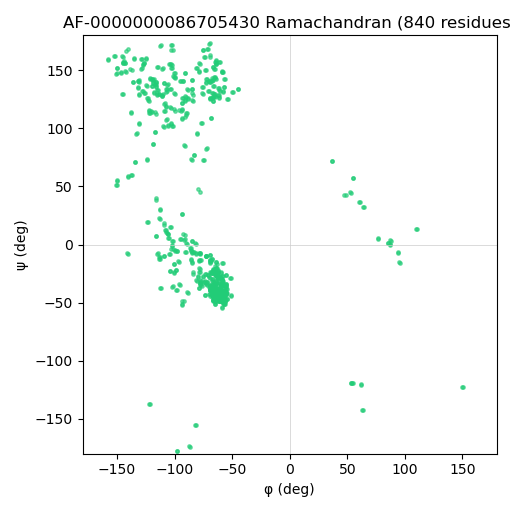.055 23.656 -7.934 1 98.38 324 PRO B N 1
ATOM 5947 C CA . PRO B 1 324 ? 10.117 24.312 -8.836 1 98.38 324 PRO B CA 1
ATOM 5948 C C . PRO B 1 324 ? 9.742 23.453 -10.039 1 98.38 324 PRO B C 1
ATOM 5950 O O . PRO B 1 324 ? 8.602 23.516 -10.508 1 98.38 324 PRO B O 1
ATOM 5953 N N . TRP B 1 325 ? 10.664 22.656 -10.5 1 98.06 325 TRP B N 1
ATOM 5954 C CA . TRP B 1 325 ? 10.398 21.828 -11.672 1 98.06 325 TRP B CA 1
ATOM 5955 C C . TRP B 1 325 ? 9.289 20.828 -11.398 1 98.06 325 TRP B C 1
ATOM 5957 O O . TRP B 1 325 ? 8.664 20.297 -12.32 1 98.06 325 TRP B O 1
ATOM 5967 N N . MET B 1 326 ? 9.062 20.453 -10.148 1 98.5 326 MET B N 1
ATOM 5968 C CA . MET B 1 326 ? 7.996 19.516 -9.797 1 98.5 326 MET B CA 1
ATOM 5969 C C . MET B 1 326 ? 6.637 20.031 -10.266 1 98.5 326 MET B C 1
ATOM 5971 O O . MET B 1 326 ? 5.789 19.25 -10.703 1 98.5 326 MET B O 1
ATOM 5975 N N . PHE B 1 327 ? 6.438 21.359 -10.227 1 98.62 327 PHE B N 1
ATOM 5976 C CA . PHE B 1 327 ? 5.184 21.984 -10.625 1 98.62 327 PHE B CA 1
ATOM 5977 C C . PHE B 1 327 ? 5.109 22.125 -12.141 1 98.62 327 PHE B C 1
ATOM 5979 O O . PHE B 1 327 ? 4.105 22.609 -12.68 1 98.62 327 PHE B O 1
ATOM 5986 N N . GLU B 1 328 ? 6.113 21.688 -12.82 1 98.19 328 GLU B N 1
ATOM 5987 C CA . GLU B 1 328 ? 6.117 21.609 -14.273 1 98.19 328 GLU B CA 1
ATOM 5988 C C . GLU B 1 328 ? 5.93 20.172 -14.75 1 98.19 328 GLU B C 1
ATOM 5990 O O . GLU B 1 328 ? 5.445 19.938 -15.859 1 98.19 328 GLU B O 1
ATOM 5995 N N . GLN B 1 329 ? 6.277 19.281 -13.836 1 97.88 329 GLN B N 1
ATOM 5996 C CA . GLN B 1 329 ? 6.387 17.922 -14.32 1 97.88 329 GLN B CA 1
ATOM 5997 C C . GLN B 1 329 ? 5.301 17.031 -13.719 1 97.88 329 GLN B C 1
ATOM 5999 O O . GLN B 1 329 ? 4.816 16.109 -14.375 1 97.88 329 GLN B O 1
ATOM 6004 N N . PHE B 1 330 ? 4.922 17.188 -12.5 1 97.94 330 PHE B N 1
ATOM 6005 C CA . PHE B 1 330 ? 3.883 16.359 -11.891 1 97.94 330 PHE B CA 1
ATOM 6006 C C . PHE B 1 330 ? 2.502 16.781 -12.375 1 97.94 330 PHE B C 1
ATOM 6008 O O . PHE B 1 330 ? 2.141 17.953 -12.297 1 97.94 330 PHE B O 1
ATOM 6015 N N . ARG B 1 331 ? 1.79 15.828 -12.781 1 96.94 331 ARG B N 1
ATOM 6016 C CA . ARG B 1 331 ? 0.531 16.047 -13.484 1 96.94 331 ARG B CA 1
ATOM 6017 C C . ARG B 1 331 ? -0.425 16.891 -12.633 1 96.94 331 ARG B C 1
ATOM 6019 O O . ARG B 1 331 ? -1.035 17.828 -13.125 1 96.94 331 ARG B O 1
ATOM 6026 N N . GLU B 1 332 ? -0.511 16.578 -11.344 1 96.69 332 GLU B N 1
ATOM 6027 C CA . GLU B 1 332 ? -1.531 17.203 -10.508 1 96.69 332 GLU B CA 1
ATOM 6028 C C . GLU B 1 332 ? -1.012 18.484 -9.875 1 96.69 332 GLU B C 1
ATOM 6030 O O . GLU B 1 332 ? -1.779 19.234 -9.273 1 96.69 332 GLU B O 1
ATOM 6035 N N . LEU B 1 333 ? 0.274 18.781 -10.047 1 98.25 333 LEU B N 1
ATOM 6036 C CA . LEU B 1 333 ? 0.855 19.984 -9.477 1 98.25 333 LEU B CA 1
ATOM 6037 C C . LEU B 1 333 ? 0.948 21.094 -10.523 1 98.25 333 LEU B C 1
ATOM 6039 O O . LEU B 1 333 ? 0.982 22.281 -10.18 1 98.25 333 LEU B O 1
ATOM 6043 N N . ARG B 1 334 ? 0.942 20.766 -11.781 1 98.19 334 ARG B N 1
ATOM 6044 C CA . ARG B 1 334 ? 1.175 21.688 -12.883 1 98.19 334 ARG B CA 1
ATOM 6045 C C . ARG B 1 334 ? 0.206 22.875 -12.82 1 98.19 334 ARG B C 1
ATOM 6047 O O . ARG B 1 334 ? 0.61 24.016 -12.984 1 98.19 334 ARG B O 1
ATOM 6054 N N . PRO B 1 335 ? -1.105 22.578 -12.492 1 98.12 335 PRO B N 1
ATOM 6055 C CA . PRO B 1 335 ? -2.049 23.703 -12.469 1 98.12 335 PRO B CA 1
ATOM 6056 C C . PRO B 1 335 ? -1.788 24.672 -11.32 1 98.12 335 PRO B C 1
ATOM 6058 O O . PRO B 1 335 ? -2.363 25.766 -11.281 1 98.12 335 PRO B O 1
ATOM 6061 N N . LEU B 1 336 ? -0.939 24.328 -10.438 1 98.62 336 LEU B N 1
ATOM 6062 C CA . LEU B 1 336 ? -0.68 25.141 -9.258 1 98.62 336 LEU B CA 1
ATOM 6063 C C . LEU B 1 336 ? 0.677 25.828 -9.367 1 98.62 336 LEU B C 1
ATOM 6065 O O . LEU B 1 336 ? 1.162 26.406 -8.391 1 98.62 336 LEU B O 1
ATOM 6069 N N . ARG B 1 337 ? 1.302 25.781 -10.531 1 98.69 337 ARG B N 1
ATOM 6070 C CA . ARG B 1 337 ? 2.672 26.25 -10.734 1 98.69 337 ARG B CA 1
ATOM 6071 C C . ARG B 1 337 ? 2.82 27.703 -10.336 1 98.69 337 ARG B C 1
ATOM 6073 O O . ARG B 1 337 ? 3.711 28.062 -9.562 1 98.69 337 ARG B O 1
ATOM 6080 N N . GLU B 1 338 ? 1.956 28.562 -10.836 1 98.75 338 GLU B N 1
ATOM 6081 C CA . GLU B 1 338 ? 2.078 29.984 -10.562 1 98.75 338 GLU B CA 1
ATOM 6082 C C . GLU B 1 338 ? 1.838 30.297 -9.086 1 98.75 338 GLU B C 1
ATOM 6084 O O . GLU B 1 338 ? 2.543 31.109 -8.5 1 98.75 338 GLU B O 1
ATOM 6089 N N . ALA B 1 339 ? 0.848 29.625 -8.484 1 98.81 339 ALA B N 1
ATOM 6090 C CA . ALA B 1 339 ? 0.599 29.797 -7.059 1 98.81 339 ALA B CA 1
ATOM 6091 C C . ALA B 1 339 ? 1.821 29.391 -6.234 1 98.81 339 ALA B C 1
ATOM 6093 O O . ALA B 1 339 ? 2.145 30.031 -5.238 1 98.81 339 ALA B O 1
ATOM 6094 N N . ALA B 1 340 ? 2.461 28.344 -6.68 1 98.75 340 ALA B N 1
ATOM 6095 C CA . ALA B 1 340 ? 3.645 27.859 -5.973 1 98.75 340 ALA B CA 1
ATOM 6096 C C . ALA B 1 340 ? 4.762 28.906 -5.996 1 98.75 340 ALA B C 1
ATOM 6098 O O . ALA B 1 340 ? 5.434 29.125 -4.988 1 98.75 340 ALA B O 1
ATOM 6099 N N . HIS B 1 341 ? 4.98 29.531 -7.133 1 98.75 341 HIS B N 1
ATOM 6100 C CA . HIS B 1 341 ? 5.996 30.562 -7.25 1 98.75 341 HIS B CA 1
ATOM 6101 C C . HIS B 1 341 ? 5.652 31.781 -6.387 1 98.75 341 HIS B C 1
ATOM 6103 O O . HIS B 1 341 ? 6.527 32.375 -5.746 1 98.75 341 HIS B O 1
ATOM 6109 N N . LEU B 1 342 ? 4.375 32.125 -6.355 1 98.75 342 LEU B N 1
ATOM 6110 C CA . LEU B 1 342 ? 3.934 33.25 -5.52 1 98.75 342 LEU B CA 1
ATOM 6111 C C . LEU B 1 342 ? 4.195 32.969 -4.047 1 98.75 342 LEU B C 1
ATOM 6113 O O . LEU B 1 342 ? 4.688 33.812 -3.318 1 98.75 342 LEU B O 1
ATOM 6117 N N . LEU B 1 343 ? 3.924 31.766 -3.645 1 98.56 343 LEU B N 1
ATOM 6118 C CA . LEU B 1 343 ? 4.117 31.391 -2.25 1 98.56 343 LEU B CA 1
ATOM 6119 C C . LEU B 1 343 ? 5.602 31.328 -1.9 1 98.56 343 LEU B C 1
ATOM 6121 O O . LEU B 1 343 ? 5.996 31.703 -0.792 1 98.56 343 LEU B O 1
ATOM 6125 N N . ALA B 1 344 ? 6.43 30.859 -2.85 1 98.5 344 ALA B N 1
ATOM 6126 C CA . ALA B 1 344 ? 7.871 30.781 -2.623 1 98.5 344 ALA B CA 1
ATOM 6127 C C . ALA B 1 344 ? 8.477 32.156 -2.42 1 98.5 344 ALA B C 1
ATOM 6129 O O . ALA B 1 344 ? 9.469 32.312 -1.706 1 98.5 344 ALA B O 1
ATOM 6130 N N . GLU B 1 345 ? 7.848 33.156 -2.977 1 97.94 345 GLU B N 1
ATOM 6131 C CA . GLU B 1 345 ? 8.383 34.5 -2.934 1 97.94 345 GLU B CA 1
ATOM 6132 C C . GLU B 1 345 ? 7.742 35.312 -1.812 1 97.94 345 GLU B C 1
ATOM 6134 O O . GLU B 1 345 ? 8.125 36.469 -1.569 1 97.94 345 GLU B O 1
ATOM 6139 N N . LYS B 1 346 ? 6.785 34.75 -1.184 1 97.38 346 LYS B N 1
ATOM 6140 C CA . LYS B 1 346 ? 6.082 35.469 -0.121 1 97.38 346 LYS B CA 1
ATOM 6141 C C . LYS B 1 346 ? 7.027 35.812 1.021 1 97.38 346 LYS B C 1
ATOM 6143 O O . LYS B 1 346 ? 7.793 34.969 1.489 1 97.38 346 LYS B O 1
ATOM 6148 N N . ARG B 1 347 ? 6.938 37.094 1.515 1 96.31 347 ARG B N 1
ATOM 6149 C CA . ARG B 1 347 ? 7.922 37.594 2.467 1 96.31 347 ARG B CA 1
ATOM 6150 C C . ARG B 1 347 ? 7.277 37.875 3.816 1 96.31 347 ARG B C 1
ATOM 6152 O O . ARG B 1 347 ? 7.977 38.156 4.793 1 96.31 347 ARG B O 1
ATOM 6159 N N . ASP B 1 348 ? 6.07 37.781 3.83 1 95.81 348 ASP B N 1
ATOM 6160 C CA . ASP B 1 348 ? 5.402 38.25 5.051 1 95.81 348 ASP B CA 1
ATOM 6161 C C . ASP B 1 348 ? 4.688 37.062 5.738 1 95.81 348 ASP B C 1
ATOM 6163 O O . ASP B 1 348 ? 3.543 37.219 6.172 1 95.81 348 ASP B O 1
ATOM 6167 N N . TRP B 1 349 ? 5.312 35.906 5.719 1 96.19 349 TRP B N 1
ATOM 6168 C CA . TRP B 1 349 ? 4.758 34.781 6.48 1 96.19 349 TRP B CA 1
ATOM 6169 C C . TRP B 1 349 ? 4.691 35.125 7.969 1 96.19 349 TRP B C 1
ATOM 6171 O O . TRP B 1 349 ? 5.629 35.688 8.516 1 96.19 349 TRP B O 1
ATOM 6181 N N . PRO B 1 350 ? 3.559 34.875 8.641 1 94.38 350 PRO B N 1
ATOM 6182 C CA . PRO B 1 350 ? 3.496 35.094 10.086 1 94.38 350 PRO B CA 1
ATOM 6183 C C . PRO B 1 350 ? 4.434 34.188 10.875 1 94.38 350 PRO B C 1
ATOM 6185 O O . PRO B 1 350 ? 4.832 33.125 10.383 1 94.38 350 PRO B O 1
ATOM 6188 N N . PRO B 1 351 ? 4.801 34.656 12.109 1 95.12 351 PRO B N 1
ATOM 6189 C CA . PRO B 1 351 ? 5.621 33.75 12.945 1 95.12 351 PRO B CA 1
ATOM 6190 C C . PRO B 1 351 ? 4.883 32.5 13.352 1 95.12 351 PRO B C 1
ATOM 6192 O O . PRO B 1 351 ? 3.676 32.531 13.594 1 95.12 351 PRO B O 1
ATOM 6195 N N . LEU B 1 352 ? 5.637 31.422 13.391 1 97.5 352 LEU B N 1
ATOM 6196 C CA . LEU B 1 352 ? 5.086 30.141 13.82 1 97.5 352 LEU B CA 1
ATOM 6197 C C . LEU B 1 352 ? 5.461 29.844 15.273 1 97.5 352 LEU B C 1
ATOM 6199 O O . LEU B 1 352 ? 4.773 29.094 15.953 1 97.5 352 LEU B O 1
ATOM 6203 N N . TYR B 1 353 ? 6.555 30.453 15.703 1 98.19 353 TYR B N 1
ATOM 6204 C CA . TYR B 1 353 ? 7.082 30.141 17.031 1 98.19 353 TYR B CA 1
ATOM 6205 C C . TYR B 1 353 ? 7.375 31.422 17.812 1 98.19 353 TYR B C 1
ATOM 6207 O O . TYR B 1 353 ? 7.82 32.406 17.25 1 98.19 353 TYR B O 1
ATOM 6215 N N . ASP B 1 354 ? 7.062 31.406 19.094 1 98.12 354 ASP B N 1
ATOM 6216 C CA . ASP B 1 354 ? 7.488 32.406 20.062 1 98.12 354 ASP B CA 1
ATOM 6217 C C . ASP B 1 354 ? 8.586 31.859 20.969 1 98.12 354 ASP B C 1
ATOM 6219 O O . ASP B 1 354 ? 8.297 31.188 21.969 1 98.12 354 ASP B O 1
ATOM 6223 N N . ARG B 1 355 ? 9.773 32.25 20.703 1 97.31 355 ARG B N 1
ATOM 6224 C CA . ARG B 1 355 ? 10.93 31.656 21.375 1 97.31 355 ARG B CA 1
ATOM 6225 C C . ARG B 1 355 ? 10.906 31.953 22.859 1 97.31 355 ARG B C 1
ATOM 6227 O O . ARG B 1 355 ? 11.328 31.125 23.672 1 97.31 355 ARG B O 1
ATOM 6234 N N . ALA B 1 356 ? 10.523 33.062 23.172 1 98.06 356 ALA B N 1
ATOM 6235 C CA . ALA B 1 356 ? 10.453 33.438 24.594 1 98.06 356 ALA B CA 1
ATOM 6236 C C . ALA B 1 356 ? 9.422 32.594 25.328 1 98.06 356 ALA B C 1
ATOM 6238 O O . ALA B 1 356 ? 9.68 32.094 26.438 1 98.06 356 ALA B O 1
ATOM 6239 N N . ARG B 1 357 ? 8.328 32.375 24.719 1 98.31 357 ARG B N 1
ATOM 6240 C CA . ARG B 1 357 ? 7.285 31.562 25.328 1 98.31 357 ARG B CA 1
ATOM 6241 C C . ARG B 1 357 ? 7.719 30.109 25.406 1 98.31 357 ARG B C 1
ATOM 6243 O O . ARG B 1 357 ? 7.422 29.422 26.391 1 98.31 357 ARG B O 1
ATOM 6250 N N . LEU B 1 358 ? 8.375 29.672 24.375 1 98.69 358 LEU B N 1
ATOM 6251 C CA . LEU B 1 358 ? 8.867 28.312 24.375 1 98.69 358 LEU B CA 1
ATOM 6252 C C . LEU B 1 358 ? 9.898 28.109 25.484 1 98.69 358 LEU B C 1
ATOM 6254 O O . LEU B 1 358 ? 9.906 27.062 26.156 1 98.69 358 LEU B O 1
ATOM 6258 N N . ALA B 1 359 ? 10.734 29.062 25.688 1 98.5 359 ALA B N 1
ATOM 6259 C CA . ALA B 1 359 ? 11.75 28.984 26.734 1 98.5 359 ALA B CA 1
ATOM 6260 C C . ALA B 1 359 ? 11.109 28.953 28.125 1 98.5 359 ALA B C 1
ATOM 6262 O O . ALA B 1 359 ? 11.617 28.297 29.031 1 98.5 359 ALA B O 1
ATOM 6263 N N . ALA B 1 360 ? 10.047 29.625 28.25 1 98.5 360 ALA B N 1
ATOM 6264 C CA . ALA B 1 360 ? 9.359 29.734 29.531 1 98.5 360 ALA B CA 1
ATOM 6265 C C . ALA B 1 360 ? 8.305 28.641 29.688 1 98.5 360 ALA B C 1
ATOM 6267 O O . ALA B 1 360 ? 7.551 28.641 30.672 1 98.5 360 ALA B O 1
ATOM 6268 N N . ASN B 1 361 ? 8.219 27.766 28.766 1 98.5 361 ASN B N 1
ATOM 6269 C CA . ASN B 1 361 ? 7.172 26.75 28.75 1 98.5 361 ASN B CA 1
ATOM 6270 C C . ASN B 1 361 ? 7.188 25.922 30.031 1 98.5 361 ASN B C 1
ATOM 6272 O O . ASN B 1 361 ? 8.25 25.469 30.469 1 98.5 361 ASN B O 1
ATOM 6276 N N . LEU B 1 362 ? 6.004 25.672 30.609 1 98 362 LEU B N 1
ATOM 6277 C CA . LEU B 1 362 ? 5.887 24.844 31.812 1 98 362 LEU B CA 1
ATOM 6278 C C . LEU B 1 362 ? 5.145 23.547 31.516 1 98 362 LEU B C 1
ATOM 6280 O O . LEU B 1 362 ? 5.133 22.625 32.312 1 98 362 LEU B O 1
ATOM 6284 N N . VAL B 1 363 ? 4.488 23.438 30.312 1 98.38 363 VAL B N 1
ATOM 6285 C CA . VAL B 1 363 ? 3.799 22.219 29.906 1 98.38 363 VAL B CA 1
ATOM 6286 C C . VAL B 1 363 ? 4.809 21.078 29.734 1 98.38 363 VAL B C 1
ATOM 6288 O O . VAL B 1 363 ? 5.805 21.234 29.016 1 98.38 363 VAL B O 1
ATOM 6291 N N . PRO B 1 364 ? 4.602 19.922 30.375 1 98.44 364 PRO B N 1
ATOM 6292 C CA . PRO B 1 364 ? 5.539 18.812 30.188 1 98.44 364 PRO B CA 1
ATOM 6293 C C . PRO B 1 364 ? 5.594 18.344 28.734 1 98.44 364 PRO B C 1
ATOM 6295 O O . PRO B 1 364 ? 4.555 18.047 28.141 1 98.44 364 PRO B O 1
ATOM 6298 N N . VAL B 1 365 ? 6.777 18.297 28.172 1 98.69 365 VAL B N 1
ATOM 6299 C CA . VAL B 1 365 ? 6.996 17.844 26.797 1 98.69 365 VAL B CA 1
ATOM 6300 C C . VAL B 1 365 ? 7.965 16.672 26.797 1 98.69 365 VAL B C 1
ATOM 6302 O O . VAL B 1 365 ? 9.047 16.734 27.391 1 98.69 365 VAL B O 1
ATOM 6305 N N . ALA B 1 366 ? 7.578 15.539 26.234 1 98.69 366 ALA B N 1
ATOM 6306 C CA . ALA B 1 366 ? 8.461 14.398 26 1 98.69 366 ALA B CA 1
ATOM 6307 C C . ALA B 1 366 ? 8.641 14.141 24.5 1 98.69 366 ALA B C 1
ATOM 6309 O O . ALA B 1 366 ? 7.664 14.109 23.75 1 98.69 366 ALA B O 1
ATOM 6310 N N . CYS B 1 367 ? 9.852 13.953 24.078 1 98.31 367 CYS B N 1
ATOM 6311 C CA . CYS B 1 367 ? 10.133 13.859 22.656 1 98.31 367 CYS B CA 1
ATOM 6312 C C . CYS B 1 367 ? 11.008 12.648 22.344 1 98.31 367 CYS B C 1
ATOM 6314 O O . CYS B 1 367 ? 11.945 12.352 23.094 1 98.31 367 CYS B O 1
ATOM 6316 N N . ALA B 1 368 ? 10.648 11.953 21.344 1 98.62 368 ALA B N 1
ATOM 6317 C CA . ALA B 1 368 ? 11.562 11 20.719 1 98.62 368 ALA B CA 1
ATOM 6318 C C . ALA B 1 368 ? 12.312 11.641 19.547 1 98.62 368 ALA B C 1
ATOM 6320 O O . ALA B 1 368 ? 11.695 12.094 18.578 1 98.62 368 ALA B O 1
ATOM 6321 N N . VAL B 1 369 ? 13.594 11.734 19.656 1 98.5 369 VAL B N 1
ATOM 6322 C CA . VAL B 1 369 ? 14.469 12.25 18.609 1 98.5 369 VAL B CA 1
ATOM 6323 C C . VAL B 1 369 ? 15.289 11.102 18.016 1 98.5 369 VAL B C 1
ATOM 6325 O O . VAL B 1 369 ? 16.031 10.422 18.734 1 98.5 369 VAL B O 1
ATOM 6328 N N . TYR B 1 370 ? 15.141 10.914 16.766 1 98.19 370 TYR B N 1
ATOM 6329 C CA . TYR B 1 370 ? 15.844 9.82 16.094 1 98.19 370 TYR B CA 1
ATOM 6330 C C . TYR B 1 370 ? 17.203 10.289 15.57 1 98.19 370 TYR B C 1
ATOM 6332 O O . TYR B 1 370 ? 17.266 11.195 14.734 1 98.19 370 TYR B O 1
ATOM 6340 N N . ALA B 1 371 ? 18.188 9.664 15.945 1 97.62 371 ALA B N 1
ATOM 6341 C CA . ALA B 1 371 ? 19.562 10.125 15.734 1 97.62 371 ALA B CA 1
ATOM 6342 C C . ALA B 1 371 ? 19.922 10.109 14.25 1 97.62 371 ALA B C 1
ATOM 6344 O O . ALA B 1 371 ? 20.703 10.945 13.789 1 97.62 371 ALA B O 1
ATOM 6345 N N . GLU B 1 372 ? 19.344 9.25 13.562 1 96.12 372 GLU B N 1
ATOM 6346 C CA . GLU B 1 372 ? 19.703 9.094 12.156 1 96.12 372 GLU B CA 1
ATOM 6347 C C . GLU B 1 372 ? 18.562 9.508 11.234 1 96.12 372 GLU B C 1
ATOM 6349 O O . GLU B 1 372 ? 18.469 9.039 10.094 1 96.12 372 GLU B O 1
ATOM 6354 N N . ASP B 1 373 ? 17.734 10.289 11.758 1 97.94 373 ASP B N 1
ATOM 6355 C CA . ASP B 1 373 ? 16.562 10.766 11.008 1 97.94 373 ASP B CA 1
ATOM 6356 C C . ASP B 1 373 ? 17 11.477 9.727 1 97.94 373 ASP B C 1
ATOM 6358 O O . ASP B 1 373 ? 17.875 12.344 9.758 1 97.94 373 ASP B O 1
ATOM 6362 N N . MET B 1 374 ? 16.375 11.117 8.648 1 98.19 374 MET B N 1
ATOM 6363 C CA . MET B 1 374 ? 16.75 11.672 7.355 1 98.19 374 MET B CA 1
ATOM 6364 C C . MET B 1 374 ? 16.078 13.016 7.117 1 98.19 374 MET B C 1
ATOM 6366 O O . MET B 1 374 ? 16.578 13.852 6.359 1 98.19 374 MET B O 1
ATOM 6370 N N . TYR B 1 375 ? 14.953 13.25 7.758 1 98.25 375 TYR B N 1
ATOM 6371 C CA . TYR B 1 375 ? 14.094 14.375 7.406 1 98.25 375 TYR B CA 1
ATOM 6372 C C . TYR B 1 375 ? 14.266 15.523 8.383 1 98.25 375 TYR B C 1
ATOM 6374 O O . TYR B 1 375 ? 14.078 16.688 8.023 1 98.25 375 TYR B O 1
ATOM 6382 N N . VAL B 1 376 ? 14.477 15.195 9.625 1 98.31 376 VAL B N 1
ATOM 6383 C CA . VAL B 1 376 ? 14.633 16.188 10.688 1 98.31 376 VAL B CA 1
ATOM 6384 C C . VAL B 1 376 ? 16.031 16.078 11.289 1 98.31 376 VAL B C 1
ATOM 6386 O O . VAL B 1 376 ? 16.359 15.102 11.961 1 98.31 376 VAL B O 1
ATOM 6389 N N . GLU B 1 377 ? 16.812 17.125 11.094 1 97.94 377 GLU B N 1
ATOM 6390 C CA . GLU B 1 377 ? 18.234 17.094 11.453 1 97.94 377 GLU B CA 1
ATOM 6391 C C . GLU B 1 377 ? 18.422 17 12.961 1 97.94 377 GLU B C 1
ATOM 6393 O O . GLU B 1 377 ? 17.906 17.844 13.711 1 97.94 377 GLU B O 1
ATOM 6398 N N . PHE B 1 378 ? 19.188 16.031 13.359 1 97.94 378 PHE B N 1
ATOM 6399 C CA . PHE B 1 378 ? 19.406 15.664 14.75 1 97.94 378 PHE B CA 1
ATOM 6400 C C . PHE B 1 378 ? 19.953 16.859 15.539 1 97.94 378 PHE B C 1
ATOM 6402 O O . PHE B 1 378 ? 19.406 17.219 16.594 1 97.94 378 PHE B O 1
ATOM 6409 N N . ASP B 1 379 ? 20.969 17.531 15.039 1 97.69 379 ASP B N 1
ATOM 6410 C CA . ASP B 1 379 ? 21.625 18.625 15.75 1 97.69 379 ASP B CA 1
ATOM 6411 C C . ASP B 1 379 ? 20.703 19.828 15.883 1 97.69 379 ASP B C 1
ATOM 6413 O O . ASP B 1 379 ? 20.734 20.531 16.906 1 97.69 379 ASP B O 1
ATOM 6417 N N . TYR B 1 380 ? 19.938 20.094 14.875 1 98.25 380 TYR B N 1
ATOM 6418 C CA . TYR B 1 380 ? 19 21.203 14.945 1 98.25 380 TYR B CA 1
ATOM 6419 C C . TYR B 1 380 ? 17.906 20.938 15.969 1 98.25 380 TYR B C 1
ATOM 6421 O O . TYR B 1 380 ? 17.469 21.844 16.672 1 98.25 380 TYR B O 1
ATOM 6429 N N . SER B 1 381 ? 17.469 19.672 16.016 1 98.38 381 SER B N 1
ATOM 6430 C CA . SER B 1 381 ? 16.5 19.281 17.031 1 98.38 381 SER B CA 1
ATOM 6431 C C . SER B 1 381 ? 17.047 19.516 18.438 1 98.38 381 SER B C 1
ATOM 6433 O O . SER B 1 381 ? 16.344 20.062 19.297 1 98.38 381 SER B O 1
ATOM 6435 N N . ARG B 1 382 ? 18.281 19.125 18.656 1 97.75 382 ARG B N 1
ATOM 6436 C CA . ARG B 1 382 ? 18.906 19.297 19.953 1 97.75 382 ARG B CA 1
ATOM 6437 C C . ARG B 1 382 ? 19.016 20.781 20.312 1 97.75 382 ARG B C 1
ATOM 6439 O O . ARG B 1 382 ? 18.781 21.172 21.453 1 97.75 382 ARG B O 1
ATOM 6446 N N . ASP B 1 383 ? 19.359 21.547 19.344 1 97.94 383 ASP B N 1
ATOM 6447 C CA . ASP B 1 383 ? 19.484 22.984 19.578 1 97.94 383 ASP B CA 1
ATOM 6448 C C . ASP B 1 383 ? 18.141 23.594 20 1 97.94 383 ASP B C 1
ATOM 6450 O O . ASP B 1 383 ? 18.094 24.406 20.922 1 97.94 383 ASP B O 1
ATOM 6454 N N . THR B 1 384 ? 17.094 23.203 19.297 1 98.5 384 THR B N 1
ATOM 6455 C CA . THR B 1 384 ? 15.766 23.688 19.625 1 98.5 384 THR B CA 1
ATOM 6456 C C . THR B 1 384 ? 15.359 23.25 21.031 1 98.5 384 THR B C 1
ATOM 6458 O O . THR B 1 384 ? 14.812 24.047 21.797 1 98.5 384 THR B O 1
ATOM 6461 N N . LEU B 1 385 ? 15.672 22.047 21.375 1 98.12 385 LEU B N 1
ATOM 6462 C CA . LEU B 1 385 ? 15.242 21.469 22.641 1 98.12 385 LEU B CA 1
ATOM 6463 C C . LEU B 1 385 ? 15.977 22.109 23.812 1 98.12 385 LEU B C 1
ATOM 6465 O O . LEU B 1 385 ? 15.445 22.172 24.922 1 98.12 385 LEU B O 1
ATOM 6469 N N . LYS B 1 386 ? 17.203 22.641 23.562 1 97.19 386 LYS B N 1
ATOM 6470 C CA . LYS B 1 386 ? 17.938 23.375 24.594 1 97.19 386 LYS B CA 1
ATOM 6471 C C . LYS B 1 386 ? 17.141 24.609 25.031 1 97.19 386 LYS B C 1
ATOM 6473 O O . LYS B 1 386 ? 17.25 25.031 26.188 1 97.19 386 LYS B O 1
ATOM 6478 N N . GLY B 1 387 ? 16.359 25.109 24.156 1 97.19 387 GLY B N 1
ATOM 6479 C CA . GLY B 1 387 ? 15.633 26.344 24.438 1 97.19 387 GLY B CA 1
ATOM 6480 C C . GLY B 1 387 ? 14.18 26.094 24.797 1 97.19 387 GLY B C 1
ATOM 6481 O O . GLY B 1 387 ? 13.422 27.047 25 1 97.19 387 GLY B O 1
ATOM 6482 N N . LEU B 1 388 ? 13.773 24.906 24.875 1 98.38 388 LEU B N 1
ATOM 6483 C CA . LEU B 1 388 ? 12.383 24.578 25.188 1 98.38 388 LEU B CA 1
ATOM 6484 C C . LEU B 1 388 ? 12.219 24.203 26.656 1 98.38 388 LEU B C 1
ATOM 6486 O O . LEU B 1 388 ? 12.797 23.219 27.109 1 98.38 388 LEU B O 1
ATOM 6490 N N . GLY B 1 389 ? 11.469 25.016 27.391 1 98 389 GLY B N 1
ATOM 6491 C CA . GLY B 1 389 ? 11.227 24.734 28.797 1 98 389 GLY B CA 1
ATOM 6492 C C . GLY B 1 389 ? 10.438 23.469 29.031 1 98 389 GLY B C 1
ATOM 6493 O O . GLY B 1 389 ? 9.57 23.109 28.234 1 98 389 GLY B O 1
ATOM 6494 N N . SER B 1 390 ? 10.742 22.703 30.141 1 97.69 390 SER B N 1
ATOM 6495 C CA . SER B 1 390 ? 10.008 21.531 30.641 1 97.69 390 SER B CA 1
ATOM 6496 C C . SER B 1 390 ? 9.977 20.422 29.609 1 97.69 390 SER B C 1
ATOM 6498 O O . SER B 1 390 ? 8.93 19.797 29.375 1 97.69 390 SER B O 1
ATOM 6500 N N . SER B 1 391 ? 11.07 20.25 28.859 1 97.75 391 SER B N 1
ATOM 6501 C CA . SER B 1 391 ? 11.156 19.203 27.859 1 97.75 391 SER B CA 1
ATOM 6502 C C . SER B 1 391 ? 12.117 18.109 28.281 1 97.75 391 SER B C 1
ATOM 6504 O O . SER B 1 391 ? 13.125 18.375 28.938 1 97.75 391 SER B O 1
ATOM 6506 N N . ARG B 1 392 ? 11.719 16.875 28.016 1 97.56 392 ARG B N 1
ATOM 6507 C CA . ARG B 1 392 ? 12.562 15.703 28.172 1 97.56 392 ARG B CA 1
ATOM 6508 C C . ARG B 1 392 ? 12.703 14.953 26.844 1 97.56 392 ARG B C 1
ATOM 6510 O O . ARG B 1 392 ? 11.758 14.875 26.062 1 97.56 392 ARG B O 1
ATOM 6517 N N . VAL B 1 393 ? 13.906 14.438 26.672 1 97.81 393 VAL B N 1
ATOM 6518 C CA . VAL B 1 393 ? 14.203 13.914 25.344 1 97.81 393 VAL B CA 1
ATOM 6519 C C . VAL B 1 393 ? 14.688 12.469 25.453 1 97.81 393 VAL B C 1
ATOM 6521 O O . VAL B 1 393 ? 15.469 12.133 26.344 1 97.81 393 VAL B O 1
ATOM 6524 N N . TRP B 1 394 ? 14.125 11.594 24.672 1 98.25 394 TRP B N 1
ATOM 6525 C CA . TRP B 1 394 ? 14.625 10.25 24.406 1 98.25 394 TRP B CA 1
ATOM 6526 C C . TRP B 1 394 ? 15.289 10.188 23.031 1 98.25 394 TRP B C 1
ATOM 6528 O O . TRP B 1 394 ? 14.609 10.266 22 1 98.25 394 TRP B O 1
ATOM 6538 N N . ILE B 1 395 ? 16.656 10.164 23.016 1 98.31 395 ILE B N 1
ATOM 6539 C CA . ILE B 1 395 ? 17.406 10.047 21.766 1 98.31 395 ILE B CA 1
ATOM 6540 C C . ILE B 1 395 ? 17.672 8.57 21.469 1 98.31 395 ILE B C 1
ATOM 6542 O O . ILE B 1 395 ? 18.109 7.82 22.344 1 98.31 395 ILE B O 1
ATOM 6546 N N . THR B 1 396 ? 17.344 8.148 20.312 1 97.94 396 THR B N 1
ATOM 6547 C CA . THR B 1 396 ? 17.547 6.742 19.984 1 97.94 396 THR B CA 1
ATOM 6548 C C . THR B 1 396 ? 17.906 6.578 18.516 1 97.94 396 THR B C 1
ATOM 6550 O O . THR B 1 396 ? 17.516 7.398 17.672 1 97.94 396 THR B O 1
ATOM 6553 N N . ASN B 1 397 ? 18.688 5.613 18.172 1 96.94 397 ASN B N 1
ATOM 6554 C CA . ASN B 1 397 ? 18.953 5.207 16.797 1 96.94 397 ASN B CA 1
ATOM 6555 C C . ASN B 1 397 ? 18.312 3.854 16.484 1 96.94 397 ASN B C 1
ATOM 6557 O O . ASN B 1 397 ? 18.688 3.201 15.508 1 96.94 397 ASN B O 1
ATOM 6561 N N . GLU B 1 398 ? 17.359 3.479 17.359 1 96.12 398 GLU B N 1
ATOM 6562 C CA . GLU B 1 398 ? 16.672 2.203 17.172 1 96.12 398 GLU B CA 1
ATOM 6563 C C . GLU B 1 398 ? 15.609 2.307 16.062 1 96.12 398 GLU B C 1
ATOM 6565 O O . GLU B 1 398 ? 15.188 1.292 15.516 1 96.12 398 GLU B O 1
ATOM 6570 N N . TYR B 1 399 ? 15.188 3.49 15.781 1 97 399 TYR B N 1
ATOM 6571 C CA . TYR B 1 399 ? 14.086 3.707 14.852 1 97 399 TYR B CA 1
ATOM 6572 C C . TYR B 1 399 ? 14.469 4.719 13.773 1 97 399 TYR B C 1
ATOM 6574 O O . TYR B 1 399 ? 15.344 5.562 13.992 1 97 399 TYR B O 1
ATOM 6582 N N . GLU B 1 400 ? 13.82 4.527 12.625 1 96.81 400 GLU B N 1
ATOM 6583 C CA . GLU B 1 400 ? 13.836 5.574 11.609 1 96.81 400 GLU B CA 1
ATOM 6584 C C . GLU B 1 400 ? 12.703 6.57 11.828 1 96.81 400 GLU B C 1
ATOM 6586 O O . GLU B 1 400 ? 12.023 6.535 12.859 1 96.81 400 GLU B O 1
ATOM 6591 N N . HIS B 1 401 ? 12.555 7.473 10.891 1 97.75 401 HIS B N 1
ATOM 6592 C CA . HIS B 1 401 ? 11.609 8.57 11.023 1 97.75 401 HIS B CA 1
ATOM 6593 C C . HIS B 1 401 ? 10.195 8.055 11.297 1 97.75 401 HIS B C 1
ATOM 6595 O O . HIS B 1 401 ? 9.398 8.727 11.945 1 97.75 401 HIS B O 1
ATOM 6601 N N . ASN B 1 402 ? 9.914 6.859 10.875 1 96.5 402 ASN B N 1
ATOM 6602 C CA . ASN B 1 402 ? 8.57 6.301 10.992 1 96.5 402 ASN B CA 1
ATOM 6603 C C . ASN B 1 402 ? 8.422 5.477 12.273 1 96.5 402 ASN B C 1
ATOM 6605 O O . ASN B 1 402 ? 7.574 4.586 12.344 1 96.5 402 ASN B O 1
ATOM 6609 N N . GLY B 1 403 ? 9.172 5.742 13.289 1 97 403 GLY B N 1
ATOM 6610 C CA . GLY B 1 403 ? 9.164 4.973 14.523 1 97 403 GLY B CA 1
ATOM 6611 C C . GLY B 1 403 ? 7.773 4.777 15.102 1 97 403 GLY B C 1
ATOM 6612 O O . GLY B 1 403 ? 7.41 3.668 15.484 1 97 403 GLY B O 1
ATOM 6613 N N . ILE B 1 404 ? 7 5.812 15.109 1 96.75 404 ILE B N 1
ATOM 6614 C CA . ILE B 1 404 ? 5.684 5.766 15.742 1 96.75 404 ILE B CA 1
ATOM 6615 C C . ILE B 1 404 ? 4.789 4.777 15 1 96.75 404 ILE B C 1
ATOM 6617 O O . ILE B 1 404 ? 3.898 4.168 15.594 1 96.75 404 ILE B O 1
ATOM 6621 N N . ARG B 1 405 ? 4.977 4.629 13.703 1 94.5 405 ARG B N 1
ATOM 6622 C CA . ARG B 1 405 ? 4.23 3.645 12.93 1 94.5 405 ARG B CA 1
ATOM 6623 C C . ARG B 1 405 ? 4.789 2.24 13.141 1 94.5 405 ARG B C 1
ATOM 6625 O O . ARG B 1 405 ? 4.035 1.268 13.188 1 94.5 405 ARG B O 1
ATOM 6632 N N . ALA B 1 406 ? 6.051 2.123 13.328 1 94.31 406 ALA B N 1
ATOM 6633 C CA . ALA B 1 406 ? 6.746 0.841 13.414 1 94.31 406 ALA B CA 1
ATOM 6634 C C . ALA B 1 406 ? 6.562 0.211 14.789 1 94.31 406 ALA B C 1
ATOM 6636 O O . ALA B 1 406 ? 6.445 -1.011 14.914 1 94.31 406 ALA B O 1
ATOM 6637 N N . ASP B 1 407 ? 6.566 1.037 15.812 1 97.12 407 ASP B N 1
ATOM 6638 C CA . ASP B 1 407 ? 6.543 0.56 17.188 1 97.12 407 ASP B CA 1
ATOM 6639 C C . ASP B 1 407 ? 5.848 1.563 18.109 1 97.12 407 ASP B C 1
ATOM 6641 O O . ASP B 1 407 ? 6.391 1.938 19.156 1 97.12 407 ASP B O 1
ATOM 6645 N N . GLY B 1 408 ? 4.676 1.969 17.719 1 98.12 408 GLY B N 1
ATOM 6646 C CA . GLY B 1 408 ? 3.98 3.08 18.344 1 98.12 408 GLY B CA 1
ATOM 6647 C C . GLY B 1 408 ? 3.605 2.809 19.797 1 98.12 408 GLY B C 1
ATOM 6648 O O . GLY B 1 408 ? 3.615 3.719 20.625 1 98.12 408 GLY B O 1
ATOM 6649 N N . GLU B 1 409 ? 3.238 1.534 20.141 1 98.25 409 GLU B N 1
ATOM 6650 C CA . GLU B 1 409 ? 2.859 1.208 21.5 1 98.25 409 GLU B CA 1
ATOM 6651 C C . GLU B 1 409 ? 4.02 1.45 22.469 1 98.25 409 GLU B C 1
ATOM 6653 O O . GLU B 1 409 ? 3.85 2.107 23.5 1 98.25 409 GLU B O 1
ATOM 6658 N N . ARG B 1 410 ? 5.184 0.962 22.156 1 98.12 410 ARG B N 1
ATOM 6659 C CA . ARG B 1 410 ? 6.371 1.113 22.984 1 98.12 410 ARG B CA 1
ATOM 6660 C C . ARG B 1 410 ? 6.816 2.57 23.047 1 98.12 410 ARG B C 1
ATOM 6662 O O . ARG B 1 410 ? 7.156 3.078 24.125 1 98.12 410 ARG B O 1
ATOM 6669 N N . ILE B 1 411 ? 6.812 3.25 21.938 1 98.69 411 ILE B N 1
ATOM 6670 C CA . ILE B 1 411 ? 7.332 4.613 21.859 1 98.69 411 ILE B CA 1
ATOM 6671 C C . ILE B 1 411 ? 6.441 5.547 22.688 1 98.69 411 ILE B C 1
ATOM 6673 O O . ILE B 1 411 ? 6.941 6.344 23.484 1 98.69 411 ILE B O 1
ATOM 6677 N N . LEU B 1 412 ? 5.121 5.449 22.484 1 98.81 412 LEU B N 1
ATOM 6678 C CA . LEU B 1 412 ? 4.238 6.324 23.25 1 98.81 412 LEU B CA 1
ATOM 6679 C C . LEU B 1 412 ? 4.312 6.012 24.734 1 98.81 412 LEU B C 1
ATOM 6681 O O . LEU B 1 412 ? 4.285 6.922 25.562 1 98.81 412 LEU B O 1
ATOM 6685 N N . ASP B 1 413 ? 4.379 4.68 25.062 1 98.69 413 ASP B N 1
ATOM 6686 C CA . ASP B 1 413 ? 4.52 4.305 26.469 1 98.69 413 ASP B CA 1
ATOM 6687 C C . ASP B 1 413 ? 5.77 4.93 27.078 1 98.69 413 ASP B C 1
ATOM 6689 O O . ASP B 1 413 ? 5.723 5.457 28.203 1 98.69 413 ASP B O 1
ATOM 6693 N N . ARG B 1 414 ? 6.848 4.883 26.391 1 98.38 414 ARG B N 1
ATOM 6694 C CA . ARG B 1 414 ? 8.109 5.449 26.844 1 98.38 414 ARG B CA 1
ATOM 6695 C C . ARG B 1 414 ? 7.996 6.961 27.031 1 98.38 414 ARG B C 1
ATOM 6697 O O . ARG B 1 414 ? 8.484 7.512 28.016 1 98.38 414 ARG B O 1
ATOM 6704 N N . LEU B 1 415 ? 7.383 7.625 26.109 1 98.69 415 LEU B N 1
ATOM 6705 C CA . LEU B 1 415 ? 7.254 9.078 26.172 1 98.69 415 LEU B CA 1
ATOM 6706 C C . LEU B 1 415 ? 6.355 9.484 27.344 1 98.69 415 LEU B C 1
ATOM 6708 O O . LEU B 1 415 ? 6.633 10.469 28.031 1 98.69 415 LEU B O 1
ATOM 6712 N N . ILE B 1 416 ? 5.25 8.75 27.547 1 98.5 416 ILE B N 1
ATOM 6713 C CA . ILE B 1 416 ? 4.359 9.039 28.656 1 98.5 416 ILE B CA 1
ATOM 6714 C C . ILE B 1 416 ? 5.109 8.883 29.969 1 98.5 416 ILE B C 1
ATOM 6716 O O . ILE B 1 416 ? 5.031 9.75 30.844 1 98.5 416 ILE B O 1
ATOM 6720 N N . THR B 1 417 ? 5.863 7.805 30.047 1 97.94 417 THR B N 1
ATOM 6721 C CA . THR B 1 417 ? 6.648 7.555 31.25 1 97.94 417 THR B CA 1
ATOM 6722 C C . THR B 1 417 ? 7.688 8.656 31.453 1 97.94 417 THR B C 1
ATOM 6724 O O . THR B 1 417 ? 7.863 9.148 32.562 1 97.94 417 THR B O 1
ATOM 6727 N N . LEU B 1 418 ? 8.328 9.008 30.375 1 97.19 418 LEU B N 1
ATOM 6728 C CA . LEU B 1 418 ? 9.352 10.047 30.422 1 97.19 418 LEU B CA 1
ATOM 6729 C C . LEU B 1 418 ? 8.758 11.367 30.906 1 97.19 418 LEU B C 1
ATOM 6731 O O . LEU B 1 418 ? 9.398 12.094 31.672 1 97.19 418 LEU B O 1
ATOM 6735 N N . ASN B 1 419 ? 7.598 11.664 30.469 1 95.81 419 ASN B N 1
ATOM 6736 C CA . ASN B 1 419 ? 6.934 12.906 30.828 1 95.81 419 ASN B CA 1
ATOM 6737 C C . ASN B 1 419 ? 6.477 12.891 32.281 1 95.81 419 ASN B C 1
ATOM 6739 O O . ASN B 1 419 ? 6.484 13.93 32.969 1 95.81 419 ASN B O 1
ATOM 6743 N N . ARG B 1 420 ? 6.113 11.789 32.812 1 92.81 420 ARG B N 1
ATOM 6744 C CA . ARG B 1 420 ? 5.449 11.719 34.125 1 92.81 420 ARG B CA 1
ATOM 6745 C C . ARG B 1 420 ? 6.434 11.328 35.219 1 92.81 420 ARG B C 1
ATOM 6747 O O . ARG B 1 420 ? 6.145 11.5 36.406 1 92.81 420 ARG B O 1
ATOM 6754 N N . ASP B 1 421 ? 7.59 10.789 34.938 1 87.44 421 ASP B N 1
ATOM 6755 C CA . ASP B 1 421 ? 8.641 10.539 35.906 1 87.44 421 ASP B CA 1
ATOM 6756 C C . ASP B 1 421 ? 9.406 11.82 36.25 1 87.44 421 ASP B C 1
ATOM 6758 O O . ASP B 1 421 ? 10.617 11.797 36.469 1 87.44 421 ASP B O 1
ATOM 6762 N N . ARG B 1 422 ? 8.734 12.961 36.5 1 73.62 422 ARG B N 1
ATOM 6763 C CA . ARG B 1 422 ? 9.367 14.25 36.781 1 73.62 422 ARG B CA 1
ATOM 6764 C C . ARG B 1 422 ? 9.523 14.492 38.281 1 73.62 422 ARG B C 1
ATOM 6766 O O . ARG B 1 422 ? 8.719 14.016 39.062 1 73.62 422 ARG B O 1
#

Foldseek 3Di:
DDDWDDAAQKIKDKDKDKAALANVCGVDDIWIWIKMKIARNVCPVPPAFEEEEFEAFVFEFFDDDRYCDFLNVQCNVGHIYIGIGQQQYDPTVNDFLVSCVVDDLVVVLVSLLSRALLNSLVVVVVVCCVPPVPAAHEYEYAASRLLSVQLNLFPPLVNHAAYEYELHQDLPPDALLVLLLQLLVLLQVLVVVLCVVPVCQQVLLLLVQVLLVVDFDAAPVRFTDHLQNVLALSQQSQAPCSSVVSSVLSVQQDDVSHGDNVSSPVSVVSDCCQPGVCSALCVSVNRDAQAASLQSNVVSVVVPCLCVDDNPHGHHHGHSGHGLCCCVGPPGNVSNSSSSNVRNHDRGRHDSHDLVSQQVRPRAYEYEHACSESNGHRVSSVVSVVSGPNYDYDYDNPGGSCCSVVRVNVSSVVRVCRRPVD/DDDWDDAAQKIKDKDKDKAALANVCGVDDIWIWIKMKIARNVCPVPPAFEEEEFEAFVFEFFDDDRYCDFLNVQCNVGHIYIGIGQQQYDPTVNDFLVSCVVDDLVVVLVSLLSRALLNSLVVVVVVCCVPPVPAAHEYEYAASRLLSVQLNLFPPLVNHAAYEYELHQDLPPDALLVLLLQLLVLLQVLVVVLCVVPVCQQVLLLLVQVLLVVDFDAAPVRFTDHLQNVLALSQQSLAPCSSVVSSVLSVQQDDVSHGDNVSSPVSVVSDCCQPGVCSALCVSVNRDAQAASLQSNVVSVVVPCLCVDDNPHGHHHGHSGHGLCCCVGPPGNVSNSSSSNVRNHDRGRHDSHDLVSQQVRPRAYEYEHACSESNGHRVSSVVSVVRGPNYDYDYDNPGGSCCSVVRVNVSSVVRVCRRPVD

Nearest PDB structures (foldseek):
  8jgn-assembly1_D  TM=9.690E-01  e=5.940E-46  Arabidopsis thaliana
  8jgm-assembly1_F  TM=9.582E-01  e=6.849E-44  Arabidopsis thaliana
  4q3l-assembly2_F  TM=6.190E-01  e=2.828E-07  unidentified
  8pzg-assembly2_B  TM=5.755E-01  e=1.247E-07  metagenome
  5egn-assembly3_C  TM=5.481E-01  e=1.621E-06  uncultured bacterium